Protein 3ISL (pdb70)

Solvent-accessible surface area: 27022 Å² total; per-residue (Å²): 168,129,24,125,23,53,139,45,16,0,0,6,7,19,5,2,18,7,16,60,102,1,10,159,14,0,45,29,57,5,0,1,15,74,0,90,24,0,25,37,12,2,74,54,0,14,105,15,0,46,103,2,0,53,6,185,16,173,51,0,4,0,1,5,2,2,9,32,0,0,3,0,0,0,0,1,0,0,3,34,64,151,26,46,0,1,0,1,1,1,0,75,32,0,78,20,3,8,71,0,0,91,47,12,32,8,78,20,52,85,41,105,32,132,48,2,43,38,21,76,33,133,85,0,33,168,34,0,100,139,25,139,4,58,0,0,0,0,3,5,4,0,4,2,0,0,4,32,2,76,4,95,46,0,0,62,12,0,84,111,58,109,0,9,0,3,0,8,0,13,6,0,2,1,1,7,65,2,44,1,62,95,31,67,3,0,0,0,1,0,0,0,7,22,0,3,4,0,2,0,10,0,0,0,0,0,0,24,117,57,0,5,84,36,0,73,56,36,148,125,69,2,35,0,9,5,0,9,0,32,43,4,32,65,4,10,44,159,217,55,75,56,6,2,12,1,2,1,0,3,0,0,0,0,17,4,2,0,22,17,1,41,90,54,24,28,114,83,16,8,89,52,0,114,71,16,28,52,0,0,31,32,0,1,160,37,1,59,14,180,70,28,37,55,133,99,10,44,0,26,0,1,0,3,0,67,23,45,80,90,26,88,9,63,39,0,35,75,51,0,12,81,132,66,10,0,9,1,15,12,5,135,50,94,10,51,59,105,1,0,20,0,0,0,0,0,67,0,0,68,75,106,7,0,39,81,0,0,33,0,0,28,46,2,1,76,191,42,136,16,88,33,117,53,33,90,0,47,91,23,0,74,81,32,36,155,160,165,127,21,122,27,51,139,46,16,0,0,8,9,19,6,1,20,6,17,60,101,1,10,150,12,0,43,26,53,5,0,1,14,70,0,85,26,0,27,39,13,2,76,47,0,14,104,4,0,62,101,3,0,55,6,185,15,151,34,0,0,0,2,6,1,2,10,17,0,0,4,0,0,0,0,0,0,0,2,40,67,149,28,45,0,0,0,1,1,1,0,71,33,1,80,9,4,9,68,1,0,91,39,13,33,13,80,25,49,97,38,105,33,132,45,2,43,34,20,85,31,92,62,0,40,126,30,2,108,134,29,134,4,61,0,0,0,0,3,4,3,0,5,14,0,0,2,35,2,74,4,102,43,0,0,60,13,0,91,115,56,107,0,8,0,4,0,8,0,9,6,0,2,2,1,6,51,2,50,0,64,105,38,74,3,0,0,0,1,0,1,0,6,24,1,4,3,0,1,1,11,0,0,0,0,0,0,23,114,59,0,8,84,38,0,75,61,36,136,129,73,1,36,0,6,6,0,5,0,26,46,4,31,42,4,5,26,173,172,48,51,74,4,4,12,0,2,1,0,2,0,0,0,0,17,4,2,0,24,15,1,39,104,53,24,30,136,82,14,9,95,52,0,120,76,17,26,49,0,0,35,32,0,1,163,37,1,59,17,185,53,29,35,55,97,111,9,28,0,27,0,0,0,3,0,65,27,44,81,93,21,89,6,57,44,0,30,81,52,0,14,80,133,69,10,0,10,1,14,6,8,150,47,96,13,49,55,115,0,0,38,1,0,0,0,0,67,0,0,66,97,112,6,0,37,81,0,0,33,0,0,22,42,2,0,73,189,43,138,13,82,26,112,63,36,109,0,44,108,23,0,61,83,36,24,146,164

Foldseek 3Di:
DPDDDDDFLEFAQDLHAAPVVLVVLLPDDFDFLPDVVNLVLLVVLQVLQCVLQQHPAPFKGKAFFFLVLVVLLLLLLQAAAAFEEEQEDQFDVSVVNVVSNVVRRYPYDYHYDYQQAGDDVVVVLVVCVVVLGQEYEYEQAHLLRQFGDDQQVVLVSCVVSNHAYEYECASPRLAHDRHCVNSNHAKYKYFCSGQLSFPGGMIIMGGHPSSVVSSVVCVPHRPDLSSSVVQVVCCSDDNNRPSDTPDGSSSSSSSVSSVVSVVCPSVNNNVLLQLLLVLLVQLCVLQVWDWGHDPVGGNSFKTKIFDDPPFQVVVLQVQLCVPVSYHWAAHDPPCHNTTIMTGLHHPSVDLVSSLSVSVSSQVSLVVRPHPGDDCRSVVRSVVSVVD/DPDDDDDFLEFALDLHAAPPLLVVLLPDDFDFLPPVVNLVLLVLLQVLQCVLLQHPAPDKGKAFFFLLLLLLLLLLLQDAAAFEEEFEDQFDVSVSNVVSNVVRRYDYHYHYDHQQDEDPVVVVLVVCVVPLGQEYEYEQAHLQRQFGYDQQVVLVSCVVSNHAYEYECASPRLAHDRHCVNSNHAKYKYFCSGQLRFDGGMIIMGGHPSSVVSSVVCVDPSPDLSSRVVQVVCCSDDVVRCSDGPDGSSSSSSSSSSVVSVVCPRVNNNVLLQLLLVLLVQLCVQQVWDWGHDPVRRNSFKTWTFDDPPFAVVQLQVCLCVPVSYHWAAHDPPCGNGTIITGLHHPSNDLVSSLSVSLSSSVSCVVRVNPGDPPRSNVRSVVSVVD

Nearest PDB structures (foldseek):
  3isl-assembly1_B  TM=1.002E+00  e=7.929E-77  Bacillus subtilis
  1vjo-assembly1_A-2  TM=9.847E-01  e=1.623E-44  Nostoc sp. PCC 7120 = FACHB-418
  6rv1-assembly1_A-2  TM=9.655E-01  e=9.329E-39  Homo sapiens
  3zrq-assembly1_A  TM=9.330E-01  e=2.065E-32  Saccharolobus solfataricus P2
  2dr1-assembly1_B  TM=9.304E-01  e=2.187E-31  Pyrococcus horikoshii OT3

Secondary structure (DSSP, 8-state):
--------EE-SSSS-PPPHHHHHHTTSPP--TTSHHHHHHHHHHHHHHHHHTT---SEEEEEES-HHHHHHHHHHHH--TT-EEEEEESSHHHHHHHHHHHHTT-EEEEEE--BTB---HHHHHHHHHHH--SEEEEESEETTTTEE---HHHHHHHHHTT-EEEEE-TTTTTTS---TTTTT-SEEE--SSSTT---SSEEEEEE-HHHHHHHHT-----S-STT-HHHHHHHTSTT---SS---HHHHHHHHHHHHHHHHH-HHHHHHHHHHHHHHHHHHHHHTT--B-S-GGGB-TTEEEEEPPTT--HHHHHHHIIIII-EE-B---STTTTTEEEEE--GGG-SHHHHHHHHHHHHHHHHHTT----TTHHHHHHHHHHH-/--------EE-SSSS----HHHHHHTTSPP--TTSHHHHHHHHHHHHHHHHHTT---SEEEEESS-HHHHHHHHHHHH--TT-EEEEEESSHHHHHHHHHHHHTT-EEEEEE--TT----HHHHHHHHHHH--SEEEEESEETTTTEE---HHHHHHHHHTT-EEEEE-TTTTTTS---TTTTT-SEEE--SSSTT---SS-EEEEE-HHHHHHHHT-----S-STT-HHHHHHHTSTT---SS---HHHHHHHHHHHHHHHHH-HHHHHHHHHHHHHHHHHHHHHTT--B-S-GGGB-TTEEEEEPPTT--HHHHHHHIIIII-EE-B---STTTTTEEEEE--GGG-SHHHHHHHHHHHHHHHHHTT----TTHHHHHHHHHHH-

Sequence (774 aa):
RELCTPLRTIMTPGPVEVDPRVLRVMSTPVVGQFDPAFTGIMNETMEMLRELFQTKNRWAYPIDGTSRAGIEAVLASVIEPEDDVLIPIYGRFGYLLTEIAERYGANVHMLECEWGTVFDPEDIIREIKKVKPKIVAMVHGETSTGRIHPLKAIGEACRTEDALFIVDAVATIGGCEVKVDEWKIDAAIGGTQKCLSVPSGMAPITYNERVADVIAARNRPITSNYFDLSQLEDYWSERRLNHHTEATTMLYALREGVRLVLEEGLETRFERHRHHEAALAAGIKAMGLRLFGDDSCKMPVVTCVEIPGGIDGESVRDMLLAQFGIEIASSFGPLAGKIWRIGTMGYSCRKENVLFVLAGLEAVLLRHNAGIEAGKALQAALDVYENRELCTPLRTIMTPGPVEVDPRVLRVMSTPVVGQFDPAFTGIMNETMEMLRELFQTKNRWAYPIDGTSRAGIEAVLASVIEPEDDVLIPIYGRFGYLLTEIAERYGANVHMLECEWGTVFDPEDIIREIKKVKPKIVAMVHGETSTGRIHPLKAIGEACRTEDALFIVDAVATIGGCEVKVDEWKIDAAIGGTQKCLSVPSGMAPITYNERVADVIAARNRPITSNYFDLSQLEDYWSERRLNHHTEATTMLYALREGVRLVLEEGLETRFERHRHHEAALAAGIKAMGLRLFGDDSCKMPVVTCVEIPGGIDGESVRDMLLAQFGIEIASSFGPLAGKIWRIGTMGYSCRKENVLFVLAGLEAVLLRHNAGIEAGKALQAALDVYEN

CATH classification: 3.90.1150.10 (+1 more: 3.40.640.10)

Structure (mmCIF, N/CA/C/O backbone):
data_3ISL
#
_entry.id   3ISL
#
_cell.length_a   102.400
_cell.length_b   95.990
_cell.length_c   101.290
_cell.angle_alpha   90.00
_cell.angle_beta   114.23
_cell.angle_gamma   90.00
#
_symmetry.space_group_name_H-M   'C 1 2 1'
#
loop_
_entity.id
_entity.type
_entity.pdbx_description
1 polymer 'Purine catabolism protein pucG'
2 non-polymer "PYRIDOXAL-5'-PHOSPHATE"
3 water water
#
loop_
_atom_site.group_PDB
_atom_site.id
_atom_site.type_symbol
_atom_site.label_atom_id
_atom_site.label_alt_id
_atom_site.label_comp_id
_atom_site.label_asym_id
_atom_site.label_entity_id
_atom_site.label_seq_id
_atom_site.pdbx_PDB_ins_code
_atom_site.Cartn_x
_atom_site.Cartn_y
_atom_site.Cartn_z
_atom_site.occupancy
_atom_site.B_iso_or_equiv
_atom_site.auth_seq_id
_atom_site.auth_comp_id
_atom_site.auth_asym_id
_atom_site.auth_atom_id
_atom_site.pdbx_PDB_model_num
ATOM 1 N N . ARG A 1 5 ? -17.420 -13.052 5.745 1.00 31.91 7 ARG A N 1
ATOM 2 C CA . ARG A 1 5 ? -17.000 -13.105 7.161 1.00 30.55 7 ARG A CA 1
ATOM 3 C C . ARG A 1 5 ? -15.458 -13.429 7.248 1.00 29.00 7 ARG A C 1
ATOM 4 O O . ARG A 1 5 ? -14.872 -13.269 8.321 1.00 26.48 7 ARG A O 1
ATOM 12 N N . GLU A 1 6 ? -14.811 -13.781 6.107 1.00 26.69 8 GLU A N 1
ATOM 13 C CA . GLU A 1 6 ? -13.328 -13.752 5.958 1.00 26.32 8 GLU A CA 1
ATOM 14 C C . GLU A 1 6 ? -12.737 -12.399 6.410 1.00 25.87 8 GLU A C 1
ATOM 15 O O . GLU A 1 6 ? -13.398 -11.388 6.337 1.00 23.30 8 GLU A O 1
ATOM 21 N N . LEU A 1 7 ? -11.491 -12.419 6.867 1.00 25.30 9 LEU A N 1
ATOM 22 C CA . LEU A 1 7 ? -10.842 -11.219 7.371 1.00 26.65 9 LEU A CA 1
ATOM 23 C C . LEU A 1 7 ? -10.831 -10.158 6.282 1.00 25.42 9 LEU A C 1
ATOM 24 O O . LEU A 1 7 ? -10.570 -10.454 5.110 1.00 25.33 9 LEU A O 1
ATOM 29 N N . CYS A 1 8 ? -11.129 -8.944 6.676 1.00 26.49 10 CYS A N 1
ATOM 30 C CA . CYS A 1 8 ? -11.012 -7.768 5.785 1.00 26.18 10 CYS A CA 1
ATOM 31 C C . CYS A 1 8 ? -10.429 -6.624 6.600 1.00 25.61 10 CYS A C 1
ATOM 32 O O . CYS A 1 8 ? -10.995 -6.191 7.613 1.00 25.31 10 CYS A O 1
ATOM 35 N N . THR A 1 9 ? -9.370 -6.036 6.064 1.00 24.66 11 THR A N 1
ATOM 36 C CA . THR A 1 9 ? -8.567 -5.120 6.807 1.00 24.06 11 THR A CA 1
ATOM 37 C C . THR A 1 9 ? -8.078 -4.006 5.824 1.00 23.51 11 THR A C 1
ATOM 38 O O . THR A 1 9 ? -7.758 -4.318 4.668 1.00 21.86 11 THR A O 1
ATOM 42 N N . PRO A 1 10 ? 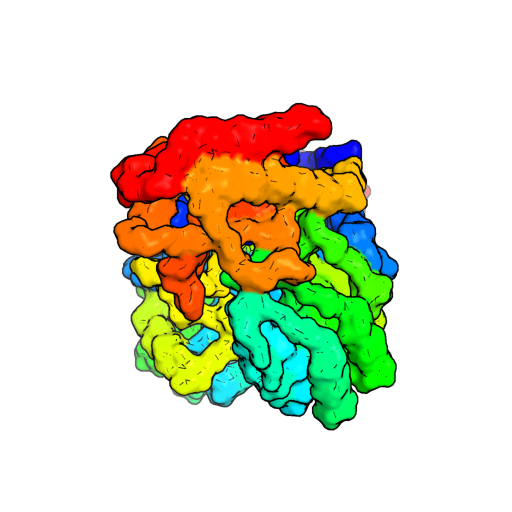-8.045 -2.704 6.258 1.00 22.71 12 PRO A N 1
ATOM 43 C CA . PRO A 1 10 ? -7.575 -1.642 5.358 1.00 22.23 12 PRO A CA 1
ATOM 44 C C . PRO A 1 10 ? -6.088 -1.758 5.128 1.00 22.75 12 PRO A C 1
ATOM 45 O O . PRO A 1 10 ? -5.385 -2.429 5.909 1.00 23.53 12 PRO A O 1
ATOM 49 N N . LEU A 1 11 ? -5.583 -1.181 4.029 1.00 21.71 13 LEU A N 1
ATOM 50 C CA . LEU A 1 11 ? -4.140 -1.132 3.874 1.00 22.54 13 LEU A CA 1
ATOM 51 C C . LEU A 1 11 ? -3.617 0.182 4.438 1.00 22.71 13 LEU A C 1
ATOM 52 O O . LEU A 1 11 ? -3.899 1.255 3.883 1.00 22.29 13 LEU A O 1
ATOM 57 N N . ARG A 1 12 ? -2.859 0.092 5.536 1.00 21.97 14 ARG A N 1
ATOM 58 C CA . ARG A 1 12 ? -2.395 1.320 6.245 1.00 20.23 14 ARG A CA 1
ATOM 59 C C . ARG A 1 12 ? -1.066 1.748 5.725 1.00 19.23 14 ARG A C 1
ATOM 60 O O . ARG A 1 12 ? -0.321 0.977 5.111 1.00 17.71 14 ARG A O 1
ATOM 68 N N . THR A 1 13 ? -0.768 3.014 5.980 1.00 20.31 15 THR A N 1
ATOM 69 C CA . THR A 1 13 ? 0.567 3.540 5.809 1.00 18.38 15 THR A CA 1
ATOM 70 C C . THR A 1 13 ? 1.089 3.686 7.204 1.00 18.16 15 THR A C 1
ATOM 71 O O . THR A 1 13 ? 0.678 4.580 7.902 1.00 19.93 15 THR A O 1
ATOM 75 N N . ILE A 1 14 ? 2.031 2.855 7.623 1.00 16.76 16 ILE A N 1
ATOM 76 C CA . ILE A 1 14 ? 2.388 2.849 9.040 1.00 18.73 16 ILE A CA 1
ATOM 77 C C . ILE A 1 14 ? 3.684 3.579 9.322 1.00 18.43 16 ILE A C 1
ATOM 78 O O . ILE A 1 14 ? 4.792 3.148 8.903 1.00 17.45 16 ILE A O 1
ATOM 83 N N . MET A 1 15 ? 3.529 4.674 10.066 1.00 16.77 17 MET A N 1
ATOM 84 C CA . MET A 1 15 ? 4.639 5.528 10.362 1.00 19.13 17 MET A CA 1
ATOM 85 C C . MET A 1 15 ? 4.755 5.772 11.879 1.00 19.49 17 MET A C 1
ATOM 86 O O . MET A 1 15 ? 5.060 6.898 12.308 1.00 21.07 17 MET A O 1
ATOM 91 N N . THR A 1 16 ? 4.510 4.731 12.669 1.00 20.90 18 THR A N 1
ATOM 92 C CA . THR A 1 16 ? 4.716 4.763 14.120 1.00 20.76 18 THR A CA 1
ATOM 93 C C . THR A 1 16 ? 6.108 4.161 14.391 1.00 20.93 18 THR A C 1
ATOM 94 O O . THR A 1 16 ? 6.749 3.661 13.464 1.00 21.54 18 THR A O 1
ATOM 98 N N . PRO A 1 17 ? 6.559 4.182 15.661 1.00 21.17 19 PRO A N 1
ATOM 99 C CA . PRO A 1 17 ? 7.735 3.397 16.064 1.00 20.98 19 PRO A CA 1
ATOM 100 C C . PRO A 1 17 ? 7.513 1.890 16.307 1.00 21.46 19 PRO A C 1
ATOM 101 O O . PRO A 1 17 ? 8.345 1.251 16.950 1.00 22.47 19 PRO A O 1
ATOM 105 N N . GLY A 1 18 ? 6.431 1.317 15.769 1.00 22.33 20 GLY A N 1
ATOM 106 C CA . GLY A 1 18 ? 6.183 -0.109 15.820 1.00 22.22 20 GLY A CA 1
ATOM 107 C C . GLY A 1 18 ? 4.809 -0.393 16.367 1.00 22.81 20 GLY A C 1
ATOM 108 O O . GLY A 1 18 ? 4.308 0.362 17.191 1.00 23.10 20 GLY A O 1
ATOM 109 N N . PRO A 1 19 ? 4.179 -1.471 15.889 1.00 22.90 21 PRO A N 1
ATOM 110 C CA . PRO A 1 19 ? 4.698 -2.317 14.829 1.00 22.35 21 PRO A CA 1
ATOM 111 C C . PRO A 1 19 ? 4.543 -1.651 13.437 1.00 22.18 21 PRO A C 1
ATOM 112 O O . PRO A 1 19 ? 3.497 -1.008 13.176 1.00 20.16 21 PRO A O 1
ATOM 116 N N . VAL A 1 20 ? 5.557 -1.838 12.571 1.00 18.98 22 VAL A N 1
ATOM 117 C CA . VAL A 1 20 ? 5.560 -1.240 11.266 1.00 19.74 22 VAL A CA 1
ATOM 118 C C . VAL A 1 20 ? 5.197 -2.199 10.124 1.00 19.31 22 VAL A C 1
ATOM 119 O O . VAL A 1 20 ? 4.883 -3.380 10.358 1.00 21.19 22 VAL A O 1
ATOM 123 N N . GLU A 1 21 ? 5.230 -1.726 8.898 1.00 20.83 23 GLU A N 1
ATOM 124 C CA . GLU A 1 21 ? 4.786 -2.540 7.756 1.00 22.01 23 GLU A CA 1
ATOM 125 C C . GLU A 1 21 ? 5.830 -3.617 7.539 1.00 22.05 23 GLU A C 1
ATOM 126 O O . GLU A 1 21 ? 7.039 -3.403 7.782 1.00 22.10 23 GLU A O 1
ATOM 132 N N . VAL A 1 22 ? 5.382 -4.770 7.062 1.00 22.22 24 VAL A N 1
ATOM 133 C CA . VAL A 1 22 ? 6.238 -5.919 6.754 1.00 20.75 24 VAL A CA 1
ATOM 134 C C . VAL A 1 22 ? 6.590 -5.965 5.274 1.00 21.91 24 VAL A C 1
ATOM 135 O O . VAL A 1 22 ? 5.658 -5.824 4.402 1.00 20.81 24 VAL A O 1
ATOM 139 N N . ASP A 1 23 ? 7.869 -6.213 4.937 1.00 20.40 25 ASP A N 1
ATOM 140 C CA . ASP A 1 23 ? 8.193 -6.393 3.503 1.00 24.23 25 ASP A CA 1
ATOM 141 C C . ASP A 1 23 ? 7.268 -7.475 2.893 1.00 25.19 25 ASP A C 1
ATOM 142 O O . ASP A 1 23 ? 7.056 -8.524 3.519 1.00 25.97 25 ASP A O 1
ATOM 147 N N . PRO A 1 24 ? 6.746 -7.237 1.670 1.00 25.47 26 PRO A N 1
ATOM 148 C CA . PRO A 1 24 ? 5.955 -8.178 0.946 1.00 25.75 26 PRO A CA 1
ATOM 149 C C . PRO A 1 24 ? 6.639 -9.516 0.758 1.00 26.27 26 PRO A C 1
ATOM 150 O O . PRO A 1 24 ? 5.936 -10.532 0.731 1.00 25.00 26 PRO A O 1
ATOM 154 N N . ARG A 1 25 ? 7.975 -9.528 0.635 1.00 26.49 27 ARG A N 1
ATOM 155 C CA . ARG A 1 25 ? 8.667 -10.823 0.569 1.00 28.28 27 ARG A CA 1
ATOM 156 C C . ARG A 1 25 ? 8.533 -11.641 1.881 1.00 27.37 27 ARG A C 1
ATOM 157 O O . ARG A 1 25 ? 8.562 -12.856 1.858 1.00 30.13 27 ARG A O 1
ATOM 165 N N . VAL A 1 26 ? 8.455 -10.952 3.024 1.00 26.54 28 VAL A N 1
ATOM 166 C CA . VAL A 1 26 ? 8.209 -11.624 4.306 1.00 23.86 28 VAL A CA 1
ATOM 167 C C . VAL A 1 26 ? 6.758 -12.024 4.402 1.00 23.11 28 VAL A C 1
ATOM 168 O O . VAL A 1 26 ? 6.444 -13.183 4.762 1.00 23.52 28 VAL A O 1
ATOM 172 N N . LEU A 1 27 ? 5.844 -11.093 4.115 1.00 22.03 29 LEU A N 1
ATOM 173 C CA . LEU A 1 27 ? 4.431 -11.501 4.051 1.00 21.44 29 LEU A CA 1
ATOM 174 C C . LEU A 1 27 ? 4.130 -12.764 3.214 1.00 21.32 29 LEU A C 1
ATOM 175 O O . LEU A 1 27 ? 3.397 -13.653 3.715 1.00 20.07 29 LEU A O 1
ATOM 180 N N . ARG A 1 28 ? 4.585 -12.817 1.950 1.00 21.88 30 ARG A N 1
ATOM 181 C CA . ARG A 1 28 ? 4.197 -13.932 1.052 1.00 23.77 30 ARG A CA 1
ATOM 182 C C . ARG A 1 28 ? 4.732 -15.225 1.653 1.00 21.65 30 ARG A C 1
ATOM 183 O O . ARG A 1 28 ? 4.150 -16.247 1.460 1.00 21.78 30 ARG A O 1
ATOM 191 N N . VAL A 1 29 ? 5.847 -15.201 2.380 1.00 20.31 31 VAL A N 1
ATOM 192 C CA . VAL A 1 29 ? 6.371 -16.485 2.867 1.00 21.36 31 VAL A CA 1
ATOM 193 C C . VAL A 1 29 ? 5.529 -17.113 4.023 1.00 20.75 31 VAL A C 1
ATOM 194 O O . VAL A 1 29 ? 5.666 -18.317 4.326 1.00 21.15 31 VAL A O 1
ATOM 198 N N . MET A 1 30 ? 4.595 -16.339 4.580 1.00 20.56 32 MET A N 1
ATOM 199 C CA . MET A 1 30 ? 3.864 -16.828 5.795 1.00 19.33 32 MET A CA 1
ATOM 200 C C . MET A 1 30 ? 2.667 -17.719 5.377 1.00 20.56 32 MET A C 1
ATOM 201 O O . MET A 1 30 ? 2.063 -18.380 6.202 1.00 19.50 32 MET A O 1
ATOM 206 N N . SER A 1 31 ? 2.419 -17.780 4.070 1.00 19.27 33 SER A N 1
ATOM 207 C CA . SER A 1 31 ? 1.446 -18.701 3.508 1.00 21.19 33 SER A CA 1
ATOM 208 C C . SER A 1 31 ? 2.113 -20.091 3.218 1.00 19.77 33 SER A C 1
ATOM 209 O O . SER A 1 31 ? 1.449 -20.983 2.781 1.00 21.01 33 SER A O 1
ATOM 212 N N . THR A 1 32 ? 3.384 -20.286 3.548 1.00 19.88 34 THR A N 1
ATOM 213 C CA . THR A 1 32 ? 4.047 -21.601 3.301 1.00 18.72 34 THR A CA 1
ATOM 214 C C . THR A 1 32 ? 3.529 -22.684 4.278 1.00 18.13 34 THR A C 1
ATOM 215 O O . THR A 1 32 ? 3.427 -22.426 5.450 1.00 19.53 34 THR A O 1
ATOM 219 N N . PRO A 1 33 ? 3.236 -23.912 3.791 1.00 18.61 35 PRO A N 1
ATOM 220 C CA . PRO A 1 33 ? 2.807 -24.958 4.749 1.00 17.92 35 PRO A CA 1
ATOM 221 C C . PRO A 1 33 ? 3.901 -25.248 5.813 1.00 17.92 35 PRO A C 1
ATOM 222 O O . PRO A 1 33 ? 5.102 -25.310 5.515 1.00 18.47 35 PRO A O 1
ATOM 226 N N . VAL A 1 34 ? 3.457 -25.463 7.034 1.00 17.53 36 VAL A N 1
ATOM 227 C CA . VAL A 1 34 ? 4.338 -25.661 8.174 1.00 18.88 36 VAL A CA 1
ATOM 228 C C . VAL A 1 34 ? 5.002 -27.043 8.098 1.00 19.17 36 VAL A C 1
ATOM 229 O O . VAL A 1 34 ? 4.493 -27.935 7.412 1.00 19.99 36 VAL A O 1
ATOM 233 N N . VAL A 1 35 ? 6.169 -27.155 8.733 1.00 20.00 37 VAL A N 1
ATOM 234 C CA . VAL A 1 35 ? 6.851 -28.416 8.997 1.00 21.73 37 VAL A CA 1
ATOM 235 C C . VAL A 1 35 ? 7.014 -28.464 10.534 1.00 23.20 37 VAL A C 1
ATOM 236 O O . VAL A 1 35 ? 6.891 -27.440 11.150 1.00 24.63 37 VAL A O 1
ATOM 240 N N . GLY A 1 36 ? 7.328 -29.618 11.130 1.00 26.10 38 GLY A N 1
ATOM 241 C CA . GLY A 1 36 ? 7.426 -29.741 12.618 1.00 26.22 38 GLY A CA 1
ATOM 242 C C . GLY A 1 36 ? 8.764 -29.391 13.198 1.00 26.48 38 GLY A C 1
ATOM 243 O O . GLY A 1 36 ? 9.679 -29.188 12.412 1.00 24.97 38 GLY A O 1
ATOM 244 N N . GLN A 1 37 ? 8.875 -29.290 14.554 1.00 28.37 39 GLN A N 1
ATOM 245 C CA . GLN A 1 37 ? 10.083 -28.750 15.232 1.00 29.57 39 GLN A CA 1
ATOM 246 C C . GLN A 1 37 ? 11.171 -29.733 15.032 1.00 29.47 39 GLN A C 1
ATOM 247 O O . GLN A 1 37 ? 12.292 -29.352 14.982 1.00 30.86 39 GLN A O 1
ATOM 253 N N . PHE A 1 38 ? 10.843 -31.010 14.959 1.00 28.82 40 PHE A N 1
ATOM 254 C CA . PHE A 1 38 ? 11.885 -32.029 14.835 1.00 30.63 40 PHE A CA 1
ATOM 255 C C . PHE A 1 38 ? 12.067 -32.548 13.413 1.00 28.46 40 PHE A C 1
ATOM 256 O O . PHE A 1 38 ? 12.581 -33.643 13.211 1.00 30.40 40 PHE A O 1
ATOM 264 N N . ASP A 1 39 ? 11.577 -31.825 12.448 1.00 24.49 41 ASP A N 1
ATOM 265 C CA . ASP A 1 39 ? 11.770 -32.221 11.065 1.00 23.14 41 ASP A CA 1
ATOM 266 C C . ASP A 1 39 ? 13.086 -31.555 10.625 1.00 21.26 41 ASP A C 1
ATOM 267 O O . ASP A 1 39 ? 13.303 -30.391 10.904 1.00 20.65 41 ASP A O 1
ATOM 272 N N . PRO A 1 40 ? 13.988 -32.296 9.973 1.00 21.90 42 PRO A N 1
ATOM 273 C CA . PRO A 1 40 ? 15.308 -31.751 9.483 1.00 21.33 42 PRO A CA 1
ATOM 274 C C . PRO A 1 40 ? 15.129 -30.476 8.672 1.00 20.38 42 PRO A C 1
ATOM 275 O O . PRO A 1 40 ? 15.992 -29.569 8.704 1.00 19.26 42 PRO A O 1
ATOM 279 N N . ALA A 1 41 ? 14.008 -30.357 7.965 1.00 19.36 43 ALA A N 1
ATOM 280 C CA . ALA A 1 41 ? 13.778 -29.074 7.273 1.00 21.34 43 ALA A CA 1
ATOM 281 C C . ALA A 1 41 ? 13.728 -27.927 8.295 1.00 21.73 43 ALA A C 1
ATOM 282 O O . ALA A 1 41 ? 14.205 -26.800 8.020 1.00 21.35 43 ALA A O 1
ATOM 284 N N . PHE A 1 42 ? 13.173 -28.201 9.492 1.00 21.06 44 PHE A N 1
ATOM 285 C CA . PHE A 1 42 ? 13.013 -27.110 10.446 1.00 21.11 44 PHE A CA 1
ATOM 286 C C . PHE A 1 42 ? 14.348 -26.885 11.192 1.00 20.21 44 PHE A C 1
ATOM 287 O O . PHE A 1 42 ? 14.755 -25.770 11.408 1.00 19.46 44 PHE A O 1
ATOM 295 N N . THR A 1 43 ? 15.045 -27.941 11.528 1.00 20.24 45 THR A N 1
ATOM 296 C CA . THR A 1 43 ? 16.344 -27.773 12.178 1.00 21.16 45 THR A CA 1
ATOM 297 C C . THR A 1 43 ? 17.316 -27.015 11.256 1.00 19.20 45 THR A C 1
ATOM 298 O O . THR A 1 43 ? 18.051 -26.172 11.739 1.00 18.81 45 THR A O 1
ATOM 302 N N . GLY A 1 44 ? 17.204 -27.211 9.945 1.00 18.79 46 GLY A N 1
ATOM 303 C CA . GLY A 1 44 ? 18.018 -26.493 8.957 1.00 21.03 46 GLY A CA 1
ATOM 304 C C . GLY A 1 44 ? 17.700 -24.993 8.968 1.00 20.60 46 GLY A C 1
ATOM 305 O O . GLY A 1 44 ? 18.614 -24.171 8.952 1.00 19.88 46 GLY A O 1
ATOM 306 N N . ILE A 1 45 ? 16.412 -24.653 8.984 1.00 21.08 47 ILE A N 1
ATOM 307 C CA . ILE A 1 45 ? 16.003 -23.246 9.128 1.00 22.94 47 ILE A CA 1
ATOM 308 C C . ILE A 1 45 ? 16.503 -22.753 10.471 1.00 22.91 47 ILE A C 1
ATOM 309 O O . ILE A 1 45 ? 17.002 -21.630 10.533 1.00 23.05 47 ILE A O 1
ATOM 314 N N . MET A 1 46 ? 16.377 -23.561 11.565 1.00 21.88 48 MET A N 1
ATOM 315 C CA . MET A 1 46 ? 16.900 -23.057 12.859 1.00 22.87 48 MET A CA 1
ATOM 316 C C . MET A 1 46 ? 18.381 -22.629 12.747 1.00 24.06 48 MET A C 1
ATOM 317 O O . MET A 1 46 ? 18.779 -21.503 13.171 1.00 22.97 48 MET A O 1
ATOM 322 N N . ASN A 1 47 ? 19.182 -23.532 12.195 1.00 23.20 49 ASN A N 1
ATOM 323 C CA . ASN A 1 47 ? 20.613 -23.337 12.199 1.00 24.86 49 ASN A CA 1
ATOM 324 C C . ASN A 1 47 ? 21.063 -22.154 11.367 1.00 24.71 49 ASN A C 1
ATOM 325 O O . ASN A 1 47 ? 21.956 -21.444 11.742 1.00 23.51 49 ASN A O 1
ATOM 330 N N . GLU A 1 48 ? 20.435 -21.958 10.227 1.00 24.62 50 GLU A N 1
ATOM 331 C CA . GLU A 1 48 ? 20.783 -20.807 9.408 1.00 26.11 50 GLU A CA 1
ATOM 332 C C . GLU A 1 48 ? 20.288 -19.511 10.037 1.00 23.87 50 GLU A C 1
ATOM 333 O O . GLU A 1 48 ? 20.897 -18.429 9.890 1.00 23.21 50 GLU A O 1
ATOM 339 N N . THR A 1 49 ? 19.169 -19.598 10.732 1.00 22.14 51 THR A N 1
ATOM 340 C CA . THR A 1 49 ? 18.664 -18.366 11.378 1.00 22.05 51 THR A CA 1
ATOM 341 C C . THR A 1 49 ? 19.677 -17.903 12.452 1.00 22.27 51 THR A C 1
ATOM 342 O O . THR A 1 49 ? 19.929 -16.698 12.571 1.00 21.60 51 THR A O 1
ATOM 346 N N . MET A 1 50 ? 20.225 -18.844 13.230 1.00 20.87 52 MET A N 1
ATOM 347 C CA . MET A 1 50 ? 21.207 -18.528 14.264 1.00 20.68 52 MET A CA 1
ATOM 348 C C . MET A 1 50 ? 22.484 -17.904 13.650 1.00 21.31 52 MET A C 1
ATOM 349 O O . MET A 1 50 ? 22.961 -16.891 14.155 1.00 22.12 52 MET A O 1
ATOM 354 N N . GLU A 1 51 ? 23.017 -18.438 12.537 1.00 22.11 53 GLU A N 1
ATOM 355 C CA . GLU A 1 51 ? 24.132 -17.789 11.853 1.00 23.70 53 GLU A CA 1
ATOM 356 C C . GLU A 1 51 ? 23.801 -16.354 11.435 1.00 22.28 53 GLU A C 1
ATOM 357 O O . GLU A 1 51 ? 24.637 -15.493 11.434 1.00 23.10 53 GLU A O 1
ATOM 363 N N . MET A 1 52 ? 22.607 -16.136 10.930 1.00 22.37 54 MET A N 1
ATOM 364 C CA . MET A 1 52 ? 22.248 -14.817 10.420 1.00 21.94 54 MET A CA 1
ATOM 365 C C . MET A 1 52 ? 22.098 -13.844 11.586 1.00 19.91 54 MET A C 1
ATOM 366 O O . MET A 1 52 ? 22.425 -12.647 11.469 1.00 17.48 54 MET A O 1
ATOM 371 N N . LEU A 1 53 ? 21.580 -14.352 12.710 1.00 19.33 55 LEU A N 1
ATOM 372 C CA . LEU A 1 53 ? 21.456 -13.507 13.920 1.00 20.20 55 LEU A CA 1
ATOM 373 C C . LEU A 1 53 ? 22.848 -13.122 14.449 1.00 21.24 55 LEU A C 1
ATOM 374 O O . LEU A 1 53 ? 23.039 -12.009 14.900 1.00 20.10 55 LEU A O 1
ATOM 379 N N . ARG A 1 54 ? 23.832 -14.013 14.319 1.00 20.55 56 ARG A N 1
ATOM 380 C CA . ARG A 1 54 ? 25.230 -13.622 14.671 1.00 21.52 56 ARG A CA 1
ATOM 381 C C . ARG A 1 54 ? 25.659 -12.389 13.886 1.00 22.21 56 ARG A C 1
ATOM 382 O O . ARG A 1 54 ? 26.178 -11.435 14.476 1.00 22.45 56 ARG A O 1
ATOM 390 N N . GLU A 1 55 ? 25.361 -12.354 12.578 1.00 21.73 57 GLU A N 1
ATOM 391 C CA . GLU A 1 55 ? 25.738 -11.227 11.725 1.00 22.25 57 GLU A CA 1
ATOM 392 C C . GLU A 1 55 ? 24.960 -9.968 12.041 1.00 21.51 57 GLU A C 1
ATOM 393 O O . GLU A 1 55 ? 25.557 -8.893 12.076 1.00 20.99 57 GLU A O 1
ATOM 399 N N . LEU A 1 56 ? 23.657 -10.127 12.292 1.00 19.22 58 LEU A N 1
ATOM 400 C CA . LEU A 1 56 ? 22.762 -9.039 12.530 1.00 19.82 58 LEU A CA 1
ATOM 401 C C . LEU A 1 56 ? 23.255 -8.334 13.762 1.00 19.03 58 LEU A C 1
ATOM 402 O O . LEU A 1 56 ? 23.271 -7.148 13.762 1.00 18.49 58 LEU A O 1
ATOM 407 N N . PHE A 1 57 ? 23.619 -9.086 14.813 1.00 19.32 59 PHE A N 1
ATOM 408 C CA . PHE A 1 57 ? 24.069 -8.480 16.078 1.00 19.12 59 PHE A CA 1
ATOM 409 C C . PHE A 1 57 ? 25.536 -8.072 16.112 1.00 18.57 59 PHE A C 1
ATOM 410 O O . PHE A 1 57 ? 25.992 -7.493 17.114 1.00 18.04 59 PHE A O 1
ATOM 418 N N . GLN A 1 58 ? 26.250 -8.364 15.024 1.00 19.22 60 GLN A N 1
ATOM 419 C CA . GLN A 1 58 ? 27.694 -8.152 14.881 1.00 18.68 60 GLN A CA 1
ATOM 420 C C . GLN A 1 58 ? 28.407 -8.825 15.996 1.00 20.69 60 GLN A C 1
ATOM 421 O O . GLN A 1 58 ? 29.141 -8.155 16.793 1.00 19.55 60 GLN A O 1
ATOM 427 N N . THR A 1 59 ? 28.210 -10.179 16.064 1.00 21.29 61 THR A N 1
ATOM 428 C CA . THR A 1 59 ? 28.831 -10.961 17.123 1.00 21.05 61 THR A CA 1
ATOM 429 C C . THR A 1 59 ? 29.291 -12.348 16.681 1.00 22.40 61 THR A C 1
ATOM 430 O O . THR A 1 59 ? 28.754 -12.941 15.736 1.00 21.60 61 THR A O 1
ATOM 434 N N . LYS A 1 60 ? 30.289 -12.866 17.391 1.00 23.27 62 LYS A N 1
ATOM 435 C CA . LYS A 1 60 ? 30.723 -14.235 17.202 1.00 25.25 62 LYS A CA 1
ATOM 436 C C . LYS A 1 60 ? 30.057 -15.204 18.169 1.00 24.48 62 LYS A C 1
ATOM 437 O O . LYS A 1 60 ? 30.392 -16.415 18.161 1.00 25.55 62 LYS A O 1
ATOM 443 N N . ASN A 1 61 ? 29.194 -14.690 19.036 1.00 23.42 63 ASN A N 1
ATOM 444 C CA . ASN A 1 61 ? 28.617 -15.512 20.128 1.00 25.33 63 ASN A CA 1
ATOM 445 C C . ASN A 1 61 ? 28.022 -16.814 19.573 1.00 26.29 63 ASN A C 1
ATOM 446 O O . ASN A 1 61 ? 27.251 -16.769 18.581 1.00 25.90 63 ASN A O 1
ATOM 451 N N . ARG A 1 62 ? 28.309 -17.932 20.224 1.00 27.44 64 ARG A N 1
ATOM 452 C CA . ARG A 1 62 ? 27.621 -19.197 19.966 1.00 29.80 64 ARG A CA 1
ATOM 453 C C . ARG A 1 62 ? 26.133 -19.032 20.174 1.00 30.33 64 ARG A C 1
ATOM 454 O O . ARG A 1 62 ? 25.328 -19.626 19.439 1.00 30.90 64 ARG A O 1
ATOM 462 N N . TRP A 1 63 ? 25.742 -18.230 21.169 1.00 29.57 65 TRP A N 1
ATOM 463 C CA . TRP A 1 63 ? 24.316 -18.130 21.533 1.00 28.87 65 TRP A CA 1
ATOM 464 C C . TRP A 1 63 ? 23.634 -16.909 20.816 1.00 28.63 65 TRP A C 1
ATOM 465 O O . TRP A 1 63 ? 23.881 -15.731 21.182 1.00 27.44 65 TRP A O 1
ATOM 476 N N . ALA A 1 64 ? 22.838 -17.208 19.773 1.00 25.91 66 ALA A N 1
ATOM 477 C CA . ALA A 1 64 ? 22.008 -16.222 19.087 1.00 24.54 66 ALA A CA 1
ATOM 478 C C . ALA A 1 64 ? 20.835 -16.955 18.441 1.00 24.45 66 ALA A C 1
ATOM 479 O O . ALA A 1 64 ? 21.037 -17.729 17.543 1.00 24.55 66 ALA A O 1
ATOM 481 N N . TYR A 1 65 ? 19.631 -16.705 18.926 1.00 24.92 67 TYR A N 1
ATOM 482 C CA . TYR A 1 65 ? 18.457 -17.530 18.605 1.00 26.64 67 TYR A CA 1
ATOM 483 C C . TYR A 1 65 ? 17.269 -16.805 19.110 1.00 26.71 67 TYR A C 1
ATOM 484 O O . TYR A 1 65 ? 17.400 -15.994 20.012 1.00 27.61 67 TYR A O 1
ATOM 493 N N . PRO A 1 66 ? 16.092 -17.025 18.506 1.00 27.52 68 PRO A N 1
ATOM 494 C CA . PRO A 1 66 ? 14.934 -16.275 18.993 1.00 28.68 68 PRO A CA 1
ATOM 495 C C . PRO A 1 66 ? 14.204 -16.978 20.166 1.00 29.94 68 PRO A C 1
ATOM 496 O O . PRO A 1 66 ? 14.267 -18.164 20.304 1.00 28.51 68 PRO A O 1
ATOM 500 N N . ILE A 1 67 ? 13.503 -16.226 20.979 1.00 32.24 69 ILE A N 1
ATOM 501 C CA . ILE A 1 67 ? 12.585 -16.872 21.898 1.00 35.40 69 ILE A CA 1
ATOM 502 C C . ILE A 1 67 ? 11.163 -16.477 21.437 1.00 34.41 69 ILE A C 1
ATOM 503 O O . ILE A 1 67 ? 10.957 -15.447 20.747 1.00 34.22 69 ILE A O 1
ATOM 508 N N . ASP A 1 68 ? 10.175 -17.262 21.847 1.00 35.06 70 ASP A N 1
ATOM 509 C CA . ASP A 1 68 ? 8.863 -17.143 21.242 1.00 34.43 70 ASP A CA 1
ATOM 510 C C . ASP A 1 68 ? 8.142 -16.264 22.230 1.00 34.85 70 ASP A C 1
ATOM 511 O O . ASP A 1 68 ? 7.873 -16.669 23.353 1.00 37.63 70 ASP A O 1
ATOM 516 N N . GLY A 1 69 ? 7.876 -15.026 21.878 1.00 33.26 71 GLY A N 1
ATOM 517 C CA . GLY A 1 69 ? 7.270 -14.133 22.851 1.00 30.96 71 GLY A CA 1
ATOM 518 C C . GLY A 1 69 ? 7.514 -12.822 22.203 1.00 29.50 71 GLY A C 1
ATOM 519 O O . GLY A 1 69 ? 8.364 -12.735 21.293 1.00 28.80 71 GLY A O 1
ATOM 520 N N . THR A 1 70 ? 6.793 -11.801 22.633 1.00 29.01 72 THR A N 1
ATOM 521 C CA . THR A 1 70 ? 7.162 -10.471 22.186 1.00 29.41 72 THR A CA 1
ATOM 522 C C . THR A 1 70 ? 8.577 -10.098 22.703 1.00 28.69 72 THR A C 1
ATOM 523 O O . THR A 1 70 ? 9.241 -10.878 23.468 1.00 26.47 72 THR A O 1
ATOM 527 N N . SER A 1 71 ? 9.056 -8.938 22.251 1.00 26.02 73 SER A N 1
ATOM 528 C CA . SER A 1 71 ? 10.390 -8.505 22.581 1.00 26.54 73 SER A CA 1
ATOM 529 C C . SER A 1 71 ? 10.639 -8.552 24.086 1.00 25.33 73 SER A C 1
ATOM 530 O O . SER A 1 71 ? 11.703 -8.946 24.548 1.00 22.51 73 SER A O 1
ATOM 533 N N . ARG A 1 72 ? 9.644 -8.117 24.844 1.00 25.68 74 ARG A N 1
ATOM 534 C CA . ARG A 1 72 ? 9.810 -7.985 26.287 1.00 27.21 74 ARG A CA 1
ATOM 535 C C . ARG A 1 72 ? 9.714 -9.316 27.046 1.00 26.89 74 ARG A C 1
ATOM 536 O O . ARG A 1 72 ? 10.152 -9.386 28.190 1.00 26.65 74 ARG A O 1
ATOM 544 N N . ALA A 1 73 ? 9.204 -10.364 26.390 1.00 26.05 75 ALA A N 1
ATOM 545 C CA . ALA A 1 73 ? 9.368 -11.730 26.895 1.00 27.01 75 ALA A CA 1
ATOM 546 C C . ALA A 1 73 ? 10.835 -12.131 26.673 1.00 27.91 75 ALA A C 1
ATOM 547 O O . ALA A 1 73 ? 11.384 -12.879 27.473 1.00 28.40 75 ALA A O 1
ATOM 549 N N . GLY A 1 74 ? 11.432 -11.684 25.560 1.00 25.41 76 GLY A N 1
ATOM 550 C CA . GLY A 1 74 ? 12.842 -11.911 25.334 1.00 26.09 76 GLY A CA 1
ATOM 551 C C . GLY A 1 74 ? 13.673 -11.255 26.421 1.00 26.14 76 GLY A C 1
ATOM 552 O O . GLY A 1 74 ? 14.602 -11.844 26.952 1.00 24.20 76 GLY A O 1
ATOM 553 N N . ILE A 1 75 ? 13.353 -9.998 26.717 1.00 26.95 77 ILE A N 1
ATOM 554 C CA . ILE A 1 75 ? 14.049 -9.268 27.757 1.00 26.16 77 ILE A CA 1
ATOM 555 C C . ILE A 1 75 ? 13.895 -9.956 29.125 1.00 26.63 77 ILE A C 1
ATOM 556 O O . ILE A 1 75 ? 14.868 -10.124 29.857 1.00 25.55 77 ILE A O 1
ATOM 561 N N . GLU A 1 76 ? 12.659 -10.351 29.457 1.00 26.15 78 GLU A N 1
ATOM 562 C CA . GLU A 1 76 ? 12.374 -11.057 30.676 1.00 26.42 78 GLU A CA 1
ATOM 563 C C . GLU A 1 76 ? 13.133 -12.397 30.797 1.00 27.37 78 GLU A C 1
ATOM 564 O O . GLU A 1 76 ? 13.718 -12.695 31.878 1.00 26.81 78 GLU A O 1
ATOM 570 N N . ALA A 1 77 ? 13.179 -13.176 29.711 1.00 27.56 79 ALA A N 1
ATOM 571 C CA . ALA A 1 77 ? 13.881 -14.472 29.753 1.00 27.47 79 ALA A CA 1
ATOM 572 C C . ALA A 1 77 ? 15.376 -14.249 30.056 1.00 27.50 79 ALA A C 1
ATOM 573 O O . ALA A 1 77 ? 15.946 -14.949 30.894 1.00 26.56 79 ALA A O 1
ATOM 575 N N . VAL A 1 78 ? 16.009 -13.268 29.394 1.00 26.86 80 VAL A N 1
ATOM 576 C CA . VAL A 1 78 ? 17.401 -12.988 29.704 1.00 25.51 80 VAL A CA 1
ATOM 577 C C . VAL A 1 78 ? 17.491 -12.569 31.185 1.00 26.24 80 VAL A C 1
ATOM 578 O O . VAL A 1 78 ? 18.239 -13.184 31.944 1.00 26.19 80 VAL A O 1
ATOM 582 N N . LEU A 1 79 ? 16.717 -11.571 31.624 1.00 26.06 81 LEU A N 1
ATOM 583 C CA . LEU A 1 79 ? 16.890 -11.093 33.010 1.00 25.45 81 LEU A CA 1
ATOM 584 C C . LEU A 1 79 ? 16.530 -12.168 34.063 1.00 26.65 81 LEU A C 1
ATOM 585 O O . LEU A 1 79 ? 17.214 -12.287 35.085 1.00 27.49 81 LEU A O 1
ATOM 590 N N . ALA A 1 80 ? 15.478 -12.927 33.821 1.00 26.32 82 ALA A N 1
ATOM 591 C CA . ALA A 1 80 ? 15.110 -14.070 34.669 1.00 27.85 82 ALA A CA 1
ATOM 592 C C . ALA A 1 80 ? 16.273 -15.060 34.829 1.00 28.17 82 ALA A C 1
ATOM 593 O O . ALA A 1 80 ? 16.499 -15.600 35.910 1.00 27.95 82 ALA A O 1
ATOM 595 N N . SER A 1 81 ? 17.008 -15.291 33.759 1.00 27.44 83 SER A N 1
ATOM 596 C CA . SER A 1 81 ? 17.960 -16.393 33.778 1.00 28.04 83 SER A CA 1
ATOM 597 C C . SER A 1 81 ? 19.255 -15.975 34.498 1.00 28.05 83 SER A C 1
ATOM 598 O O . SER A 1 81 ? 19.978 -16.801 34.977 1.00 27.78 83 SER A O 1
ATOM 601 N N . VAL A 1 82 ? 19.463 -14.673 34.647 1.00 26.86 84 VAL A N 1
ATOM 602 C CA . VAL A 1 82 ? 20.705 -14.129 35.159 1.00 28.83 84 VAL A CA 1
ATOM 603 C C . VAL A 1 82 ? 20.562 -13.451 36.561 1.00 28.77 84 VAL A C 1
ATOM 604 O O . VAL A 1 82 ? 21.547 -13.079 37.167 1.00 29.02 84 VAL A O 1
ATOM 608 N N . ILE A 1 83 ? 19.331 -13.385 37.098 1.00 27.77 85 ILE A N 1
ATOM 609 C CA . ILE A 1 83 ? 19.035 -12.724 38.358 1.00 26.88 85 ILE A CA 1
ATOM 610 C C . ILE A 1 83 ? 18.593 -13.683 39.402 1.00 27.71 85 ILE A C 1
ATOM 611 O O . ILE A 1 83 ? 17.612 -14.391 39.197 1.00 27.35 85 ILE A O 1
ATOM 616 N N . GLU A 1 84 ? 19.330 -13.730 40.507 1.00 28.22 86 GLU A N 1
ATOM 617 C CA . GLU A 1 84 ? 18.875 -14.435 41.719 1.00 30.73 86 GLU A CA 1
ATOM 618 C C . GLU A 1 84 ? 18.459 -13.370 42.751 1.00 30.65 86 GLU A C 1
ATOM 619 O O . GLU A 1 84 ? 19.007 -12.271 42.747 1.00 29.93 86 GLU A O 1
ATOM 625 N N . PRO A 1 85 ? 17.493 -13.689 43.638 1.00 30.42 87 PRO A N 1
ATOM 626 C CA . PRO A 1 85 ? 17.105 -12.681 44.622 1.00 30.69 87 PRO A CA 1
ATOM 627 C C . PRO A 1 85 ? 18.336 -12.051 45.255 1.00 30.35 87 PRO A C 1
ATOM 628 O O . PRO A 1 85 ? 19.326 -12.754 45.469 1.00 29.07 87 PRO A O 1
ATOM 632 N N . GLU A 1 86 ? 18.264 -10.743 45.523 1.00 30.86 88 GLU A N 1
ATOM 633 C CA . GLU A 1 86 ? 19.357 -9.930 46.120 1.00 32.11 88 GLU A CA 1
ATOM 634 C C . GLU A 1 86 ? 20.577 -9.592 45.223 1.00 31.37 88 GLU A C 1
ATOM 635 O O . GLU A 1 86 ? 21.400 -8.754 45.607 1.00 31.23 88 GLU A O 1
ATOM 641 N N . ASP A 1 87 ? 20.684 -10.156 44.018 1.00 30.49 89 ASP A N 1
ATOM 642 C CA . ASP A 1 87 ? 21.655 -9.568 43.069 1.00 30.36 89 ASP A CA 1
ATOM 643 C C . ASP A 1 87 ? 21.444 -8.045 42.892 1.00 28.90 89 ASP A C 1
ATOM 644 O O . ASP A 1 87 ? 20.321 -7.550 42.794 1.00 29.22 89 ASP A O 1
ATOM 649 N N . ASP A 1 88 ? 22.539 -7.304 42.870 1.00 28.14 90 ASP A N 1
ATOM 650 C CA . ASP A 1 88 ? 22.488 -5.875 42.575 1.00 27.19 90 ASP A CA 1
ATOM 651 C C . ASP A 1 88 ? 22.401 -5.655 41.054 1.00 26.82 90 ASP A C 1
ATOM 652 O O . ASP A 1 88 ? 23.159 -6.262 40.303 1.00 26.63 90 ASP A O 1
ATOM 657 N N . VAL A 1 89 ? 21.485 -4.784 40.626 1.00 25.72 91 VAL A N 1
ATOM 658 C CA . VAL A 1 89 ? 21.248 -4.509 39.222 1.00 24.55 91 VAL A CA 1
ATOM 659 C C . VAL A 1 89 ? 21.129 -2.997 39.050 1.00 24.49 91 VAL A C 1
ATOM 660 O O . VAL A 1 89 ? 20.252 -2.356 39.626 1.00 23.51 91 VAL A O 1
ATOM 664 N N . LEU A 1 90 ? 22.022 -2.445 38.236 1.00 23.73 92 LEU A N 1
ATOM 665 C CA . LEU A 1 90 ? 22.072 -1.016 37.978 1.00 23.08 92 LEU A CA 1
ATOM 666 C C . LEU A 1 90 ? 21.293 -0.758 36.672 1.00 21.24 92 LEU A C 1
ATOM 667 O O . LEU A 1 90 ? 21.617 -1.315 35.647 1.00 20.13 92 LEU A O 1
ATOM 672 N N . ILE A 1 91 ? 20.336 0.140 36.710 1.00 20.61 93 ILE A N 1
ATOM 673 C CA . ILE A 1 91 ? 19.560 0.422 35.518 1.00 21.32 93 ILE A CA 1
ATOM 674 C C . ILE A 1 91 ? 19.532 1.934 35.323 1.00 21.90 93 ILE A C 1
ATOM 675 O O . ILE A 1 91 ? 18.831 2.634 36.040 1.00 20.07 93 ILE A O 1
ATOM 680 N N . PRO A 1 92 ? 20.280 2.431 34.348 1.00 22.09 94 PRO A N 1
ATOM 681 C CA . PRO A 1 92 ? 20.161 3.858 34.075 1.00 23.94 94 PRO A CA 1
ATOM 682 C C . PRO A 1 92 ? 18.965 4.048 33.152 1.00 25.28 94 PRO A C 1
ATOM 683 O O . PRO A 1 92 ? 18.957 3.517 32.067 1.00 26.46 94 PRO A O 1
ATOM 687 N N . ILE A 1 93 ? 18.008 4.861 33.582 1.00 26.13 95 ILE A N 1
ATOM 688 C CA . ILE A 1 93 ? 16.727 5.051 32.934 1.00 26.05 95 ILE A CA 1
ATOM 689 C C . ILE A 1 93 ? 16.572 6.442 32.332 1.00 25.91 95 ILE A C 1
ATOM 690 O O . ILE A 1 93 ? 16.696 7.450 33.027 1.00 24.10 95 ILE A O 1
ATOM 695 N N . TYR A 1 94 ? 16.340 6.511 31.022 1.00 25.90 96 TYR A N 1
ATOM 696 C CA . TYR A 1 94 ? 16.146 7.840 30.398 1.00 27.09 96 TYR A CA 1
ATOM 697 C C . TYR A 1 94 ? 14.836 7.878 29.579 1.00 27.60 96 TYR A C 1
ATOM 698 O O . TYR A 1 94 ? 14.544 8.841 28.845 1.00 27.09 96 TYR A O 1
ATOM 707 N N . GLY A 1 95 ? 14.036 6.823 29.726 1.00 27.23 97 GLY A N 1
ATOM 708 C CA . GLY A 1 95 ? 12.705 6.825 29.132 1.00 28.27 97 GLY A CA 1
ATOM 709 C C . GLY A 1 95 ? 11.852 5.681 29.614 1.00 27.69 97 GLY A C 1
ATOM 710 O O . GLY A 1 95 ? 12.206 5.014 30.575 1.00 27.80 97 GLY A O 1
ATOM 711 N N . ARG A 1 96 ? 10.717 5.467 28.947 1.00 28.17 98 ARG A N 1
ATOM 712 C CA . ARG A 1 96 ? 9.715 4.540 29.447 1.00 28.13 98 ARG A CA 1
ATOM 713 C C . ARG A 1 96 ? 10.207 3.111 29.541 1.00 27.24 98 ARG A C 1
ATOM 714 O O . ARG A 1 96 ? 9.855 2.409 30.466 1.00 26.71 98 ARG A O 1
ATOM 722 N N . PHE A 1 97 ? 10.997 2.656 28.582 1.00 27.77 99 PHE A N 1
ATOM 723 C CA . PHE A 1 97 ? 11.414 1.244 28.592 1.00 27.91 99 PHE A CA 1
ATOM 724 C C . PHE A 1 97 ? 12.480 0.934 29.677 1.00 26.82 99 PHE A C 1
ATOM 725 O O . PHE A 1 97 ? 12.595 -0.208 30.125 1.00 27.33 99 PHE A O 1
ATOM 733 N N . GLY A 1 98 ? 13.225 1.940 30.134 1.00 26.25 100 GLY A N 1
ATOM 734 C CA . GLY A 1 98 ? 14.052 1.788 31.364 1.00 26.01 100 GLY A CA 1
ATOM 735 C C . GLY A 1 98 ? 13.249 1.283 32.583 1.00 25.68 100 GLY A C 1
ATOM 736 O O . GLY A 1 98 ? 13.722 0.449 33.336 1.00 25.14 100 GLY A O 1
ATOM 737 N N . TYR A 1 99 ? 12.040 1.794 32.773 1.00 26.40 101 TYR A N 1
ATOM 738 C CA . TYR A 1 99 ? 11.130 1.326 33.837 1.00 27.12 101 TYR A CA 1
ATOM 739 C C . TYR A 1 99 ? 10.591 -0.088 33.650 1.00 27.35 101 TYR A C 1
ATOM 740 O O . TYR A 1 99 ? 10.309 -0.773 34.636 1.00 26.27 101 TYR A O 1
ATOM 749 N N . LEU A 1 100 ? 10.453 -0.546 32.409 1.00 25.36 102 LEU A N 1
ATOM 750 C CA . LEU A 1 100 ? 10.135 -1.942 32.253 1.00 26.11 102 LEU A CA 1
ATOM 751 C C . LEU A 1 100 ? 11.293 -2.835 32.726 1.00 25.80 102 LEU A C 1
ATOM 752 O O . LEU A 1 100 ? 11.079 -3.868 33.334 1.00 25.02 102 LEU A O 1
ATOM 757 N N . LEU A 1 101 ? 12.531 -2.449 32.423 1.00 25.51 103 LEU A N 1
ATOM 758 C CA . LEU A 1 101 ? 13.653 -3.230 32.906 1.00 26.56 103 LEU A CA 1
ATOM 759 C C . LEU A 1 101 ? 13.618 -3.293 34.439 1.00 26.75 103 LEU A C 1
ATOM 760 O O . LEU A 1 101 ? 13.917 -4.340 34.999 1.00 25.83 103 LEU A O 1
ATOM 765 N N . THR A 1 102 ? 13.278 -2.175 35.115 1.00 27.77 104 THR A N 1
ATOM 766 C CA . THR A 1 102 ? 13.324 -2.192 36.572 1.00 29.28 104 THR A CA 1
ATOM 767 C C . THR A 1 102 ? 12.195 -3.074 37.138 1.00 29.07 104 THR A C 1
ATOM 768 O O . THR A 1 102 ? 12.385 -3.832 38.104 1.00 29.31 104 THR A O 1
ATOM 772 N N . GLU A 1 103 ? 11.029 -2.985 36.521 1.00 27.98 105 GLU A N 1
ATOM 773 C CA . GLU A 1 103 ? 9.907 -3.877 36.852 1.00 29.74 105 GLU A CA 1
ATOM 774 C C . GLU A 1 103 ? 10.270 -5.361 36.842 1.00 28.65 105 GLU A C 1
ATOM 775 O O . GLU A 1 103 ? 10.034 -6.082 37.808 1.00 28.41 105 GLU A O 1
ATOM 781 N N . ILE A 1 104 ? 10.815 -5.800 35.715 1.00 28.50 106 ILE A N 1
ATOM 782 C CA . ILE A 1 104 ? 11.236 -7.177 35.516 1.00 28.14 106 ILE A CA 1
ATOM 783 C C . ILE A 1 104 ? 12.290 -7.588 36.553 1.00 28.61 106 ILE A C 1
ATOM 784 O O . ILE A 1 104 ? 12.150 -8.625 37.228 1.00 27.88 106 ILE A O 1
ATOM 789 N N . ALA A 1 105 ? 13.359 -6.787 36.688 1.00 29.28 107 ALA A N 1
ATOM 790 C CA . ALA A 1 105 ? 14.405 -7.110 37.637 1.00 29.25 107 ALA A CA 1
ATOM 791 C C . ALA A 1 105 ? 13.869 -7.223 39.064 1.00 29.67 107 ALA A C 1
ATOM 792 O O . ALA A 1 105 ? 14.256 -8.139 39.813 1.00 28.36 107 ALA A O 1
ATOM 794 N N . GLU A 1 106 ? 12.999 -6.295 39.457 1.00 30.29 108 GLU A N 1
ATOM 795 C CA . GLU A 1 106 ? 12.471 -6.298 40.855 1.00 31.25 108 GLU A CA 1
ATOM 796 C C . GLU A 1 106 ? 11.634 -7.521 41.116 1.00 30.93 108 GLU A C 1
ATOM 797 O O . GLU A 1 106 ? 11.782 -8.181 42.137 1.00 30.40 108 GLU A O 1
ATOM 803 N N . ARG A 1 107 ? 10.769 -7.817 40.145 1.00 31.09 109 ARG A N 1
ATOM 804 C CA . ARG A 1 107 ? 9.944 -8.996 40.175 1.00 31.37 109 ARG A CA 1
ATOM 805 C C . ARG A 1 107 ? 10.770 -10.277 40.321 1.00 29.93 109 ARG A C 1
ATOM 806 O O . ARG A 1 107 ? 10.312 -11.208 40.969 1.00 29.37 109 ARG A O 1
ATOM 814 N N . TYR A 1 108 ? 11.986 -10.319 39.774 1.00 27.95 110 TYR A N 1
ATOM 815 C CA . TYR A 1 108 ? 12.852 -11.504 40.009 1.00 26.77 110 TYR A CA 1
ATOM 816 C C . TYR A 1 108 ? 13.699 -11.433 41.293 1.00 25.39 110 TYR A C 1
ATOM 817 O O . TYR A 1 108 ? 14.573 -12.258 41.531 1.00 24.36 110 TYR A O 1
ATOM 826 N N . GLY A 1 109 ? 13.422 -10.445 42.129 1.00 25.85 111 GLY A N 1
ATOM 827 C CA . GLY A 1 109 ? 14.082 -10.395 43.458 1.00 27.16 111 GLY A CA 1
ATOM 828 C C . GLY A 1 109 ? 15.394 -9.593 43.517 1.00 27.88 111 GLY A C 1
ATOM 829 O O . GLY A 1 109 ? 16.074 -9.583 44.547 1.00 27.10 111 GLY A O 1
ATOM 830 N N . ALA A 1 110 ? 15.736 -8.917 42.425 1.00 26.80 112 ALA A N 1
ATOM 831 C CA . ALA A 1 110 ? 16.931 -8.060 42.395 1.00 27.95 112 ALA A CA 1
ATOM 832 C C . ALA A 1 110 ? 16.790 -6.860 43.313 1.00 28.46 112 ALA A C 1
ATOM 833 O O . ALA A 1 110 ? 15.708 -6.314 43.449 1.00 29.34 112 ALA A O 1
ATOM 835 N N . ASN A 1 111 ? 17.891 -6.449 43.934 1.00 29.00 113 ASN A N 1
ATOM 836 C CA . ASN A 1 111 ? 17.983 -5.120 44.496 1.00 30.09 113 ASN A CA 1
ATOM 837 C C . ASN A 1 111 ? 18.318 -4.150 43.340 1.00 30.11 113 ASN A C 1
ATOM 838 O O . ASN A 1 111 ? 19.433 -4.131 42.856 1.00 29.68 113 ASN A O 1
ATOM 843 N N . VAL A 1 112 ? 17.343 -3.356 42.908 1.00 29.84 114 VAL A N 1
ATOM 844 C CA . VAL A 1 112 ? 17.531 -2.433 41.804 1.00 30.31 114 VAL A CA 1
ATOM 845 C C . VAL A 1 112 ? 18.142 -1.087 42.244 1.00 30.59 114 VAL A C 1
ATOM 846 O O . VAL A 1 112 ? 17.619 -0.427 43.162 1.00 31.69 114 VAL A O 1
ATOM 850 N N . HIS A 1 113 ? 19.238 -0.682 41.598 1.00 29.98 115 HIS A N 1
ATOM 851 C CA . HIS A 1 113 ? 19.780 0.696 41.743 1.00 30.01 115 HIS A CA 1
ATOM 852 C C . HIS A 1 113 ? 19.429 1.449 40.453 1.00 30.58 115 HIS A C 1
ATOM 853 O O . HIS A 1 113 ? 19.884 1.053 39.349 1.00 30.60 115 HIS A O 1
ATOM 860 N N . MET A 1 114 ? 18.538 2.439 40.533 1.00 30.29 116 MET A N 1
ATOM 861 C CA . MET A 1 114 ? 18.238 3.194 39.323 1.00 31.12 116 MET A CA 1
ATOM 862 C C . MET A 1 114 ? 18.907 4.552 39.302 1.00 30.83 116 MET A C 1
ATOM 863 O O . MET A 1 114 ? 19.116 5.162 40.356 1.00 30.82 116 MET A O 1
ATOM 868 N N . LEU A 1 115 ? 19.347 4.970 38.128 1.00 28.63 117 LEU A N 1
ATOM 869 C CA . LEU A 1 115 ? 19.686 6.352 37.893 1.00 29.00 117 LEU A CA 1
ATOM 870 C C . LEU A 1 115 ? 18.597 6.862 36.954 1.00 29.63 117 LEU A C 1
ATOM 871 O O . LEU A 1 115 ? 18.116 6.096 36.095 1.00 29.25 117 LEU A O 1
ATOM 876 N N . GLU A 1 116 ? 18.212 8.124 37.064 1.00 29.55 118 GLU A N 1
ATOM 877 C CA . GLU A 1 116 ? 17.184 8.642 36.158 1.00 30.15 118 GLU A CA 1
ATOM 878 C C . GLU A 1 116 ? 17.570 10.026 35.673 1.00 30.90 118 GLU A C 1
ATOM 879 O O . GLU A 1 116 ? 17.948 10.884 36.468 1.00 31.23 118 GLU A O 1
ATOM 885 N N . CYS A 1 117 ? 17.459 10.256 34.371 1.00 30.81 119 CYS A N 1
ATOM 886 C CA . CYS A 1 117 ? 17.632 11.603 33.859 1.00 31.08 119 CYS A CA 1
ATOM 887 C C . CYS A 1 117 ? 16.402 12.115 33.122 1.00 30.55 119 CYS A C 1
ATOM 888 O O . CYS A 1 117 ? 15.457 11.355 32.871 1.00 28.89 119 CYS A O 1
ATOM 891 N N . GLU A 1 118 ? 16.457 13.406 32.761 1.00 29.05 120 GLU A N 1
ATOM 892 C CA . GLU A 1 118 ? 15.367 14.047 32.087 1.00 29.40 120 GLU A CA 1
ATOM 893 C C . GLU A 1 118 ? 15.001 13.400 30.750 1.00 28.61 120 GLU A C 1
ATOM 894 O O . GLU A 1 118 ? 15.849 13.213 29.890 1.00 26.07 120 GLU A O 1
ATOM 900 N N . TRP A 1 119 ? 13.704 13.171 30.561 1.00 28.58 121 TRP A N 1
ATOM 901 C CA . TRP A 1 119 ? 13.216 12.640 29.310 1.00 29.72 121 TRP A CA 1
ATOM 902 C C . TRP A 1 119 ? 13.517 13.641 28.205 1.00 28.87 121 TRP A C 1
ATOM 903 O O . TRP A 1 119 ? 13.207 14.833 28.333 1.00 29.49 121 TRP A O 1
ATOM 914 N N . GLY A 1 120 ? 14.194 13.139 27.170 1.00 28.26 122 GLY A N 1
ATOM 915 C CA . GLY A 1 120 ? 14.624 13.938 26.028 1.00 27.34 122 GLY A CA 1
ATOM 916 C C . GLY A 1 120 ? 16.129 14.140 26.037 1.00 28.36 122 GLY A C 1
ATOM 917 O O . GLY A 1 120 ? 16.689 14.686 25.084 1.00 27.26 122 GLY A O 1
ATOM 918 N N . THR A 1 121 ? 16.790 13.731 27.122 1.00 27.61 123 THR A N 1
ATOM 919 C CA . THR A 1 121 ? 18.246 13.798 27.187 1.00 28.71 123 THR A CA 1
ATOM 920 C C . THR A 1 121 ? 18.765 12.366 27.450 1.00 28.21 123 THR A C 1
ATOM 921 O O . THR A 1 121 ? 17.942 11.404 27.577 1.00 28.18 123 THR A O 1
ATOM 925 N N . VAL A 1 122 ? 20.091 12.214 27.533 1.00 26.62 124 VAL A N 1
ATOM 926 C CA . VAL A 1 122 ? 20.732 10.928 27.906 1.00 26.35 124 VAL A CA 1
ATOM 927 C C . VAL A 1 122 ? 21.778 11.214 29.015 1.00 27.08 124 VAL A C 1
ATOM 928 O O . VAL A 1 122 ? 22.119 12.351 29.236 1.00 26.67 124 VAL A O 1
ATOM 932 N N . PHE A 1 123 ? 22.327 10.174 29.635 1.00 26.21 125 PHE A N 1
ATOM 933 C CA . PHE A 1 123 ? 23.447 10.294 30.591 1.00 27.66 125 PHE A CA 1
ATOM 934 C C . PHE A 1 123 ? 24.806 10.598 29.935 1.00 27.41 125 PHE A C 1
ATOM 935 O O . PHE A 1 123 ? 25.063 10.153 28.831 1.00 27.48 125 PHE A O 1
ATOM 943 N N . ASP A 1 124 ? 25.665 11.341 30.630 1.00 27.47 126 ASP A N 1
ATOM 944 C CA . ASP A 1 124 ? 27.080 11.320 30.325 1.00 26.73 126 ASP A CA 1
ATOM 945 C C . ASP A 1 124 ? 27.539 9.926 30.763 1.00 25.74 126 ASP A C 1
ATOM 946 O O . ASP A 1 124 ? 27.330 9.621 31.910 1.00 24.44 126 ASP A O 1
ATOM 951 N N . PRO A 1 125 ? 28.193 9.108 29.870 1.00 25.88 127 PRO A N 1
ATOM 952 C CA . PRO A 1 125 ? 28.598 7.773 30.301 1.00 25.45 127 PRO A CA 1
ATOM 953 C C . PRO A 1 125 ? 29.515 7.778 31.525 1.00 24.47 127 PRO A C 1
ATOM 954 O O . PRO A 1 125 ? 29.516 6.781 32.264 1.00 24.41 127 PRO A O 1
ATOM 958 N N . GLU A 1 126 ? 30.278 8.843 31.726 1.00 22.63 128 GLU A N 1
ATOM 959 C CA . GLU A 1 126 ? 31.124 8.959 32.932 1.00 23.91 128 GLU A CA 1
ATOM 960 C C . GLU A 1 126 ? 30.334 8.900 34.229 1.00 24.34 128 GLU A C 1
ATOM 961 O O . GLU A 1 126 ? 30.835 8.304 35.224 1.00 25.51 128 GLU A O 1
ATOM 967 N N . ASP A 1 127 ? 29.139 9.513 34.268 1.00 23.93 129 ASP A N 1
ATOM 968 C CA . ASP A 1 127 ? 28.217 9.305 35.462 1.00 23.36 129 ASP A CA 1
ATOM 969 C C . ASP A 1 127 ? 27.778 7.861 35.670 1.00 23.23 129 ASP A C 1
ATOM 970 O O . ASP A 1 127 ? 27.800 7.343 36.807 1.00 23.03 129 ASP A O 1
ATOM 975 N N . ILE A 1 128 ? 27.449 7.173 34.589 1.00 22.50 130 ILE A N 1
ATOM 976 C CA . ILE A 1 128 ? 27.073 5.752 34.709 1.00 22.03 130 ILE A CA 1
ATOM 977 C C . ILE A 1 128 ? 28.259 4.884 35.231 1.00 23.46 130 ILE A C 1
ATOM 978 O O . ILE A 1 128 ? 28.127 4.052 36.191 1.00 22.96 130 ILE A O 1
ATOM 983 N N . ILE A 1 129 ? 29.401 5.054 34.564 1.00 23.19 131 ILE A N 1
ATOM 984 C CA . ILE A 1 129 ? 30.626 4.304 34.880 1.00 23.72 131 ILE A CA 1
ATOM 985 C C . ILE A 1 129 ? 31.006 4.553 36.381 1.00 24.86 131 ILE A C 1
ATOM 986 O O . ILE A 1 129 ? 31.299 3.604 37.122 1.00 24.70 131 ILE A O 1
ATOM 991 N N . ARG A 1 130 ? 30.887 5.786 36.853 1.00 24.01 132 ARG A N 1
ATOM 992 C CA . ARG A 1 130 ? 31.069 6.038 38.303 1.00 26.78 132 ARG A CA 1
ATOM 993 C C . ARG A 1 130 ? 30.097 5.206 39.228 1.00 26.96 132 ARG A C 1
ATOM 994 O O . ARG A 1 130 ? 30.535 4.676 40.281 1.00 26.78 132 ARG A O 1
ATOM 1002 N N . GLU A 1 131 ? 28.821 5.075 38.839 1.00 25.32 133 GLU A N 1
ATOM 1003 C CA . GLU A 1 131 ? 27.877 4.231 39.607 1.00 26.52 133 GLU A CA 1
ATOM 1004 C C . GLU A 1 131 ? 28.188 2.784 39.523 1.00 25.00 133 GLU A C 1
ATOM 1005 O O . GLU A 1 131 ? 27.977 2.064 40.501 1.00 27.19 133 GLU A O 1
ATOM 1011 N N . ILE A 1 132 ? 28.641 2.336 38.366 1.00 23.38 134 ILE A N 1
ATOM 1012 C CA . ILE A 1 132 ? 29.122 0.992 38.215 1.00 23.57 134 ILE A CA 1
ATOM 1013 C C . ILE A 1 132 ? 30.222 0.729 39.248 1.00 24.36 134 ILE A C 1
ATOM 1014 O O . ILE A 1 132 ? 30.141 -0.255 39.978 1.00 24.14 134 ILE A O 1
ATOM 1019 N N . LYS A 1 133 ? 31.210 1.632 39.350 1.00 23.83 135 LYS A N 1
ATOM 1020 C CA . LYS A 1 133 ? 32.351 1.383 40.212 1.00 26.37 135 LYS A CA 1
ATOM 1021 C C . LYS A 1 133 ? 31.932 1.378 41.681 1.00 26.29 135 LYS A C 1
ATOM 1022 O O . LYS A 1 133 ? 32.439 0.637 42.491 1.00 27.21 135 LYS A O 1
ATOM 1028 N N . LYS A 1 134 ? 30.959 2.202 41.989 1.00 27.61 136 LYS A N 1
ATOM 1029 C CA . LYS A 1 134 ? 30.460 2.377 43.293 1.00 27.48 136 LYS A CA 1
ATOM 1030 C C . LYS A 1 134 ? 29.539 1.218 43.714 1.00 27.82 136 LYS A C 1
ATOM 1031 O O . LYS A 1 134 ? 29.657 0.708 44.816 1.00 27.70 136 LYS A O 1
ATOM 1037 N N . VAL A 1 135 ? 28.606 0.827 42.858 1.00 26.79 137 VAL A N 1
ATOM 1038 C CA . VAL A 1 135 ? 27.620 -0.154 43.263 1.00 28.02 137 VAL A CA 1
ATOM 1039 C C . VAL A 1 135 ? 28.171 -1.587 43.098 1.00 28.34 137 VAL A C 1
ATOM 1040 O O . VAL A 1 135 ? 27.788 -2.512 43.848 1.00 29.10 137 VAL A O 1
ATOM 1044 N N . LYS A 1 136 ? 29.053 -1.768 42.111 1.00 27.53 138 LYS A N 1
ATOM 1045 C CA . LYS A 1 136 ? 29.592 -3.091 41.787 1.00 27.74 138 LYS A CA 1
ATOM 1046 C C . LYS A 1 136 ? 28.471 -4.057 41.543 1.00 26.79 138 LYS A C 1
ATOM 1047 O O . LYS A 1 136 ? 28.314 -5.045 42.292 1.00 25.20 138 LYS A O 1
ATOM 1053 N N . PRO A 1 137 ? 27.626 -3.758 40.531 1.00 25.96 139 PRO A N 1
ATOM 1054 C CA . PRO A 1 137 ? 26.465 -4.621 40.317 1.00 25.39 139 PRO A CA 1
ATOM 1055 C C . PRO A 1 137 ? 26.852 -5.931 39.623 1.00 24.91 139 PRO A C 1
ATOM 1056 O O . PRO A 1 137 ? 27.819 -5.978 38.834 1.00 24.29 139 PRO A O 1
ATOM 1060 N N . LYS A 1 138 ? 26.113 -6.996 39.873 1.00 24.79 140 LYS A N 1
ATOM 1061 C CA . LYS A 1 138 ? 26.264 -8.190 39.025 1.00 25.08 140 LYS A CA 1
ATOM 1062 C C . LYS A 1 138 ? 25.858 -7.822 37.562 1.00 24.65 140 LYS A C 1
ATOM 1063 O O . LYS A 1 138 ? 26.446 -8.297 36.567 1.00 24.67 140 LYS A O 1
ATOM 1069 N N . ILE A 1 139 ? 24.873 -6.949 37.444 1.00 24.55 141 ILE A N 1
ATOM 1070 C CA . ILE A 1 139 ? 24.254 -6.695 36.146 1.00 25.34 141 ILE A CA 1
ATOM 1071 C C . ILE A 1 139 ? 24.008 -5.202 35.931 1.00 25.75 141 ILE A C 1
ATOM 1072 O O . ILE A 1 139 ? 23.516 -4.489 36.851 1.00 23.66 141 ILE A O 1
ATOM 1077 N N . VAL A 1 140 ? 24.338 -4.743 34.722 1.00 24.88 142 VAL A N 1
ATOM 1078 C CA . VAL A 1 140 ? 23.805 -3.473 34.288 1.00 24.03 142 VAL A CA 1
ATOM 1079 C C . VAL A 1 140 ? 22.927 -3.644 33.078 1.00 24.44 142 VAL A C 1
ATOM 1080 O O . VAL A 1 140 ? 23.318 -4.254 32.084 1.00 22.07 142 VAL A O 1
ATOM 1084 N N . ALA A 1 141 ? 21.689 -3.153 33.230 1.00 24.93 143 ALA A N 1
ATOM 1085 C CA . ALA A 1 141 ? 20.639 -3.360 32.245 1.00 24.63 143 ALA A CA 1
ATOM 1086 C C . ALA A 1 141 ? 20.286 -2.015 31.692 1.00 24.27 143 ALA A C 1
ATOM 1087 O O . ALA A 1 141 ? 19.995 -1.089 32.455 1.00 24.96 143 ALA A O 1
ATOM 1089 N N . MET A 1 142 ? 20.227 -1.911 30.375 1.00 23.07 144 MET A N 1
ATOM 1090 C CA . MET A 1 142 ? 19.959 -0.621 29.776 1.00 25.18 144 MET A CA 1
ATOM 1091 C C . MET A 1 142 ? 19.272 -0.676 28.393 1.00 24.07 144 MET A C 1
ATOM 1092 O O . MET A 1 142 ? 19.494 -1.608 27.639 1.00 23.43 144 MET A O 1
ATOM 1097 N N . VAL A 1 143 ? 18.473 0.349 28.073 1.00 24.49 145 VAL A N 1
ATOM 1098 C CA . VAL A 1 143 ? 17.808 0.464 26.768 1.00 23.69 145 VAL A CA 1
ATOM 1099 C C . VAL A 1 143 ? 18.810 1.174 25.802 1.00 24.03 145 VAL A C 1
ATOM 1100 O O . VAL A 1 143 ? 19.396 2.192 26.151 1.00 24.87 145 VAL A O 1
ATOM 1104 N N . HIS A 1 144 ? 19.037 0.604 24.623 1.00 23.13 146 HIS A N 1
ATOM 1105 C CA . HIS A 1 144 ? 19.849 1.297 23.570 1.00 23.60 146 HIS A CA 1
ATOM 1106 C C . HIS A 1 144 ? 19.159 2.534 23.022 1.00 23.65 146 HIS A C 1
ATOM 1107 O O . HIS A 1 144 ? 19.746 3.664 23.015 1.00 25.36 146 HIS A O 1
ATOM 1114 N N . GLY A 1 145 ? 17.942 2.344 22.525 1.00 23.21 147 GLY A N 1
ATOM 1115 C CA . GLY A 1 145 ? 17.175 3.451 21.931 1.00 24.12 147 GLY A CA 1
ATOM 1116 C C . GLY A 1 145 ? 15.786 3.491 22.602 1.00 26.12 147 GLY A C 1
ATOM 1117 O O . GLY A 1 145 ? 15.041 2.490 22.564 1.00 22.92 147 GLY A O 1
ATOM 1118 N N . GLU A 1 146 ? 15.435 4.618 23.234 1.00 25.42 148 GLU A N 1
ATOM 1119 C CA . GLU A 1 146 ? 14.073 4.767 23.849 1.00 25.92 148 GLU A CA 1
ATOM 1120 C C . GLU A 1 146 ? 13.184 5.429 22.848 1.00 26.87 148 GLU A C 1
ATOM 1121 O O . GLU A 1 146 ? 13.394 6.642 22.565 1.00 26.10 148 GLU A O 1
ATOM 1127 N N . THR A 1 147 ? 12.174 4.700 22.347 1.00 27.38 149 THR A N 1
ATOM 1128 C CA . THR A 1 147 ? 11.275 5.250 21.395 1.00 29.28 149 THR A CA 1
ATOM 1129 C C . THR A 1 147 ? 10.365 6.200 22.097 1.00 27.97 149 THR A C 1
ATOM 1130 O O . THR A 1 147 ? 9.824 7.083 21.439 1.00 28.37 149 THR A O 1
ATOM 1134 N N . SER A 1 148 ? 10.176 6.016 23.406 1.00 27.39 150 SER A N 1
ATOM 1135 C CA . SER A 1 148 ? 9.282 6.869 24.172 1.00 26.21 150 SER A CA 1
ATOM 1136 C C . SER A 1 148 ? 9.780 8.318 24.141 1.00 24.72 150 SER A C 1
ATOM 1137 O O . SER A 1 148 ? 9.010 9.238 24.181 1.00 24.56 150 SER A O 1
ATOM 1140 N N . THR A 1 149 ? 11.083 8.506 24.101 1.00 25.43 151 THR A N 1
ATOM 1141 C CA . THR A 1 149 ? 11.672 9.848 24.152 1.00 24.35 151 THR A CA 1
ATOM 1142 C C . THR A 1 149 ? 12.411 10.207 22.852 1.00 24.31 151 THR A C 1
ATOM 1143 O O . THR A 1 149 ? 12.720 11.342 22.614 1.00 25.34 151 THR A O 1
ATOM 1147 N N . GLY A 1 150 ? 12.634 9.227 21.996 1.00 24.47 152 GLY A N 1
ATOM 1148 C CA . GLY A 1 150 ? 13.388 9.416 20.746 1.00 24.02 152 GLY A CA 1
ATOM 1149 C C . GLY A 1 150 ? 14.898 9.559 20.891 1.00 24.04 152 GLY A C 1
ATOM 1150 O O . GLY A 1 150 ? 15.547 10.071 19.972 1.00 24.33 152 GLY A O 1
ATOM 1151 N N . ARG A 1 151 ? 15.467 9.149 22.030 1.00 24.09 153 ARG A N 1
ATOM 1152 C CA . ARG A 1 151 ? 16.912 9.292 22.261 1.00 24.59 153 ARG A CA 1
ATOM 1153 C C . ARG A 1 151 ? 17.560 7.951 22.137 1.00 24.36 153 ARG A C 1
ATOM 1154 O O . ARG A 1 151 ? 16.956 6.966 22.467 1.00 22.87 153 ARG A O 1
ATOM 1162 N N . ILE A 1 152 ? 18.745 7.958 21.536 1.00 24.30 154 ILE A N 1
ATOM 1163 C CA . ILE A 1 152 ? 19.628 6.826 21.468 1.00 24.02 154 ILE A CA 1
ATOM 1164 C C . ILE A 1 152 ? 20.837 7.132 22.353 1.00 23.65 154 ILE A C 1
ATOM 1165 O O . ILE A 1 152 ? 21.380 8.271 22.360 1.00 23.54 154 ILE A O 1
ATOM 1170 N N . HIS A 1 153 ? 21.213 6.127 23.134 1.00 23.84 155 HIS A N 1
ATOM 1171 C CA . HIS A 1 153 ? 22.314 6.231 24.148 1.00 23.96 155 HIS A CA 1
ATOM 1172 C C . HIS A 1 153 ? 23.630 5.565 23.690 1.00 23.03 155 HIS A C 1
ATOM 1173 O O . HIS A 1 153 ? 23.576 4.416 23.234 1.00 22.82 155 HIS A O 1
ATOM 1180 N N . PRO A 1 154 ? 24.807 6.275 23.788 1.00 22.87 156 PRO A N 1
ATOM 1181 C CA . PRO A 1 154 ? 26.108 5.657 23.553 1.00 23.20 156 PRO A CA 1
ATOM 1182 C C . PRO A 1 154 ? 26.328 4.483 24.514 1.00 23.92 156 PRO A C 1
ATOM 1183 O O . PRO A 1 154 ? 26.059 4.593 25.758 1.00 24.60 156 PRO A O 1
ATOM 1187 N N . LEU A 1 155 ? 26.764 3.357 23.963 1.00 24.16 157 LEU A N 1
ATOM 1188 C CA . LEU A 1 155 ? 26.961 2.154 24.782 1.00 25.19 157 LEU A CA 1
ATOM 1189 C C . LEU A 1 155 ? 28.410 1.663 25.022 1.00 23.95 157 LEU A C 1
ATOM 1190 O O . LEU A 1 155 ? 28.616 0.868 25.907 1.00 23.50 157 LEU A O 1
ATOM 1195 N N . LYS A 1 156 ? 29.364 2.044 24.186 1.00 22.72 158 LYS A N 1
ATOM 1196 C CA . LYS A 1 156 ? 30.681 1.414 24.198 1.00 24.28 158 LYS A CA 1
ATOM 1197 C C . LYS A 1 156 ? 31.412 1.674 25.544 1.00 24.25 158 LYS A C 1
ATOM 1198 O O . LYS A 1 156 ? 32.000 0.752 26.139 1.00 22.92 158 LYS A O 1
ATOM 1204 N N . ALA A 1 157 ? 31.423 2.929 25.970 1.00 24.69 159 ALA A N 1
ATOM 1205 C CA . ALA A 1 157 ? 32.198 3.278 27.195 1.00 25.92 159 ALA A CA 1
ATOM 1206 C C . ALA A 1 157 ? 31.593 2.504 28.404 1.00 25.46 159 ALA A C 1
ATOM 1207 O O . ALA A 1 157 ? 32.315 1.988 29.295 1.00 26.65 159 ALA A O 1
ATOM 1209 N N . ILE A 1 158 ? 30.286 2.334 28.357 1.00 24.44 160 ILE A N 1
ATOM 1210 C CA . ILE A 1 158 ? 29.577 1.652 29.438 1.00 24.36 160 ILE A CA 1
ATOM 1211 C C . ILE A 1 158 ? 29.899 0.142 29.445 1.00 23.76 160 ILE A C 1
ATOM 1212 O O . ILE A 1 158 ? 30.249 -0.407 30.461 1.00 23.12 160 ILE A O 1
ATOM 1217 N N . GLY A 1 159 ? 29.823 -0.499 28.298 1.00 22.73 161 GLY A N 1
ATOM 1218 C CA . GLY A 1 159 ? 30.221 -1.902 28.179 1.00 23.95 161 GLY A CA 1
ATOM 1219 C C . GLY A 1 159 ? 31.669 -2.163 28.557 1.00 24.44 161 GLY A C 1
ATOM 1220 O O . GLY A 1 159 ? 31.955 -3.122 29.268 1.00 25.71 161 GLY A O 1
ATOM 1221 N N . GLU A 1 160 ? 32.578 -1.296 28.136 1.00 24.21 162 GLU A N 1
ATOM 1222 C CA . GLU A 1 160 ? 33.968 -1.397 28.583 1.00 25.63 162 GLU A CA 1
ATOM 1223 C C . GLU A 1 160 ? 34.139 -1.351 30.090 1.00 24.78 162 GLU A C 1
ATOM 1224 O O . GLU A 1 160 ? 34.931 -2.143 30.653 1.00 25.17 162 GLU A O 1
ATOM 1230 N N . ALA A 1 161 ? 33.376 -0.499 30.763 1.00 22.77 163 ALA A N 1
ATOM 1231 C CA . ALA A 1 161 ? 33.498 -0.442 32.236 1.00 22.64 163 ALA A CA 1
ATOM 1232 C C . ALA A 1 161 ? 32.882 -1.736 32.828 1.00 22.08 163 ALA A C 1
ATOM 1233 O O . ALA A 1 161 ? 33.379 -2.220 33.824 1.00 21.65 163 ALA A O 1
ATOM 1235 N N . CYS A 1 162 ? 31.825 -2.281 32.206 1.00 21.19 164 CYS A N 1
ATOM 1236 C CA . CYS A 1 162 ? 31.089 -3.467 32.759 1.00 23.06 164 CYS A CA 1
ATOM 1237 C C . CYS A 1 162 ? 32.039 -4.643 32.726 1.00 23.51 164 CYS A C 1
ATOM 1238 O O . CYS A 1 162 ? 32.191 -5.338 33.727 1.00 25.26 164 CYS A O 1
ATOM 1241 N N . ARG A 1 163 ? 32.755 -4.799 31.613 1.00 24.11 165 ARG A N 1
ATOM 1242 C CA . ARG A 1 163 ? 33.745 -5.867 31.456 1.00 25.66 165 ARG A CA 1
ATOM 1243 C C . ARG A 1 163 ? 34.888 -5.800 32.528 1.00 27.53 165 ARG A C 1
ATOM 1244 O O . ARG A 1 163 ? 35.228 -6.791 33.163 1.00 27.44 165 ARG A O 1
ATOM 1252 N N . THR A 1 164 ? 35.489 -4.637 32.704 1.00 28.95 166 THR A N 1
ATOM 1253 C CA . THR A 1 164 ? 36.522 -4.483 33.738 1.00 30.55 166 THR A CA 1
ATOM 1254 C C . THR A 1 164 ? 36.008 -4.663 35.170 1.00 29.84 166 THR A C 1
ATOM 1255 O O . THR A 1 164 ? 36.696 -5.249 35.985 1.00 30.78 166 THR A O 1
ATOM 1259 N N . GLU A 1 165 ? 34.794 -4.200 35.461 1.00 28.83 167 GLU A N 1
ATOM 1260 C CA . GLU A 1 165 ? 34.184 -4.386 36.774 1.00 28.88 167 GLU A CA 1
ATOM 1261 C C . GLU A 1 165 ? 33.474 -5.730 36.927 1.00 29.02 167 GLU A C 1
ATOM 1262 O O . GLU A 1 165 ? 32.862 -5.992 37.975 1.00 28.34 167 GLU A O 1
ATOM 1268 N N . ASP A 1 166 ? 33.522 -6.553 35.876 1.00 28.89 168 ASP A N 1
ATOM 1269 C CA . ASP A 1 166 ? 32.942 -7.894 35.915 1.00 29.88 168 ASP A CA 1
ATOM 1270 C C . ASP A 1 166 ? 31.451 -7.814 36.227 1.00 29.54 168 ASP A C 1
ATOM 1271 O O . ASP A 1 166 ? 30.920 -8.601 36.989 1.00 30.30 168 ASP A O 1
ATOM 1276 N N . ALA A 1 167 ? 30.766 -6.847 35.614 1.00 29.59 169 ALA A N 1
ATOM 1277 C CA . ALA A 1 167 ? 29.289 -6.842 35.512 1.00 28.53 169 ALA A CA 1
ATOM 1278 C C . ALA A 1 167 ? 28.813 -7.358 34.126 1.00 28.43 169 ALA A C 1
ATOM 1279 O O . ALA A 1 167 ? 29.511 -7.163 33.107 1.00 26.71 169 ALA A O 1
ATOM 1281 N N . LEU A 1 168 ? 27.602 -7.947 34.082 1.00 25.86 170 LEU A N 1
ATOM 1282 C CA . LEU A 1 168 ? 26.985 -8.307 32.824 1.00 25.86 170 LEU A CA 1
ATOM 1283 C C . LEU A 1 168 ? 26.233 -7.143 32.230 1.00 25.79 170 LEU A C 1
ATOM 1284 O O . LEU A 1 168 ? 25.374 -6.565 32.889 1.00 26.44 170 LEU A O 1
ATOM 1289 N N . PHE A 1 169 ? 26.577 -6.765 31.009 1.00 24.57 171 PHE A N 1
ATOM 1290 C CA . PHE A 1 169 ? 25.917 -5.617 30.391 1.00 25.66 171 PHE A CA 1
ATOM 1291 C C . PHE A 1 169 ? 24.812 -6.159 29.485 1.00 25.27 171 PHE A C 1
ATOM 1292 O O . PHE A 1 169 ? 25.112 -6.804 28.493 1.00 25.55 171 PHE A O 1
ATOM 1300 N N . ILE A 1 170 ? 23.547 -5.929 29.854 1.00 26.72 172 ILE A N 1
ATOM 1301 C CA . ILE A 1 170 ? 22.397 -6.515 29.150 1.00 26.76 172 ILE A CA 1
ATOM 1302 C C . ILE A 1 170 ? 21.632 -5.367 28.535 1.00 26.82 172 ILE A C 1
ATOM 1303 O O . ILE A 1 170 ? 21.212 -4.472 29.248 1.00 26.90 172 ILE A O 1
ATOM 1308 N N . VAL A 1 171 ? 21.459 -5.415 27.217 1.00 24.22 173 VAL A N 1
ATOM 1309 C CA . VAL A 1 171 ? 20.984 -4.274 26.469 1.00 23.94 173 VAL A CA 1
ATOM 1310 C C . VAL A 1 171 ? 19.654 -4.562 25.772 1.00 24.00 173 VAL A C 1
ATOM 1311 O O . VAL A 1 171 ? 19.505 -5.550 25.138 1.00 22.91 173 VAL A O 1
ATOM 1315 N N . ASP A 1 172 ? 18.666 -3.681 25.928 1.00 24.70 174 ASP A N 1
ATOM 1316 C CA . ASP A 1 172 ? 17.457 -3.810 25.153 1.00 24.99 174 ASP A CA 1
ATOM 1317 C C . ASP A 1 172 ? 17.762 -3.054 23.840 1.00 25.56 174 ASP A C 1
ATOM 1318 O O . ASP A 1 172 ? 17.827 -1.810 23.849 1.00 27.12 174 ASP A O 1
ATOM 1323 N N . ALA A 1 173 ? 18.017 -3.793 22.736 1.00 25.03 175 ALA A N 1
ATOM 1324 C CA . ALA A 1 173 ? 18.219 -3.177 21.411 1.00 22.26 175 ALA A CA 1
ATOM 1325 C C . ALA A 1 173 ? 16.950 -3.369 20.532 1.00 22.67 175 ALA A C 1
ATOM 1326 O O . ALA A 1 173 ? 17.036 -3.501 19.329 1.00 22.20 175 ALA A O 1
ATOM 1328 N N . VAL A 1 174 ? 15.778 -3.401 21.143 1.00 22.37 176 VAL A N 1
ATOM 1329 C CA . VAL A 1 174 ? 14.568 -3.819 20.445 1.00 23.87 176 VAL A CA 1
ATOM 1330 C C . VAL A 1 174 ? 14.225 -2.825 19.300 1.00 23.47 176 VAL A C 1
ATOM 1331 O O . VAL A 1 174 ? 13.803 -3.224 18.232 1.00 22.97 176 VAL A O 1
ATOM 1335 N N . ALA A 1 175 ? 14.379 -1.529 19.570 1.00 25.05 177 ALA A N 1
ATOM 1336 C CA . ALA A 1 175 ? 14.022 -0.507 18.622 1.00 25.23 177 ALA A CA 1
ATOM 1337 C C . ALA A 1 175 ? 15.131 -0.183 17.660 1.00 24.65 177 ALA A C 1
ATOM 1338 O O . ALA A 1 175 ? 14.896 0.572 16.735 1.00 26.54 177 ALA A O 1
ATOM 1340 N N . THR A 1 176 ? 16.355 -0.571 17.969 1.00 23.36 178 THR A N 1
ATOM 1341 C CA . THR A 1 176 ? 17.513 -0.166 17.139 1.00 23.81 178 THR A CA 1
ATOM 1342 C C . THR A 1 176 ? 17.994 -1.318 16.237 1.00 22.92 178 THR A C 1
ATOM 1343 O O . THR A 1 176 ? 18.520 -1.074 15.167 1.00 24.08 178 THR A O 1
ATOM 1347 N N . ILE A 1 177 ? 17.785 -2.571 16.644 1.00 22.15 179 ILE A N 1
ATOM 1348 C CA . ILE A 1 177 ? 18.419 -3.631 15.859 1.00 20.68 179 ILE A CA 1
ATOM 1349 C C . ILE A 1 177 ? 17.895 -3.611 14.403 1.00 22.32 179 ILE A C 1
ATOM 1350 O O . ILE A 1 177 ? 16.652 -3.520 14.163 1.00 21.95 179 ILE A O 1
ATOM 1355 N N . GLY A 1 178 ? 18.821 -3.725 13.425 1.00 21.12 180 GLY A N 1
ATOM 1356 C CA . GLY A 1 178 ? 18.501 -3.684 11.988 1.00 22.13 180 GLY A CA 1
ATOM 1357 C C . GLY A 1 178 ? 18.215 -2.286 11.397 1.00 21.82 180 GLY A C 1
ATOM 1358 O O . GLY A 1 178 ? 17.953 -2.150 10.198 1.00 22.51 180 GLY A O 1
ATOM 1359 N N . GLY A 1 179 ? 18.309 -1.264 12.228 1.00 22.83 181 GLY A N 1
ATOM 1360 C CA . GLY A 1 179 ? 18.022 0.124 11.809 1.00 22.05 181 GLY A CA 1
ATOM 1361 C C . GLY A 1 179 ? 19.153 1.093 12.121 1.00 22.14 181 GLY A C 1
ATOM 1362 O O . GLY A 1 179 ? 19.445 1.990 11.322 1.00 21.91 181 GLY A O 1
ATOM 1363 N N . CYS A 1 180 ? 19.745 0.915 13.296 1.00 23.47 182 CYS A N 1
ATOM 1364 C CA . CYS A 1 180 ? 20.876 1.697 13.798 1.00 26.98 182 CYS A CA 1
ATOM 1365 C C . CYS A 1 180 ? 21.952 0.718 14.170 1.00 26.52 182 CYS A C 1
ATOM 1366 O O . CYS A 1 180 ? 21.656 -0.428 14.576 1.00 27.70 182 CYS A O 1
ATOM 1369 N N . GLU A 1 181 ? 23.190 1.209 14.186 1.00 26.15 183 GLU A N 1
ATOM 1370 C CA . GLU A 1 181 ? 24.320 0.348 14.481 1.00 27.01 183 GLU A CA 1
ATOM 1371 C C . GLU A 1 181 ? 24.086 -0.329 15.800 1.00 25.00 183 GLU A C 1
ATOM 1372 O O . GLU A 1 181 ? 23.803 0.339 16.762 1.00 23.81 183 GLU A O 1
ATOM 1378 N N . VAL A 1 182 ? 24.207 -1.643 15.841 1.00 25.93 184 VAL A N 1
ATOM 1379 C CA . VAL A 1 182 ? 24.429 -2.315 17.124 1.00 26.75 184 VAL A CA 1
ATOM 1380 C C . VAL A 1 182 ? 25.630 -3.239 17.055 1.00 26.56 184 VAL A C 1
ATOM 1381 O O . VAL A 1 182 ? 25.719 -4.060 16.183 1.00 26.12 184 VAL A O 1
ATOM 1385 N N . LYS A 1 183 ? 26.595 -3.057 17.941 1.00 24.75 185 LYS A N 1
ATOM 1386 C CA . LYS A 1 183 ? 27.801 -3.821 17.737 1.00 25.35 185 LYS A CA 1
ATOM 1387 C C 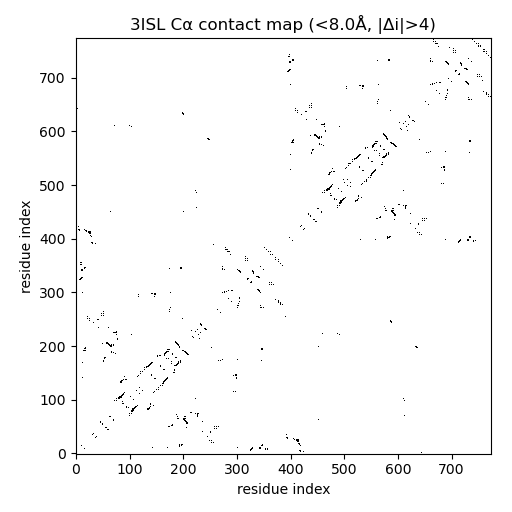. LYS A 1 183 ? 28.051 -4.555 19.035 1.00 24.76 185 LYS A C 1
ATOM 1388 O O . LYS A 1 183 ? 28.684 -4.015 19.934 1.00 24.08 185 LYS A O 1
ATOM 1394 N N . VAL A 1 184 ? 27.514 -5.763 19.177 1.00 26.18 186 VAL A N 1
ATOM 1395 C CA . VAL A 1 184 ? 27.656 -6.379 20.453 1.00 25.87 186 VAL A CA 1
ATOM 1396 C C . VAL A 1 184 ? 29.066 -6.770 20.873 1.00 26.31 186 VAL A C 1
ATOM 1397 O O . VAL A 1 184 ? 29.393 -6.588 22.057 1.00 26.05 186 VAL A O 1
ATOM 1401 N N . ASP A 1 185 ? 29.884 -7.325 19.974 1.00 26.22 187 ASP A N 1
ATOM 1402 C CA . ASP A 1 185 ? 31.282 -7.593 20.360 1.00 26.93 187 ASP A CA 1
ATOM 1403 C C . ASP A 1 185 ? 32.071 -6.337 20.643 1.00 27.50 187 ASP A C 1
ATOM 1404 O O . ASP A 1 185 ? 32.681 -6.212 21.728 1.00 26.42 187 ASP A O 1
ATOM 1409 N N . GLU A 1 186 ? 32.012 -5.398 19.707 1.00 25.93 188 GLU A N 1
ATOM 1410 C CA . GLU A 1 186 ? 32.783 -4.169 19.851 1.00 28.37 188 GLU A CA 1
ATOM 1411 C C . GLU A 1 186 ? 32.414 -3.362 21.101 1.00 26.92 188 GLU A C 1
ATOM 1412 O O . GLU A 1 186 ? 33.273 -2.708 21.670 1.00 26.61 188 GLU A O 1
ATOM 1418 N N . TRP A 1 187 ? 31.143 -3.401 21.515 1.00 26.00 189 TRP A N 1
ATOM 1419 C CA . TRP A 1 187 ? 30.715 -2.560 22.623 1.00 24.99 189 TRP A CA 1
ATOM 1420 C C . TRP A 1 187 ? 30.710 -3.327 23.935 1.00 24.99 189 TRP A C 1
ATOM 1421 O O . TRP A 1 187 ? 30.237 -2.819 24.944 1.00 25.88 189 TRP A O 1
ATOM 1432 N N . LYS A 1 188 ? 31.200 -4.577 23.900 1.00 24.57 190 LYS A N 1
ATOM 1433 C CA . LYS A 1 188 ? 31.339 -5.408 25.064 1.00 25.24 190 LYS A CA 1
ATOM 1434 C C . LYS A 1 188 ? 29.968 -5.558 25.723 1.00 25.16 190 LYS A C 1
ATOM 1435 O O . LYS A 1 188 ? 29.822 -5.452 26.943 1.00 25.67 190 LYS A O 1
ATOM 1441 N N . ILE A 1 189 ? 28.971 -5.776 24.895 1.00 25.35 191 ILE A N 1
ATOM 1442 C CA . ILE A 1 189 ? 27.648 -6.170 25.374 1.00 24.62 191 ILE A CA 1
ATOM 1443 C C . ILE A 1 189 ? 27.651 -7.671 25.620 1.00 24.44 191 ILE A C 1
ATOM 1444 O O . ILE A 1 189 ? 28.059 -8.487 24.739 1.00 23.41 191 ILE A O 1
ATOM 1449 N N . ASP A 1 190 ? 27.211 -8.036 26.818 1.00 25.38 192 ASP A N 1
ATOM 1450 C CA . ASP A 1 190 ? 27.144 -9.435 27.211 1.00 25.76 192 ASP A CA 1
ATOM 1451 C C . ASP A 1 190 ? 25.870 -10.156 26.767 1.00 26.06 192 ASP A C 1
ATOM 1452 O O . ASP A 1 190 ? 25.905 -11.352 26.452 1.00 27.21 192 ASP A O 1
ATOM 1457 N N . ALA A 1 191 ? 24.738 -9.461 26.797 1.00 25.25 193 ALA A N 1
ATOM 1458 C CA . ALA A 1 191 ? 23.525 -9.963 26.242 1.00 24.81 193 ALA A CA 1
ATOM 1459 C C . ALA A 1 191 ? 22.764 -8.839 25.600 1.00 26.30 193 ALA A C 1
ATOM 1460 O O . ALA A 1 191 ? 22.732 -7.683 26.145 1.00 27.61 193 ALA A O 1
ATOM 1462 N N . ALA A 1 192 ? 22.157 -9.131 24.426 1.00 25.98 194 ALA A N 1
ATOM 1463 C CA . ALA A 1 192 ? 21.357 -8.126 23.697 1.00 25.56 194 ALA A CA 1
ATOM 1464 C C . ALA A 1 192 ? 20.061 -8.806 23.300 1.00 25.08 194 ALA A C 1
ATOM 1465 O O . ALA A 1 192 ? 20.066 -9.947 22.928 1.00 23.12 194 ALA A O 1
ATOM 1467 N N . ILE A 1 193 ? 18.956 -8.069 23.349 1.00 25.56 195 ILE A N 1
ATOM 1468 C CA . ILE A 1 193 ? 17.714 -8.638 22.934 1.00 24.71 195 ILE A CA 1
ATOM 1469 C C . ILE A 1 193 ? 17.159 -7.716 21.901 1.00 24.83 195 ILE A C 1
ATOM 1470 O O . ILE A 1 193 ? 17.089 -6.487 22.092 1.00 25.64 195 ILE A O 1
ATOM 1475 N N . GLY A 1 194 ? 16.718 -8.307 20.807 1.00 26.11 196 GLY A N 1
ATOM 1476 C CA . GLY A 1 194 ? 16.029 -7.538 19.758 1.00 24.06 196 GLY A CA 1
ATOM 1477 C C . GLY A 1 194 ? 14.545 -7.770 19.752 1.00 22.43 196 GLY A C 1
ATOM 1478 O O . GLY A 1 194 ? 14.020 -8.569 20.542 1.00 23.82 196 GLY A O 1
ATOM 1479 N N . GLY A 1 195 ? 13.847 -7.068 18.865 1.00 21.93 197 GLY A N 1
ATOM 1480 C CA . GLY A 1 195 ? 12.457 -7.402 18.532 1.00 20.71 197 GLY A CA 1
ATOM 1481 C C . GLY A 1 195 ? 12.280 -7.436 17.035 1.00 21.04 197 GLY A C 1
ATOM 1482 O O . GLY A 1 195 ? 13.173 -7.043 16.272 1.00 21.18 197 GLY A O 1
ATOM 1483 N N . THR A 1 196 ? 11.155 -7.940 16.571 1.00 21.15 198 THR A N 1
ATOM 1484 C CA . THR A 1 196 ? 10.986 -8.168 15.139 1.00 21.84 198 THR A CA 1
ATOM 1485 C C . THR A 1 196 ? 10.189 -7.078 14.405 1.00 21.16 198 THR A C 1
ATOM 1486 O O . THR A 1 196 ? 10.424 -6.859 13.206 1.00 20.57 198 THR A O 1
ATOM 1490 N N . GLN A 1 197 ? 9.251 -6.411 15.084 1.00 20.54 199 GLN A N 1
ATOM 1491 C CA . GLN A 1 197 ? 8.214 -5.645 14.416 1.00 21.91 199 GLN A CA 1
ATOM 1492 C C . GLN A 1 197 ? 8.626 -4.191 14.205 1.00 23.21 199 GLN A C 1
ATOM 1493 O O . GLN A 1 197 ? 7.781 -3.349 13.792 1.00 23.66 199 GLN A O 1
ATOM 1499 N N . LYS A 1 198 ? 9.890 -3.897 14.528 1.00 22.28 200 LYS A N 1
ATOM 1500 C CA . LYS A 1 198 ? 10.504 -2.571 14.392 1.00 21.93 200 LYS A CA 1
ATOM 1501 C C . LYS A 1 198 ? 11.434 -2.515 13.183 1.00 21.74 200 LYS A C 1
ATOM 1502 O O . LYS A 1 198 ? 10.981 -2.809 12.108 1.00 21.29 200 LYS A O 1
ATOM 1508 N N . CYS A 1 199 ? 12.698 -2.149 13.317 1.00 19.79 201 CYS A N 1
ATOM 1509 C CA . CYS A 1 199 ? 13.496 -2.049 12.127 1.00 21.39 201 CYS A CA 1
ATOM 1510 C C . CYS A 1 199 ? 13.646 -3.305 11.247 1.00 23.09 201 CYS A C 1
ATOM 1511 O O . CYS A 1 199 ? 14.099 -3.190 10.084 1.00 23.17 201 CYS A O 1
ATOM 1514 N N . LEU A 1 200 ? 13.380 -4.480 11.824 1.00 20.65 202 LEU A N 1
ATOM 1515 C CA . LEU A 1 200 ? 13.377 -5.765 11.109 1.00 22.65 202 LEU A CA 1
ATOM 1516 C C . LEU A 1 200 ? 12.127 -6.024 10.219 1.00 22.34 202 LEU A C 1
ATOM 1517 O O . LEU A 1 200 ? 12.161 -6.832 9.299 1.00 22.61 202 LEU A O 1
ATOM 1522 N N . SER A 1 201 ? 11.040 -5.307 10.480 1.00 23.48 203 SER A N 1
ATOM 1523 C CA . SER A 1 201 ? 9.812 -5.444 9.676 1.00 22.30 203 SER A CA 1
ATOM 1524 C C . SER A 1 201 ? 9.406 -6.918 9.563 1.00 21.36 203 SER A C 1
ATOM 1525 O O . SER A 1 201 ? 9.088 -7.429 8.475 1.00 19.00 203 SER A O 1
ATOM 1528 N N . VAL A 1 202 ? 9.449 -7.588 10.702 1.00 22.53 204 VAL A N 1
ATOM 1529 C CA . VAL A 1 202 ? 8.893 -8.937 10.841 1.00 24.74 204 VAL A CA 1
ATOM 1530 C C . VAL A 1 202 ? 7.702 -8.927 11.774 1.00 25.71 204 VAL A C 1
ATOM 1531 O O . VAL A 1 202 ? 7.741 -8.232 12.738 1.00 27.92 204 VAL A O 1
ATOM 1535 N N . PRO A 1 203 ? 6.611 -9.685 11.469 1.00 26.44 205 PRO A N 1
ATOM 1536 C CA . PRO A 1 203 ? 5.449 -9.620 12.397 1.00 27.04 205 PRO A CA 1
ATOM 1537 C C . PRO A 1 203 ? 5.891 -9.756 13.847 1.00 27.83 205 PRO A C 1
ATOM 1538 O O . PRO A 1 203 ? 6.773 -10.583 14.136 1.00 27.68 205 PRO A O 1
ATOM 1542 N N . SER A 1 204 ? 5.266 -8.965 14.741 1.00 30.33 206 SER A N 1
ATOM 1543 C CA . SER A 1 204 ? 5.654 -8.934 16.162 1.00 33.13 206 SER A CA 1
ATOM 1544 C C . SER A 1 204 ? 5.327 -10.289 16.717 1.00 32.72 206 SER A C 1
ATOM 1545 O O . SER A 1 204 ? 4.507 -10.995 16.126 1.00 32.87 206 SER A O 1
ATOM 1548 N N . GLY A 1 205 ? 5.925 -10.620 17.849 1.00 33.00 207 GLY A N 1
ATOM 1549 C CA . GLY A 1 205 ? 5.755 -11.949 18.422 1.00 34.92 207 GLY A CA 1
ATOM 1550 C C . GLY A 1 205 ? 6.953 -12.886 18.373 1.00 35.20 207 GLY A C 1
ATOM 1551 O O . GLY A 1 205 ? 6.818 -14.102 18.601 1.00 34.26 207 GLY A O 1
ATOM 1552 N N . MET A 1 206 ? 8.158 -12.328 18.143 1.00 36.43 208 MET A N 1
ATOM 1553 C CA . MET A 1 206 ? 9.362 -13.100 18.488 1.00 36.82 208 MET A CA 1
ATOM 1554 C C . MET A 1 206 ? 10.428 -12.147 18.897 1.00 37.14 208 MET A C 1
ATOM 1555 O O . MET A 1 206 ? 10.335 -10.951 18.544 1.00 37.32 208 MET A O 1
ATOM 1560 N N . ALA A 1 207 ? 11.393 -12.655 19.690 1.00 35.65 209 ALA A N 1
ATOM 1561 C CA . ALA A 1 207 ? 12.417 -11.833 20.268 1.00 34.10 209 ALA A CA 1
ATOM 1562 C C . ALA A 1 207 ? 13.801 -12.508 20.077 1.00 32.70 209 ALA A C 1
ATOM 1563 O O . ALA A 1 207 ? 14.152 -13.418 20.798 1.00 35.22 209 ALA A O 1
ATOM 1565 N N . PRO A 1 208 ? 14.561 -12.084 19.079 1.00 30.12 210 PRO A N 1
ATOM 1566 C CA . PRO A 1 208 ? 15.947 -12.573 18.859 1.00 28.82 210 PRO A CA 1
ATOM 1567 C C . PRO A 1 208 ? 16.859 -12.112 19.997 1.00 26.22 210 PRO A C 1
ATOM 1568 O O . PRO A 1 208 ? 16.850 -10.924 20.362 1.00 25.71 210 PRO A O 1
ATOM 1572 N N . ILE A 1 209 ? 17.641 -13.038 20.515 1.00 25.80 211 ILE A N 1
ATOM 1573 C CA . ILE A 1 209 ? 18.553 -12.728 21.619 1.00 25.94 211 ILE A CA 1
ATOM 1574 C C . ILE A 1 209 ? 19.909 -13.202 21.261 1.00 24.70 211 ILE A C 1
ATOM 1575 O O . ILE A 1 209 ? 20.043 -14.118 20.464 1.00 25.66 211 ILE A O 1
ATOM 1580 N N . THR A 1 210 ? 20.916 -12.590 21.863 1.00 24.65 212 THR A N 1
ATOM 1581 C CA . THR A 1 210 ? 22.234 -13.111 21.797 1.00 23.67 212 THR A CA 1
ATOM 1582 C C . THR A 1 210 ? 22.940 -12.871 23.128 1.00 25.10 212 THR A C 1
ATOM 1583 O O . THR A 1 210 ? 22.701 -11.856 23.829 1.00 24.80 212 THR A O 1
ATOM 1587 N N . TYR A 1 211 ? 23.873 -13.763 23.436 1.00 25.17 213 TYR A N 1
ATOM 1588 C CA . TYR A 1 211 ? 24.710 -13.591 24.605 1.00 26.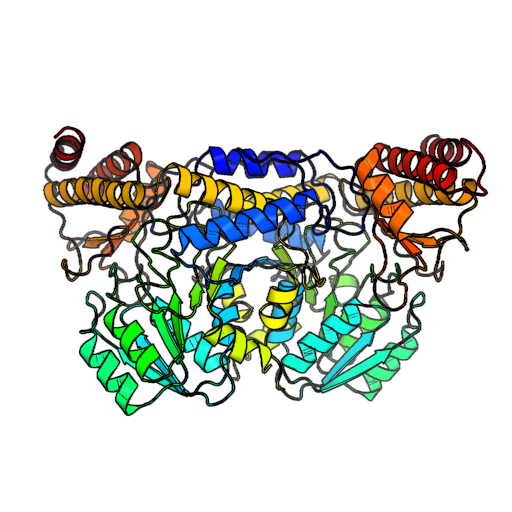31 213 TYR A CA 1
ATOM 1589 C C . TYR A 1 211 ? 25.986 -14.437 24.526 1.00 26.79 213 TYR A C 1
ATOM 1590 O O . TYR A 1 211 ? 26.060 -15.353 23.722 1.00 26.84 213 TYR A O 1
ATOM 1599 N N . ASN A 1 212 ? 26.980 -14.063 25.343 1.00 28.07 214 ASN A N 1
ATOM 1600 C CA . ASN A 1 212 ? 28.347 -14.644 25.357 1.00 28.41 214 ASN A CA 1
ATOM 1601 C C . ASN A 1 212 ? 28.515 -15.686 26.439 1.00 29.14 214 ASN A C 1
ATOM 1602 O O . ASN A 1 212 ? 27.543 -16.068 27.098 1.00 29.60 214 ASN A O 1
ATOM 1607 N N . GLU A 1 213 ? 29.754 -16.164 26.606 1.00 31.76 215 GLU A N 1
ATOM 1608 C CA . GLU A 1 213 ? 30.142 -17.236 27.540 1.00 31.13 215 GLU A CA 1
ATOM 1609 C C . GLU A 1 213 ? 30.064 -16.735 28.997 1.00 30.87 215 GLU A C 1
ATOM 1610 O O . GLU A 1 213 ? 29.675 -17.494 29.889 1.00 30.75 215 GLU A O 1
ATOM 1616 N N . ARG A 1 214 ? 30.356 -15.443 29.226 1.00 30.59 216 ARG A N 1
ATOM 1617 C CA . ARG A 1 214 ? 30.082 -14.828 30.557 1.00 30.22 216 ARG A CA 1
ATOM 1618 C C . ARG A 1 214 ? 28.629 -15.037 30.978 1.00 28.07 216 ARG A C 1
ATOM 1619 O O . ARG A 1 214 ? 28.366 -15.516 32.082 1.00 26.34 216 ARG A O 1
ATOM 1627 N N . VAL A 1 215 ? 27.695 -14.684 30.087 1.00 26.70 217 VAL A N 1
ATOM 1628 C CA . VAL A 1 215 ? 26.243 -14.933 30.320 1.00 24.93 217 VAL A CA 1
ATOM 1629 C C . VAL A 1 215 ? 25.897 -16.430 30.428 1.00 23.90 217 VAL A C 1
ATOM 1630 O O . VAL A 1 215 ? 25.181 -16.835 31.352 1.00 22.20 217 VAL A O 1
ATOM 1634 N N . ALA A 1 216 ? 26.472 -17.238 29.546 1.00 23.75 218 ALA A N 1
ATOM 1635 C CA . ALA A 1 216 ? 26.124 -18.664 29.490 1.00 25.85 218 ALA A CA 1
ATOM 1636 C C . ALA A 1 216 ? 26.596 -19.392 30.769 1.00 25.85 218 ALA A C 1
ATOM 1637 O O . ALA A 1 216 ? 25.851 -20.178 31.337 1.00 26.55 218 ALA A O 1
ATOM 1639 N N . ASP A 1 217 ? 27.800 -19.087 31.258 1.00 27.52 219 ASP A N 1
ATOM 1640 C CA . ASP A 1 217 ? 28.253 -19.711 32.531 1.00 27.47 219 ASP A CA 1
ATOM 1641 C C . ASP A 1 217 ? 27.357 -19.398 33.757 1.00 27.93 219 ASP A C 1
ATOM 1642 O O . ASP A 1 217 ? 27.176 -20.264 34.616 1.00 27.60 219 ASP A O 1
ATOM 1647 N N . VAL A 1 218 ? 26.829 -18.177 33.861 1.00 26.40 220 VAL A N 1
ATOM 1648 C CA . VAL A 1 218 ? 25.899 -17.848 34.942 1.00 26.52 220 VAL A CA 1
ATOM 1649 C C . VAL A 1 218 ? 24.597 -18.660 34.777 1.00 27.95 220 VAL A C 1
ATOM 1650 O O . VAL A 1 218 ? 24.041 -19.109 35.753 1.00 28.44 220 VAL A O 1
ATOM 1654 N N . ILE A 1 219 ? 24.147 -18.878 33.533 1.00 28.04 221 ILE A N 1
ATOM 1655 C CA . ILE A 1 219 ? 22.934 -19.632 33.265 1.00 27.98 221 ILE A CA 1
ATOM 1656 C C . ILE A 1 219 ? 23.200 -21.107 33.608 1.00 29.46 221 ILE A C 1
ATOM 1657 O O . ILE A 1 219 ? 22.372 -21.781 34.204 1.00 29.23 221 ILE A O 1
ATOM 1662 N N . ALA A 1 220 ? 24.378 -21.600 33.249 1.00 30.39 222 ALA A N 1
ATOM 1663 C CA . ALA A 1 220 ? 24.710 -22.982 33.547 1.00 31.39 222 ALA A CA 1
ATOM 1664 C C . ALA A 1 220 ? 24.733 -23.222 35.046 1.00 32.23 222 ALA A C 1
ATOM 1665 O O . ALA A 1 220 ? 24.317 -24.298 35.498 1.00 33.18 222 ALA A O 1
ATOM 1667 N N . ALA A 1 221 ? 25.206 -22.251 35.831 1.00 33.16 223 ALA A N 1
ATOM 1668 C CA . ALA A 1 221 ? 25.244 -22.448 37.304 1.00 34.71 223 ALA A CA 1
ATOM 1669 C C . ALA A 1 221 ? 23.832 -22.632 37.924 1.00 36.21 223 ALA A C 1
ATOM 1670 O O . ALA A 1 221 ? 23.698 -22.828 39.142 1.00 37.18 223 ALA A O 1
ATOM 1672 N N . ARG A 1 222 ? 22.796 -22.634 37.070 1.00 36.76 224 ARG A N 1
ATOM 1673 C CA . ARG A 1 222 ? 21.389 -22.706 37.496 1.00 37.13 224 ARG A CA 1
ATOM 1674 C C . ARG A 1 222 ? 20.451 -23.775 36.808 1.00 36.29 224 ARG A C 1
ATOM 1675 O O . ARG A 1 222 ? 20.701 -24.291 35.708 1.00 35.28 224 ARG A O 1
ATOM 1683 N N . ASN A 1 241 ? 21.915 -25.438 41.258 1.00 53.05 243 ASN A N 1
ATOM 1684 C CA . ASN A 1 241 ? 21.457 -24.361 42.150 1.00 52.96 243 ASN A CA 1
ATOM 1685 C C . ASN A 1 241 ? 20.008 -23.944 41.917 1.00 52.69 243 ASN A C 1
ATOM 1686 O O . ASN A 1 241 ? 19.209 -24.708 41.350 1.00 53.06 243 ASN A O 1
ATOM 1691 N N . ARG A 1 242 ? 19.696 -22.721 42.353 1.00 51.99 244 ARG A N 1
ATOM 1692 C CA . ARG A 1 242 ? 18.358 -22.140 42.242 1.00 51.49 244 ARG A CA 1
ATOM 1693 C C . ARG A 1 242 ? 17.977 -22.023 40.772 1.00 50.62 244 ARG A C 1
ATOM 1694 O O . ARG A 1 242 ? 18.641 -21.271 40.026 1.00 50.14 244 ARG A O 1
ATOM 1702 N N . PRO A 1 243 ? 16.922 -22.771 40.347 1.00 49.52 245 PRO A N 1
ATOM 1703 C CA . PRO A 1 243 ? 16.442 -22.668 38.966 1.00 48.52 245 PRO A CA 1
ATOM 1704 C C . PRO A 1 243 ? 15.853 -21.283 38.654 1.00 47.41 245 PRO A C 1
ATOM 1705 O O . PRO A 1 243 ? 15.385 -20.579 39.554 1.00 46.89 245 PRO A O 1
ATOM 1709 N N . ILE A 1 244 ? 15.910 -20.908 37.376 1.00 46.24 246 ILE A N 1
ATOM 1710 C CA . ILE A 1 244 ? 15.195 -19.750 36.821 1.00 44.92 246 ILE A CA 1
ATOM 1711 C C . ILE A 1 244 ? 13.665 -19.955 37.048 1.00 44.93 246 ILE A C 1
ATOM 1712 O O . ILE A 1 244 ? 13.123 -21.058 36.747 1.00 44.97 246 ILE A O 1
ATOM 1717 N N . THR A 1 245 ? 13.000 -18.920 37.595 1.00 43.63 247 THR A N 1
ATOM 1718 C CA . THR A 1 245 ? 11.572 -18.972 38.022 1.00 43.15 247 THR A CA 1
ATOM 1719 C C . THR A 1 245 ? 10.579 -19.301 36.871 1.00 43.12 247 THR A C 1
ATOM 1720 O O . THR A 1 245 ? 9.690 -20.169 37.006 1.00 43.27 247 THR A O 1
ATOM 1724 N N . SER A 1 246 ? 10.760 -18.641 35.728 1.00 42.44 248 SER A N 1
ATOM 1725 C CA . SER A 1 246 ? 9.998 -19.006 34.535 1.00 42.14 248 SER A CA 1
ATOM 1726 C C . SER A 1 246 ? 10.566 -20.284 33.862 1.00 42.11 248 SER A C 1
ATOM 1727 O O . SER A 1 246 ? 11.732 -20.311 33.429 1.00 42.23 248 SER A O 1
ATOM 1730 N N . ASN A 1 247 ? 9.756 -21.343 33.818 1.00 41.20 249 ASN A N 1
ATOM 1731 C CA . ASN A 1 247 ? 10.079 -22.491 32.976 1.00 40.62 249 ASN A CA 1
ATOM 1732 C C . ASN A 1 247 ? 10.184 -22.110 31.478 1.00 40.19 249 ASN A C 1
ATOM 1733 O O . ASN A 1 247 ? 11.139 -22.511 30.787 1.00 38.52 249 ASN A O 1
ATOM 1738 N N . TYR A 1 248 ? 9.197 -21.336 30.985 1.00 39.65 250 TYR A N 1
ATOM 1739 C CA . TYR A 1 248 ? 9.134 -20.949 29.564 1.00 39.73 250 TYR A CA 1
ATOM 1740 C C . TYR A 1 248 ? 10.314 -20.029 29.176 1.00 40.00 250 TYR A C 1
ATOM 1741 O O . TYR A 1 248 ? 10.900 -20.192 28.092 1.00 41.04 250 TYR A O 1
ATOM 1750 N N . PHE A 1 249 ? 10.703 -19.123 30.077 1.00 39.66 251 PHE A N 1
ATOM 1751 C CA . PHE A 1 249 ? 11.881 -18.237 29.858 1.00 39.56 251 PHE A CA 1
ATOM 1752 C C . PHE A 1 249 ? 13.233 -18.798 30.368 1.00 39.54 251 PHE A C 1
ATOM 1753 O O . PHE A 1 249 ? 14.194 -18.043 30.553 1.00 39.54 251 PHE A O 1
ATOM 1761 N N . ASP A 1 250 ? 13.305 -20.125 30.603 1.00 39.73 252 ASP A N 1
ATOM 1762 C CA . ASP A 1 250 ? 14.533 -20.775 31.118 1.00 39.31 252 ASP A CA 1
ATOM 1763 C C . ASP A 1 250 ? 15.587 -20.958 29.975 1.00 39.59 252 ASP A C 1
ATOM 1764 O O . ASP A 1 250 ? 15.542 -21.961 29.230 1.00 39.53 252 ASP A O 1
ATOM 1769 N N . LEU A 1 251 ? 16.500 -19.990 29.818 1.00 38.58 253 LEU A N 1
ATOM 1770 C CA . LEU A 1 251 ? 17.484 -20.024 28.696 1.00 39.35 253 LEU A CA 1
ATOM 1771 C C . LEU A 1 251 ? 18.372 -21.274 28.702 1.00 39.12 253 LEU A C 1
ATOM 1772 O O . LEU A 1 251 ? 18.922 -21.658 27.683 1.00 38.81 253 LEU A O 1
ATOM 1777 N N . SER A 1 252 ? 18.533 -21.867 29.888 1.00 40.12 254 SER A N 1
ATOM 1778 C CA . SER A 1 252 ? 19.302 -23.107 30.095 1.00 41.33 254 SER A CA 1
ATOM 1779 C C . SER A 1 252 ? 18.652 -24.318 29.415 1.00 42.23 254 SER A C 1
ATOM 1780 O O . SER A 1 252 ? 19.357 -25.231 28.975 1.00 43.14 254 SER A O 1
ATOM 1783 N N . GLN A 1 253 ? 17.316 -24.332 29.401 1.00 42.23 255 GLN A N 1
ATOM 1784 C CA . GLN A 1 253 ? 16.552 -25.306 28.641 1.00 43.47 255 GLN A CA 1
ATOM 1785 C C . GLN A 1 253 ? 16.459 -24.856 27.197 1.00 43.85 255 GLN A C 1
ATOM 1786 O O . GLN A 1 253 ? 16.553 -25.702 26.297 1.00 44.69 255 GLN A O 1
ATOM 1792 N N . LEU A 1 254 ? 16.286 -23.545 26.971 1.00 43.66 256 LEU A N 1
ATOM 1793 C CA . LEU A 1 254 ? 16.242 -23.006 25.593 1.00 43.19 256 LEU A CA 1
ATOM 1794 C C . LEU A 1 254 ? 17.564 -23.213 24.804 1.00 43.58 256 LEU A C 1
ATOM 1795 O O . LEU A 1 254 ? 17.534 -23.367 23.563 1.00 43.87 256 LEU A O 1
ATOM 1800 N N . GLU A 1 255 ? 18.705 -23.268 25.510 1.00 42.61 257 GLU A N 1
ATOM 1801 C CA . GLU A 1 255 ? 19.948 -23.584 24.815 1.00 42.03 257 GLU A CA 1
ATOM 1802 C C . GLU A 1 255 ? 20.063 -25.052 24.344 1.00 42.88 257 GLU A C 1
ATOM 1803 O O . GLU A 1 255 ? 20.646 -25.308 23.278 1.00 42.77 257 GLU A O 1
ATOM 1809 N N . ASP A 1 256 ? 19.477 -25.997 25.096 1.00 43.57 258 ASP A N 1
ATOM 1810 C CA . ASP A 1 256 ? 19.446 -27.422 24.707 1.00 44.09 258 ASP A CA 1
ATOM 1811 C C . ASP A 1 256 ? 18.401 -27.633 23.575 1.00 44.35 258 ASP A C 1
ATOM 1812 O O . ASP A 1 256 ? 18.546 -28.543 22.735 1.00 44.41 258 ASP A O 1
ATOM 1817 N N . TYR A 1 257 ? 17.362 -26.780 23.565 1.00 44.70 259 TYR A N 1
ATOM 1818 C CA . TYR A 1 257 ? 16.405 -26.659 22.442 1.00 44.81 259 TYR A CA 1
ATOM 1819 C C . TYR A 1 257 ? 17.088 -26.252 21.117 1.00 44.25 259 TYR A C 1
ATOM 1820 O O . TYR A 1 257 ? 16.824 -26.841 20.050 1.00 43.75 259 TYR A O 1
ATOM 1829 N N . TRP A 1 258 ? 17.953 -25.238 21.194 1.00 44.14 260 TRP A N 1
ATOM 1830 C CA . TRP A 1 258 ? 18.535 -24.606 20.010 1.00 43.73 260 TRP A CA 1
ATOM 1831 C C . TRP A 1 258 ? 19.997 -25.121 19.821 1.00 44.60 260 TRP A C 1
ATOM 1832 O O . TRP A 1 258 ? 20.919 -24.333 19.583 1.00 44.80 260 TRP A O 1
ATOM 1843 N N . SER A 1 259 ? 20.198 -26.431 20.002 1.00 44.80 261 SER A N 1
ATOM 1844 C CA . SER A 1 259 ? 21.459 -27.120 19.639 1.00 45.73 261 SER A CA 1
ATOM 1845 C C . SER A 1 259 ? 21.233 -28.642 19.476 1.00 45.78 261 SER A C 1
ATOM 1846 O O . SER A 1 259 ? 20.085 -29.106 19.526 1.00 45.75 261 SER A O 1
ATOM 1849 N N . GLU A 1 260 ? 22.324 -29.381 19.266 1.00 46.72 262 GLU A N 1
ATOM 1850 C CA . GLU A 1 260 ? 22.337 -30.818 18.904 1.00 48.14 262 GLU A CA 1
ATOM 1851 C C . GLU A 1 260 ? 21.312 -31.726 19.610 1.00 48.07 262 GLU A C 1
ATOM 1852 O O . GLU A 1 260 ? 20.722 -32.618 18.968 1.00 48.37 262 GLU A O 1
ATOM 1858 N N . ARG A 1 261 ? 21.103 -31.512 20.913 1.00 47.80 263 ARG A N 1
ATOM 1859 C CA . ARG A 1 261 ? 20.296 -32.457 21.699 1.00 48.42 263 ARG A CA 1
ATOM 1860 C C . ARG A 1 261 ? 18.757 -32.383 21.499 1.00 47.60 263 ARG A C 1
ATOM 1861 O O . ARG A 1 261 ? 18.032 -33.343 21.841 1.00 46.98 263 ARG A O 1
ATOM 1869 N N . ARG A 1 262 ? 18.320 -31.282 20.863 1.00 46.61 264 ARG A N 1
ATOM 1870 C CA . ARG A 1 262 ? 16.913 -30.947 20.562 1.00 46.29 264 ARG A CA 1
ATOM 1871 C C . ARG A 1 262 ? 15.984 -31.261 21.732 1.00 46.33 264 ARG A C 1
ATOM 1872 O O . ARG A 1 262 ? 15.031 -32.051 21.601 1.00 45.49 264 ARG A O 1
ATOM 1880 N N . LEU A 1 263 ? 16.291 -30.641 22.882 1.00 46.32 265 LEU A N 1
ATOM 1881 C CA . LEU A 1 263 ? 15.435 -30.770 24.078 1.00 46.43 265 LEU A CA 1
ATOM 1882 C C . LEU A 1 263 ? 14.008 -30.276 23.778 1.00 46.20 265 LEU A C 1
ATOM 1883 O O . LEU A 1 263 ? 13.839 -29.125 23.340 1.00 45.62 265 LEU A O 1
ATOM 1888 N N . ASN A 1 264 ? 13.000 -31.145 23.984 1.00 46.08 266 ASN A N 1
ATOM 1889 C CA . ASN A 1 264 ? 11.585 -30.735 23.824 1.00 46.37 266 ASN A CA 1
ATOM 1890 C C . ASN A 1 264 ? 11.137 -29.764 24.917 1.00 45.78 266 ASN A C 1
ATOM 1891 O O . ASN A 1 264 ? 10.410 -30.148 25.846 1.00 46.48 266 ASN A O 1
ATOM 1896 N N . HIS A 1 265 ? 11.567 -28.505 24.795 1.00 45.13 267 HIS A N 1
ATOM 1897 C CA . HIS A 1 265 ? 11.231 -27.488 25.788 1.00 43.81 267 HIS A CA 1
ATOM 1898 C C . HIS A 1 265 ? 9.888 -26.775 25.449 1.00 42.47 267 HIS A C 1
ATOM 1899 O O . HIS A 1 265 ? 9.139 -26.409 26.368 1.00 42.08 267 HIS A O 1
ATOM 1906 N N . HIS A 1 266 ? 9.602 -26.592 24.151 1.00 39.95 268 HIS A N 1
ATOM 1907 C CA . HIS A 1 266 ? 8.380 -25.907 23.668 1.00 38.98 268 HIS A CA 1
ATOM 1908 C C . HIS A 1 266 ? 8.321 -26.163 22.139 1.00 37.24 268 HIS A C 1
ATOM 1909 O O . HIS A 1 266 ? 9.376 -26.386 21.497 1.00 37.53 268 HIS A O 1
ATOM 1916 N N . THR A 1 267 ? 7.112 -26.105 21.574 1.00 34.08 269 THR A N 1
ATOM 1917 C CA . THR A 1 267 ? 6.897 -26.151 20.121 1.00 30.46 269 THR A CA 1
ATOM 1918 C C . THR A 1 267 ? 7.288 -24.799 19.569 1.00 29.79 269 THR A C 1
ATOM 1919 O O . THR A 1 267 ? 6.543 -23.802 19.720 1.00 27.31 269 THR A O 1
ATOM 1923 N N . GLU A 1 268 ? 8.464 -24.760 18.967 1.00 28.08 270 GLU A N 1
ATOM 1924 C CA . GLU A 1 268 ? 8.844 -23.549 18.249 1.00 28.55 270 GLU A CA 1
ATOM 1925 C C . GLU A 1 268 ? 7.670 -23.040 17.333 1.00 27.89 270 GLU A C 1
ATOM 1926 O O . GLU A 1 268 ? 6.859 -23.864 16.846 1.00 29.22 270 GLU A O 1
ATOM 1932 N N . ALA A 1 269 ? 7.554 -21.725 17.163 1.00 24.22 271 ALA A N 1
ATOM 1933 C CA . ALA A 1 269 ? 6.505 -21.153 16.372 1.00 23.38 271 ALA A CA 1
ATOM 1934 C C . ALA A 1 269 ? 6.950 -21.196 14.911 1.00 23.68 271 ALA A C 1
ATOM 1935 O O . ALA A 1 269 ? 7.802 -20.357 14.483 1.00 23.57 271 ALA A O 1
ATOM 1937 N N . THR A 1 270 ? 6.381 -22.136 14.177 1.00 20.21 272 THR A N 1
ATOM 1938 C CA . THR A 1 270 ? 6.809 -22.462 12.813 1.00 19.66 272 THR A CA 1
ATOM 1939 C C . THR A 1 270 ? 6.786 -21.340 11.838 1.00 16.62 272 THR A C 1
ATOM 1940 O O . THR A 1 270 ? 7.829 -21.000 11.275 1.00 17.73 272 THR A O 1
ATOM 1944 N N . THR A 1 271 ? 5.626 -20.701 11.694 1.00 16.49 273 THR A N 1
ATOM 1945 C CA . THR A 1 271 ? 5.437 -19.658 10.740 1.00 15.88 273 THR A CA 1
ATOM 1946 C C . THR A 1 271 ? 6.227 -18.396 11.142 1.00 16.21 273 THR A C 1
ATOM 1947 O O . THR A 1 271 ? 6.746 -17.696 10.271 1.00 15.92 273 THR A O 1
ATOM 1951 N N . MET A 1 272 ? 6.314 -18.100 12.439 1.00 15.05 274 MET A N 1
ATOM 1952 C CA . MET A 1 272 ? 7.040 -16.899 12.894 1.00 17.36 274 MET A CA 1
ATOM 1953 C C . MET A 1 272 ? 8.543 -17.043 12.633 1.00 17.02 274 MET A C 1
ATOM 1954 O O . MET A 1 272 ? 9.218 -16.072 12.392 1.00 17.79 274 MET A O 1
ATOM 1959 N N . LEU A 1 273 ? 9.028 -18.271 12.699 1.00 17.34 275 LEU A N 1
ATOM 1960 C CA . LEU A 1 273 ? 10.414 -18.593 12.327 1.00 18.43 275 LEU A CA 1
ATOM 1961 C C . LEU A 1 273 ? 10.689 -18.439 10.832 1.00 17.83 275 LEU A C 1
ATOM 1962 O O . LEU A 1 273 ? 11.728 -17.884 10.471 1.00 19.66 275 LEU A O 1
ATOM 1967 N N . TYR A 1 274 ? 9.754 -18.892 9.966 1.00 16.38 276 TYR A N 1
ATOM 1968 C CA . TYR A 1 274 ? 9.837 -18.623 8.543 1.00 15.45 276 TYR A CA 1
ATOM 1969 C C . TYR A 1 274 ? 10.043 -17.122 8.336 1.00 16.23 276 TYR A C 1
ATOM 1970 O O . TYR A 1 274 ? 10.939 -16.691 7.546 1.00 14.24 276 TYR A O 1
ATOM 1979 N N . ALA A 1 275 ? 9.174 -16.356 9.006 1.00 15.31 277 ALA A N 1
ATOM 1980 C CA . ALA A 1 275 ? 9.127 -14.913 8.844 1.00 15.49 277 ALA A CA 1
ATOM 1981 C C . ALA A 1 275 ? 10.421 -14.260 9.343 1.00 14.71 277 ALA A C 1
ATOM 1982 O O . ALA A 1 275 ? 10.974 -13.446 8.666 1.00 15.57 277 ALA A O 1
ATOM 1984 N N . LEU A 1 276 ? 10.939 -14.686 10.476 1.00 15.09 278 LEU A N 1
ATOM 1985 C CA . LEU A 1 276 ? 12.202 -14.163 10.984 1.00 14.50 278 LEU A CA 1
ATOM 1986 C C . LEU A 1 276 ? 13.381 -14.477 10.043 1.00 14.64 278 LEU A C 1
ATOM 1987 O O . LEU A 1 276 ? 14.188 -13.592 9.685 1.00 16.04 278 LEU A O 1
ATOM 1992 N N . ARG A 1 277 ? 13.512 -15.749 9.702 1.00 15.89 279 ARG A N 1
ATOM 1993 C CA . ARG A 1 277 ? 14.482 -16.174 8.692 1.00 17.12 279 ARG A CA 1
ATOM 1994 C C . ARG A 1 277 ? 14.464 -15.268 7.456 1.00 16.73 279 ARG A C 1
ATOM 1995 O O . ARG A 1 277 ? 15.499 -14.669 7.075 1.00 15.79 279 ARG A O 1
ATOM 2003 N N . GLU A 1 278 ? 13.284 -15.097 6.842 1.00 16.81 280 GLU A N 1
ATOM 2004 C CA . GLU A 1 278 ? 13.237 -14.243 5.661 1.00 17.76 280 GLU A CA 1
ATOM 2005 C C . GLU A 1 278 ? 13.535 -12.784 5.968 1.00 16.14 280 GLU A C 1
ATOM 2006 O O . GLU A 1 278 ? 14.208 -12.148 5.187 1.00 16.72 280 GLU A O 1
ATOM 2012 N N . GLY A 1 279 ? 13.028 -12.263 7.083 1.00 15.81 281 GLY A N 1
ATOM 2013 C CA . GLY A 1 279 ? 13.281 -10.856 7.457 1.00 16.23 281 GLY A CA 1
ATOM 2014 C C . GLY A 1 279 ? 14.753 -10.533 7.705 1.00 16.45 281 GLY A C 1
ATOM 2015 O O . GLY A 1 279 ? 15.270 -9.550 7.179 1.00 15.97 281 GLY A O 1
ATOM 2016 N N . VAL A 1 280 ? 15.451 -11.406 8.446 1.00 15.82 282 VAL A N 1
ATOM 2017 C CA . VAL A 1 280 ? 16.880 -11.229 8.612 1.00 16.73 282 VAL A CA 1
ATOM 2018 C C . VAL A 1 280 ? 17.619 -11.479 7.284 1.00 17.03 282 VAL A C 1
ATOM 2019 O O . VAL A 1 280 ? 18.589 -10.791 6.943 1.00 15.58 282 VAL A O 1
ATOM 2023 N N . ARG A 1 281 ? 17.157 -12.420 6.490 1.00 16.58 283 ARG A N 1
ATOM 2024 C CA . ARG A 1 281 ? 17.898 -12.562 5.210 1.00 17.80 283 ARG A CA 1
ATOM 2025 C C . ARG A 1 281 ? 17.844 -11.238 4.411 1.00 18.21 283 ARG A C 1
ATOM 2026 O O . ARG A 1 281 ? 18.802 -10.905 3.753 1.00 19.61 283 ARG A O 1
ATOM 2034 N N . LEU A 1 282 ? 16.705 -10.534 4.429 1.00 18.25 284 LEU A N 1
ATOM 2035 C CA . LEU A 1 282 ? 16.555 -9.291 3.684 1.00 18.38 284 LEU A CA 1
ATOM 2036 C C . LEU A 1 282 ? 17.411 -8.201 4.228 1.00 18.44 284 LEU A C 1
ATOM 2037 O O . LEU A 1 282 ? 17.964 -7.382 3.437 1.00 18.05 284 LEU A O 1
ATOM 2042 N N . VAL A 1 283 ? 17.549 -8.154 5.548 1.00 18.04 285 VAL A N 1
ATOM 2043 C CA . VAL A 1 283 ? 18.490 -7.159 6.066 1.00 18.64 285 VAL A CA 1
ATOM 2044 C C . VAL A 1 283 ? 19.917 -7.385 5.605 1.00 18.29 285 VAL A C 1
ATOM 2045 O O . VAL A 1 283 ? 20.601 -6.470 5.218 1.00 16.88 285 VAL A O 1
ATOM 2049 N N . LEU A 1 284 ? 20.328 -8.619 5.626 1.00 17.45 286 LEU A N 1
ATOM 2050 C CA . LEU A 1 284 ? 21.681 -8.966 5.234 1.00 18.94 286 LEU A CA 1
ATOM 2051 C C . LEU A 1 284 ? 21.898 -8.800 3.733 1.00 18.40 286 LEU A C 1
ATOM 2052 O O . LEU A 1 284 ? 23.007 -8.596 3.328 1.00 18.50 286 LEU A O 1
ATOM 2057 N N . GLU A 1 285 ? 20.850 -8.922 2.902 1.00 19.62 287 GLU A N 1
ATOM 2058 C CA . GLU A 1 285 ? 21.021 -8.731 1.487 1.00 20.15 287 GLU A CA 1
ATOM 2059 C C . GLU A 1 285 ? 21.196 -7.262 1.195 1.00 21.03 287 GLU A C 1
ATOM 2060 O O . GLU A 1 285 ? 21.971 -6.908 0.311 1.00 19.34 287 GLU A O 1
ATOM 2066 N N . GLU A 1 286 ? 20.469 -6.417 1.942 1.00 20.77 288 GLU A N 1
ATOM 2067 C CA . GLU A 1 286 ? 20.661 -5.003 1.873 1.00 19.42 288 GLU A CA 1
ATOM 2068 C C . GLU A 1 286 ? 22.089 -4.609 2.285 1.00 20.99 288 GLU A C 1
ATOM 2069 O O . GLU A 1 286 ? 22.767 -3.794 1.611 1.00 19.08 288 GLU A O 1
ATOM 2075 N N . GLY A 1 287 ? 22.587 -5.212 3.362 1.00 19.82 289 GLY A N 1
ATOM 2076 C CA . GLY A 1 287 ? 23.850 -4.761 3.887 1.00 19.58 289 GLY A CA 1
ATOM 2077 C C . GLY A 1 287 ? 23.538 -3.914 5.106 1.00 19.36 289 GLY A C 1
ATOM 2078 O O . GLY A 1 287 ? 22.767 -2.910 5.022 1.00 19.46 289 GLY A O 1
ATOM 2079 N N . LEU A 1 288 ? 24.141 -4.292 6.245 1.00 18.93 290 LEU A N 1
ATOM 2080 C CA . LEU A 1 288 ? 23.918 -3.571 7.485 1.00 19.99 290 LEU A CA 1
ATOM 2081 C C . LEU A 1 288 ? 24.288 -2.081 7.337 1.00 18.97 290 LEU A C 1
ATOM 2082 O O . LEU A 1 288 ? 23.452 -1.187 7.560 1.00 18.71 290 LEU A O 1
ATOM 2087 N N . GLU A 1 289 ? 25.520 -1.789 6.916 1.00 19.39 291 GLU A N 1
ATOM 2088 C CA . GLU A 1 289 ? 25.917 -0.376 6.762 1.00 19.28 291 GLU A CA 1
ATOM 2089 C C . GLU A 1 289 ? 25.072 0.422 5.733 1.00 19.77 291 GLU A C 1
ATOM 2090 O O . GLU A 1 289 ? 24.614 1.518 6.050 1.00 16.80 291 GLU A O 1
ATOM 2096 N N . THR A 1 290 ? 24.795 -0.174 4.554 1.00 19.98 292 THR A N 1
ATOM 2097 C CA . THR A 1 290 ? 23.831 0.356 3.580 1.00 20.10 292 THR A CA 1
ATOM 2098 C C . THR A 1 290 ? 22.472 0.571 4.231 1.00 19.41 292 THR A C 1
ATOM 2099 O O . THR A 1 290 ? 21.884 1.647 4.138 1.00 19.53 292 THR A O 1
ATOM 2103 N N . ARG A 1 291 ? 21.948 -0.449 4.903 1.00 19.21 293 ARG A N 1
ATOM 2104 C CA . ARG A 1 291 ? 20.700 -0.265 5.604 1.00 18.44 293 ARG A CA 1
ATOM 2105 C C . ARG A 1 291 ? 20.725 0.854 6.632 1.00 17.19 293 ARG A C 1
ATOM 2106 O O . ARG A 1 291 ? 19.768 1.610 6.692 1.00 18.13 293 ARG A O 1
ATOM 2114 N N . PHE A 1 292 ? 21.777 0.981 7.440 1.00 18.05 294 PHE A N 1
ATOM 2115 C CA . PHE A 1 292 ? 21.789 2.112 8.413 1.00 18.37 294 PHE A CA 1
ATOM 2116 C C . PHE A 1 292 ? 21.811 3.470 7.727 1.00 20.06 294 PHE A C 1
ATOM 2117 O O . PHE A 1 292 ? 21.165 4.447 8.194 1.00 20.36 294 PHE A O 1
ATOM 2125 N N . GLU A 1 293 ? 22.588 3.554 6.642 1.00 19.80 295 GLU A N 1
ATOM 2126 C CA . GLU A 1 293 ? 22.663 4.789 5.844 1.00 21.51 295 GLU A CA 1
ATOM 2127 C C . GLU A 1 293 ? 21.286 5.093 5.182 1.00 19.87 295 GLU A C 1
ATOM 2128 O O . GLU A 1 293 ? 20.837 6.251 5.139 1.00 19.37 295 GLU A O 1
ATOM 2134 N N . ARG A 1 294 ? 20.595 4.047 4.727 1.00 17.83 296 ARG A N 1
ATOM 2135 C CA . ARG A 1 294 ? 19.267 4.231 4.155 1.00 18.08 296 ARG A CA 1
ATOM 2136 C C . ARG A 1 294 ? 18.261 4.782 5.205 1.00 17.39 296 ARG A C 1
ATOM 2137 O O . ARG A 1 294 ? 17.386 5.570 4.899 1.00 16.71 296 ARG A O 1
ATOM 2145 N N . HIS A 1 295 ? 18.373 4.324 6.452 1.00 16.95 297 HIS A N 1
ATOM 2146 C CA . HIS A 1 295 ? 17.523 4.858 7.535 1.00 16.76 297 HIS A CA 1
ATOM 2147 C C . HIS A 1 295 ? 17.874 6.359 7.773 1.00 17.42 297 HIS A C 1
ATOM 2148 O O . HIS A 1 295 ? 16.991 7.176 7.921 1.00 17.67 297 HIS A O 1
ATOM 2155 N N . ARG A 1 296 ? 19.144 6.693 7.812 1.00 16.68 298 ARG A N 1
ATOM 2156 C CA . ARG A 1 296 ? 19.527 8.113 7.865 1.00 18.32 298 ARG A CA 1
ATOM 2157 C C . ARG A 1 296 ? 19.027 8.984 6.716 1.00 17.84 298 ARG A C 1
ATOM 2158 O O . ARG A 1 296 ? 18.561 10.162 6.901 1.00 17.56 298 ARG A O 1
ATOM 2166 N N . HIS A 1 297 ? 19.136 8.456 5.503 1.00 17.72 299 HIS A N 1
ATOM 2167 C CA . HIS A 1 297 ? 18.683 9.227 4.356 1.00 18.61 299 HIS A CA 1
ATOM 2168 C C . HIS A 1 297 ? 17.181 9.679 4.537 1.00 19.92 299 HIS A C 1
ATOM 2169 O O . HIS A 1 297 ? 16.815 10.888 4.399 1.00 18.22 299 HIS A O 1
ATOM 2176 N N . HIS A 1 298 ? 16.298 8.710 4.856 1.00 18.28 300 HIS A N 1
ATOM 2177 C CA . HIS A 1 298 ? 14.881 9.018 4.985 1.00 18.79 300 HIS A CA 1
ATOM 2178 C C . HIS A 1 298 ? 14.601 9.883 6.206 1.00 18.72 300 HIS A C 1
ATOM 2179 O O . HIS A 1 298 ? 13.687 10.729 6.190 1.00 19.54 300 HIS A O 1
ATOM 2186 N N . GLU A 1 299 ? 15.406 9.699 7.245 1.00 18.06 301 GLU A N 1
ATOM 2187 C CA . GLU A 1 299 ? 15.291 10.536 8.401 1.00 16.58 301 GLU A CA 1
ATOM 2188 C C . GLU A 1 299 ? 15.532 11.989 7.986 1.00 16.70 301 GLU A C 1
ATOM 2189 O O . GLU A 1 299 ? 14.798 12.876 8.441 1.00 15.38 301 GLU A O 1
ATOM 2195 N N . ALA A 1 300 ? 16.533 12.218 7.125 1.00 16.42 302 ALA A N 1
ATOM 2196 C CA . ALA A 1 300 ? 16.917 13.561 6.712 1.00 19.05 302 ALA A CA 1
ATOM 2197 C C . ALA A 1 300 ? 15.803 14.218 5.852 1.00 19.45 302 ALA A C 1
ATOM 2198 O O . ALA A 1 300 ? 15.421 15.344 6.124 1.00 19.68 302 ALA A O 1
ATOM 2200 N N . ALA A 1 301 ? 15.260 13.488 4.870 1.00 18.70 303 ALA A N 1
ATOM 2201 C CA . ALA A 1 301 ? 14.107 13.941 4.126 1.00 18.03 303 ALA A CA 1
ATOM 2202 C C . ALA A 1 301 ? 12.854 14.276 5.013 1.00 18.89 303 ALA A C 1
ATOM 2203 O O . ALA A 1 301 ? 12.284 15.349 4.849 1.00 17.26 303 ALA A O 1
ATOM 2205 N N . LEU A 1 302 ? 12.419 13.346 5.912 1.00 18.43 304 LEU A N 1
ATOM 2206 C CA . LEU A 1 302 ? 11.348 13.639 6.874 1.00 18.28 304 LEU A CA 1
ATOM 2207 C C . LEU A 1 302 ? 11.602 14.948 7.649 1.00 19.53 304 LEU A C 1
ATOM 2208 O O . LEU A 1 302 ? 10.731 15.835 7.711 1.00 20.69 304 LEU A O 1
ATOM 2213 N N . ALA A 1 303 ? 12.818 15.062 8.214 1.00 21.00 305 ALA A N 1
ATOM 2214 C CA . ALA A 1 303 ? 13.270 16.220 8.973 1.00 20.83 305 ALA A CA 1
ATOM 2215 C C . ALA A 1 303 ? 13.164 17.535 8.209 1.00 20.18 305 ALA A C 1
ATOM 2216 O O . ALA A 1 303 ? 12.625 18.555 8.758 1.00 19.19 305 ALA A O 1
ATOM 2218 N N . ALA A 1 304 ? 13.649 17.540 6.959 1.00 19.71 306 ALA A N 1
ATOM 2219 C CA . ALA A 1 304 ? 13.536 18.800 6.163 1.00 19.97 306 ALA A CA 1
ATOM 2220 C C . ALA A 1 304 ? 12.045 19.042 5.873 1.00 20.19 306 ALA A C 1
ATOM 2221 O O . ALA A 1 304 ? 11.611 20.167 5.936 1.00 18.18 306 ALA A O 1
ATOM 2223 N N . GLY A 1 305 ? 11.233 17.988 5.673 1.00 18.89 307 GLY A N 1
ATOM 2224 C CA . GLY A 1 305 ? 9.813 18.250 5.464 1.00 18.79 307 GLY A CA 1
ATOM 2225 C C . GLY A 1 305 ? 9.117 18.839 6.685 1.00 20.59 307 GLY A C 1
ATOM 2226 O O . GLY A 1 305 ? 8.329 19.844 6.571 1.00 22.50 307 GLY A O 1
ATOM 2227 N N . ILE A 1 306 ? 9.391 18.263 7.862 1.00 20.48 308 ILE A N 1
ATOM 2228 C CA . ILE A 1 306 ? 8.745 18.702 9.121 1.00 19.42 308 ILE A CA 1
ATOM 2229 C C . ILE A 1 306 ? 9.136 20.148 9.393 1.00 20.84 308 ILE A C 1
ATOM 2230 O O . ILE A 1 306 ? 8.311 20.974 9.811 1.00 20.89 308 ILE A O 1
ATOM 2235 N N . LYS A 1 307 ? 10.406 20.455 9.147 1.00 21.66 309 LYS A N 1
ATOM 2236 C CA . LYS A 1 307 ? 10.940 21.827 9.369 1.00 21.49 309 LYS A CA 1
ATOM 2237 C C . LYS A 1 307 ? 10.321 22.892 8.475 1.00 22.63 309 LYS A C 1
ATOM 2238 O O . LYS A 1 307 ? 9.953 23.991 8.937 1.00 24.21 309 LYS A O 1
ATOM 2244 N N . ALA A 1 308 ? 10.256 22.590 7.180 1.00 23.52 310 ALA A N 1
ATOM 2245 C CA . ALA A 1 308 ? 9.755 23.489 6.166 1.00 23.89 310 ALA A CA 1
ATOM 2246 C C . ALA A 1 308 ? 8.264 23.696 6.411 1.00 24.39 310 ALA A C 1
ATOM 2247 O O . ALA A 1 308 ? 7.692 24.756 6.103 1.00 24.61 310 ALA A O 1
ATOM 2249 N N . MET A 1 309 ? 7.644 22.686 7.002 1.00 24.72 311 MET A N 1
ATOM 2250 C CA . MET A 1 309 ? 6.265 22.808 7.440 1.00 25.05 311 MET A CA 1
ATOM 2251 C C . MET A 1 309 ? 6.093 23.779 8.642 1.00 25.44 311 MET A C 1
ATOM 2252 O O . MET A 1 309 ? 4.963 24.102 9.011 1.00 26.02 311 MET A O 1
ATOM 2257 N N . GLY A 1 310 ? 7.191 24.216 9.266 1.00 25.86 312 GLY A N 1
ATOM 2258 C CA . GLY A 1 310 ? 7.111 25.202 10.370 1.00 25.66 312 GLY A CA 1
ATOM 2259 C C . GLY A 1 310 ? 6.964 24.516 11.732 1.00 26.75 312 GLY A C 1
ATOM 2260 O O . GLY A 1 310 ? 6.657 25.179 12.738 1.00 26.93 312 GLY A O 1
ATOM 2261 N N . LEU A 1 311 ? 7.186 23.203 11.772 1.00 25.11 313 LEU A N 1
ATOM 2262 C CA . LEU A 1 311 ? 7.121 22.448 13.031 1.00 25.81 313 LEU A CA 1
ATOM 2263 C C . LEU A 1 311 ? 8.501 22.302 13.699 1.00 25.38 313 LEU A C 1
ATOM 2264 O O . LEU A 1 311 ? 9.530 22.390 13.045 1.00 25.04 313 LEU A O 1
ATOM 2269 N N . ARG A 1 312 ? 8.514 22.058 15.000 1.00 26.42 314 ARG A N 1
ATOM 2270 C CA . ARG A 1 312 ? 9.780 21.860 15.734 1.00 28.18 314 ARG A CA 1
ATOM 2271 C C . ARG A 1 312 ? 9.931 20.427 16.258 1.00 28.15 314 ARG A C 1
ATOM 2272 O O . ARG A 1 312 ? 8.935 19.771 16.586 1.00 29.23 314 ARG A O 1
ATOM 2280 N N . LEU A 1 313 ? 11.160 19.945 16.355 1.00 28.26 315 LEU A N 1
ATOM 2281 C CA . LEU A 1 313 ? 11.403 18.647 16.989 1.00 28.95 315 LEU A CA 1
ATOM 2282 C C . LEU A 1 313 ? 11.602 18.789 18.507 1.00 28.39 315 LE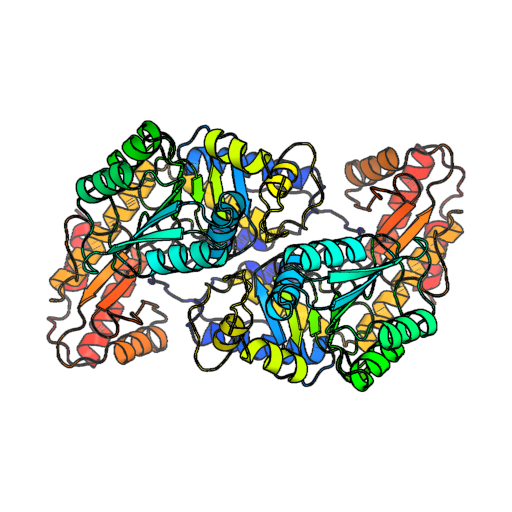U A C 1
ATOM 2283 O O . LEU A 1 313 ? 12.188 19.756 18.975 1.00 28.40 315 LEU A O 1
ATOM 2288 N N . PHE A 1 314 ? 11.093 17.823 19.259 1.00 28.09 316 PHE A N 1
ATOM 2289 C CA . PHE A 1 314 ? 11.421 17.668 20.666 1.00 28.27 316 PHE A CA 1
ATOM 2290 C C . PHE A 1 314 ? 12.806 17.049 20.840 1.00 28.95 316 PHE A C 1
ATOM 2291 O O . PHE A 1 314 ? 13.241 16.196 20.022 1.00 26.25 316 PHE A O 1
ATOM 2299 N N . GLY A 1 315 ? 13.497 17.471 21.906 1.00 28.46 317 GLY A N 1
ATOM 2300 C CA . GLY A 1 315 ? 14.560 16.625 22.431 1.00 30.74 317 GLY A CA 1
ATOM 2301 C C . GLY A 1 315 ? 15.962 17.050 22.045 1.00 31.83 317 GLY A C 1
ATOM 2302 O O . GLY A 1 315 ? 16.134 17.924 21.172 1.00 31.53 317 GLY A O 1
ATOM 2303 N N . ASP A 1 316 ? 16.949 16.441 22.726 1.00 32.37 318 ASP A N 1
ATOM 2304 C CA . ASP A 1 316 ? 18.377 16.760 22.581 1.00 33.77 318 ASP A CA 1
ATOM 2305 C C . ASP A 1 316 ? 18.811 16.270 21.200 1.00 33.89 318 ASP A C 1
ATOM 2306 O O . ASP A 1 316 ? 18.848 15.057 20.953 1.00 33.05 318 ASP A O 1
ATOM 2311 N N . ASP A 1 317 ? 19.149 17.229 20.328 1.00 34.56 319 ASP A N 1
ATOM 2312 C CA . ASP A 1 317 ? 19.600 16.939 18.964 1.00 34.66 319 ASP A CA 1
ATOM 2313 C C . ASP A 1 317 ? 20.903 16.103 18.932 1.00 33.05 319 ASP A C 1
ATOM 2314 O O . ASP A 1 317 ? 21.150 15.403 17.975 1.00 35.42 319 ASP A O 1
ATOM 2319 N N . SER A 1 318 ? 21.706 16.111 19.978 1.00 31.21 320 SER A N 1
ATOM 2320 C CA . SER A 1 318 ? 22.968 15.343 19.919 1.00 30.12 320 SER A CA 1
ATOM 2321 C C . SER A 1 318 ? 22.796 13.839 20.093 1.00 29.43 320 SER A C 1
ATOM 2322 O O . SER A 1 318 ? 23.641 13.059 19.674 1.00 30.61 320 SER A O 1
ATOM 2325 N N . CYS A 1 319 ? 21.696 13.421 20.672 1.00 27.34 321 CYS A N 1
ATOM 2326 C CA . CYS A 1 319 ? 21.465 12.006 20.849 1.00 27.02 321 CYS A CA 1
ATOM 2327 C C . CYS A 1 319 ? 20.110 11.644 20.209 1.00 25.82 321 CYS A C 1
ATOM 2328 O O . CYS A 1 319 ? 19.344 10.892 20.797 1.00 26.75 321 CYS A O 1
ATOM 2331 N N . LYS A 1 320 ? 19.821 12.140 19.004 1.00 23.63 322 LYS A N 1
ATOM 2332 C CA . LYS A 1 320 ? 18.545 11.853 18.383 1.00 23.38 322 LYS A CA 1
ATOM 2333 C C . LYS A 1 320 ? 18.556 10.416 17.818 1.00 23.44 322 LYS A C 1
ATOM 2334 O O . LYS A 1 320 ? 19.400 10.073 17.019 1.00 22.83 322 LYS A O 1
ATOM 2340 N N . MET A 1 321 ? 17.596 9.612 18.219 1.00 23.13 323 MET A N 1
ATOM 2341 C CA . MET A 1 321 ? 17.439 8.286 17.602 1.00 23.56 323 MET A CA 1
ATOM 2342 C C . MET A 1 321 ? 17.128 8.438 16.087 1.00 22.59 323 MET A C 1
ATOM 2343 O O . MET A 1 321 ? 16.175 9.114 15.719 1.00 23.08 323 MET A O 1
ATOM 2348 N N . PRO A 1 322 ? 17.880 7.773 15.206 1.00 23.48 324 PRO A N 1
ATOM 2349 C CA . PRO A 1 322 ? 17.674 8.076 13.755 1.00 25.54 324 PRO A CA 1
ATOM 2350 C C . PRO A 1 322 ? 16.279 7.636 13.264 1.00 26.21 324 PRO A C 1
ATOM 2351 O O . PRO A 1 322 ? 15.657 8.364 12.456 1.00 26.18 324 PRO A O 1
ATOM 2355 N N . VAL A 1 323 ? 15.760 6.570 13.866 1.00 24.37 325 VAL A N 1
ATOM 2356 C CA . VAL A 1 323 ? 14.508 5.940 13.383 1.00 24.48 325 VAL A CA 1
ATOM 2357 C C . VAL A 1 323 ? 13.211 6.440 14.015 1.00 25.06 325 VAL A C 1
ATOM 2358 O O . VAL A 1 323 ? 12.136 5.920 13.713 1.00 25.63 325 VAL A O 1
ATOM 2362 N N . VAL A 1 324 ? 13.282 7.492 14.830 1.00 25.32 326 VAL A N 1
ATOM 2363 C CA . VAL A 1 324 ? 12.069 8.063 15.388 1.00 24.15 326 VAL A CA 1
ATOM 2364 C C . VAL A 1 324 ? 12.310 9.535 15.341 1.00 25.26 326 VAL A C 1
ATOM 2365 O O . VAL A 1 324 ? 13.424 9.983 15.570 1.00 24.81 326 VAL A O 1
ATOM 2369 N N . THR A 1 325 ? 11.242 10.283 15.095 1.00 24.39 327 THR A N 1
ATOM 2370 C CA . THR A 1 325 ? 11.305 11.719 15.001 1.00 24.06 327 THR A CA 1
ATOM 2371 C C . THR A 1 325 ? 10.141 12.261 15.800 1.00 23.08 327 THR A C 1
ATOM 2372 O O . THR A 1 325 ? 8.991 11.898 15.530 1.00 22.74 327 THR A O 1
ATOM 2376 N N . CYS A 1 326 ? 10.446 13.037 16.829 1.00 23.16 328 CYS A N 1
ATOM 2377 C CA . CYS A 1 326 ? 9.451 13.506 17.797 1.00 24.65 328 CYS A CA 1
ATOM 2378 C C . CYS A 1 326 ? 9.095 14.928 17.406 1.00 24.50 328 CYS A C 1
ATOM 2379 O O . CYS A 1 326 ? 9.940 15.833 17.496 1.00 24.29 328 CYS A O 1
ATOM 2382 N N . VAL A 1 327 ? 7.848 15.120 16.975 1.00 24.62 329 VAL A N 1
ATOM 2383 C CA . VAL A 1 327 ? 7.412 16.400 16.457 1.00 23.63 329 VAL A CA 1
ATOM 2384 C C . VAL A 1 327 ? 6.572 17.058 17.527 1.00 24.99 329 VAL A C 1
ATOM 2385 O O . VAL A 1 327 ? 5.645 16.436 18.046 1.00 24.56 329 VAL A O 1
ATOM 2389 N N . GLU A 1 328 ? 6.882 18.326 17.830 1.00 25.07 330 GLU A N 1
ATOM 2390 C CA . GLU A 1 328 ? 6.174 19.079 18.862 1.00 26.23 330 GLU A CA 1
ATOM 2391 C C . GLU A 1 328 ? 4.791 19.451 18.347 1.00 26.34 330 GLU A C 1
ATOM 2392 O O . GLU A 1 328 ? 4.660 20.012 17.244 1.00 25.74 330 GLU A O 1
ATOM 2398 N N . ILE A 1 329 ? 3.772 19.105 19.140 1.00 25.90 331 ILE A N 1
ATOM 2399 C CA . ILE A 1 329 ? 2.397 19.520 18.901 1.00 26.09 331 ILE A CA 1
ATOM 2400 C C . ILE A 1 329 ? 2.262 21.012 19.224 1.00 26.16 331 ILE A C 1
ATOM 2401 O O . ILE A 1 329 ? 2.456 21.452 20.347 1.00 26.16 331 ILE A O 1
ATOM 2406 N N . PRO A 1 330 ? 1.930 21.804 18.222 1.00 26.78 332 PRO A N 1
ATOM 2407 C CA . PRO A 1 330 ? 1.790 23.276 18.446 1.00 26.48 332 PRO A CA 1
ATOM 2408 C C . PRO A 1 330 ? 0.659 23.612 19.426 1.00 27.43 332 PRO A C 1
ATOM 2409 O O . PRO A 1 330 ? -0.341 22.878 19.503 1.00 26.81 332 PRO A O 1
ATOM 2413 N N . GLY A 1 331 ? 0.813 24.693 20.184 1.00 28.24 333 GLY A N 1
ATOM 2414 C CA . GLY A 1 331 ? -0.212 25.117 21.163 1.00 28.95 333 GLY A CA 1
ATOM 2415 C C . GLY A 1 331 ? -1.582 25.288 20.516 1.00 30.43 333 GLY A C 1
ATOM 2416 O O . GLY A 1 331 ? -1.672 25.756 19.368 1.00 31.08 333 GLY A O 1
ATOM 2417 N N . GLY A 1 332 ? -2.652 24.899 21.219 1.00 30.64 334 GLY A N 1
ATOM 2418 C CA . GLY A 1 332 ? -4.024 25.002 20.664 1.00 31.27 334 GLY A CA 1
ATOM 2419 C C . GLY A 1 332 ? -4.441 23.952 19.609 1.00 32.43 334 GLY A C 1
ATOM 2420 O O . GLY A 1 332 ? -5.482 24.095 18.919 1.00 31.12 334 GLY A O 1
ATOM 2421 N N . ILE A 1 333 ? -3.639 22.894 19.461 1.00 32.33 335 ILE A N 1
ATOM 2422 C CA . ILE A 1 333 ? -3.991 21.833 18.520 1.00 32.40 335 ILE A CA 1
ATOM 2423 C C . ILE A 1 333 ? -4.115 20.533 19.296 1.00 31.94 335 ILE A C 1
ATOM 2424 O O . ILE A 1 333 ? -3.214 20.164 20.041 1.00 32.22 335 ILE A O 1
ATOM 2429 N N . ASP A 1 334 ? -5.250 19.858 19.133 1.00 30.58 336 ASP A N 1
ATOM 2430 C CA . ASP A 1 334 ? -5.514 18.623 19.833 1.00 29.84 336 ASP A CA 1
ATOM 2431 C C . ASP A 1 334 ? -4.750 17.519 19.065 1.00 28.55 336 ASP A C 1
ATOM 2432 O O . ASP A 1 334 ? -5.080 17.189 17.940 1.00 26.93 336 ASP A O 1
ATOM 2437 N N . GLY A 1 335 ? -3.692 17.019 19.675 1.00 28.01 337 GLY A N 1
ATOM 2438 C CA . GLY A 1 335 ? -2.798 16.070 19.033 1.00 27.76 337 GLY A CA 1
ATOM 2439 C C . GLY A 1 335 ? -3.480 14.734 18.770 1.00 28.93 337 GLY A C 1
ATOM 2440 O O . GLY A 1 335 ? -3.131 14.011 17.799 1.00 28.83 337 GLY A O 1
ATOM 2441 N N . GLU A 1 336 ? -4.435 14.385 19.625 1.00 28.19 338 GLU A N 1
ATOM 2442 C CA . GLU A 1 336 ? -5.166 13.149 19.422 1.00 29.26 338 GLU A CA 1
ATOM 2443 C C . GLU A 1 336 ? -6.105 13.286 18.208 1.00 28.36 338 GLU A C 1
ATOM 2444 O O . GLU A 1 336 ? -6.317 12.319 17.487 1.00 25.93 338 GLU A O 1
ATOM 2450 N N . SER A 1 337 ? -6.665 14.491 18.016 1.00 26.81 339 SER A N 1
ATOM 2451 C CA . SER A 1 337 ? -7.644 14.723 16.951 1.00 26.94 339 SER A CA 1
ATOM 2452 C C . SER A 1 337 ? -6.884 14.604 15.654 1.00 26.63 339 SER A C 1
ATOM 2453 O O . SER A 1 337 ? -7.403 13.995 14.702 1.00 25.89 339 SER A O 1
ATOM 2456 N N . VAL A 1 338 ? -5.665 15.175 15.630 1.00 24.62 340 VAL A N 1
ATOM 2457 C CA . VAL A 1 338 ? -4.783 15.087 14.453 1.00 23.44 340 VAL A CA 1
ATOM 2458 C C . VAL A 1 338 ? -4.421 13.669 14.098 1.00 25.56 340 VAL A C 1
ATOM 2459 O O . VAL A 1 338 ? -4.479 13.308 12.939 1.00 26.55 340 VAL A O 1
ATOM 2463 N N . ARG A 1 339 ? -4.105 12.858 15.102 1.00 26.56 341 ARG A N 1
ATOM 2464 C CA . ARG A 1 339 ? -3.718 11.466 14.888 1.00 28.02 341 ARG A CA 1
ATOM 2465 C C . ARG A 1 339 ? -4.892 10.612 14.368 1.00 27.26 341 ARG A C 1
ATOM 2466 O O . ARG A 1 339 ? -4.724 9.776 13.428 1.00 26.73 341 ARG A O 1
ATOM 2474 N N . ASP A 1 340 ? -6.051 10.789 14.997 1.00 26.91 342 ASP A N 1
ATOM 2475 C CA . ASP A 1 340 ? -7.274 10.088 14.597 1.00 27.46 342 ASP A CA 1
ATOM 2476 C C . ASP A 1 340 ? -7.659 10.422 13.137 1.00 26.41 342 ASP A C 1
ATOM 2477 O O . ASP A 1 340 ? -8.046 9.526 12.394 1.00 25.95 342 ASP A O 1
ATOM 2482 N N . MET A 1 341 ? -7.570 11.694 12.747 1.00 25.20 343 MET A N 1
ATOM 2483 C CA . MET A 1 341 ? -7.944 12.116 11.382 1.00 25.59 343 MET A CA 1
ATOM 2484 C C . MET A 1 341 ? -6.985 11.588 10.296 1.00 25.39 343 MET A C 1
ATOM 2485 O O . MET A 1 341 ? -7.408 11.198 9.188 1.00 24.69 343 MET A O 1
ATOM 2490 N N . LEU A 1 342 ? -5.686 11.643 10.572 1.00 25.69 344 LEU A N 1
ATOM 2491 C CA . LEU A 1 342 ? -4.697 11.087 9.674 1.00 25.94 344 LEU A CA 1
ATOM 2492 C C . LEU A 1 342 ? -5.041 9.628 9.375 1.00 25.53 344 LEU A C 1
ATOM 2493 O O . LEU A 1 342 ? -4.989 9.194 8.226 1.00 25.66 344 LEU A O 1
ATOM 2498 N N . LEU A 1 343 ? -5.364 8.893 10.442 1.00 25.22 345 LEU A N 1
ATOM 2499 C CA . LEU A 1 343 ? -5.744 7.480 10.368 1.00 24.93 345 LEU A CA 1
ATOM 2500 C C . LEU A 1 343 ? -7.043 7.289 9.611 1.00 25.02 345 LEU A C 1
ATOM 2501 O O . LEU A 1 343 ? -7.102 6.509 8.678 1.00 25.30 345 LEU A O 1
ATOM 2506 N N . ALA A 1 344 ? -8.080 8.008 10.002 1.00 25.40 346 ALA A N 1
ATOM 2507 C CA . ALA A 1 344 ? -9.445 7.777 9.494 1.00 25.55 346 ALA A CA 1
ATOM 2508 C C . ALA A 1 344 ? -9.512 8.192 8.023 1.00 25.55 346 ALA A C 1
ATOM 2509 O O . ALA A 1 344 ? -10.190 7.558 7.225 1.00 24.96 346 ALA A O 1
ATOM 2511 N N . GLN A 1 345 ? -8.764 9.205 7.627 1.00 24.70 347 GLN A N 1
ATOM 2512 C CA . GLN A 1 345 ? -8.921 9.660 6.235 1.00 26.45 347 GLN A CA 1
ATOM 2513 C C . GLN A 1 345 ? -7.842 9.157 5.288 1.00 27.38 347 GLN A C 1
ATOM 2514 O O . GLN A 1 345 ? -8.137 8.764 4.149 1.00 27.36 347 GLN A O 1
ATOM 2520 N N . PHE A 1 346 ? -6.592 9.240 5.729 1.00 26.99 348 PHE A N 1
ATOM 2521 C CA . PHE A 1 346 ? -5.470 8.786 4.909 1.00 25.78 348 PHE A CA 1
ATOM 2522 C C . PHE A 1 346 ? -5.010 7.383 5.188 1.00 25.43 348 PHE A C 1
ATOM 2523 O O . PHE A 1 346 ? -4.199 6.859 4.443 1.00 25.66 348 PHE A O 1
ATOM 2531 N N . GLY A 1 347 ? -5.517 6.737 6.234 1.00 25.68 349 GLY A N 1
ATOM 2532 C CA . GLY A 1 347 ? -5.000 5.415 6.571 1.00 23.88 349 GLY A CA 1
ATOM 2533 C C . GLY A 1 347 ? -3.556 5.525 7.064 1.00 24.69 349 GLY A C 1
ATOM 2534 O O . GLY A 1 347 ? -2.833 4.527 7.098 1.00 23.67 349 GLY A O 1
ATOM 2535 N N . ILE A 1 348 ? -3.116 6.738 7.398 1.00 22.40 350 ILE A N 1
ATOM 2536 C CA . ILE A 1 348 ? -1.731 6.946 7.873 1.00 23.11 350 ILE A CA 1
ATOM 2537 C C . ILE A 1 348 ? -1.636 6.835 9.382 1.00 23.28 350 ILE A C 1
ATOM 2538 O O . ILE A 1 348 ? -2.427 7.463 10.086 1.00 23.46 350 ILE A O 1
ATOM 2543 N N . GLU A 1 349 ? -0.687 6.050 9.893 1.00 22.70 351 GLU A N 1
ATOM 2544 C CA . GLU A 1 349 ? -0.604 5.893 11.357 1.00 23.99 351 GLU A CA 1
ATOM 2545 C C . GLU A 1 349 ? 0.665 6.501 11.899 1.00 24.14 351 GLU A C 1
ATOM 2546 O O . GLU A 1 349 ? 1.733 6.131 11.459 1.00 24.12 351 GLU A O 1
ATOM 2552 N N . ILE A 1 350 ? 0.513 7.450 12.822 1.00 23.90 352 ILE A N 1
ATOM 2553 C CA . ILE A 1 350 ? 1.604 7.994 13.661 1.00 23.35 352 ILE A CA 1
ATOM 2554 C C . ILE A 1 350 ? 1.247 7.773 15.130 1.00 22.99 352 ILE A C 1
ATOM 2555 O O . ILE A 1 350 ? 0.109 7.494 15.467 1.00 21.82 352 ILE A O 1
ATOM 2560 N N . ALA A 1 351 ? 2.239 7.896 15.992 1.00 24.60 353 ALA A N 1
ATOM 2561 C CA . ALA A 1 351 ? 2.066 7.580 17.412 1.00 25.61 353 ALA A CA 1
ATOM 2562 C C . ALA A 1 351 ? 1.837 8.838 18.239 1.00 27.41 353 ALA A C 1
ATOM 2563 O O . ALA A 1 351 ? 2.443 9.874 17.976 1.00 27.48 353 ALA A O 1
ATOM 2565 N N . SER A 1 352 ? 0.968 8.752 19.241 1.00 30.93 354 SER A N 1
ATOM 2566 C CA . SER A 1 352 ? 0.908 9.785 20.271 1.00 35.17 354 SER A CA 1
ATOM 2567 C C . SER A 1 352 ? 1.893 9.389 21.364 1.00 37.54 354 SER A C 1
ATOM 2568 O O . SER A 1 352 ? 2.606 8.398 21.238 1.00 38.24 354 SER A O 1
ATOM 2571 N N . SER A 1 353 ? 1.937 10.173 22.434 1.00 39.69 355 SER A N 1
ATOM 2572 C CA . SER A 1 353 ? 2.640 9.794 23.645 1.00 41.56 355 SER A CA 1
ATOM 2573 C C . SER A 1 353 ? 1.648 9.633 24.785 1.00 43.59 355 SER A C 1
ATOM 2574 O O . SER A 1 353 ? 0.638 10.363 24.866 1.00 44.54 355 SER A O 1
ATOM 2577 N N . PHE A 1 354 ? 1.921 8.675 25.662 1.00 45.65 356 PHE A N 1
ATOM 2578 C CA . PHE A 1 354 ? 1.136 8.539 26.893 1.00 47.21 356 PHE A CA 1
ATOM 2579 C C . PHE A 1 354 ? 2.087 8.669 28.095 1.00 46.62 356 PHE A C 1
ATOM 2580 O O . PHE A 1 354 ? 3.288 8.377 27.973 1.00 47.84 356 PHE A O 1
ATOM 2588 N N . GLY A 1 355 ? 1.612 9.182 29.225 1.00 45.24 357 GLY A N 1
ATOM 2589 C CA . GLY A 1 355 ? 2.575 9.475 30.315 1.00 42.45 357 GLY A CA 1
ATOM 2590 C C . GLY A 1 355 ? 3.101 10.894 30.160 1.00 40.32 357 GLY A C 1
ATOM 2591 O O . GLY A 1 355 ? 2.428 11.723 29.568 1.00 39.98 357 GLY A O 1
ATOM 2592 N N . PRO A 1 356 ? 4.325 11.168 30.644 1.00 38.61 358 PRO A N 1
ATOM 2593 C CA . PRO A 1 356 ? 4.864 12.538 30.779 1.00 37.83 358 PRO A CA 1
ATOM 2594 C C . PRO A 1 356 ? 4.883 13.389 29.489 1.00 37.72 358 PRO A C 1
ATOM 2595 O O . PRO A 1 356 ? 4.728 14.630 29.553 1.00 38.03 358 PRO A O 1
ATOM 2599 N N . LEU A 1 357 ? 5.077 12.736 28.347 1.00 36.38 359 LEU A N 1
ATOM 2600 C CA . LEU A 1 357 ? 5.074 13.426 27.060 1.00 36.06 359 LEU A CA 1
ATOM 2601 C C . LEU A 1 357 ? 3.675 13.463 26.412 1.00 35.83 359 LEU A C 1
ATOM 2602 O O . LEU A 1 357 ? 3.516 13.974 25.292 1.00 35.70 359 LEU A O 1
ATOM 2607 N N . ALA A 1 358 ? 2.661 12.967 27.139 1.00 35.56 360 ALA A N 1
ATOM 2608 C CA . ALA A 1 358 ? 1.290 12.947 26.619 1.00 35.39 360 ALA A CA 1
ATOM 2609 C C . ALA A 1 358 ? 0.908 14.376 26.249 1.00 34.08 360 ALA A C 1
ATOM 2610 O O . ALA A 1 358 ? 1.110 15.299 27.045 1.00 34.03 360 ALA A O 1
ATOM 2612 N N . GLY A 1 359 ? 0.448 14.539 25.016 1.00 33.01 361 GLY A N 1
ATOM 2613 C CA . GLY A 1 359 ? 0.002 15.824 24.488 1.00 31.90 361 GLY A CA 1
ATOM 2614 C C . GLY A 1 359 ? 1.119 16.757 24.046 1.00 31.42 361 GLY A C 1
ATOM 2615 O O . GLY A 1 359 ? 0.852 17.865 23.574 1.00 32.94 361 GLY A O 1
ATOM 2616 N N . LYS A 1 360 ? 2.373 16.363 24.217 1.00 30.04 362 LYS A N 1
ATOM 2617 C CA . LYS A 1 360 ? 3.485 17.245 23.819 1.00 28.60 362 LYS A CA 1
ATOM 2618 C C . LYS A 1 360 ? 4.008 16.923 22.436 1.00 27.07 362 LYS A C 1
ATOM 2619 O O . LYS A 1 360 ? 4.481 17.799 21.744 1.00 25.70 362 LYS A O 1
ATOM 2625 N N . ILE A 1 361 ? 3.978 15.642 22.062 1.00 25.18 363 ILE A N 1
ATOM 2626 C CA . ILE A 1 361 ? 4.672 15.214 20.852 1.00 25.05 363 ILE A CA 1
ATOM 2627 C C . ILE A 1 361 ? 3.905 14.178 20.087 1.00 24.31 363 ILE A C 1
ATOM 2628 O O . ILE A 1 361 ? 3.180 13.361 20.669 1.00 23.04 363 ILE A O 1
ATOM 2633 N N . TRP A 1 362 ? 4.074 14.194 18.776 1.00 24.29 364 TRP A N 1
ATOM 2634 C CA . TRP A 1 362 ? 3.788 12.963 17.997 1.00 23.70 364 TRP A CA 1
ATOM 2635 C C . TRP A 1 362 ? 5.100 12.324 17.749 1.00 24.36 364 TRP A C 1
ATOM 2636 O O . TRP A 1 362 ? 6.084 13.026 17.688 1.00 24.78 364 TRP A O 1
ATOM 2647 N N . ARG A 1 363 ? 5.116 10.995 17.581 1.00 25.06 365 ARG A N 1
ATOM 2648 C CA . ARG A 1 363 ? 6.338 10.300 17.222 1.00 25.60 365 ARG A CA 1
ATOM 2649 C C . ARG A 1 363 ? 6.181 9.651 15.852 1.00 24.36 365 ARG A C 1
ATOM 2650 O O . ARG A 1 363 ? 5.309 8.819 15.641 1.00 23.40 365 ARG A O 1
ATOM 2658 N N . ILE A 1 364 ? 7.048 10.015 14.911 1.00 23.85 366 ILE A N 1
ATOM 2659 C CA . ILE A 1 364 ? 6.909 9.447 13.581 1.00 23.45 366 ILE A CA 1
ATOM 2660 C C . ILE A 1 364 ? 8.104 8.484 13.448 1.00 24.55 366 ILE A C 1
ATOM 2661 O O . ILE A 1 364 ? 9.243 8.925 13.552 1.00 24.40 366 ILE A O 1
ATOM 2666 N N . GLY A 1 365 ? 7.799 7.192 13.253 1.00 22.63 367 GLY A N 1
ATOM 2667 C CA . GLY A 1 365 ? 8.800 6.120 13.075 1.00 23.56 367 GLY A CA 1
ATOM 2668 C C . GLY A 1 365 ? 9.171 6.062 11.602 1.00 23.83 367 GLY A C 1
ATOM 2669 O O . GLY A 1 365 ? 8.305 6.344 10.729 1.00 25.70 367 GLY A O 1
ATOM 2670 N N . THR A 1 366 ? 10.443 5.798 11.294 1.00 23.54 368 THR A N 1
ATOM 2671 C CA . THR A 1 366 ? 10.890 5.552 9.897 1.00 22.24 368 THR A CA 1
ATOM 2672 C C . THR A 1 366 ? 11.744 4.304 10.057 1.00 22.35 368 THR A C 1
ATOM 2673 O O . THR A 1 366 ? 12.942 4.400 10.077 1.00 24.47 368 THR A O 1
ATOM 2677 N N . MET A 1 367 ? 11.116 3.140 10.225 1.00 21.37 369 MET A N 1
ATOM 2678 C CA . MET A 1 367 ? 11.803 1.898 10.535 1.00 21.31 369 MET A CA 1
ATOM 2679 C C . MET A 1 367 ? 11.573 0.824 9.469 1.00 21.59 369 MET A C 1
ATOM 2680 O O . MET A 1 367 ? 10.413 0.598 9.078 1.00 22.42 369 MET A O 1
ATOM 2685 N N . GLY A 1 368 ? 12.632 0.088 9.066 1.00 20.03 370 GLY A N 1
ATOM 2686 C CA . GLY A 1 368 ? 12.416 -1.055 8.252 1.00 20.80 370 GLY A CA 1
ATOM 2687 C C . GLY A 1 368 ? 11.726 -0.751 6.930 1.00 21.13 370 GLY A C 1
ATOM 2688 O O . GLY A 1 368 ? 12.060 0.232 6.235 1.00 22.02 370 GLY A O 1
ATOM 2689 N N . TYR A 1 369 ? 10.747 -1.573 6.575 1.00 19.93 371 TYR A N 1
ATOM 2690 C CA . TYR A 1 369 ? 10.086 -1.442 5.269 1.00 20.72 371 TYR A CA 1
ATOM 2691 C C . TYR A 1 369 ? 9.295 -0.128 5.178 1.00 21.50 371 TYR A C 1
ATOM 2692 O O . TYR A 1 369 ? 9.055 0.367 4.090 1.00 21.87 371 TYR A O 1
ATOM 2701 N N . SER A 1 370 ? 8.792 0.368 6.317 1.00 21.17 372 SER A N 1
ATOM 2702 C CA . SER A 1 370 ? 8.143 1.700 6.423 1.00 22.68 372 SER A CA 1
ATOM 2703 C C . SER A 1 370 ? 9.090 2.898 6.152 1.00 22.37 372 SER A C 1
ATOM 2704 O O . SER A 1 370 ? 8.646 4.075 5.861 1.00 24.88 372 SER A O 1
ATOM 2707 N N . CYS A 1 371 ? 10.394 2.626 6.252 1.00 21.52 373 CYS A N 1
ATOM 2708 C CA . CYS A 1 371 ? 11.398 3.663 6.068 1.00 22.87 373 CYS A CA 1
ATOM 2709 C C . CYS A 1 371 ? 11.674 3.745 4.562 1.00 23.05 373 CYS A C 1
ATOM 2710 O O . CYS A 1 371 ? 12.682 3.185 4.062 1.00 22.76 373 CYS A O 1
ATOM 2713 N N . ARG A 1 372 ? 10.756 4.383 3.825 1.00 22.50 374 ARG A N 1
ATOM 2714 C CA . ARG A 1 372 ? 10.924 4.439 2.379 1.00 24.04 374 ARG A CA 1
ATOM 2715 C C . ARG A 1 372 ? 10.346 5.717 1.848 1.00 24.98 374 ARG A C 1
ATOM 2716 O O . ARG A 1 372 ? 9.461 6.329 2.462 1.00 26.57 374 ARG A O 1
ATOM 2724 N N . LYS A 1 373 ? 10.878 6.167 0.710 1.00 27.65 375 LYS A N 1
ATOM 2725 C CA . LYS A 1 373 ? 10.518 7.505 0.240 1.00 27.19 375 LYS A CA 1
ATOM 2726 C C . LYS A 1 373 ? 9.031 7.734 0.039 1.00 26.21 375 LYS A C 1
ATOM 2727 O O . LYS A 1 373 ? 8.543 8.805 0.370 1.00 27.19 375 LYS A O 1
ATOM 2733 N N . GLU A 1 374 ? 8.291 6.729 -0.433 1.00 25.65 376 GLU A N 1
ATOM 2734 C CA . GLU A 1 374 ? 6.851 6.879 -0.652 1.00 25.99 376 GLU A CA 1
ATOM 2735 C C . GLU A 1 374 ? 6.088 7.210 0.660 1.00 25.83 376 GLU A C 1
ATOM 2736 O O . GLU A 1 374 ? 5.159 8.064 0.670 1.00 26.38 376 GLU A O 1
ATOM 2742 N N . ASN A 1 375 ? 6.478 6.526 1.739 1.00 24.94 377 ASN A N 1
ATOM 2743 C CA . ASN A 1 375 ? 5.832 6.667 3.059 1.00 25.21 377 ASN A CA 1
ATOM 2744 C C . ASN A 1 375 ? 6.257 8.019 3.679 1.00 25.62 377 ASN A C 1
ATOM 2745 O O . ASN A 1 375 ? 5.450 8.756 4.283 1.00 27.29 377 ASN A O 1
ATOM 2750 N N . VAL A 1 376 ? 7.529 8.370 3.498 1.00 25.09 378 VAL A N 1
ATOM 2751 C CA . VAL A 1 376 ? 7.968 9.642 3.997 1.00 23.37 378 VAL A CA 1
ATOM 2752 C C . VAL A 1 376 ? 7.220 10.775 3.296 1.00 24.49 378 VAL A C 1
ATOM 2753 O O . VAL A 1 376 ? 6.735 11.683 3.916 1.00 23.98 378 VAL A O 1
ATOM 2757 N N . LEU A 1 377 ? 7.091 10.707 1.981 1.00 25.44 379 LEU A N 1
ATOM 2758 C CA . LEU A 1 377 ? 6.283 11.712 1.260 1.00 25.08 379 LEU A CA 1
ATOM 2759 C C . LEU A 1 377 ? 4.796 11.717 1.689 1.00 25.61 379 LEU A C 1
ATOM 2760 O O . LEU A 1 377 ? 4.210 12.786 1.902 1.00 26.53 379 LEU A O 1
ATOM 2765 N N . PHE A 1 378 ? 4.175 10.549 1.823 1.00 25.15 380 PHE A N 1
ATOM 2766 C CA . PHE A 1 378 ? 2.741 10.515 2.150 1.00 26.48 380 PHE A CA 1
ATOM 2767 C C . PHE A 1 378 ? 2.458 10.988 3.567 1.00 26.07 380 PHE A C 1
ATOM 2768 O O . PHE A 1 378 ? 1.439 11.645 3.815 1.00 27.00 380 PHE A O 1
ATOM 2776 N N . VAL A 1 379 ? 3.335 10.660 4.509 1.00 25.57 381 VAL A N 1
ATOM 2777 C CA . VAL A 1 379 ? 3.090 11.058 5.876 1.00 25.75 381 VAL A CA 1
ATOM 2778 C C . VAL A 1 379 ? 3.171 12.595 5.988 1.00 25.70 381 VAL A C 1
ATOM 2779 O O . VAL A 1 379 ? 2.395 13.223 6.753 1.00 23.16 381 VAL A O 1
ATOM 2783 N N . LEU A 1 380 ? 4.081 13.217 5.228 1.00 26.98 382 LEU A N 1
ATOM 2784 C CA . LEU A 1 380 ? 4.179 14.716 5.269 1.00 27.62 382 LEU A CA 1
ATOM 2785 C C . LEU A 1 380 ? 2.953 15.321 4.573 1.00 26.78 382 LEU A C 1
ATOM 2786 O O . LEU A 1 380 ? 2.388 16.326 5.042 1.00 27.58 382 LEU A O 1
ATOM 2791 N N . ALA A 1 381 ? 2.539 14.724 3.461 1.00 25.60 383 ALA A N 1
ATOM 2792 C CA . ALA A 1 381 ? 1.368 15.267 2.754 1.00 26.27 383 ALA A CA 1
ATOM 2793 C C . ALA A 1 381 ? 0.118 15.164 3.656 1.00 26.17 383 ALA A C 1
ATOM 2794 O O . ALA A 1 381 ? -0.586 16.120 3.820 1.00 26.69 383 ALA A O 1
ATOM 2796 N N . GLY A 1 382 ? -0.101 13.995 4.252 1.00 26.43 384 GLY A N 1
ATOM 2797 C CA . GLY A 1 382 ? -1.227 13.778 5.129 1.00 25.61 384 GLY A CA 1
ATOM 2798 C C . GLY A 1 382 ? -1.189 14.680 6.345 1.00 26.50 384 GLY A C 1
ATOM 2799 O O . GLY A 1 382 ? -2.232 15.286 6.724 1.00 26.14 384 GLY A O 1
ATOM 2800 N N . LEU A 1 383 ? -0.024 14.771 6.976 1.00 25.27 385 LEU A N 1
ATOM 2801 C CA . LEU A 1 383 ? 0.069 15.556 8.193 1.00 26.07 385 LEU A CA 1
ATOM 2802 C C . LEU A 1 383 ? -0.097 17.042 7.853 1.00 26.56 385 LEU A C 1
ATOM 2803 O O . LEU A 1 383 ? -0.744 17.752 8.609 1.00 25.36 385 LEU A O 1
ATOM 2808 N N . GLU A 1 384 ? 0.425 17.491 6.705 1.00 26.20 386 GLU A N 1
ATOM 2809 C CA . GLU A 1 384 ? 0.180 18.869 6.283 1.00 26.91 386 GLU A CA 1
ATOM 2810 C C . GLU A 1 384 ? -1.353 19.130 6.155 1.00 27.06 386 GLU A C 1
ATOM 2811 O O . GLU A 1 384 ? -1.878 20.103 6.730 1.00 27.33 386 GLU A O 1
ATOM 2817 N N . ALA A 1 385 ? -2.065 18.280 5.393 1.00 26.44 387 ALA A N 1
ATOM 2818 C CA . ALA A 1 385 ? -3.516 18.510 5.138 1.00 26.16 387 ALA A CA 1
ATOM 2819 C C . ALA A 1 385 ? -4.335 18.465 6.427 1.00 25.85 387 ALA A C 1
ATOM 2820 O O . ALA A 1 385 ? -5.235 19.294 6.595 1.00 26.62 387 ALA A O 1
ATOM 2822 N N . VAL A 1 386 ? -4.001 17.557 7.346 1.00 24.75 388 VAL A N 1
ATOM 2823 C CA . VAL A 1 386 ? -4.701 17.501 8.606 1.00 25.05 388 VAL A CA 1
ATOM 2824 C C . VAL A 1 386 ? -4.430 18.721 9.506 1.00 27.22 388 VAL A C 1
ATOM 2825 O O . VAL A 1 386 ? -5.345 19.263 10.178 1.00 27.54 388 VAL A O 1
ATOM 2829 N N . LEU A 1 387 ? -3.199 19.225 9.476 1.00 28.18 389 LEU A N 1
ATOM 2830 C CA . LEU A 1 387 ? -2.858 20.325 10.341 1.00 27.62 389 LEU A CA 1
ATOM 2831 C C . LEU A 1 387 ? -3.547 21.578 9.818 1.00 27.95 389 LEU A C 1
ATOM 2832 O O . LEU A 1 387 ? -4.174 22.322 10.594 1.00 27.64 389 LEU A O 1
ATOM 2837 N N . LEU A 1 388 ? -3.491 21.794 8.503 1.00 27.96 390 LEU A N 1
ATOM 2838 C CA . LEU A 1 388 ? -4.349 22.803 7.881 1.00 27.74 390 LEU A CA 1
ATOM 2839 C C . LEU A 1 388 ? -5.834 22.666 8.261 1.00 28.06 390 LEU A C 1
ATOM 2840 O O . LEU A 1 388 ? -6.485 23.695 8.582 1.00 26.93 390 LEU A O 1
ATOM 2845 N N . ARG A 1 389 ? -6.382 21.429 8.245 1.00 27.59 391 ARG A N 1
ATOM 2846 C CA . ARG A 1 389 ? -7.803 21.232 8.662 1.00 27.57 391 ARG A CA 1
ATOM 2847 C C . ARG A 1 389 ? -8.067 21.688 10.117 1.00 27.71 391 ARG A C 1
ATOM 2848 O O . ARG A 1 389 ? -9.132 22.204 10.408 1.00 28.75 391 ARG A O 1
ATOM 2856 N N . HIS A 1 390 ? -7.084 21.521 10.999 1.00 27.89 392 HIS A N 1
ATOM 2857 C CA . HIS A 1 390 ? -7.165 21.938 12.413 1.00 28.41 392 HIS A CA 1
ATOM 2858 C C . HIS A 1 390 ? -6.746 23.366 12.665 1.00 29.45 392 HIS A C 1
ATOM 2859 O O . HIS A 1 390 ? -6.685 23.766 13.835 1.00 28.65 392 HIS A O 1
ATOM 2866 N N . ASN A 1 391 ? -6.395 24.100 11.597 1.00 30.99 393 ASN A N 1
ATOM 2867 C CA . ASN A 1 391 ? -5.986 25.508 11.686 1.00 34.74 393 ASN A CA 1
ATOM 2868 C C . ASN A 1 391 ? -4.786 25.862 12.633 1.00 35.92 393 ASN A C 1
ATOM 2869 O O . ASN A 1 391 ? -4.982 26.735 13.512 1.00 36.22 393 ASN A O 1
ATOM 2874 N N . ALA A 1 392 ? -3.542 25.356 12.471 1.00 37.00 394 ALA A N 1
ATOM 2875 C CA . ALA A 1 392 ? -2.813 25.130 11.241 1.00 37.16 394 ALA A CA 1
ATOM 2876 C C . ALA A 1 392 ? -2.085 26.383 10.760 1.00 37.63 394 ALA A C 1
ATOM 2877 O O . ALA A 1 392 ? -2.297 26.800 9.611 1.00 37.83 394 ALA A O 1
ATOM 2879 N N . GLY A 1 393 ? -1.242 26.990 11.588 1.00 37.21 395 GLY A N 1
ATOM 2880 C CA . GLY A 1 393 ? -0.409 28.100 11.090 1.00 38.60 395 GLY A CA 1
ATOM 2881 C C . GLY A 1 393 ? 0.859 27.652 10.363 1.00 39.43 395 GLY A C 1
ATOM 2882 O O . GLY A 1 393 ? 1.973 27.916 10.858 1.00 40.17 395 GLY A O 1
ATOM 2883 N N . ILE A 1 394 ? 0.684 26.946 9.225 1.00 38.76 396 ILE A N 1
ATOM 2884 C CA . ILE A 1 394 ? 1.781 26.414 8.376 1.00 37.79 396 ILE A CA 1
ATOM 2885 C C . ILE A 1 394 ? 1.660 26.902 6.920 1.00 36.96 396 ILE A C 1
ATOM 2886 O O . ILE A 1 394 ? 0.632 27.419 6.515 1.00 36.66 396 ILE A O 1
ATOM 2891 N N . GLU A 1 395 ? 2.699 26.705 6.118 1.00 36.76 397 GLU A N 1
ATOM 2892 C CA . GLU A 1 395 ? 2.642 27.122 4.717 1.00 36.32 397 GLU A CA 1
ATOM 2893 C C . GLU A 1 395 ? 2.736 25.959 3.700 1.00 34.99 397 GLU A C 1
ATOM 2894 O O . GLU A 1 395 ? 3.741 25.248 3.659 1.00 35.87 397 GLU A O 1
ATOM 2900 N N . ALA A 1 396 ? 1.667 25.744 2.930 1.00 33.52 398 ALA A N 1
ATOM 2901 C CA . ALA A 1 396 ? 1.725 25.146 1.562 1.00 31.88 398 ALA A CA 1
ATOM 2902 C C . ALA A 1 396 ? 2.292 23.770 1.293 1.00 32.16 398 ALA A C 1
ATOM 2903 O O . ALA A 1 396 ? 2.330 22.868 2.129 1.00 33.27 398 ALA A O 1
ATOM 2905 N N . GLY A 1 397 ? 2.673 23.635 0.035 1.00 31.46 399 GLY A N 1
ATOM 2906 C CA . GLY A 1 397 ? 3.600 22.677 -0.433 1.00 30.63 399 GLY A CA 1
ATOM 2907 C C . GLY A 1 397 ? 5.035 23.030 -0.087 1.00 29.97 399 GLY A C 1
ATOM 2908 O O . GLY A 1 397 ? 5.912 22.730 -0.877 1.00 30.24 399 GLY A O 1
ATOM 2909 N N . LYS A 1 398 ? 5.316 23.596 1.097 1.00 29.83 400 LYS A N 1
ATOM 2910 C CA . LYS A 1 398 ? 6.754 23.731 1.513 1.00 29.34 400 LYS A CA 1
ATOM 2911 C C . LYS A 1 398 ? 7.314 22.406 2.014 1.00 28.60 400 LYS A C 1
ATOM 2912 O O . LYS A 1 398 ? 8.453 22.039 1.671 1.00 28.25 400 LYS A O 1
ATOM 2918 N N . ALA A 1 399 ? 6.512 21.672 2.793 1.00 27.97 401 ALA A N 1
ATOM 2919 C CA . ALA A 1 399 ? 6.928 20.359 3.302 1.00 27.34 401 ALA A CA 1
ATOM 2920 C C . ALA A 1 399 ? 7.420 19.455 2.150 1.00 27.02 401 ALA A C 1
ATOM 2921 O O . ALA A 1 399 ? 8.606 19.077 2.111 1.00 25.72 401 ALA A O 1
ATOM 2923 N N . LEU A 1 400 ? 6.569 19.193 1.163 1.00 26.35 402 LEU A N 1
ATOM 2924 C CA . LEU A 1 400 ? 6.982 18.265 0.066 1.00 27.40 402 LEU A CA 1
ATOM 2925 C C . LEU A 1 400 ? 8.204 18.698 -0.769 1.00 27.25 402 LEU A C 1
ATOM 2926 O O . LEU A 1 400 ? 9.085 17.883 -1.074 1.00 27.56 402 LEU A O 1
ATOM 2931 N N . GLN A 1 401 ? 8.257 19.981 -1.143 1.00 26.75 403 GLN A N 1
ATOM 2932 C CA . GLN A 1 401 ? 9.390 20.466 -1.935 1.00 26.72 403 GLN A CA 1
ATOM 2933 C C . GLN A 1 401 ? 10.692 20.238 -1.157 1.00 25.80 403 GLN A C 1
ATOM 2934 O O . GLN A 1 401 ? 11.740 19.880 -1.739 1.00 25.15 403 GLN A O 1
ATOM 2940 N N . ALA A 1 402 ? 10.627 20.417 0.157 1.00 24.96 404 ALA A N 1
ATOM 2941 C CA . ALA A 1 402 ? 11.835 20.228 0.921 1.00 25.96 404 ALA A CA 1
ATOM 2942 C C . ALA A 1 402 ? 12.231 18.752 1.073 1.00 25.56 404 ALA A C 1
ATOM 2943 O O . ALA A 1 402 ? 13.418 18.434 0.949 1.00 26.83 404 ALA A O 1
ATOM 2945 N N . ALA A 1 403 ? 11.270 17.834 1.243 1.00 25.15 405 ALA A N 1
ATOM 2946 C CA . ALA A 1 403 ? 11.636 16.415 1.234 1.00 23.60 405 ALA A CA 1
ATOM 2947 C C . ALA A 1 403 ? 12.070 16.014 -0.170 1.00 23.40 405 ALA A C 1
ATOM 2948 O O . ALA A 1 403 ? 13.037 15.303 -0.295 1.00 23.45 405 ALA A O 1
ATOM 2950 N N . LEU A 1 404 ? 11.410 16.536 -1.229 1.00 24.02 406 LEU A N 1
ATOM 2951 C CA . LEU A 1 404 ? 11.818 16.235 -2.604 1.00 23.21 406 LEU A CA 1
ATOM 2952 C C . LEU A 1 404 ? 13.218 16.749 -2.953 1.00 23.59 406 LEU A C 1
ATOM 2953 O O . LEU A 1 404 ? 13.977 16.051 -3.611 1.00 24.66 406 LEU A O 1
ATOM 2958 N N . ASP A 1 405 ? 13.532 17.986 -2.562 1.00 23.98 407 ASP A N 1
ATOM 2959 C CA . ASP A 1 405 ? 14.912 18.459 -2.613 1.00 24.83 407 ASP A CA 1
ATOM 2960 C C . ASP A 1 405 ? 15.908 17.476 -2.002 1.00 24.37 407 ASP A C 1
ATOM 2961 O O . ASP A 1 405 ? 16.919 17.196 -2.606 1.00 24.39 407 ASP A O 1
ATOM 2966 N N . VAL A 1 406 ? 15.653 16.968 -0.801 1.00 26.17 408 VAL A N 1
ATOM 2967 C CA . VAL A 1 406 ? 16.642 16.030 -0.284 1.00 26.96 408 VAL A CA 1
ATOM 2968 C C . VAL A 1 406 ? 16.732 14.744 -1.088 1.00 27.46 408 VAL A C 1
ATOM 2969 O O . VAL A 1 406 ? 17.841 14.186 -1.251 1.00 26.72 408 VAL A O 1
ATOM 2973 N N . TYR A 1 407 ? 15.600 14.299 -1.642 1.00 27.77 409 TYR A N 1
ATOM 2974 C CA . TYR A 1 407 ? 15.604 13.052 -2.420 1.00 28.80 409 TYR A CA 1
ATOM 2975 C C . TYR A 1 407 ? 16.285 13.272 -3.761 1.00 30.70 409 TYR A C 1
ATOM 2976 O O . TYR A 1 407 ? 16.967 12.383 -4.253 1.00 31.00 409 TYR A O 1
ATOM 2985 N N . GLU A 1 408 ? 16.097 14.455 -4.334 1.00 32.98 410 GLU A N 1
ATOM 2986 C CA . GLU A 1 408 ? 16.797 14.834 -5.568 1.00 35.64 410 GLU A CA 1
ATOM 2987 C C . GLU A 1 408 ? 18.343 14.917 -5.457 1.00 36.51 410 GLU A C 1
ATOM 2988 O O . GLU A 1 408 ? 19.029 14.439 -6.352 1.00 36.42 410 GLU A O 1
ATOM 2994 N N . ASN A 1 409 ? 18.871 15.518 -4.373 1.00 38.10 411 ASN A N 1
ATOM 2995 C CA . ASN A 1 409 ? 20.337 15.737 -4.197 1.00 39.50 411 ASN A CA 1
ATOM 2996 C C . ASN A 1 409 ? 21.172 14.455 -4.244 1.00 39.73 411 ASN A C 1
ATOM 2997 O O . ASN A 1 409 ? 22.258 14.384 -3.660 1.00 39.79 411 ASN A O 1
ATOM 3002 N N . ARG B 1 5 ? 18.217 -18.640 -2.511 1.00 31.25 7 ARG B N 1
ATOM 3003 C CA . ARG B 1 5 ? 18.235 -18.574 -1.018 1.00 28.49 7 ARG B CA 1
ATOM 3004 C C . ARG B 1 5 ? 16.968 -18.058 -0.283 1.00 26.37 7 ARG B C 1
ATOM 3005 O O . ARG B 1 5 ? 16.928 -18.158 0.938 1.00 24.97 7 ARG B O 1
ATOM 3013 N N . GLU B 1 6 ? 15.938 -17.591 -0.998 1.00 24.00 8 GLU B N 1
ATOM 3014 C CA . GLU B 1 6 ? 14.560 -17.524 -0.424 1.00 25.24 8 GLU B CA 1
ATOM 3015 C C . GLU B 1 6 ? 14.171 -18.930 0.171 1.00 24.40 8 GLU B C 1
ATOM 3016 O O . GLU B 1 6 ? 14.721 -19.947 -0.218 1.00 23.74 8 GLU B O 1
ATOM 3022 N N . LEU B 1 7 ? 13.260 -18.963 1.126 1.00 23.76 9 LEU B N 1
ATOM 3023 C CA . LEU B 1 7 ? 12.983 -20.180 1.850 1.00 24.71 9 LEU B CA 1
ATOM 3024 C C . LEU B 1 7 ? 12.448 -21.259 0.895 1.00 23.77 9 LEU B C 1
ATOM 3025 O O . LEU B 1 7 ? 11.723 -20.977 -0.067 1.00 23.02 9 LEU B O 1
ATOM 3030 N N . CYS B 1 8 ? 12.822 -22.496 1.155 1.00 24.75 10 CYS B N 1
ATOM 3031 C CA . CYS B 1 8 ? 12.375 -23.603 0.335 1.00 24.04 10 CYS B CA 1
ATOM 3032 C C . CYS B 1 8 ? 12.211 -24.707 1.333 1.00 24.46 10 CYS B C 1
ATOM 3033 O O . CYS B 1 8 ? 13.176 -25.100 1.979 1.00 23.96 10 CYS B O 1
ATOM 3036 N N . THR B 1 9 ? 10.978 -25.195 1.465 1.00 23.30 11 THR B N 1
ATOM 3037 C CA . THR B 1 9 ? 10.647 -26.287 2.342 1.00 22.72 11 THR B CA 1
ATOM 3038 C C . THR B 1 9 ? 9.830 -27.368 1.617 1.00 21.92 11 THR B C 1
ATOM 3039 O O . THR B 1 9 ? 9.112 -27.082 0.685 1.00 20.91 11 THR B O 1
ATOM 3043 N N . PRO B 1 10 ? 9.932 -28.618 2.074 1.00 22.09 12 PRO B N 1
ATOM 3044 C CA . PRO B 1 10 ? 9.157 -29.695 1.498 1.00 22.73 12 PRO B CA 1
ATOM 3045 C C . PRO B 1 10 ? 7.668 -29.609 1.979 1.00 22.77 12 PRO B C 1
ATOM 3046 O O . PRO B 1 10 ? 7.337 -28.941 3.001 1.00 24.56 12 PRO B O 1
ATOM 3050 N N . LEU B 1 11 ? 6.768 -30.198 1.206 1.00 21.40 13 LEU B N 1
ATOM 3051 C CA . LEU B 1 11 ? 5.385 -30.287 1.627 1.00 21.53 13 LEU B CA 1
ATOM 3052 C C . LEU B 1 11 ? 5.250 -31.595 2.384 1.00 20.63 13 LEU B C 1
ATOM 3053 O O . LEU B 1 11 ? 5.347 -32.682 1.817 1.00 19.92 13 LEU B O 1
ATOM 3058 N N . ARG B 1 12 ? 4.997 -31.482 3.676 1.00 20.75 14 ARG B N 1
ATOM 3059 C CA . ARG B 1 12 ? 4.847 -32.652 4.512 1.00 19.91 14 ARG B CA 1
ATOM 3060 C C . ARG B 1 12 ? 3.403 -33.091 4.597 1.00 19.69 14 ARG B C 1
ATOM 3061 O O . ARG B 1 12 ? 2.458 -32.295 4.438 1.00 20.67 14 ARG B O 1
ATOM 3069 N N . THR B 1 13 ? 3.242 -34.365 4.908 1.00 20.21 15 THR B N 1
ATOM 3070 C CA . THR B 1 13 ? 2.029 -34.893 5.425 1.00 19.39 15 THR B CA 1
ATOM 3071 C C . THR B 1 13 ? 2.203 -35.086 6.919 1.00 19.28 15 THR B C 1
ATOM 3072 O O . THR B 1 13 ? 2.860 -36.032 7.356 1.00 21.07 15 THR B O 1
ATOM 3076 N N . ILE B 1 14 ? 1.593 -34.231 7.735 1.00 18.10 16 ILE B N 1
ATOM 3077 C CA . ILE B 1 14 ? 1.962 -34.221 9.164 1.00 18.53 16 ILE B CA 1
ATOM 3078 C C . ILE B 1 14 ? 0.928 -34.970 10.019 1.00 18.28 16 ILE B C 1
ATOM 3079 O O . ILE B 1 14 ? -0.220 -34.511 10.162 1.00 18.54 16 ILE B O 1
ATOM 3084 N N . MET B 1 15 ? 1.347 -36.080 10.607 1.00 19.03 17 MET B N 1
ATOM 3085 C CA . MET B 1 15 ? 0.434 -36.918 11.385 1.00 19.20 17 MET B CA 1
ATOM 3086 C C . MET B 1 15 ? 1.025 -37.172 12.770 1.00 20.33 17 MET B C 1
ATOM 3087 O O . MET B 1 15 ? 0.887 -38.253 13.365 1.00 21.53 17 MET B O 1
ATOM 3092 N N . THR B 1 16 ? 1.645 -36.148 13.300 1.00 21.30 18 THR B N 1
ATOM 3093 C CA . THR B 1 16 ? 1.985 -36.116 14.694 1.00 22.26 18 THR B CA 1
ATOM 3094 C C . THR B 1 16 ? 0.811 -35.524 15.519 1.00 22.66 18 THR B C 1
ATOM 3095 O O . THR B 1 16 ? -0.158 -35.037 14.949 1.00 23.94 18 THR B O 1
ATOM 3099 N N . PRO B 1 17 ? 0.948 -35.530 16.845 1.00 21.97 19 PRO B N 1
ATOM 3100 C CA . PRO B 1 17 ? 0.140 -34.770 17.773 1.00 20.68 19 PRO B CA 1
ATOM 3101 C C . PRO B 1 17 ? 0.463 -33.274 17.851 1.00 20.45 19 PRO B C 1
ATOM 3102 O O . PRO B 1 17 ? 0.019 -32.628 18.778 1.00 20.80 19 PRO B O 1
ATOM 3106 N N . GLY B 1 18 ? 1.188 -32.716 16.883 1.00 20.50 20 GLY B N 1
ATOM 3107 C CA . GLY B 1 18 ? 1.353 -31.278 16.796 1.00 20.59 20 GLY B CA 1
ATOM 3108 C C . GLY B 1 18 ? 2.828 -30.926 16.758 1.00 22.21 20 GLY B C 1
ATOM 3109 O O . GLY B 1 18 ? 3.644 -31.663 17.337 1.00 20.15 20 GLY B O 1
ATOM 3110 N N . PRO B 1 19 ? 3.169 -29.789 16.092 1.00 21.70 21 PRO B N 1
ATOM 3111 C CA . PRO B 1 19 ? 2.209 -28.964 15.335 1.00 20.48 21 PRO B CA 1
ATOM 3112 C C . PRO B 1 19 ? 1.739 -29.658 14.106 1.00 18.81 21 PRO B C 1
ATOM 3113 O O . PRO B 1 19 ? 2.538 -30.308 13.408 1.00 18.75 21 PRO B O 1
ATOM 3117 N N . VAL B 1 20 ? 0.497 -29.409 13.751 1.00 17.09 22 VAL B N 1
ATOM 3118 C CA . VAL B 1 20 ? -0.115 -30.129 12.650 1.00 18.69 22 VAL B CA 1
ATOM 3119 C C . VAL B 1 20 ? -0.284 -29.271 11.363 1.00 19.35 22 VAL B C 1
ATOM 3120 O O . VAL B 1 20 ? 0.032 -28.081 11.385 1.00 19.85 22 VAL B O 1
ATOM 3124 N N . GLU B 1 21 ? -0.805 -29.798 10.237 1.00 19.25 23 GLU B N 1
ATOM 3125 C CA . GLU B 1 21 ? -0.994 -28.881 9.087 1.00 18.59 23 GLU B CA 1
ATOM 3126 C C . GLU B 1 21 ? -2.028 -27.759 9.362 1.00 20.02 23 GLU B C 1
ATOM 3127 O O . GLU B 1 21 ? -2.927 -27.956 10.168 1.00 21.01 23 GLU B O 1
ATOM 3133 N N . VAL B 1 22 ? -1.890 -26.608 8.666 1.00 19.23 24 VAL B N 1
ATOM 3134 C CA . VAL B 1 22 ? -2.760 -25.433 8.851 1.00 19.35 24 VAL B CA 1
ATOM 3135 C C . VAL B 1 22 ? -3.665 -25.426 7.626 1.00 20.51 24 VAL B C 1
ATOM 3136 O O . VAL B 1 22 ? -3.184 -25.629 6.475 1.00 19.41 24 VAL B O 1
ATOM 3140 N N . ASP B 1 23 ? -4.970 -25.231 7.834 1.00 19.99 25 ASP B N 1
ATOM 3141 C CA . ASP B 1 23 ? -5.867 -25.060 6.673 1.00 22.41 25 ASP B CA 1
ATOM 3142 C C . ASP B 1 23 ? -5.343 -23.965 5.720 1.00 22.80 25 ASP B C 1
ATOM 3143 O O . ASP B 1 23 ? -5.001 -22.884 6.201 1.00 23.34 25 ASP B O 1
ATOM 3148 N N . PRO B 1 24 ? -5.353 -24.211 4.383 1.00 23.13 26 PRO B N 1
ATOM 3149 C CA . PRO B 1 24 ? -4.971 -23.221 3.397 1.00 24.21 26 PRO B CA 1
ATOM 3150 C C . PRO B 1 24 ? -5.646 -21.885 3.598 1.00 24.37 26 PRO B C 1
ATOM 3151 O O . PRO B 1 24 ? -5.051 -20.861 3.277 1.00 24.33 26 PRO B O 1
ATOM 3155 N N . ARG B 1 25 ? -6.882 -21.891 4.096 1.00 25.18 27 ARG B N 1
ATOM 3156 C CA . ARG B 1 25 ? -7.559 -20.592 4.347 1.00 25.71 27 ARG B CA 1
ATOM 3157 C C . ARG B 1 25 ? -6.912 -19.760 5.484 1.00 24.06 27 ARG B C 1
ATOM 3158 O O . ARG B 1 25 ? -6.954 -18.526 5.457 1.00 27.17 27 ARG B O 1
ATOM 3166 N N . VAL B 1 26 ? -6.337 -20.423 6.466 1.00 21.51 28 VAL B N 1
ATOM 3167 C CA . VAL B 1 26 ? -5.525 -19.754 7.502 1.00 19.73 28 VAL B CA 1
ATOM 3168 C C . VAL B 1 26 ? -4.155 -19.359 6.922 1.00 20.60 28 VAL B C 1
ATOM 3169 O O . VAL B 1 26 ? -3.724 -18.217 7.121 1.00 19.82 28 VAL B O 1
ATOM 3173 N N . LEU B 1 27 ? -3.464 -20.281 6.212 1.00 19.76 29 LEU B N 1
ATOM 3174 C CA . LEU B 1 27 ? -2.200 -19.909 5.594 1.00 19.73 29 LEU B CA 1
ATOM 3175 C C . LEU B 1 27 ? -2.279 -18.619 4.751 1.00 21.29 29 LEU B C 1
ATOM 3176 O O . LEU B 1 27 ? -1.412 -17.758 4.900 1.00 21.03 29 LEU B O 1
ATOM 3181 N N . ARG B 1 28 ? -3.301 -18.475 3.897 1.00 23.04 30 ARG B N 1
ATOM 3182 C CA . ARG B 1 28 ? -3.338 -17.391 2.885 1.00 23.68 30 ARG B CA 1
ATOM 3183 C C . ARG B 1 28 ? -3.530 -16.038 3.540 1.00 21.83 30 ARG B C 1
ATOM 3184 O O . ARG B 1 28 ? -2.960 -15.058 3.071 1.00 24.38 30 ARG B O 1
ATOM 3192 N N . VAL B 1 29 ? -4.232 -15.988 4.660 1.00 20.62 31 VAL B N 1
ATOM 3193 C CA . VAL B 1 29 ? -4.498 -14.741 5.434 1.00 22.70 31 VAL B CA 1
ATOM 3194 C C . VAL B 1 29 ? -3.240 -14.175 6.057 1.00 22.05 31 VAL B C 1
ATOM 3195 O O . VAL B 1 29 ? -3.189 -13.003 6.383 1.00 23.59 31 VAL B O 1
ATOM 3199 N N . MET B 1 30 ? -2.170 -14.978 6.112 1.00 21.82 32 MET B N 1
ATOM 3200 C CA . MET B 1 30 ? -0.964 -14.529 6.886 1.00 20.57 32 MET B CA 1
ATOM 3201 C C . MET B 1 30 ? -0.051 -13.673 6.026 1.00 20.89 32 MET B C 1
ATOM 3202 O O . MET B 1 30 ? 0.853 -13.005 6.529 1.00 20.92 32 MET B O 1
ATOM 3207 N N . SER B 1 31 ? -0.426 -13.542 4.751 1.00 20.29 33 SER B N 1
ATOM 3208 C CA . SER B 1 31 ? 0.256 -12.660 3.804 1.00 21.69 33 SER B CA 1
ATOM 3209 C C . SER B 1 31 ? -0.462 -11.266 3.823 1.00 21.32 33 SER B C 1
ATOM 3210 O O . SER B 1 31 ? -0.078 -10.338 3.121 1.00 21.65 33 SER B O 1
ATOM 3213 N N . THR B 1 32 ? -1.486 -11.113 4.655 1.00 20.53 34 THR B N 1
ATOM 3214 C CA . THR B 1 32 ? -2.158 -9.794 4.765 1.00 19.87 34 THR B CA 1
ATOM 3215 C C . THR B 1 32 ? -1.292 -8.759 5.451 1.00 19.40 34 THR B C 1
ATOM 3216 O O . THR B 1 32 ? -0.699 -9.040 6.485 1.00 19.40 34 THR B O 1
ATOM 3220 N N . PRO B 1 33 ? -1.191 -7.533 4.864 1.00 20.10 35 PRO B N 1
ATOM 3221 C CA . PRO B 1 33 ? -0.354 -6.473 5.524 1.00 19.01 35 PRO B CA 1
ATOM 3222 C C . PRO B 1 33 ? -0.868 -6.130 6.915 1.00 20.21 35 PRO B C 1
ATOM 3223 O O . PRO B 1 33 ? -2.113 -6.070 7.129 1.00 20.98 35 PRO B O 1
ATOM 3227 N N . VAL B 1 34 ? 0.054 -5.855 7.842 1.00 20.32 36 VAL B N 1
ATOM 3228 C CA . VAL B 1 34 ? -0.286 -5.689 9.253 1.00 20.97 36 VAL B CA 1
ATOM 3229 C C . VAL B 1 34 ? -0.951 -4.347 9.503 1.00 21.52 36 VAL B C 1
ATOM 3230 O O . VAL B 1 34 ? -0.735 -3.380 8.759 1.00 20.81 36 VAL B O 1
ATOM 3234 N N . VAL B 1 35 ? -1.755 -4.311 10.557 1.00 21.66 37 VAL B N 1
ATOM 3235 C CA . VAL B 1 35 ? -2.191 -3.056 11.165 1.00 22.09 37 VAL B CA 1
ATOM 3236 C C . VAL B 1 35 ? -1.668 -2.966 12.642 1.00 23.42 37 VAL B C 1
ATOM 3237 O O . VAL B 1 35 ? -1.378 -3.989 13.246 1.00 24.78 37 VAL B O 1
ATOM 3241 N N . GLY B 1 36 ? -1.603 -1.779 13.235 1.00 25.03 38 GLY B N 1
ATOM 3242 C CA . GLY B 1 36 ? -0.999 -1.665 14.606 1.00 25.43 38 GLY B CA 1
ATOM 3243 C C . GLY B 1 36 ? -1.940 -2.067 15.704 1.00 26.05 38 GLY B C 1
ATOM 3244 O O . GLY B 1 36 ? -3.134 -2.275 15.410 1.00 24.09 38 GLY B O 1
ATOM 3245 N N . GLN B 1 37 ? -1.440 -2.197 16.959 1.00 26.96 39 GLN B N 1
ATOM 3246 C CA . GLN B 1 37 ? -2.281 -2.704 18.123 1.00 27.80 39 GLN B CA 1
ATOM 3247 C C . GLN B 1 37 ? -3.376 -1.720 18.400 1.00 26.65 39 GLN B C 1
ATOM 3248 O O . GLN B 1 37 ? -4.398 -2.073 18.889 1.00 27.79 39 GLN B O 1
ATOM 3254 N N . PHE B 1 38 ? -3.166 -0.458 18.135 1.00 26.15 40 PHE B N 1
ATOM 3255 C CA . PHE B 1 38 ? -4.174 0.480 18.549 1.00 28.30 40 PHE B CA 1
ATOM 3256 C C . PHE B 1 38 ? -5.074 0.922 17.395 1.00 27.21 40 PHE B C 1
ATOM 3257 O O . PHE B 1 38 ? -5.947 1.760 17.565 1.00 28.54 40 PHE B O 1
ATOM 3265 N N . ASP B 1 39 ? -4.835 0.397 16.220 1.00 24.61 41 ASP B N 1
ATOM 3266 C CA . ASP B 1 39 ? -5.664 0.720 15.051 1.00 23.21 41 ASP B CA 1
ATOM 3267 C C . ASP B 1 39 ? -7.062 0.115 15.306 1.00 23.29 41 ASP B C 1
ATOM 3268 O O . ASP B 1 39 ? -7.148 -1.033 15.737 1.00 22.42 41 ASP B O 1
ATOM 3273 N N . PRO B 1 40 ? -8.154 0.875 15.045 1.00 23.86 42 PRO B N 1
ATOM 3274 C CA . PRO B 1 40 ? -9.535 0.371 15.211 1.00 24.06 42 PRO B CA 1
ATOM 3275 C C . PRO B 1 40 ? -9.788 -0.909 14.466 1.00 22.71 42 PRO B C 1
ATOM 3276 O O . PRO B 1 40 ? -10.492 -1.796 14.967 1.00 21.69 42 PRO B O 1
ATOM 3280 N N . ALA B 1 41 ? -9.150 -1.092 13.316 1.00 22.01 43 ALA B N 1
ATOM 3281 C CA . ALA B 1 41 ? -9.292 -2.411 12.679 1.00 22.48 43 ALA B CA 1
ATOM 3282 C C . ALA B 1 41 ? -8.798 -3.528 13.574 1.00 21.73 43 ALA B C 1
ATOM 3283 O O . ALA B 1 41 ? -9.368 -4.656 13.587 1.00 22.40 43 ALA B O 1
ATOM 3285 N N . PHE B 1 42 ? -7.743 -3.248 14.341 1.00 21.20 44 PHE B N 1
ATOM 3286 C CA . PHE B 1 42 ? -7.151 -4.291 15.152 1.00 21.92 44 PHE B CA 1
ATOM 3287 C C . PHE B 1 42 ? -8.014 -4.560 16.335 1.00 21.91 44 PHE B C 1
ATOM 3288 O O . PHE B 1 42 ? -8.201 -5.705 16.698 1.00 22.26 44 PHE B O 1
ATOM 3296 N N . THR B 1 43 ? -8.506 -3.502 16.966 1.00 22.19 45 THR B N 1
ATOM 3297 C CA . THR B 1 43 ? -9.393 -3.647 18.157 1.00 21.97 45 THR B CA 1
ATOM 3298 C C . THR B 1 43 ? -10.692 -4.415 17.748 1.00 20.01 45 THR B C 1
ATOM 3299 O O . THR B 1 43 ? -11.153 -5.250 18.478 1.00 20.59 45 THR B O 1
ATOM 3303 N N . GLY B 1 44 ? -11.203 -4.220 16.546 1.00 20.77 46 GLY B N 1
ATOM 3304 C CA . GLY B 1 44 ? -12.372 -4.995 16.063 1.00 20.76 46 GLY B CA 1
ATOM 3305 C C . GLY B 1 44 ? -12.026 -6.481 15.911 1.00 21.53 46 GLY B C 1
ATOM 3306 O O . GLY B 1 44 ? -12.792 -7.378 16.303 1.00 21.39 46 GLY B O 1
ATOM 3307 N N . ILE B 1 45 ? -10.845 -6.765 15.384 1.00 21.97 47 ILE B N 1
ATOM 3308 C CA . ILE B 1 45 ? -10.401 -8.154 15.303 1.00 22.41 47 ILE B CA 1
ATOM 3309 C C . ILE B 1 45 ? -10.307 -8.769 16.687 1.00 22.58 47 ILE B C 1
ATOM 3310 O O . ILE B 1 45 ? -10.784 -9.902 16.898 1.00 22.91 47 ILE B O 1
ATOM 3315 N N . MET B 1 46 ? -9.739 -8.019 17.638 1.00 22.10 48 MET B N 1
ATOM 3316 C CA . MET B 1 46 ? -9.563 -8.491 19.030 1.00 23.32 48 MET B CA 1
ATOM 3317 C C . MET B 1 46 ? -10.914 -8.849 19.645 1.00 24.71 48 MET B C 1
ATOM 3318 O O . MET B 1 46 ? -11.085 -9.924 20.289 1.00 23.59 48 MET B O 1
ATOM 3323 N N . ASN B 1 47 ? -11.846 -7.907 19.506 1.00 23.91 49 ASN B N 1
ATOM 3324 C CA . ASN B 1 47 ? -13.149 -8.108 20.064 1.00 25.08 49 ASN B CA 1
ATOM 3325 C C . ASN B 1 47 ? -13.865 -9.344 19.518 1.00 24.93 49 ASN B C 1
ATOM 3326 O O . ASN B 1 47 ? -14.489 -10.065 20.299 1.00 23.54 49 ASN B O 1
ATOM 3331 N N . GLU B 1 48 ? -13.785 -9.571 18.205 1.00 23.39 50 GLU B N 1
ATOM 3332 C CA . GLU B 1 48 ? -14.460 -10.711 17.587 1.00 24.73 50 GLU B CA 1
ATOM 3333 C C . GLU B 1 48 ? -13.800 -12.051 17.968 1.00 23.21 50 GLU B C 1
ATOM 3334 O O . GLU B 1 48 ? -14.485 -13.100 18.234 1.00 23.69 50 GLU B O 1
ATOM 3340 N N . THR B 1 49 ? -12.482 -12.016 18.001 1.00 21.22 51 THR B N 1
ATOM 3341 C CA . THR B 1 49 ? -11.722 -13.124 18.466 1.00 22.56 51 THR B CA 1
ATOM 3342 C C . THR B 1 49 ? -12.155 -13.514 19.929 1.00 23.45 51 THR B C 1
ATOM 3343 O O . THR B 1 49 ? -12.380 -14.698 20.203 1.00 23.61 51 THR B O 1
ATOM 3347 N N . MET B 1 50 ? -12.325 -12.548 20.819 1.00 23.09 52 MET B N 1
ATOM 3348 C CA . MET B 1 50 ? -12.818 -12.891 22.192 1.00 23.88 52 MET B CA 1
ATOM 3349 C C . MET B 1 50 ? -14.213 -13.586 22.172 1.00 22.94 52 MET B C 1
ATOM 3350 O O . MET B 1 50 ? -14.387 -14.578 22.911 1.00 24.22 52 MET B O 1
ATOM 3355 N N . GLU B 1 51 ? -15.166 -13.083 21.372 1.00 23.12 53 GLU B N 1
ATOM 3356 C CA . GLU B 1 51 ? -16.491 -13.737 21.212 1.00 24.10 53 GLU B CA 1
ATOM 3357 C C . GLU B 1 51 ? -16.389 -15.179 20.672 1.00 22.55 53 GLU B C 1
ATOM 3358 O O . GLU B 1 51 ? -17.134 -16.066 21.070 1.00 21.83 53 GLU B O 1
ATOM 3364 N N . MET B 1 52 ? -15.530 -15.377 19.692 1.00 21.74 54 MET B N 1
ATOM 3365 C CA . MET B 1 52 ? -15.366 -16.694 19.115 1.00 21.25 54 MET B CA 1
ATOM 3366 C C . MET B 1 52 ? -14.724 -17.650 20.127 1.00 21.02 54 MET B C 1
ATOM 3367 O O . MET B 1 52 ? -15.073 -18.853 20.180 1.00 20.24 54 MET B O 1
ATOM 3372 N N . LEU B 1 53 ? -13.814 -17.124 20.945 1.00 20.08 55 LEU B N 1
ATOM 3373 C CA . LEU B 1 53 ? -13.172 -17.956 21.985 1.00 20.60 55 LEU B CA 1
ATOM 3374 C C . LEU B 1 53 ? -14.165 -18.411 23.098 1.00 21.22 55 LEU B C 1
ATOM 3375 O O . LEU B 1 53 ? -14.067 -19.537 23.601 1.00 21.01 55 LEU B O 1
ATOM 3380 N N . ARG B 1 54 ? -15.155 -17.567 23.400 1.00 21.58 56 ARG B N 1
ATOM 3381 C CA . ARG B 1 54 ? -16.255 -17.944 24.322 1.00 22.25 56 ARG B CA 1
ATOM 3382 C C . ARG B 1 54 ? -17.063 -19.098 23.752 1.00 22.87 56 ARG B C 1
ATOM 3383 O O . ARG B 1 54 ? -17.347 -20.013 24.499 1.00 22.66 56 ARG B O 1
ATOM 3391 N N . GLU B 1 55 ? -17.412 -19.088 22.445 1.00 22.08 57 GLU B N 1
ATOM 3392 C CA . GLU B 1 55 ? -18.128 -20.246 21.883 1.00 23.17 57 GLU B CA 1
ATOM 3393 C C . GLU B 1 55 ? -17.219 -21.463 21.836 1.00 21.39 57 GLU B C 1
ATOM 3394 O O . GLU B 1 55 ? -17.652 -22.616 22.035 1.00 21.09 57 GLU B O 1
ATOM 3400 N N . LEU B 1 56 ? -15.966 -21.212 21.506 1.00 20.38 58 LEU B N 1
ATOM 3401 C CA . LEU B 1 56 ? -15.000 -22.302 21.321 1.00 18.58 58 LEU B CA 1
ATOM 3402 C C . LEU B 1 56 ? -14.841 -23.061 22.649 1.00 17.92 58 LEU B C 1
ATOM 3403 O O . LEU B 1 56 ? -14.888 -24.314 22.667 1.00 19.13 58 LEU B O 1
ATOM 3408 N N . PHE B 1 57 ? -14.688 -22.334 23.753 1.00 18.65 59 PHE B N 1
ATOM 3409 C CA . PHE B 1 57 ? -14.526 -22.940 25.090 1.00 19.06 59 PHE B CA 1
ATOM 3410 C C . PHE B 1 57 ? -15.866 -23.325 25.724 1.00 19.96 59 PHE B C 1
ATOM 3411 O O . PHE B 1 57 ? -15.894 -23.822 26.858 1.00 19.14 59 PHE B O 1
ATOM 3419 N N . GLN B 1 58 ? -16.970 -23.055 25.023 1.00 20.16 60 GLN B N 1
ATOM 3420 C CA . GLN B 1 58 ? -18.329 -23.306 25.559 1.00 21.42 60 GLN B CA 1
ATOM 3421 C C . GLN B 1 58 ? -18.521 -22.669 26.918 1.00 22.67 60 GLN B C 1
ATOM 3422 O O . GLN B 1 58 ? -18.869 -23.332 27.979 1.00 21.94 60 GLN B O 1
ATOM 3428 N N . THR B 1 59 ? -18.323 -21.343 26.898 1.00 22.76 61 THR B N 1
ATOM 3429 C CA . THR B 1 59 ? -18.392 -20.583 28.129 1.00 23.38 61 THR B CA 1
ATOM 3430 C C . THR B 1 59 ? -19.039 -19.229 27.928 1.00 25.68 61 THR B C 1
ATOM 3431 O O . THR B 1 59 ? -19.049 -18.682 26.798 1.00 25.88 61 THR B O 1
ATOM 3435 N N . LYS B 1 60 ? -19.566 -18.694 29.038 1.00 25.80 62 LYS B N 1
ATOM 3436 C CA . LYS B 1 60 ? -20.018 -17.308 29.107 1.00 27.07 62 LYS B CA 1
ATOM 3437 C C . LYS B 1 60 ? -18.942 -16.361 29.692 1.00 25.99 62 LYS B C 1
ATOM 3438 O O . LYS B 1 60 ? -19.193 -15.165 29.827 1.00 24.83 62 LYS B O 1
ATOM 3444 N N . ASN B 1 61 ? -17.799 -16.890 30.132 1.00 25.94 63 ASN B N 1
ATOM 3445 C CA . ASN B 1 61 ? -16.754 -16.033 30.768 1.00 26.92 63 ASN B CA 1
ATOM 3446 C C . ASN B 1 61 ? -16.538 -14.719 30.010 1.00 28.45 63 ASN B C 1
ATOM 3447 O O . ASN B 1 61 ? -16.381 -14.720 28.757 1.00 28.17 63 ASN B O 1
ATOM 3452 N N . ARG B 1 62 ? -16.494 -13.629 30.752 1.00 29.58 64 ARG B N 1
ATOM 3453 C CA . ARG B 1 62 ? -16.034 -12.356 30.211 1.00 32.46 64 ARG B CA 1
ATOM 3454 C C . ARG B 1 62 ? -14.608 -12.441 29.715 1.00 33.01 64 ARG B C 1
ATOM 3455 O O . ARG B 1 62 ? -14.253 -11.745 28.758 1.00 34.56 64 ARG B O 1
ATOM 3463 N N . TRP B 1 63 ? -13.798 -13.329 30.295 1.00 31.76 65 TRP B N 1
ATOM 3464 C CA . TRP B 1 63 ? -12.378 -13.368 29.977 1.00 31.50 65 TRP B CA 1
ATOM 3465 C C . TRP B 1 63 ? -12.050 -14.580 29.080 1.00 31.11 65 TRP B C 1
ATOM 3466 O O . TRP B 1 63 ? -12.015 -15.705 29.560 1.00 32.18 65 TRP B O 1
ATOM 3477 N N . ALA B 1 64 ? -11.886 -14.322 27.766 1.00 29.14 66 ALA B N 1
ATOM 3478 C CA . ALA B 1 64 ? -11.498 -15.294 26.796 1.00 26.95 66 ALA B CA 1
ATOM 3479 C C . ALA B 1 64 ? -10.585 -14.562 25.815 1.00 27.49 66 ALA B C 1
ATOM 3480 O O . ALA B 1 64 ? -11.020 -13.708 25.072 1.00 26.45 66 ALA B O 1
ATOM 3482 N N . TYR B 1 65 ? -9.295 -14.883 25.836 1.00 27.78 67 TYR B N 1
ATOM 3483 C CA . TYR B 1 65 ? -8.332 -14.115 25.020 1.00 28.24 67 TYR B CA 1
ATOM 3484 C C . TYR B 1 65 ? -7.012 -14.810 24.851 1.00 28.82 67 TYR B C 1
ATOM 3485 O O . TYR B 1 65 ? -6.677 -15.707 25.654 1.00 28.40 67 TYR B O 1
ATOM 3494 N N . PRO B 1 66 ? -6.248 -14.414 23.798 1.00 28.13 68 PRO B N 1
ATOM 3495 C CA . PRO B 1 66 ? -5.003 -15.128 23.555 1.00 29.26 68 PRO B CA 1
ATOM 3496 C C . PRO B 1 66 ? -3.817 -14.536 24.314 1.00 30.36 68 PRO B C 1
ATOM 3497 O O . PRO B 1 66 ? -3.743 -13.329 24.522 1.00 30.08 68 PRO B O 1
ATOM 3501 N N . ILE B 1 67 ? -2.868 -15.384 24.685 1.00 32.55 69 ILE B N 1
ATOM 3502 C CA . ILE B 1 67 ? -1.602 -14.821 25.100 1.00 34.50 69 ILE B CA 1
ATOM 3503 C C . ILE B 1 67 ? -0.426 -15.193 24.146 1.00 34.03 69 ILE B C 1
ATOM 3504 O O . ILE B 1 67 ? -0.402 -16.267 23.482 1.00 33.88 69 ILE B O 1
ATOM 3509 N N . ASP B 1 68 ? 0.557 -14.296 24.076 1.00 33.61 70 ASP B N 1
ATOM 3510 C CA . ASP B 1 68 ? 1.534 -14.407 23.013 1.00 32.37 70 ASP B CA 1
ATOM 3511 C C . ASP B 1 68 ? 2.702 -15.293 23.463 1.00 32.55 70 ASP B C 1
ATOM 3512 O O . ASP B 1 68 ? 3.785 -14.822 23.844 1.00 35.39 70 ASP B O 1
ATOM 3517 N N . GLY B 1 69 ? 2.512 -16.583 23.474 1.00 31.93 71 GLY B N 1
ATOM 3518 C CA . GLY B 1 69 ? 3.668 -17.475 23.604 1.00 30.18 71 GLY B CA 1
ATOM 3519 C C . GLY B 1 69 ? 3.108 -18.764 23.148 1.00 28.86 71 GLY B C 1
ATOM 3520 O O . GLY B 1 69 ? 1.959 -18.796 22.719 1.00 28.32 71 GLY B O 1
ATOM 3521 N N . THR B 1 70 ? 3.858 -19.841 23.313 1.00 29.87 72 THR B N 1
ATOM 3522 C CA . THR B 1 70 ? 3.306 -21.163 23.047 1.00 30.21 72 THR B CA 1
ATOM 3523 C C . THR B 1 70 ? 2.264 -21.504 24.132 1.00 29.28 72 THR B C 1
ATOM 3524 O O . THR B 1 70 ? 2.015 -20.716 25.075 1.00 30.10 72 THR B O 1
ATOM 3528 N N . SER B 1 71 ? 1.581 -22.606 23.903 1.00 27.65 73 SER B N 1
ATOM 3529 C CA . SER B 1 71 ? 0.681 -23.226 24.826 1.00 27.42 73 SER B CA 1
ATOM 3530 C C . SER B 1 71 ? 1.196 -23.126 26.265 1.00 27.40 73 SER B C 1
ATOM 3531 O O . SER B 1 71 ? 0.439 -22.669 27.121 1.00 25.98 73 SER B O 1
ATOM 3534 N N . ARG B 1 72 ? 2.460 -23.524 26.514 1.00 26.48 74 ARG B N 1
ATOM 3535 C CA . ARG B 1 72 ? 3.063 -23.566 27.875 1.00 27.17 74 ARG B CA 1
ATOM 3536 C C . ARG B 1 72 ? 3.139 -22.185 28.536 1.00 25.85 74 ARG B C 1
ATOM 3537 O O . ARG B 1 72 ? 3.092 -22.114 29.762 1.00 24.87 74 ARG B O 1
ATOM 3545 N N . ALA B 1 73 ? 3.372 -21.133 27.730 1.00 25.01 75 ALA B N 1
ATOM 3546 C CA . ALA B 1 73 ? 3.430 -19.756 28.257 1.00 25.02 75 ALA B CA 1
ATOM 3547 C C . ALA B 1 73 ? 2.058 -19.361 28.772 1.00 27.25 75 ALA B C 1
ATOM 3548 O O . ALA B 1 73 ? 1.961 -18.624 29.764 1.00 28.63 75 ALA B O 1
ATOM 3550 N N . GLY B 1 74 ? 1.005 -19.861 28.100 1.00 25.95 76 GLY B N 1
ATOM 3551 C CA . GLY B 1 74 ? -0.357 -19.631 28.484 1.00 26.87 76 GLY B CA 1
ATOM 3552 C C . GLY B 1 74 ? -0.653 -20.295 29.825 1.00 26.75 76 GLY B C 1
ATOM 3553 O O . GLY B 1 74 ? -1.193 -19.668 30.704 1.00 25.19 76 GLY B O 1
ATOM 3554 N N . ILE B 1 75 ? -0.288 -21.571 29.957 1.00 27.05 77 ILE B N 1
ATOM 3555 C CA . ILE B 1 75 ? -0.415 -22.326 31.181 1.00 27.04 77 ILE B CA 1
ATOM 3556 C C . ILE B 1 75 ? 0.356 -21.638 32.329 1.00 27.72 77 ILE B C 1
ATOM 3557 O O . ILE B 1 75 ? -0.197 -21.466 33.436 1.00 27.00 77 ILE B O 1
ATOM 3562 N N . GLU B 1 76 ? 1.587 -21.186 32.030 1.00 26.90 78 GLU B N 1
ATOM 3563 C CA . GLU B 1 76 ? 2.421 -20.515 32.986 1.00 26.79 78 GLU B CA 1
ATOM 3564 C C . GLU B 1 76 ? 1.798 -19.192 33.434 1.00 27.48 78 GLU B C 1
ATOM 3565 O O . GLU B 1 76 ? 1.780 -18.901 34.629 1.00 26.99 78 GLU B O 1
ATOM 3571 N N . ALA B 1 77 ? 1.336 -18.394 32.466 1.00 27.91 79 ALA B N 1
ATOM 3572 C CA . ALA B 1 77 ? 0.653 -17.150 32.716 1.00 28.10 79 ALA B CA 1
ATOM 3573 C C . ALA B 1 77 ? -0.549 -17.312 33.686 1.00 28.32 79 ALA B C 1
ATOM 3574 O O . ALA B 1 77 ? -0.671 -16.533 34.635 1.00 27.84 79 ALA B O 1
ATOM 3576 N N . VAL B 1 78 ? -1.409 -18.315 33.479 1.00 28.02 80 VAL B N 1
ATOM 3577 C CA . VAL B 1 78 ? -2.524 -18.545 34.424 1.00 27.94 80 VAL B CA 1
ATOM 3578 C C . VAL B 1 78 ? -1.988 -18.952 35.794 1.00 28.57 80 VAL B C 1
ATOM 3579 O O . VAL B 1 78 ? -2.303 -18.343 36.800 1.00 28.83 80 VAL B O 1
ATOM 3583 N N . LEU B 1 79 ? -1.163 -19.988 35.843 1.00 29.61 81 LEU B N 1
ATOM 3584 C CA . LEU B 1 79 ? -0.716 -20.494 37.124 1.00 28.97 81 LEU B CA 1
ATOM 3585 C C . LEU B 1 79 ? 0.042 -19.417 37.904 1.00 29.99 81 LEU B C 1
ATOM 3586 O O . LEU B 1 79 ? -0.128 -19.289 39.117 1.00 30.97 81 LEU B O 1
ATOM 3591 N N . ALA B 1 80 ? 0.874 -18.649 37.211 1.00 30.68 82 ALA B N 1
ATOM 3592 C CA . ALA B 1 80 ? 1.652 -17.564 37.827 1.00 30.80 82 ALA B CA 1
ATOM 3593 C C . ALA B 1 80 ? 0.773 -16.506 38.442 1.00 31.00 82 ALA B C 1
ATOM 3594 O O . ALA B 1 80 ? 1.130 -15.898 39.449 1.00 31.63 82 ALA B O 1
ATOM 3596 N N . SER B 1 81 ? -0.367 -16.273 37.829 1.00 30.36 83 SER B N 1
ATOM 3597 C CA . SER B 1 81 ? -1.240 -15.199 38.250 1.00 30.99 83 SER B CA 1
ATOM 3598 C C . SER B 1 81 ? -2.113 -15.622 39.444 1.00 30.76 83 SER B C 1
ATOM 3599 O O . SER B 1 81 ? -2.542 -14.759 40.213 1.00 31.00 83 SER B O 1
ATOM 3602 N N . VAL B 1 82 ? -2.327 -16.932 39.634 1.00 29.53 84 VAL B N 1
ATOM 3603 C CA . VAL B 1 82 ? -3.079 -17.444 40.816 1.00 29.74 84 VAL B CA 1
ATOM 3604 C C . VAL B 1 82 ? -2.253 -18.153 41.926 1.00 29.80 84 VAL B C 1
ATOM 3605 O O . VAL B 1 82 ? -2.755 -18.413 43.019 1.00 30.56 84 VAL B O 1
ATOM 3609 N N . ILE B 1 83 ? -0.986 -18.462 41.667 1.00 29.75 85 ILE B N 1
ATOM 3610 C CA . ILE B 1 83 ? -0.130 -18.990 42.730 1.00 29.44 85 ILE B CA 1
ATOM 3611 C C . ILE B 1 83 ? 0.724 -17.971 43.490 1.00 30.48 85 ILE B C 1
ATOM 3612 O O . ILE B 1 83 ? 1.437 -17.106 42.906 1.00 31.11 85 ILE B O 1
ATOM 3617 N N . GLU B 1 84 ? 0.658 -18.074 44.803 1.00 30.66 86 GLU B N 1
ATOM 3618 C CA . GLU B 1 84 ? 1.559 -17.322 45.702 1.00 31.47 86 GLU B CA 1
ATOM 3619 C C . GLU B 1 84 ? 2.418 -18.295 46.482 1.00 30.49 86 GLU B C 1
ATOM 3620 O O . GLU B 1 84 ? 2.001 -19.419 46.706 1.00 29.73 86 GLU B O 1
ATOM 3626 N N . PRO B 1 85 ? 3.613 -17.869 46.903 1.00 30.93 87 PRO B N 1
ATOM 3627 C CA . PRO B 1 85 ? 4.410 -18.815 47.672 1.00 31.53 87 PRO B CA 1
ATOM 3628 C C . PRO B 1 85 ? 3.555 -19.524 48.717 1.00 31.36 87 PRO B C 1
ATOM 3629 O O . PRO B 1 85 ? 2.735 -18.889 49.377 1.00 31.54 87 PRO B O 1
ATOM 3633 N N . GLU B 1 86 ? 3.698 -20.846 48.790 1.00 31.82 88 GLU B N 1
ATOM 3634 C CA . GLU B 1 86 ? 3.061 -21.720 49.800 1.00 33.24 88 GLU B CA 1
ATOM 3635 C C . GLU B 1 86 ? 1.565 -22.084 49.614 1.00 32.45 88 GLU B C 1
ATOM 3636 O O . GLU B 1 86 ? 1.035 -22.869 50.390 1.00 31.18 88 GLU B O 1
ATOM 3642 N N . ASP B 1 87 ? 0.897 -21.554 48.585 1.00 31.92 89 ASP B N 1
ATOM 3643 C CA . ASP B 1 87 ? -0.468 -22.064 48.278 1.00 30.99 89 ASP B CA 1
ATOM 3644 C C . ASP B 1 87 ? -0.381 -23.550 47.979 1.00 30.00 89 ASP B C 1
ATOM 3645 O O . ASP B 1 87 ? 0.551 -23.982 47.277 1.00 30.67 89 ASP B O 1
ATOM 3650 N N . ASP B 1 88 ? -1.365 -24.315 48.445 1.00 27.87 90 ASP B N 1
ATOM 3651 C CA . ASP B 1 88 ? -1.485 -25.725 48.091 1.00 27.47 90 ASP B CA 1
ATOM 3652 C C . ASP B 1 88 ? -2.029 -25.905 46.682 1.00 26.52 90 ASP B C 1
ATOM 3653 O O . ASP B 1 88 ? -3.099 -25.360 46.360 1.00 26.11 90 ASP B O 1
ATOM 3658 N N . VAL B 1 89 ? -1.316 -26.677 45.854 1.00 26.13 91 VAL B N 1
ATOM 3659 C CA . VAL B 1 89 ? -1.775 -26.956 44.474 1.00 25.86 91 VAL B CA 1
ATOM 3660 C C . VAL B 1 89 ? -1.825 -28.494 44.295 1.00 25.93 91 VAL B C 1
ATOM 3661 O O . VAL B 1 89 ? -0.789 -29.199 44.432 1.00 25.57 91 VAL B O 1
ATOM 3665 N N . LEU B 1 90 ? -3.016 -29.032 44.044 1.00 24.60 92 LEU B N 1
ATOM 3666 C CA . LEU B 1 90 ? -3.124 -30.478 43.885 1.00 23.61 92 LEU B CA 1
ATOM 3667 C C . LEU B 1 90 ? -2.985 -30.720 42.400 1.00 23.26 92 LEU B C 1
ATOM 3668 O O . LEU B 1 90 ? -3.712 -30.095 41.605 1.00 22.75 92 LEU B O 1
ATOM 3673 N N . ILE B 1 91 ? -2.087 -31.620 42.019 1.00 22.56 93 ILE B N 1
ATOM 3674 C CA . ILE B 1 91 ? -1.897 -31.971 40.595 1.00 23.88 93 ILE B CA 1
ATOM 3675 C C . ILE B 1 91 ? -1.914 -33.494 40.318 1.00 25.01 93 ILE B C 1
ATOM 3676 O O . ILE B 1 91 ? -0.937 -34.209 40.612 1.00 24.92 93 ILE B O 1
ATOM 3681 N N . PRO B 1 92 ? -2.998 -34.003 39.696 1.00 25.63 94 PRO B N 1
ATOM 3682 C CA . PRO B 1 92 ? -3.054 -35.410 39.349 1.00 25.99 94 PRO B CA 1
ATOM 3683 C C . PRO B 1 92 ? -2.326 -35.733 38.046 1.00 26.62 94 PRO B C 1
ATOM 3684 O O . PRO B 1 92 ? -2.757 -35.301 36.989 1.00 28.47 94 PRO B O 1
ATOM 3688 N N . ILE B 1 93 ? -1.318 -36.587 38.082 1.00 26.14 95 ILE B N 1
ATOM 3689 C CA . ILE B 1 93 ? -0.490 -36.777 36.933 1.00 25.26 95 ILE B CA 1
ATOM 3690 C C . ILE B 1 93 ? -0.619 -38.161 36.356 1.00 26.31 95 ILE B C 1
ATOM 3691 O O . ILE B 1 93 ? -0.428 -39.168 37.078 1.00 26.22 95 ILE B O 1
ATOM 3696 N N . TYR B 1 94 ? -0.960 -38.237 35.076 1.00 25.28 96 TYR B N 1
ATOM 3697 C CA . TYR B 1 94 ? -1.049 -39.548 34.408 1.00 26.44 96 TYR B CA 1
ATOM 3698 C C . TYR B 1 94 ? -0.299 -39.505 33.068 1.00 26.96 96 TYR B C 1
ATOM 3699 O O . TYR B 1 94 ? -0.512 -40.355 32.194 1.00 26.24 96 TYR B O 1
ATOM 3708 N N . GLY B 1 95 ? 0.530 -38.479 32.895 1.00 26.06 97 GLY B N 1
ATOM 3709 C CA . GLY B 1 95 ? 1.362 -38.386 31.724 1.00 27.22 97 GLY B CA 1
ATOM 3710 C C . GLY B 1 95 ? 2.373 -37.259 31.817 1.00 27.41 97 GLY B C 1
ATOM 3711 O O . GLY B 1 95 ? 2.494 -36.598 32.840 1.00 27.44 97 GLY B O 1
ATOM 3712 N N . ARG B 1 96 ? 3.109 -37.049 30.731 1.00 27.30 98 ARG B N 1
ATOM 3713 C CA . ARG B 1 96 ? 4.216 -36.123 30.746 1.00 27.08 98 ARG B CA 1
ATOM 3714 C C . ARG B 1 96 ? 3.814 -34.683 31.067 1.00 26.58 98 ARG B C 1
ATOM 3715 O O . ARG B 1 96 ? 4.575 -33.956 31.701 1.00 26.03 98 ARG B O 1
ATOM 3723 N N . PHE B 1 97 ? 2.635 -34.270 30.617 1.00 26.34 99 PHE B N 1
ATOM 3724 C CA . PHE B 1 97 ? 2.210 -32.889 30.758 1.00 27.11 99 PHE B CA 1
ATOM 3725 C C . PHE B 1 97 ? 1.741 -32.482 32.168 1.00 26.57 99 PHE B C 1
ATOM 3726 O O . PHE B 1 97 ? 1.763 -31.288 32.536 1.00 26.07 99 PHE B O 1
ATOM 3734 N N . GLY B 1 98 ? 1.412 -33.479 32.975 1.00 26.27 100 GLY B N 1
ATOM 3735 C CA . GLY B 1 98 ? 1.184 -33.272 34.404 1.00 26.63 100 GLY B CA 1
ATOM 3736 C C . GLY B 1 98 ? 2.453 -32.810 35.117 1.00 26.44 100 GLY B C 1
ATOM 3737 O O . GLY B 1 98 ? 2.383 -31.992 36.025 1.00 24.75 100 GLY B O 1
ATOM 3738 N N . TYR B 1 99 ? 3.622 -33.280 34.670 1.00 26.80 101 TYR B N 1
ATOM 3739 C CA . TYR B 1 99 ? 4.865 -32.853 35.314 1.00 27.75 101 TYR B CA 1
ATOM 3740 C C . TYR B 1 99 ? 5.254 -31.409 34.934 1.00 27.11 101 TYR B C 1
ATOM 3741 O O . TYR B 1 99 ? 5.897 -30.701 35.702 1.00 28.18 101 TYR B O 1
ATOM 3750 N N . LEU B 1 100 ? 4.921 -30.993 33.724 1.00 25.86 102 LEU B N 1
ATOM 3751 C CA . LEU B 1 100 ? 5.088 -29.606 33.357 1.00 25.81 102 LEU B CA 1
ATOM 3752 C C . LEU B 1 100 ? 4.282 -28.718 34.335 1.00 25.03 102 LEU B C 1
ATOM 3753 O O . LEU B 1 100 ? 4.754 -27.687 34.805 1.00 24.60 102 LEU B O 1
ATOM 3758 N N . LEU B 1 101 ? 3.066 -29.131 34.675 1.00 25.01 103 LEU B N 1
ATOM 3759 C CA . LEU B 1 101 ? 2.244 -28.336 35.613 1.00 25.88 103 LEU B CA 1
ATOM 3760 C C . LEU B 1 101 ? 2.884 -28.250 36.984 1.00 25.99 103 LEU B C 1
ATOM 3761 O O . LEU B 1 101 ? 2.848 -27.197 37.670 1.00 25.95 103 LEU B O 1
ATOM 3766 N N . THR B 1 102 ? 3.509 -29.344 37.389 1.00 27.37 104 THR B N 1
ATOM 3767 C CA . THR B 1 102 ? 4.165 -29.340 38.687 1.00 29.10 104 THR B CA 1
ATOM 3768 C C . THR B 1 102 ? 5.426 -28.468 38.613 1.00 28.73 104 THR B C 1
ATOM 3769 O O . THR B 1 102 ? 5.617 -27.625 39.460 1.00 28.50 104 THR B O 1
ATOM 3773 N N . GLU B 1 103 ? 6.248 -28.633 37.579 1.00 29.08 105 GLU B N 1
ATOM 3774 C CA . GLU B 1 103 ? 7.437 -27.767 37.412 1.00 29.51 105 GLU B CA 1
ATOM 3775 C C . GLU B 1 103 ? 7.017 -26.316 37.547 1.00 29.48 105 GLU B C 1
ATOM 3776 O O . GLU B 1 103 ? 7.606 -25.596 38.320 1.00 30.35 105 GLU B O 1
ATOM 3782 N N . ILE B 1 104 ? 5.980 -25.891 36.823 1.00 30.03 106 ILE B N 1
ATOM 3783 C CA . ILE B 1 104 ? 5.532 -24.486 36.871 1.00 29.66 106 ILE B CA 1
ATOM 3784 C C . ILE B 1 104 ? 5.067 -24.075 38.262 1.00 29.80 106 ILE B C 1
ATOM 3785 O O . ILE B 1 104 ? 5.440 -23.011 38.761 1.00 30.41 106 ILE B O 1
ATOM 3790 N N . ALA B 1 105 ? 4.244 -24.913 38.888 1.00 29.86 107 ALA B N 1
ATOM 3791 C CA . ALA B 1 105 ? 3.706 -24.615 40.187 1.00 29.35 107 ALA B CA 1
ATOM 3792 C C . ALA B 1 105 ? 4.818 -24.464 41.188 1.00 29.45 107 ALA B C 1
ATOM 3793 O O . ALA B 1 105 ? 4.828 -23.527 41.960 1.00 29.75 107 ALA B O 1
ATOM 3795 N N . GLU B 1 106 ? 5.747 -25.409 41.201 1.00 30.21 108 GLU B N 1
ATOM 3796 C CA . GLU B 1 106 ? 6.823 -25.399 42.183 1.00 30.01 108 GLU B CA 1
ATOM 3797 C C . GLU B 1 106 ? 7.690 -24.156 41.960 1.00 29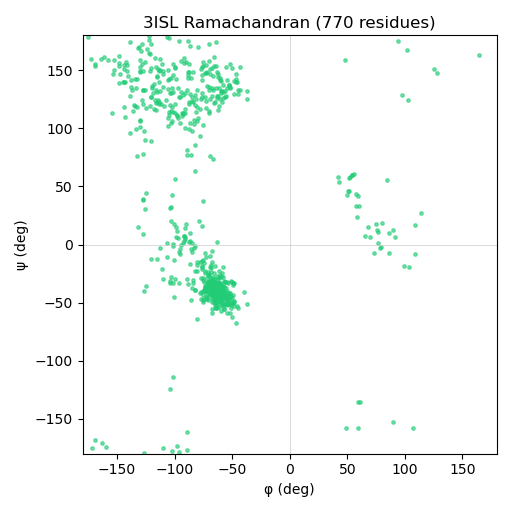.07 108 GLU B C 1
ATOM 3798 O O . GLU B 1 106 ? 8.080 -23.489 42.913 1.00 26.46 108 GLU B O 1
ATOM 3804 N N . ARG B 1 107 ? 7.958 -23.842 40.692 1.00 28.10 109 ARG B N 1
ATOM 3805 C CA . ARG B 1 107 ? 8.731 -22.634 40.368 1.00 29.28 109 ARG B CA 1
ATOM 3806 C C . ARG B 1 107 ? 8.096 -21.359 40.918 1.00 28.01 109 ARG B C 1
ATOM 3807 O O . ARG B 1 107 ? 8.785 -20.433 41.278 1.00 27.57 109 ARG B O 1
ATOM 3815 N N . TYR B 1 108 ? 6.777 -21.324 41.015 1.00 27.90 110 TYR B N 1
ATOM 3816 C CA . TYR B 1 108 ? 6.138 -20.121 41.557 1.00 26.71 110 TYR B CA 1
ATOM 3817 C C . TYR B 1 108 ? 5.940 -20.210 43.079 1.00 25.91 110 TYR B C 1
ATOM 3818 O O . TYR B 1 108 ? 5.273 -19.400 43.687 1.00 24.84 110 TYR B O 1
ATOM 3827 N N . GLY B 1 109 ? 6.616 -21.182 43.689 1.00 26.42 111 GLY B N 1
ATOM 3828 C CA . GLY B 1 109 ? 6.628 -21.352 45.151 1.00 27.84 111 GLY B CA 1
ATOM 3829 C C . GLY B 1 109 ? 5.437 -22.046 45.796 1.00 28.68 111 GLY B C 1
ATOM 3830 O O . GLY B 1 109 ? 5.224 -21.913 46.997 1.00 28.93 111 GLY B O 1
ATOM 3831 N N . ALA B 1 110 ? 4.648 -22.778 45.011 1.00 28.73 112 ALA B N 1
ATOM 3832 C CA . ALA B 1 110 ? 3.515 -23.552 45.566 1.00 29.43 112 ALA B CA 1
ATOM 3833 C C . ALA B 1 110 ? 3.973 -24.795 46.356 1.00 30.63 112 ALA B C 1
ATOM 3834 O O . ALA B 1 110 ? 5.010 -25.410 46.036 1.00 30.02 112 ALA B O 1
ATOM 3836 N N . ASN B 1 111 ? 3.204 -25.154 47.388 1.00 31.48 113 ASN B N 1
ATOM 3837 C CA . ASN B 1 111 ? 3.296 -26.487 47.955 1.00 33.35 113 ASN B CA 1
ATOM 3838 C C . ASN B 1 111 ? 2.466 -27.406 47.062 1.00 33.32 113 ASN B C 1
ATOM 3839 O O . ASN B 1 111 ? 1.259 -27.235 46.967 1.00 32.97 113 ASN B O 1
ATOM 3844 N N . VAL B 1 112 ? 3.141 -28.345 46.384 1.00 33.59 114 VAL B N 1
ATOM 3845 C CA . VAL B 1 112 ? 2.559 -29.189 45.341 1.00 32.49 114 VAL B CA 1
ATOM 3846 C C . VAL B 1 112 ? 2.194 -30.573 45.878 1.00 32.92 114 VAL B C 1
ATOM 3847 O O . VAL B 1 112 ? 3.060 -31.293 46.401 1.00 33.08 114 VAL B O 1
ATOM 3851 N N . HIS B 1 113 ? 0.911 -30.931 45.775 1.00 31.66 115 HIS B N 1
ATOM 3852 C CA . HIS B 1 113 ? 0.441 -32.240 46.198 1.00 31.27 115 HIS B CA 1
ATOM 3853 C C . HIS B 1 113 ? 0.201 -33.034 44.939 1.00 30.50 115 HIS B C 1
ATOM 3854 O O . HIS B 1 113 ? -0.612 -32.658 44.142 1.00 30.21 115 HIS B O 1
ATOM 3861 N N . MET B 1 114 ? 0.969 -34.084 44.697 1.00 30.84 116 MET B N 1
ATOM 3862 C CA . MET B 1 114 ? 0.711 -34.840 43.474 1.00 31.46 116 MET B CA 1
ATOM 3863 C C . MET B 1 114 ? 0.148 -36.210 43.698 1.00 30.36 116 MET B C 1
ATOM 3864 O O . MET B 1 114 ? 0.303 -36.780 44.758 1.00 29.79 116 MET B O 1
ATOM 3869 N N . LEU B 1 115 ? -0.552 -36.700 42.680 1.00 29.49 117 LEU B N 1
ATOM 3870 C CA . LEU B 1 115 ? -1.068 -38.042 42.654 1.00 29.29 117 LEU B CA 1
ATOM 3871 C C . LEU B 1 115 ? -0.539 -38.547 41.336 1.00 30.24 117 LEU B C 1
ATOM 3872 O O . LEU B 1 115 ? -0.371 -37.750 40.421 1.00 28.64 117 LEU B O 1
ATOM 3877 N N . GLU B 1 116 ? -0.267 -39.848 41.232 1.00 31.16 118 GLU B N 1
ATOM 3878 C CA . GLU B 1 116 ? 0.238 -40.409 39.974 1.00 32.96 118 GLU B CA 1
ATOM 3879 C C . GLU B 1 116 ? -0.431 -41.717 39.662 1.00 33.20 118 GLU B C 1
ATOM 3880 O O . GLU B 1 116 ? -0.751 -42.488 40.578 1.00 33.98 118 GLU B O 1
ATOM 3886 N N . CYS B 1 117 ? -0.713 -41.948 38.383 1.00 33.56 119 CYS B N 1
ATOM 3887 C CA . CYS B 1 117 ? -1.104 -43.294 37.944 1.00 32.79 119 CYS B CA 1
ATOM 3888 C C . CYS B 1 117 ? -0.282 -43.801 36.764 1.00 32.19 119 CYS B C 1
ATOM 3889 O O . CYS B 1 117 ? 0.530 -43.057 36.148 1.00 31.64 119 CYS B O 1
ATOM 3892 N N . GLU B 1 118 ? -0.519 -45.066 36.458 1.00 31.04 120 GLU B N 1
ATOM 3893 C CA . GLU B 1 118 ? 0.165 -45.765 35.394 1.00 31.83 120 GLU B CA 1
ATOM 3894 C C . GLU B 1 118 ? -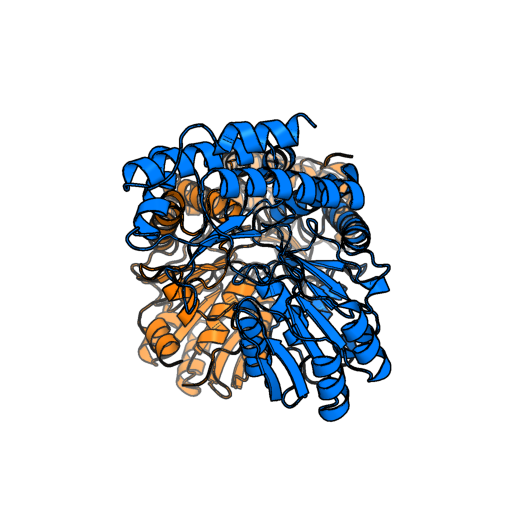0.095 -45.074 34.048 1.00 31.51 120 GLU B C 1
ATOM 3895 O O . GLU B 1 118 ? -1.262 -44.830 33.653 1.00 30.35 120 GLU B O 1
ATOM 3901 N N . TRP B 1 119 ? 1.005 -44.719 33.372 1.00 31.39 121 TRP B N 1
ATOM 3902 C CA . TRP B 1 119 ? 0.913 -44.137 32.051 1.00 31.47 121 TRP B CA 1
ATOM 3903 C C . TRP B 1 119 ? 0.104 -45.082 31.158 1.00 30.81 121 TRP B C 1
ATOM 3904 O O . TRP B 1 119 ? 0.242 -46.289 31.217 1.00 30.74 121 TRP B O 1
ATOM 3915 N N . GLY B 1 120 ? -0.820 -44.547 30.394 1.00 31.07 122 GLY B N 1
ATOM 3916 C CA . GLY B 1 120 ? -1.760 -45.462 29.719 1.00 29.77 122 GLY B CA 1
ATOM 3917 C C . GLY B 1 120 ? -3.138 -45.538 30.329 1.00 29.28 122 GLY B C 1
ATOM 3918 O O . GLY B 1 120 ? -4.077 -45.962 29.660 1.00 28.78 122 GLY B O 1
ATOM 3919 N N . THR B 1 121 ? -3.286 -45.128 31.588 1.00 29.18 123 THR B N 1
ATOM 3920 C CA . THR B 1 121 ? -4.619 -45.188 32.237 1.00 28.04 123 THR B CA 1
ATOM 3921 C C . THR B 1 121 ? -4.924 -43.798 32.774 1.00 27.25 123 THR B C 1
ATOM 3922 O O . THR B 1 121 ? -4.093 -42.872 32.628 1.00 24.38 123 THR B O 1
ATOM 3926 N N . VAL B 1 122 ? -6.101 -43.676 33.409 1.00 26.90 124 VAL B N 1
ATOM 3927 C CA . VAL B 1 122 ? -6.578 -42.417 34.020 1.00 26.76 124 VAL B CA 1
ATOM 3928 C C . VAL B 1 122 ? -7.010 -42.708 35.466 1.00 27.71 124 VAL B C 1
ATOM 3929 O O . VAL B 1 122 ? -7.140 -43.879 35.865 1.00 26.14 124 VAL B O 1
ATOM 3933 N N . PHE B 1 123 ? -7.201 -41.670 36.270 1.00 26.85 125 PHE B N 1
ATOM 3934 C CA . PHE B 1 123 ? -7.710 -41.908 37.594 1.00 27.01 125 PHE B CA 1
ATOM 3935 C C . PHE B 1 123 ? -9.187 -42.200 37.584 1.00 27.24 125 PHE B C 1
ATOM 3936 O O . PHE B 1 123 ? -9.891 -41.767 36.683 1.00 27.85 125 PHE B O 1
ATOM 3944 N N . ASP B 1 124 ? -9.676 -42.953 38.571 1.00 26.00 126 ASP B N 1
ATOM 3945 C CA . ASP B 1 124 ? -11.034 -42.780 39.039 1.00 25.97 126 ASP B CA 1
ATOM 3946 C C . ASP B 1 124 ? -11.206 -41.340 39.597 1.00 25.60 126 ASP B C 1
ATOM 3947 O O . ASP B 1 124 ? -10.494 -40.965 40.517 1.00 25.71 126 ASP B O 1
ATOM 3952 N N . PRO B 1 125 ? -12.110 -40.498 39.024 1.00 25.98 127 PRO B N 1
ATOM 3953 C CA . PRO B 1 125 ? -12.224 -39.144 39.584 1.00 25.37 127 PRO B CA 1
ATOM 3954 C C . PRO B 1 125 ? -12.384 -39.159 41.105 1.00 26.49 127 PRO B C 1
ATOM 3955 O O . PRO B 1 125 ? -11.928 -38.250 41.766 1.00 26.81 127 PRO B O 1
ATOM 3959 N N . GLU B 1 126 ? -13.033 -40.194 41.639 1.00 26.81 128 GLU B N 1
ATOM 3960 C CA . GLU B 1 126 ? -13.227 -40.339 43.084 1.00 27.44 128 GLU B CA 1
ATOM 3961 C C . GLU B 1 126 ? -11.945 -40.302 43.939 1.00 26.33 128 GLU B C 1
ATOM 3962 O O . GLU B 1 126 ? -11.941 -39.778 45.053 1.00 26.79 128 GLU B O 1
ATOM 3968 N N . ASP B 1 127 ? -10.871 -40.877 43.442 1.00 24.95 129 ASP B N 1
ATOM 3969 C CA . ASP B 1 127 ? -9.607 -40.782 44.129 1.00 25.58 129 ASP B CA 1
ATOM 3970 C C . ASP B 1 127 ? -9.074 -39.331 44.142 1.00 25.93 129 ASP B C 1
ATOM 3971 O O . ASP B 1 127 ? -8.513 -38.884 45.164 1.00 26.08 129 ASP B O 1
ATOM 3976 N N . ILE B 1 128 ? -9.341 -38.566 43.080 1.00 25.06 130 ILE B N 1
ATOM 3977 C CA . ILE B 1 128 ? -8.927 -37.151 43.049 1.00 23.45 130 ILE B CA 1
ATOM 3978 C C . ILE B 1 128 ? -9.785 -36.295 43.990 1.00 24.58 130 ILE B C 1
ATOM 3979 O O . ILE B 1 128 ? -9.265 -35.478 44.748 1.00 23.60 130 ILE B O 1
ATOM 3984 N N . ILE B 1 129 ? -11.100 -36.505 43.948 1.00 24.09 131 ILE B N 1
ATOM 3985 C CA . ILE B 1 129 ? -12.051 -35.795 44.822 1.00 24.58 131 ILE B CA 1
ATOM 3986 C C . ILE B 1 129 ? -11.731 -36.030 46.316 1.00 25.29 131 ILE B C 1
ATOM 3987 O O . ILE B 1 129 ? -11.765 -35.094 47.111 1.00 24.13 131 ILE B O 1
ATOM 3992 N N . ARG B 1 130 ? -11.402 -37.268 46.685 1.00 25.77 132 ARG B N 1
ATOM 3993 C CA . ARG B 1 130 ? -11.095 -37.570 48.063 1.00 27.28 132 ARG B CA 1
ATOM 3994 C C . ARG B 1 130 ? -9.844 -36.790 48.504 1.00 26.91 132 ARG B C 1
ATOM 3995 O O . ARG B 1 130 ? -9.747 -36.322 49.660 1.00 25.97 132 ARG B O 1
ATOM 4003 N N . GLU B 1 131 ? -8.888 -36.668 47.589 1.00 25.81 133 GLU B N 1
ATOM 4004 C CA . GLU B 1 131 ? -7.668 -35.945 47.879 1.00 26.81 133 GLU B CA 1
ATOM 4005 C C . GLU B 1 131 ? -7.955 -34.443 47.974 1.00 26.00 133 GLU B C 1
ATOM 4006 O O . GLU B 1 131 ? -7.363 -33.774 48.827 1.00 27.89 133 GLU B O 1
ATOM 4012 N N . ILE B 1 132 ? -8.874 -33.925 47.152 1.00 25.60 134 ILE B N 1
ATOM 4013 C CA . ILE B 1 132 ? -9.337 -32.518 47.190 1.00 25.20 134 ILE B CA 1
ATOM 4014 C C . ILE B 1 132 ? -9.923 -32.198 48.578 1.00 27.53 134 ILE B C 1
ATOM 4015 O O . ILE B 1 132 ? -9.565 -31.206 49.222 1.00 27.77 134 ILE B O 1
ATOM 4020 N N . LYS B 1 133 ? -10.764 -33.101 49.048 1.00 27.41 135 LYS B N 1
ATOM 4021 C CA . LYS B 1 133 ? -11.455 -32.969 50.305 1.00 29.03 135 LYS B CA 1
ATOM 4022 C C . LYS B 1 133 ? -10.438 -32.921 51.469 1.00 28.68 135 LYS B C 1
ATOM 4023 O O . LYS B 1 133 ? -10.555 -32.079 52.385 1.00 28.33 135 LYS B O 1
ATOM 4029 N N . LYS B 1 134 ? -9.461 -33.829 51.391 1.00 28.31 136 LYS B N 1
ATOM 4030 C CA . LYS B 1 134 ? -8.422 -34.018 52.380 1.00 29.53 136 LYS B CA 1
ATOM 4031 C C . LYS B 1 134 ? -7.461 -32.803 52.421 1.00 29.76 136 LYS B C 1
ATOM 4032 O O . LYS B 1 134 ? -7.328 -32.172 53.457 1.00 29.50 136 LYS B O 1
ATOM 4038 N N . VAL B 1 135 ? -6.806 -32.470 51.313 1.00 29.38 137 VAL B N 1
ATOM 4039 C CA . VAL B 1 135 ? -5.862 -31.344 51.347 1.00 30.75 137 VAL B CA 1
ATOM 4040 C C . VAL B 1 135 ? -6.496 -29.926 51.252 1.00 31.06 137 VAL B C 1
ATOM 4041 O O . VAL B 1 135 ? -5.912 -28.973 51.719 1.00 31.92 137 VAL B O 1
ATOM 4045 N N . LYS B 1 136 ? -7.701 -29.785 50.702 1.00 30.42 138 LYS B N 1
ATOM 4046 C CA . LYS B 1 136 ? -8.296 -28.464 50.560 1.00 29.36 138 LYS B CA 1
ATOM 4047 C C . LYS B 1 136 ? -7.324 -27.496 49.884 1.00 29.49 138 LYS B C 1
ATOM 4048 O O . LYS B 1 136 ? -6.969 -26.425 50.440 1.00 29.02 138 LYS B O 1
ATOM 4054 N N . PRO B 1 137 ? -6.884 -27.873 48.663 1.00 28.32 139 PRO B N 1
ATOM 4055 C CA . PRO B 1 137 ? -5.993 -27.044 47.870 1.00 27.53 139 PRO B CA 1
ATOM 4056 C C . PRO B 1 137 ? -6.666 -25.758 47.396 1.00 26.87 139 PRO B C 1
ATOM 4057 O O . PRO B 1 137 ? -7.890 -25.704 47.215 1.00 27.10 139 PRO B O 1
ATOM 4061 N N . LYS B 1 138 ? -5.865 -24.727 47.195 1.00 27.45 140 LYS B N 1
ATOM 4062 C CA . LYS B 1 138 ? -6.354 -23.492 46.577 1.00 26.84 140 LYS B CA 1
ATOM 4063 C C . LYS B 1 138 ? -6.666 -23.762 45.108 1.00 26.66 140 LYS B C 1
ATOM 4064 O O . LYS B 1 138 ? -7.591 -23.145 44.517 1.00 26.71 140 LYS B O 1
ATOM 4070 N N . ILE B 1 139 ? -5.900 -24.685 44.514 1.00 26.61 141 ILE B N 1
ATOM 4071 C CA . ILE B 1 139 ? -5.881 -24.910 43.060 1.00 25.70 141 ILE B CA 1
ATOM 4072 C C . ILE B 1 139 ? -5.714 -26.411 42.809 1.00 26.64 141 ILE B C 1
ATOM 4073 O O . ILE B 1 139 ? -4.987 -27.123 43.558 1.00 26.15 141 ILE B O 1
ATOM 4078 N N . VAL B 1 140 ? -6.453 -26.881 41.808 1.00 24.99 142 VAL B N 1
ATOM 4079 C CA . VAL B 1 140 ? -6.318 -28.197 41.284 1.00 25.37 142 VAL B CA 1
ATOM 4080 C C . VAL B 1 140 ? -5.979 -27.957 39.817 1.00 25.97 142 VAL B C 1
ATOM 4081 O O . VAL B 1 140 ? -6.758 -27.325 39.066 1.00 25.68 142 VAL B O 1
ATOM 4085 N N . ALA B 1 141 ? -4.801 -28.426 39.412 1.00 25.35 143 ALA B N 1
ATOM 4086 C CA . ALA B 1 141 ? -4.362 -28.229 38.062 1.00 24.94 143 ALA B CA 1
ATOM 4087 C C . ALA B 1 141 ? -4.236 -29.557 37.389 1.00 25.06 143 ALA B C 1
ATOM 4088 O O . ALA B 1 141 ? -3.604 -30.480 37.959 1.00 24.99 143 ALA B O 1
ATOM 4090 N N . MET B 1 142 ? -4.778 -29.652 36.168 1.00 23.84 144 MET B N 1
ATOM 4091 C CA . MET B 1 142 ? -4.825 -30.913 35.497 1.00 25.35 144 MET B CA 1
ATOM 4092 C C . MET B 1 142 ? -4.857 -30.802 33.970 1.00 25.79 144 MET B C 1
ATOM 4093 O O . MET B 1 142 ? -5.416 -29.833 33.414 1.00 25.04 144 MET B O 1
ATOM 4098 N N . VAL B 1 143 ? -4.232 -31.794 33.308 1.00 25.93 145 VAL B N 1
ATOM 4099 C CA . VAL B 1 143 ? -4.269 -31.950 31.875 1.00 24.06 145 VAL B CA 1
ATOM 4100 C C . VAL B 1 143 ? -5.593 -32.655 31.510 1.00 25.94 145 VAL B C 1
ATOM 4101 O O . VAL B 1 143 ? -5.944 -33.747 32.026 1.00 25.62 145 VAL B O 1
ATOM 4105 N N . HIS B 1 144 ? -6.350 -32.023 30.633 1.00 25.92 146 HIS B N 1
ATOM 4106 C CA . HIS B 1 144 ? -7.504 -32.677 30.026 1.00 24.70 146 HIS B CA 1
ATOM 4107 C C . HIS B 1 144 ? -7.146 -33.913 29.164 1.00 25.91 146 HIS B C 1
ATOM 4108 O O . HIS B 1 144 ? -7.719 -35.015 29.378 1.00 26.15 146 HIS B O 1
ATOM 4115 N N . GLY B 1 145 ? -6.258 -33.721 28.194 1.00 24.63 147 GLY B N 1
ATOM 4116 C CA . GLY B 1 145 ? -5.826 -34.803 27.314 1.00 25.48 147 GLY B CA 1
ATOM 4117 C C . GLY B 1 145 ? -4.309 -34.838 27.167 1.00 26.80 147 GLY B C 1
ATOM 4118 O O . GLY B 1 145 ? -3.707 -33.896 26.676 1.00 26.25 147 GLY B O 1
ATOM 4119 N N . GLU B 1 146 ? -3.695 -35.942 27.586 1.00 26.68 148 GLU B N 1
ATOM 4120 C CA . GLU B 1 146 ? -2.245 -36.110 27.575 1.00 26.54 148 GLU B CA 1
ATOM 4121 C C . GLU B 1 146 ? -1.859 -36.789 26.302 1.00 26.92 148 GLU B C 1
ATOM 4122 O O . GLU B 1 146 ? -2.143 -38.011 26.122 1.00 27.32 148 GLU B O 1
ATOM 4128 N N . THR B 1 147 ? -1.191 -36.060 25.427 1.00 26.85 149 THR B N 1
ATOM 4129 C CA . THR B 1 147 ? -0.765 -36.634 24.184 1.00 28.74 149 THR B CA 1
ATOM 4130 C C . THR B 1 147 ? 0.337 -37.637 24.438 1.00 27.35 149 THR B C 1
ATOM 4131 O O . THR B 1 147 ? 0.525 -38.504 23.633 1.00 27.06 149 THR B O 1
ATOM 4135 N N . SER B 1 148 ? 1.095 -37.499 25.533 1.00 28.33 150 SER B N 1
ATOM 4136 C CA . SER B 1 148 ? 2.217 -38.436 25.808 1.00 27.26 150 SER B CA 1
ATOM 4137 C C . SER B 1 148 ? 1.761 -39.888 25.973 1.00 26.94 150 SER B C 1
ATOM 4138 O O . SER B 1 148 ? 2.448 -40.801 25.538 1.00 27.42 150 SER B O 1
ATOM 4141 N N . THR B 1 149 ? 0.633 -40.097 26.630 1.00 26.89 151 THR B N 1
ATOM 4142 C CA . THR B 1 149 ? 0.091 -41.458 26.831 1.00 27.50 151 THR B CA 1
ATOM 4143 C C . THR B 1 149 ? -1.127 -41.745 25.955 1.00 27.31 151 THR B C 1
ATOM 4144 O O . THR B 1 149 ? -1.711 -42.799 26.026 1.00 27.22 151 THR B O 1
ATOM 4148 N N . GLY B 1 150 ? -1.528 -40.793 25.131 1.00 27.54 152 GLY B N 1
ATOM 4149 C CA . GLY B 1 150 ? -2.820 -40.918 24.448 1.00 26.67 152 GLY B CA 1
ATOM 4150 C C . GLY B 1 150 ? -4.126 -41.062 25.228 1.00 26.88 152 GLY B C 1
ATOM 4151 O O . GLY B 1 150 ? -5.087 -41.583 24.656 1.00 24.95 152 GLY B O 1
ATOM 4152 N N . ARG B 1 151 ? -4.200 -40.617 26.496 1.00 26.01 153 ARG B N 1
ATOM 4153 C CA . ARG B 1 151 ? -5.492 -40.652 27.253 1.00 26.36 153 ARG B CA 1
ATOM 4154 C C . ARG B 1 151 ? -6.086 -39.324 27.517 1.00 25.85 153 ARG B C 1
ATOM 4155 O O . ARG B 1 151 ? -5.358 -38.346 27.700 1.00 25.08 153 ARG B O 1
ATOM 4163 N N . ILE B 1 152 ? -7.414 -39.339 27.571 1.00 25.10 154 ILE B N 1
ATOM 4164 C CA . ILE B 1 152 ? -8.240 -38.174 27.812 1.00 25.57 154 ILE B CA 1
ATOM 4165 C C . ILE B 1 152 ? -8.903 -38.363 29.180 1.00 26.38 154 ILE B C 1
ATOM 4166 O O . ILE B 1 152 ? -9.382 -39.470 29.521 1.00 26.31 154 ILE B O 1
ATOM 4171 N N . HIS B 1 153 ? -8.865 -37.343 30.036 1.00 25.12 155 HIS B N 1
ATOM 4172 C CA . HIS B 1 153 ? -9.440 -37.596 31.413 1.00 25.02 155 HIS B CA 1
ATOM 4173 C C . HIS B 1 153 ? -10.862 -37.023 31.601 1.00 23.13 155 HIS B C 1
ATOM 4174 O O . HIS B 1 153 ? -11.068 -35.891 31.261 1.00 22.56 155 HIS B O 1
ATOM 4181 N N . PRO B 1 154 ? -11.845 -37.812 32.123 1.00 23.18 156 PRO B N 1
ATOM 4182 C CA . PRO B 1 154 ? -13.153 -37.204 32.534 1.00 23.86 156 PRO B CA 1
ATOM 4183 C C . PRO B 1 154 ? -12.962 -36.072 33.569 1.00 24.13 156 PRO B C 1
ATOM 4184 O O . PRO B 1 154 ? -12.276 -36.274 34.581 1.00 21.97 156 PRO B O 1
ATOM 4188 N N . LEU B 1 155 ? -13.609 -34.917 33.361 1.00 24.86 157 LEU B N 1
ATOM 4189 C CA . LEU B 1 155 ? -13.350 -33.758 34.260 1.00 25.11 157 LEU B CA 1
ATOM 4190 C C . LEU B 1 155 ? -14.544 -33.175 35.041 1.00 25.36 157 LEU B C 1
ATOM 4191 O O . LEU B 1 155 ? -14.343 -32.340 35.933 1.00 26.16 157 LEU B O 1
ATOM 4196 N N . LYS B 1 156 ? -15.756 -33.571 34.677 1.00 23.54 158 LYS B N 1
ATOM 4197 C CA . LYS B 1 156 ? -16.956 -33.011 35.220 1.00 24.21 158 LYS B CA 1
ATOM 4198 C C . LYS B 1 156 ? -17.039 -33.201 36.747 1.00 23.69 158 LYS B C 1
ATOM 4199 O O . LYS B 1 156 ? -17.221 -32.231 37.451 1.00 22.78 158 LYS B O 1
ATOM 4205 N N . ALA B 1 157 ? -16.969 -34.429 37.250 1.00 25.06 159 ALA B N 1
ATOM 4206 C CA . ALA B 1 157 ? -17.035 -34.662 38.727 1.00 25.88 159 ALA B CA 1
ATOM 4207 C C . ALA B 1 157 ? -15.934 -33.879 39.497 1.00 25.96 159 ALA B C 1
ATOM 4208 O O . ALA B 1 157 ? -16.181 -33.211 40.510 1.00 26.31 159 ALA B O 1
ATOM 4210 N N . ILE B 1 158 ? -14.726 -33.941 38.980 1.00 25.70 160 ILE B N 1
ATOM 4211 C CA . ILE B 1 158 ? -13.599 -33.226 39.543 1.00 25.83 160 ILE B CA 1
ATOM 4212 C C . ILE B 1 158 ? -13.860 -31.724 39.603 1.00 25.67 160 ILE B C 1
ATOM 4213 O O . ILE B 1 158 ? -13.593 -31.109 40.623 1.00 25.80 160 ILE B O 1
ATOM 4218 N N . GLY B 1 159 ? -14.412 -31.153 38.535 1.00 25.68 161 GLY B N 1
ATOM 4219 C CA . GLY B 1 159 ? -14.796 -29.729 38.528 1.00 25.81 161 GLY B CA 1
ATOM 4220 C C . GLY B 1 159 ? -15.844 -29.367 39.562 1.00 26.22 161 GLY B C 1
ATOM 4221 O O . GLY B 1 159 ? -15.702 -28.356 40.283 1.00 27.00 161 GLY B O 1
ATOM 4222 N N . GLU B 1 160 ? -16.891 -30.181 39.638 1.00 23.86 162 GLU B N 1
ATOM 4223 C CA . GLU B 1 160 ? -17.948 -29.980 40.602 1.00 24.86 162 GLU B CA 1
ATOM 4224 C C . GLU B 1 160 ? -17.402 -30.128 42.019 1.00 24.49 162 GLU B C 1
ATOM 4225 O O . GLU B 1 160 ? -17.861 -29.442 42.957 1.00 23.98 162 GLU B O 1
ATOM 4231 N N . ALA B 1 161 ? -16.452 -31.039 42.201 1.00 23.38 163 ALA B N 1
ATOM 4232 C CA . ALA B 1 161 ? -15.873 -31.134 43.537 1.00 23.81 163 ALA B CA 1
ATOM 4233 C C . ALA B 1 161 ? -14.986 -29.906 43.906 1.00 24.17 163 ALA B C 1
ATOM 4234 O O . ALA B 1 161 ? -15.014 -29.456 45.066 1.00 24.17 163 ALA B O 1
ATOM 4236 N N . CYS B 1 162 ? -14.230 -29.344 42.939 1.00 24.36 164 CYS B N 1
ATOM 4237 C CA . CYS B 1 162 ? -13.419 -28.122 43.199 1.00 25.86 164 CYS B CA 1
ATOM 4238 C C . CYS B 1 162 ? -14.323 -26.968 43.606 1.00 26.84 164 CYS B C 1
ATOM 4239 O O . CYS B 1 162 ? -13.988 -26.205 44.523 1.00 28.32 164 CYS B O 1
ATOM 4242 N N . ARG B 1 163 ? -15.454 -26.836 42.912 1.00 27.16 165 ARG B N 1
ATOM 4243 C CA . ARG B 1 163 ? -16.379 -25.750 43.144 1.00 27.78 165 ARG B CA 1
ATOM 4244 C C . ARG B 1 163 ? -17.011 -25.912 44.539 1.00 28.62 165 ARG B C 1
ATOM 4245 O O . ARG B 1 163 ? -17.139 -24.914 45.270 1.00 28.10 165 ARG B O 1
ATOM 4253 N N . THR B 1 164 ? -17.379 -27.144 44.926 1.00 29.03 166 THR B N 1
ATOM 4254 C CA . THR B 1 164 ? -17.958 -27.325 46.299 1.00 29.59 166 THR B CA 1
ATOM 4255 C C . THR B 1 164 ? -16.936 -27.035 47.399 1.00 29.72 166 THR B C 1
ATOM 4256 O O . THR B 1 164 ? -17.273 -26.434 48.402 1.00 28.97 166 THR B O 1
ATOM 4260 N N . GLU B 1 165 ? -15.673 -27.365 47.130 1.00 30.35 167 GLU B N 1
ATOM 4261 C CA . GLU B 1 165 ? -14.597 -27.248 48.100 1.00 30.40 167 GLU B CA 1
ATOM 4262 C C . GLU B 1 165 ? -13.888 -25.883 48.018 1.00 30.23 167 GLU B C 1
ATOM 4263 O O . GLU B 1 165 ? -12.900 -25.615 48.708 1.00 29.47 167 GLU B O 1
ATOM 4269 N N . ASP B 1 166 ? -14.407 -25.035 47.141 1.00 30.85 168 ASP B N 1
ATOM 4270 C CA . ASP B 1 166 ? -13.856 -23.706 46.879 1.00 30.63 168 ASP B CA 1
ATOM 4271 C C . ASP B 1 166 ? -12.383 -23.714 46.358 1.00 30.16 168 ASP B C 1
ATOM 4272 O O . ASP B 1 166 ? -11.578 -22.794 46.635 1.00 29.82 168 ASP B O 1
ATOM 4277 N N . ALA B 1 167 ? -12.052 -24.759 45.589 1.00 28.60 169 ALA B N 1
ATOM 4278 C CA . ALA B 1 167 ? -10.818 -24.801 44.789 1.00 28.55 169 ALA B CA 1
ATOM 4279 C C . ALA B 1 167 ? -11.011 -24.174 43.390 1.00 28.19 169 ALA B C 1
ATOM 4280 O O . ALA B 1 167 ? -12.118 -24.251 42.861 1.00 28.28 169 ALA B O 1
ATOM 4282 N N . LEU B 1 168 ? -9.955 -23.562 42.806 1.00 28.05 170 LEU B N 1
ATOM 4283 C CA . LEU B 1 168 ? -9.921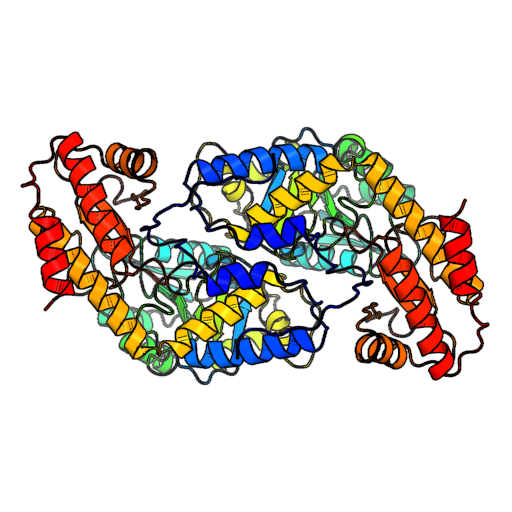 -23.167 41.373 1.00 27.01 170 LEU B CA 1
ATOM 4284 C C . LEU B 1 168 ? -9.407 -24.335 40.521 1.00 26.59 170 LEU B C 1
ATOM 4285 O O . LEU B 1 168 ? -8.315 -24.841 40.742 1.00 26.85 170 LEU B O 1
ATOM 4290 N N . PHE B 1 169 ? -10.223 -24.777 39.589 1.00 26.02 171 PHE B N 1
ATOM 4291 C CA . PHE B 1 169 ? -9.884 -25.905 38.786 1.00 27.21 171 PHE B CA 1
ATOM 4292 C C . PHE B 1 169 ? -9.341 -25.351 37.501 1.00 27.97 171 PHE B C 1
ATOM 4293 O O . PHE B 1 169 ? -10.094 -24.785 36.677 1.00 28.67 171 PHE B O 1
ATOM 4301 N N . ILE B 1 170 ? -8.036 -25.533 37.320 1.00 28.61 172 ILE B N 1
ATOM 4302 C CA . ILE B 1 170 ? -7.353 -24.983 36.175 1.00 27.56 172 ILE B CA 1
ATOM 4303 C C . ILE B 1 170 ? -6.982 -26.091 35.188 1.00 28.36 172 ILE B C 1
ATOM 4304 O O . ILE B 1 170 ? -6.324 -27.052 35.597 1.00 29.56 172 ILE B O 1
ATOM 4309 N N . VAL B 1 171 ? -7.412 -25.977 33.902 1.00 27.02 173 VAL B N 1
ATOM 4310 C CA . VAL B 1 171 ? -7.232 -27.085 32.940 1.00 26.29 173 VAL B CA 1
ATOM 4311 C C . VAL B 1 171 ? -6.381 -26.765 31.699 1.00 26.63 173 VAL B C 1
ATOM 4312 O O . VAL B 1 171 ? -6.520 -25.737 31.074 1.00 27.15 173 VAL B O 1
ATOM 4316 N N . ASP B 1 172 ? -5.467 -27.671 31.371 1.00 27.16 174 ASP B N 1
ATOM 4317 C CA . ASP B 1 172 ? -4.699 -27.627 30.144 1.00 26.88 174 ASP B CA 1
ATOM 4318 C C . ASP B 1 172 ? -5.513 -28.447 29.132 1.00 26.82 174 ASP B C 1
ATOM 4319 O O . ASP B 1 172 ? -5.515 -29.684 29.180 1.00 27.91 174 ASP B O 1
ATOM 4324 N N . ALA B 1 173 ? -6.235 -27.738 28.281 1.00 26.70 175 ALA B N 1
ATOM 4325 C CA . ALA B 1 173 ? -6.978 -28.290 27.165 1.00 25.14 175 ALA B CA 1
ATOM 4326 C C . ALA B 1 173 ? -6.194 -28.015 25.849 1.00 25.17 175 ALA B C 1
ATOM 4327 O O . ALA B 1 173 ? -6.773 -27.821 24.796 1.00 24.42 175 ALA B O 1
ATOM 4329 N N . VAL B 1 174 ? -4.881 -27.987 25.910 1.00 25.09 176 VAL B N 1
ATOM 4330 C CA . VAL B 1 174 ? -4.079 -27.685 24.734 1.00 24.93 176 VAL B CA 1
ATOM 4331 C C . VAL B 1 174 ? -4.319 -28.660 23.587 1.00 24.95 176 VAL B C 1
ATOM 4332 O O . VAL B 1 174 ? -4.422 -28.267 22.403 1.00 26.41 176 VAL B O 1
ATOM 4336 N N . ALA B 1 175 ? -4.433 -29.929 23.910 1.00 24.90 177 ALA B N 1
ATOM 4337 C CA . ALA B 1 175 ? -4.453 -30.920 22.878 1.00 25.07 177 ALA B CA 1
ATOM 4338 C C . ALA B 1 175 ? -5.871 -31.329 22.498 1.00 25.85 177 ALA B C 1
ATOM 4339 O O . ALA B 1 175 ? -6.053 -32.089 21.533 1.00 26.37 177 ALA B O 1
ATOM 4341 N N . THR B 1 176 ? -6.865 -30.833 23.241 1.00 24.43 178 THR B N 1
ATOM 4342 C CA . THR B 1 176 ? -8.264 -31.239 23.051 1.00 25.57 178 THR B CA 1
ATOM 4343 C C . THR B 1 176 ? -9.097 -30.133 22.461 1.00 24.40 178 THR B C 1
ATOM 4344 O O . THR B 1 176 ? -10.010 -30.463 21.715 1.00 26.34 178 THR B O 1
ATOM 4348 N N . ILE B 1 177 ? -8.771 -28.840 22.727 1.00 22.37 179 ILE B N 1
ATOM 4349 C CA . ILE B 1 177 ? -9.640 -27.770 22.303 1.00 21.12 179 ILE B CA 1
ATOM 4350 C C . ILE B 1 177 ? -9.816 -27.849 20.771 1.00 21.54 179 ILE B C 1
ATOM 4351 O O . ILE B 1 177 ? -8.806 -27.898 20.042 1.00 23.85 179 ILE B O 1
ATOM 4356 N N . GLY B 1 178 ? -11.047 -27.788 20.260 1.00 22.06 180 GLY B N 1
ATOM 4357 C CA . GLY B 1 178 ? -11.285 -27.763 18.767 1.00 20.87 180 GLY B CA 1
ATOM 4358 C C . GLY B 1 178 ? -11.339 -29.193 18.179 1.00 22.61 180 GLY B C 1
ATOM 4359 O O . GLY B 1 178 ? -11.652 -29.382 17.001 1.00 23.56 180 GLY B O 1
ATOM 4360 N N . GLY B 1 179 ? -11.027 -30.200 18.980 1.00 22.74 181 GLY B N 1
ATOM 4361 C CA . GLY B 1 179 ? -10.998 -31.608 18.513 1.00 22.45 181 GLY B CA 1
ATOM 4362 C C . GLY B 1 179 ? -11.868 -32.520 19.344 1.00 22.99 181 GLY B C 1
ATOM 4363 O O . GLY B 1 179 ? -12.446 -33.447 18.815 1.00 22.33 181 GLY B O 1
ATOM 4364 N N . CYS B 1 180 ? -11.939 -32.262 20.649 1.00 23.51 182 CYS B N 1
ATOM 4365 C CA . CYS B 1 180 ? -12.702 -33.108 21.604 1.00 26.32 182 CYS B CA 1
ATOM 4366 C C . CYS B 1 180 ? -13.546 -32.111 22.373 1.00 25.75 182 CYS B C 1
ATOM 4367 O O . CYS B 1 180 ? -13.106 -30.970 22.563 1.00 26.77 182 CYS B O 1
ATOM 4370 N N . GLU B 1 181 ? -14.723 -32.543 22.826 1.00 25.20 183 GLU B N 1
ATOM 4371 C CA . GLU B 1 181 ? -15.574 -31.715 23.687 1.00 25.36 183 GLU B CA 1
ATOM 4372 C C . GLU B 1 181 ? -14.735 -31.134 24.820 1.00 24.29 183 GLU B C 1
ATOM 4373 O O . GLU B 1 181 ? -13.993 -31.844 25.496 1.00 22.97 183 GLU B O 1
ATOM 4379 N N . VAL B 1 182 ? -14.849 -29.838 25.002 1.00 24.82 184 VAL B N 1
ATOM 4380 C CA . VAL B 1 182 ? -14.325 -29.164 26.165 1.00 24.92 184 VAL B CA 1
ATOM 4381 C C . VAL B 1 182 ? -15.441 -28.201 26.575 1.00 26.19 184 VAL B C 1
ATOM 4382 O O . VAL B 1 182 ? -15.794 -27.290 25.792 1.00 26.03 184 VAL B O 1
ATOM 4386 N N . LYS B 1 183 ? -16.025 -28.410 27.748 1.00 26.09 185 LYS B N 1
ATOM 4387 C CA . LYS B 1 183 ? -17.153 -27.561 28.208 1.00 26.29 185 LYS B CA 1
ATOM 4388 C C . LYS B 1 183 ? -16.811 -26.878 29.490 1.00 26.04 185 LYS B C 1
ATOM 4389 O O . LYS B 1 183 ? -17.101 -27.399 30.550 1.00 25.47 185 LYS B O 1
ATOM 4395 N N . VAL B 1 184 ? -16.215 -25.698 29.390 1.00 27.60 186 VAL B N 1
ATOM 4396 C CA . VAL B 1 184 ? -15.738 -24.929 30.553 1.00 27.74 186 VAL B CA 1
ATOM 4397 C C . VAL B 1 184 ? -16.841 -24.732 31.606 1.00 28.64 186 VAL B C 1
ATOM 4398 O O . VAL B 1 184 ? -16.628 -25.045 32.794 1.00 28.90 186 VAL B O 1
ATOM 4402 N N . ASP B 1 185 ? -18.022 -24.244 31.212 1.00 28.73 187 ASP B N 1
ATOM 4403 C CA . ASP B 1 185 ? -19.082 -23.943 32.197 1.00 28.57 187 ASP B CA 1
ATOM 4404 C C . ASP B 1 185 ? -19.729 -25.247 32.712 1.00 29.58 187 ASP B C 1
ATOM 4405 O O . ASP B 1 185 ? -19.921 -25.428 33.916 1.00 29.92 187 ASP B O 1
ATOM 4410 N N . GLU B 1 186 ? -20.074 -26.145 31.797 1.00 30.35 188 GLU B N 1
ATOM 4411 C CA . GLU B 1 186 ? -20.666 -27.428 32.208 1.00 31.31 188 GLU B CA 1
ATOM 4412 C C . GLU B 1 186 ? -19.785 -28.257 33.144 1.00 29.80 188 GLU B C 1
ATOM 4413 O O . GLU B 1 186 ? -20.296 -28.880 34.047 1.00 29.10 188 GLU B O 1
ATOM 4419 N N . TRP B 1 187 ? -18.467 -28.243 32.961 1.00 28.58 189 TRP B N 1
ATOM 4420 C CA . TRP B 1 187 ? -17.616 -29.080 33.816 1.00 27.25 189 TRP B CA 1
ATOM 4421 C C . TRP B 1 187 ? -17.017 -28.304 34.963 1.00 27.52 189 TRP B C 1
ATOM 4422 O O . TRP B 1 187 ? -16.067 -28.790 35.614 1.00 28.46 189 TRP B O 1
ATOM 4433 N N . LYS B 1 188 ? -17.534 -27.084 35.166 1.00 26.78 190 LYS B N 1
ATOM 4434 C CA . LYS B 1 188 ? -17.121 -26.182 36.228 1.00 26.82 190 LYS B CA 1
ATOM 4435 C C . LYS B 1 188 ? -15.594 -26.012 36.307 1.00 27.78 190 LYS B C 1
ATOM 4436 O O . LYS B 1 188 ? -14.941 -25.989 37.419 1.00 27.02 190 LYS B O 1
ATOM 4442 N N . ILE B 1 189 ? -15.024 -25.874 35.119 1.00 27.43 191 ILE B N 1
ATOM 4443 C CA . ILE B 1 189 ? -13.617 -25.498 34.956 1.00 26.77 191 ILE B CA 1
ATOM 4444 C C . ILE B 1 189 ? -13.497 -24.013 35.219 1.00 26.64 191 ILE B C 1
ATOM 4445 O O . ILE B 1 189 ? -14.236 -23.228 34.651 1.00 26.68 191 ILE B O 1
ATOM 4450 N N . ASP B 1 190 ? -12.554 -23.605 36.061 1.00 26.56 192 ASP B N 1
ATOM 4451 C CA . ASP B 1 190 ? -12.400 -22.191 36.386 1.00 25.53 192 ASP B CA 1
ATOM 4452 C C . ASP B 1 190 ? -11.460 -21.387 35.448 1.00 25.14 192 ASP B C 1
ATOM 4453 O O . ASP B 1 190 ? -11.616 -20.191 35.282 1.00 24.48 192 ASP B O 1
ATOM 4458 N N . ALA B 1 191 ? -10.463 -22.040 34.885 1.00 26.17 193 ALA B N 1
ATOM 4459 C CA . ALA B 1 191 ? -9.633 -21.452 33.830 1.00 26.36 193 ALA B CA 1
ATOM 4460 C C . ALA B 1 191 ? -9.209 -22.579 32.925 1.00 27.14 193 ALA B C 1
ATOM 4461 O O . ALA B 1 191 ? -8.861 -23.681 33.409 1.00 27.28 193 ALA B O 1
ATOM 4463 N N . ALA B 1 192 ? -9.218 -22.324 31.616 1.00 26.82 194 ALA B N 1
ATOM 4464 C CA . ALA B 1 192 ? -8.767 -23.363 30.690 1.00 26.64 194 ALA B CA 1
ATOM 4465 C C . ALA B 1 192 ? -7.757 -22.707 29.750 1.00 25.22 194 ALA B C 1
ATOM 4466 O O . ALA B 1 192 ? -7.888 -21.540 29.475 1.00 23.74 194 ALA B O 1
ATOM 4468 N N . ILE B 1 193 ? -6.764 -23.461 29.278 1.00 25.20 195 ILE B N 1
ATOM 4469 C CA . ILE B 1 193 ? -5.749 -22.875 28.386 1.00 25.68 195 ILE B CA 1
ATOM 4470 C C . ILE B 1 193 ? -5.760 -23.804 27.209 1.00 26.31 195 ILE B C 1
ATOM 4471 O O . ILE B 1 193 ? -5.752 -25.067 27.352 1.00 26.94 195 ILE B O 1
ATOM 4476 N N . GLY B 1 194 ? -5.812 -23.201 26.036 1.00 26.68 196 GLY B N 1
ATOM 4477 C CA . GLY B 1 194 ? -5.681 -23.988 24.821 1.00 26.09 196 GLY B CA 1
ATOM 4478 C C . GLY B 1 194 ? -4.367 -23.699 24.156 1.00 25.53 196 GLY B C 1
ATOM 4479 O O . GLY B 1 194 ? -3.501 -22.961 24.699 1.00 24.50 196 GLY B O 1
ATOM 4480 N N . GLY B 1 195 ? -4.204 -24.296 22.973 1.00 25.33 197 GLY B N 1
ATOM 4481 C CA . GLY B 1 195 ? -3.072 -23.955 22.094 1.00 24.26 197 GLY B CA 1
ATOM 4482 C C . GLY B 1 195 ? -3.595 -23.891 20.686 1.00 23.98 197 GLY B C 1
ATOM 4483 O O . GLY B 1 195 ? -4.754 -24.241 20.459 1.00 25.52 197 GLY B O 1
ATOM 4484 N N . THR B 1 196 ? -2.757 -23.481 19.731 1.00 24.35 198 THR B N 1
ATOM 4485 C CA . THR B 1 196 ? -3.214 -23.166 18.396 1.00 23.32 198 THR B CA 1
ATOM 4486 C C . THR B 1 196 ? -2.855 -24.260 17.435 1.00 23.50 198 THR B C 1
ATOM 4487 O O . THR B 1 196 ? -3.621 -24.524 16.521 1.00 22.68 198 THR B O 1
ATOM 4491 N N . GLN B 1 197 ? -1.716 -24.939 17.637 1.00 22.40 199 GLN B N 1
ATOM 4492 C CA . GLN B 1 197 ? -1.149 -25.784 16.568 1.00 23.35 199 GLN B CA 1
ATOM 4493 C C . GLN B 1 197 ? -1.580 -27.234 16.587 1.00 23.30 199 GLN B C 1
ATOM 4494 O O . GLN B 1 197 ? -1.001 -28.053 15.872 1.00 22.76 199 GLN B O 1
ATOM 4500 N N . LYS B 1 198 ? -2.532 -27.568 17.455 1.00 23.80 200 LYS B N 1
ATOM 4501 C CA . LYS B 1 198 ? -3.083 -28.938 17.496 1.00 23.34 200 LYS B CA 1
ATOM 4502 C C . LYS B 1 198 ? -4.427 -28.928 16.783 1.00 24.26 200 LYS B C 1
ATOM 4503 O O . LYS B 1 198 ? -4.454 -28.662 15.591 1.00 23.25 200 LYS B O 1
ATOM 4509 N N . CYS B 1 199 ? -5.539 -29.167 17.495 1.00 22.88 201 CYS B N 1
ATOM 4510 C CA . CYS B 1 199 ? -6.783 -29.330 16.800 1.00 24.45 201 CYS B CA 1
ATOM 4511 C C . CYS B 1 199 ? -7.334 -28.102 16.142 1.00 24.47 201 CYS B C 1
ATOM 4512 O O . CYS B 1 199 ? -8.208 -28.244 15.283 1.00 26.37 201 CYS B O 1
ATOM 4515 N N . LEU B 1 200 ? -6.855 -26.913 16.526 1.00 24.03 202 LEU B N 1
ATOM 4516 C CA . LEU B 1 200 ? -7.255 -25.654 15.858 1.00 24.52 202 LEU B CA 1
ATOM 4517 C C . LEU B 1 200 ? -6.512 -25.407 14.560 1.00 23.53 202 LEU B C 1
ATOM 4518 O O . LEU B 1 200 ? -6.942 -24.583 13.713 1.00 22.12 202 LEU B O 1
ATOM 4523 N N . SER B 1 201 ? -5.434 -26.146 14.361 1.00 22.60 203 SER B N 1
ATOM 4524 C CA . SER B 1 201 ? -4.670 -25.964 13.149 1.00 24.10 203 SER B CA 1
ATOM 4525 C C . SER B 1 201 ? -4.298 -24.527 12.839 1.00 22.76 203 SER B C 1
ATOM 4526 O O . SER B 1 201 ? -4.420 -24.031 11.702 1.00 23.73 203 SER B O 1
ATOM 4529 N N . VAL B 1 202 ? -3.829 -23.833 13.851 1.00 24.20 204 VAL B N 1
ATOM 4530 C CA . VAL B 1 202 ? -3.294 -22.490 13.648 1.00 23.91 204 VAL B CA 1
ATOM 4531 C C . VAL B 1 202 ? -1.800 -22.530 13.996 1.00 25.71 204 VAL B C 1
ATOM 4532 O O . VAL B 1 202 ? -1.438 -23.212 14.952 1.00 28.36 204 VAL B O 1
ATOM 4536 N N . PRO B 1 203 ? -0.929 -21.784 13.283 1.00 26.03 205 PRO B N 1
ATOM 4537 C CA . PRO B 1 203 ? 0.520 -21.913 13.568 1.00 27.51 205 PRO B CA 1
ATOM 4538 C C . PRO B 1 203 ? 0.878 -21.835 15.024 1.00 28.71 205 PRO B C 1
ATOM 4539 O O . PRO B 1 203 ? 0.289 -21.014 15.758 1.00 28.36 205 PRO B O 1
ATOM 4543 N N . SER B 1 204 ? 1.847 -22.675 15.433 1.00 31.36 206 SER B N 1
ATOM 4544 C CA . SER B 1 204 ? 2.222 -22.708 16.848 1.00 34.43 206 SER B CA 1
ATOM 4545 C C . SER B 1 204 ? 2.608 -21.297 17.283 1.00 34.09 206 SER B C 1
ATOM 4546 O O . SER B 1 204 ? 3.072 -20.505 16.441 1.00 35.05 206 SER B O 1
ATOM 4549 N N . GLY B 1 205 ? 2.439 -21.014 18.569 1.00 33.51 207 GLY B N 1
ATOM 4550 C CA . GLY B 1 205 ? 2.934 -19.778 19.147 1.00 34.24 207 GLY B CA 1
ATOM 4551 C C . GLY B 1 205 ? 1.881 -18.800 19.639 1.00 35.32 207 GLY B C 1
ATOM 4552 O O . GLY B 1 205 ? 2.135 -17.600 19.752 1.00 34.26 207 GLY B O 1
ATOM 4553 N N . MET B 1 206 ? 0.704 -19.323 20.024 1.00 36.51 208 MET B N 1
ATOM 4554 C CA . MET B 1 206 ? -0.206 -18.494 20.771 1.00 36.90 208 MET B CA 1
ATOM 4555 C C . MET B 1 206 ? -0.989 -19.473 21.568 1.00 37.46 208 MET B C 1
ATOM 4556 O O . MET B 1 206 ? -1.005 -20.677 21.219 1.00 37.76 208 MET B O 1
ATOM 4561 N N . ALA B 1 207 ? -1.580 -18.954 22.662 1.00 35.92 209 ALA B N 1
ATOM 4562 C CA . ALA B 1 207 ? -2.178 -19.751 23.673 1.00 34.83 209 ALA B CA 1
ATOM 4563 C C . ALA B 1 207 ? -3.491 -19.048 24.082 1.00 34.24 209 ALA B C 1
ATOM 4564 O O . ALA B 1 207 ? -3.456 -18.110 24.876 1.00 36.07 209 ALA B O 1
ATOM 4566 N N . PRO B 1 208 ? -4.653 -19.469 23.500 1.00 32.05 210 PRO B N 1
ATOM 4567 C CA . PRO B 1 208 ? -5.940 -18.910 23.963 1.00 30.51 210 PRO B CA 1
ATOM 4568 C C . PRO B 1 208 ? -6.345 -19.382 25.363 1.00 27.83 210 PRO B C 1
ATOM 4569 O O . PRO B 1 208 ? -6.322 -20.603 25.672 1.00 28.12 210 PRO B O 1
ATOM 4573 N N . ILE B 1 209 ? -6.793 -18.449 26.165 1.00 26.37 211 ILE B N 1
ATOM 4574 C CA . ILE B 1 209 ? -7.192 -18.789 27.533 1.00 27.94 211 ILE B CA 1
ATOM 4575 C C . ILE B 1 209 ? -8.555 -18.265 27.894 1.00 27.50 211 ILE B C 1
ATOM 4576 O O . ILE B 1 209 ? -9.035 -17.296 27.289 1.00 28.22 211 ILE B O 1
ATOM 4581 N N . THR B 1 210 ? -9.157 -18.877 28.907 1.00 27.15 212 THR B N 1
ATOM 4582 C CA . THR B 1 210 ? -10.403 -18.358 29.415 1.00 27.66 212 THR B CA 1
ATOM 4583 C C . THR B 1 210 ? -10.495 -18.618 30.910 1.00 27.70 212 THR B C 1
ATOM 4584 O O . THR B 1 210 ? -10.007 -19.632 31.401 1.00 28.78 212 THR B O 1
ATOM 4588 N N . TYR B 1 211 ? -11.131 -17.722 31.638 1.00 28.40 213 TYR B N 1
ATOM 4589 C CA . TYR B 1 211 ? -11.322 -17.962 33.067 1.00 28.43 213 TYR B CA 1
ATOM 4590 C C . TYR B 1 211 ? -12.476 -17.138 33.526 1.00 29.22 213 TYR B C 1
ATOM 4591 O O . TYR B 1 211 ? -12.805 -16.144 32.870 1.00 29.17 213 TYR B O 1
ATOM 4600 N N . ASN B 1 212 ? -13.066 -17.555 34.662 1.00 29.78 214 ASN B N 1
ATOM 4601 C CA . ASN B 1 212 ? -14.289 -16.982 35.202 1.00 31.13 214 ASN B CA 1
ATOM 4602 C C . ASN B 1 212 ? -14.019 -15.915 36.269 1.00 31.80 214 ASN B C 1
ATOM 4603 O O . ASN B 1 212 ? -12.862 -15.639 36.557 1.00 32.49 214 ASN B O 1
ATOM 4608 N N . GLU B 1 213 ? -15.079 -15.339 36.858 1.00 32.50 215 GLU B N 1
ATOM 4609 C CA . GLU B 1 213 ? -14.952 -14.340 37.954 1.00 33.33 215 GLU B CA 1
ATOM 4610 C C . GLU B 1 213 ? -14.186 -14.864 39.173 1.00 31.96 215 GLU B C 1
ATOM 4611 O O . GLU B 1 213 ? -13.437 -14.115 39.821 1.00 29.85 215 GLU B O 1
ATOM 4617 N N . ARG B 1 214 ? -14.355 -16.145 39.486 1.00 30.66 216 ARG B N 1
ATOM 4618 C CA . ARG B 1 214 ? -13.587 -16.683 40.617 1.00 30.97 216 ARG B CA 1
ATOM 4619 C C . ARG B 1 214 ? -12.078 -16.565 40.375 1.00 30.07 216 ARG B C 1
ATOM 4620 O O . ARG B 1 214 ? -11.338 -16.115 41.272 1.00 29.44 216 ARG B O 1
ATOM 4628 N N . VAL B 1 215 ? -11.625 -16.939 39.170 1.00 28.78 217 VAL B N 1
ATOM 4629 C CA . VAL B 1 215 ? -10.227 -16.736 38.852 1.00 26.78 217 VAL B CA 1
ATOM 4630 C C . VAL B 1 215 ? -9.875 -15.216 38.810 1.00 27.34 217 VAL B C 1
ATOM 4631 O O . VAL B 1 215 ? -8.846 -14.804 39.376 1.00 25.44 217 VAL B O 1
ATOM 4635 N N . ALA B 1 216 ? -10.731 -14.401 38.184 1.00 26.66 218 ALA B N 1
ATOM 4636 C CA . ALA B 1 216 ? -10.421 -12.956 38.032 1.00 28.30 218 ALA B CA 1
ATOM 4637 C C . ALA B 1 216 ? -10.304 -12.255 39.344 1.00 28.34 218 ALA B C 1
ATOM 4638 O O . ALA B 1 216 ? -9.527 -11.291 39.498 1.00 28.81 218 ALA B O 1
ATOM 4640 N N . ASP B 1 217 ? -11.101 -12.711 40.293 1.00 29.62 219 ASP B N 1
ATOM 4641 C CA . ASP B 1 217 ? -11.112 -12.095 41.615 1.00 29.84 219 ASP B CA 1
ATOM 4642 C C . ASP B 1 217 ? -9.757 -12.241 42.291 1.00 29.63 219 ASP B C 1
ATOM 4643 O O . ASP B 1 217 ? -9.245 -11.290 42.878 1.00 30.67 219 ASP B O 1
ATOM 4648 N N . VAL B 1 218 ? -9.195 -13.446 42.192 1.00 28.94 220 VAL B N 1
ATOM 4649 C CA . VAL B 1 218 ? -7.888 -13.778 42.760 1.00 28.61 220 VAL B CA 1
ATOM 4650 C C . VAL B 1 218 ? -6.767 -13.023 42.065 1.00 29.04 220 VAL B C 1
ATOM 4651 O O . VAL B 1 218 ? -5.847 -12.540 42.701 1.00 29.10 220 VAL B O 1
ATOM 4655 N N . ILE B 1 219 ? -6.867 -12.902 40.739 1.00 29.97 221 ILE B N 1
ATOM 4656 C CA . ILE B 1 219 ? -5.939 -12.100 39.973 1.00 29.16 221 ILE B CA 1
ATOM 4657 C C . ILE B 1 219 ? -5.965 -10.610 40.403 1.00 30.38 221 ILE B C 1
ATOM 4658 O O . ILE B 1 219 ? -4.890 -9.974 40.547 1.00 31.08 221 ILE B O 1
ATOM 4663 N N . ALA B 1 220 ? -7.166 -10.044 40.551 1.00 30.93 222 ALA B N 1
ATOM 4664 C CA . ALA B 1 220 ? -7.315 -8.615 40.965 1.00 31.97 222 ALA B CA 1
ATOM 4665 C C . ALA B 1 220 ? -6.693 -8.318 42.306 1.00 31.58 222 ALA B C 1
ATOM 4666 O O . ALA B 1 220 ? -6.269 -7.181 42.528 1.00 31.41 222 ALA B O 1
ATOM 4668 N N . ALA B 1 221 ? -6.617 -9.318 43.182 1.00 32.61 223 ALA B N 1
ATOM 4669 C CA . ALA B 1 221 ? -6.008 -9.111 44.499 1.00 34.07 223 ALA B CA 1
ATOM 4670 C C . ALA B 1 221 ? -4.490 -8.849 44.403 1.00 35.72 223 ALA B C 1
ATOM 4671 O O . ALA B 1 221 ? -3.863 -8.467 45.412 1.00 34.97 223 ALA B O 1
ATOM 4673 N N . ARG B 1 222 ? -3.927 -8.954 43.180 1.00 36.80 224 ARG B N 1
ATOM 4674 C CA . ARG B 1 222 ? -2.465 -8.922 42.966 1.00 37.52 224 ARG B CA 1
ATOM 4675 C C . ARG B 1 222 ? -1.917 -7.904 41.948 1.00 37.88 224 ARG B C 1
ATOM 4676 O O . ARG B 1 222 ? -2.609 -7.461 41.028 1.00 39.19 224 ARG B O 1
ATOM 4684 N N . ASN B 1 241 ? -1.185 -5.407 46.627 1.00 53.23 243 ASN B N 1
ATOM 4685 C CA . ASN B 1 241 ? -0.705 -6.731 47.028 1.00 53.02 243 ASN B CA 1
ATOM 4686 C C . ASN B 1 241 ? 0.305 -7.362 46.047 1.00 52.61 243 ASN B C 1
ATOM 4687 O O . ASN B 1 241 ? 0.347 -6.982 44.873 1.00 52.47 243 ASN B O 1
ATOM 4692 N N . ARG B 1 242 ? 1.084 -8.328 46.560 1.00 52.16 244 ARG B N 1
ATOM 4693 C CA . ARG B 1 242 ? 2.253 -8.955 45.890 1.00 51.53 244 ARG B CA 1
ATOM 4694 C C . ARG B 1 242 ? 2.120 -9.180 44.394 1.00 50.60 244 ARG B C 1
ATOM 4695 O O . ARG B 1 242 ? 1.175 -9.835 43.958 1.00 50.82 244 ARG B O 1
ATOM 4703 N N . PRO B 1 243 ? 3.089 -8.655 43.617 1.00 49.50 245 PRO B N 1
ATOM 4704 C CA . PRO B 1 243 ? 3.268 -8.867 42.171 1.00 48.74 245 PRO B CA 1
ATOM 4705 C C . PRO B 1 243 ? 3.153 -10.330 41.693 1.00 47.53 245 PRO B C 1
ATOM 4706 O O . PRO B 1 243 ? 3.644 -11.257 42.368 1.00 46.94 245 PRO B O 1
ATOM 4710 N N . ILE B 1 244 ? 2.502 -10.523 40.541 1.00 46.44 246 ILE B N 1
ATOM 4711 C CA . ILE B 1 244 ? 2.689 -11.740 39.728 1.00 45.27 246 ILE B CA 1
ATOM 4712 C C . ILE B 1 244 ? 4.174 -11.679 39.305 1.00 44.74 246 ILE B C 1
ATOM 4713 O O . ILE B 1 244 ? 4.607 -10.636 38.766 1.00 44.52 246 ILE B O 1
ATOM 4718 N N . THR B 1 245 ? 4.943 -12.757 39.531 1.00 43.61 247 THR B N 1
ATOM 4719 C CA . THR B 1 245 ? 6.413 -12.757 39.260 1.00 43.11 247 THR B CA 1
ATOM 4720 C C . THR B 1 245 ? 6.814 -12.458 37.771 1.00 42.60 247 THR B C 1
ATOM 4721 O O . THR B 1 245 ? 7.790 -11.713 37.498 1.00 42.45 247 THR B O 1
ATOM 4725 N N . SER B 1 246 ? 6.036 -12.974 36.822 1.00 41.76 248 SER B N 1
ATOM 4726 C CA . SER B 1 246 ? 6.273 -12.615 35.423 1.00 40.94 248 SER B CA 1
ATOM 4727 C C . SER B 1 246 ? 5.432 -11.407 34.927 1.00 41.46 248 SER B C 1
ATOM 4728 O O . SER B 1 246 ? 4.204 -11.518 34.787 1.00 41.66 248 SER B O 1
ATOM 4731 N N . ASN B 1 247 ? 6.096 -10.281 34.641 1.00 41.02 249 ASN B N 1
ATOM 4732 C CA . ASN B 1 247 ? 5.444 -9.102 34.020 1.00 40.33 249 ASN B CA 1
ATOM 4733 C C . ASN B 1 247 ? 4.718 -9.459 32.699 1.00 39.69 249 ASN B C 1
ATOM 4734 O O . ASN B 1 247 ? 3.569 -9.046 32.456 1.00 38.26 249 ASN B O 1
ATOM 4739 N N . TYR B 1 248 ? 5.388 -10.250 31.865 1.00 39.17 250 TYR B N 1
ATOM 4740 C CA . TYR B 1 248 ? 4.857 -10.591 30.530 1.00 39.88 250 TYR B CA 1
ATOM 4741 C C . TYR B 1 248 ? 3.668 -11.546 30.647 1.00 39.28 250 TYR B C 1
ATOM 4742 O O . TYR B 1 248 ? 2.766 -11.505 29.811 1.00 39.16 250 TYR B O 1
ATOM 4751 N N . PHE B 1 249 ? 3.644 -12.325 31.742 1.00 39.43 251 PHE B N 1
ATOM 4752 C CA . PHE B 1 249 ? 2.578 -13.305 32.056 1.00 38.68 251 PHE B CA 1
ATOM 4753 C C . PHE B 1 249 ? 1.605 -12.797 33.147 1.00 39.20 251 PHE B C 1
ATOM 4754 O O . PHE B 1 249 ? 0.912 -13.583 33.812 1.00 38.97 251 PHE B O 1
ATOM 4762 N N . ASP B 1 250 ? 1.579 -11.482 33.348 1.00 39.05 252 ASP B N 1
ATOM 4763 C CA . ASP B 1 250 ? 0.691 -10.845 34.332 1.00 38.79 252 ASP B CA 1
ATOM 4764 C C . ASP B 1 250 ? -0.723 -10.639 33.701 1.00 39.38 252 ASP B C 1
ATOM 4765 O O . ASP B 1 250 ? -0.915 -9.753 32.807 1.00 38.93 252 ASP B O 1
ATOM 4770 N N . LEU B 1 251 ? -1.695 -11.455 34.145 1.00 38.46 253 LEU B N 1
ATOM 4771 C CA . LEU B 1 251 ? -3.079 -11.394 33.604 1.00 38.84 253 LEU B CA 1
ATOM 4772 C C . LEU B 1 251 ? -3.879 -10.116 34.041 1.00 38.87 253 LEU B C 1
ATOM 4773 O O . LEU B 1 251 ? -4.803 -9.699 33.344 1.00 38.77 253 LEU B O 1
ATOM 4778 N N . SER B 1 252 ? -3.493 -9.503 35.171 1.00 39.53 254 SER B N 1
ATOM 4779 C CA . SER B 1 252 ? -4.098 -8.232 35.668 1.00 40.06 254 SER B CA 1
ATOM 4780 C C . SER B 1 252 ? -3.780 -7.017 34.781 1.00 41.52 254 SER B C 1
ATOM 4781 O O . SER B 1 252 ? -4.444 -5.966 34.903 1.00 42.70 254 SER B O 1
ATOM 4784 N N . GLN B 1 253 ? -2.711 -7.153 33.984 1.00 41.70 255 GLN B N 1
ATOM 4785 C CA . GLN B 1 253 ? -2.259 -6.179 32.991 1.00 42.39 255 GLN B CA 1
ATOM 4786 C C . GLN B 1 253 ? -2.655 -6.683 31.603 1.00 42.63 255 GLN B C 1
ATOM 4787 O O . GLN B 1 253 ? -2.883 -5.871 30.697 1.00 43.53 255 GLN B O 1
ATOM 4793 N N . LEU B 1 254 ? -2.684 -8.017 31.427 1.00 42.61 256 LEU B N 1
ATOM 4794 C CA . LEU B 1 254 ? -3.240 -8.633 30.206 1.00 42.06 256 LEU B CA 1
ATOM 4795 C C . LEU B 1 254 ? -4.772 -8.431 30.054 1.00 42.33 256 LEU B C 1
ATOM 4796 O O . LEU B 1 254 ? -5.293 -8.321 28.920 1.00 43.05 256 LEU B O 1
ATOM 4801 N N . GLU B 1 255 ? -5.497 -8.378 31.175 1.00 41.73 257 GLU B N 1
ATOM 4802 C CA . GLU B 1 255 ? -6.933 -8.091 31.093 1.00 41.88 257 GLU B CA 1
ATOM 4803 C C . GLU B 1 255 ? -7.194 -6.620 30.714 1.00 42.53 257 GLU B C 1
ATOM 4804 O O . GLU B 1 255 ? -8.127 -6.346 29.953 1.00 42.20 257 GLU B O 1
ATOM 4810 N N . ASP B 1 256 ? -6.343 -5.701 31.196 1.00 43.09 258 ASP B N 1
ATOM 4811 C CA . ASP B 1 256 ? -6.369 -4.279 30.777 1.00 44.00 258 ASP B CA 1
ATOM 4812 C C . ASP B 1 256 ? -6.050 -4.121 29.255 1.00 44.78 258 ASP B C 1
ATOM 4813 O O . ASP B 1 256 ? -6.710 -3.311 28.556 1.00 44.68 258 ASP B O 1
ATOM 4818 N N . TYR B 1 257 ? -5.076 -4.904 28.747 1.00 44.86 259 TYR B N 1
ATOM 4819 C CA . TYR B 1 257 ? -4.869 -5.070 27.281 1.00 45.08 259 TYR B CA 1
ATOM 4820 C C . TYR B 1 257 ? -6.156 -5.445 26.487 1.00 45.07 259 TYR B C 1
ATOM 4821 O O . TYR B 1 257 ? -6.517 -4.778 25.491 1.00 44.49 259 TYR B O 1
ATOM 4830 N N . TRP B 1 258 ? -6.833 -6.495 26.970 1.00 44.82 260 TRP B N 1
ATOM 4831 C CA . TRP B 1 258 ? -7.970 -7.147 26.305 1.00 44.94 260 TRP B CA 1
ATOM 4832 C C . TRP B 1 258 ? -9.317 -6.683 26.893 1.00 45.34 260 TRP B C 1
ATOM 4833 O O . TRP B 1 258 ? -10.127 -7.505 27.408 1.00 46.47 260 TRP B O 1
ATOM 4844 N N . SER B 1 259 ? -9.499 -5.357 26.844 1.00 45.53 261 SER B N 1
ATOM 4845 C CA . SER B 1 259 ? -10.672 -4.587 27.337 1.00 45.74 261 SER B CA 1
ATOM 4846 C C . SER B 1 259 ? -10.467 -3.095 26.957 1.00 46.00 261 SER B C 1
ATOM 4847 O O . SER B 1 259 ? -9.427 -2.748 26.373 1.00 46.36 261 SER B O 1
ATOM 4850 N N . GLU B 1 260 ? -11.424 -2.226 27.290 1.00 46.46 262 GLU B N 1
ATOM 4851 C CA . GLU B 1 260 ? -11.476 -0.835 26.748 1.00 47.31 262 GLU B CA 1
ATOM 4852 C C . GLU B 1 260 ? -10.308 0.079 27.072 1.00 46.99 262 GLU B C 1
ATOM 4853 O O . GLU B 1 260 ? -9.969 0.934 26.249 1.00 47.23 262 GLU B O 1
ATOM 4859 N N . ARG B 1 261 ? -9.708 -0.081 28.251 1.00 46.52 263 ARG B N 1
ATOM 4860 C CA . ARG B 1 261 ? -8.469 0.651 28.604 1.00 46.97 263 ARG B CA 1
ATOM 4861 C C . ARG B 1 261 ? -7.354 0.600 27.523 1.00 46.16 263 ARG B C 1
ATOM 4862 O O . ARG B 1 261 ? -6.617 1.572 27.359 1.00 45.92 263 ARG B O 1
ATOM 4870 N N . ARG B 1 262 ? -7.264 -0.516 26.784 1.00 46.08 264 ARG B N 1
ATOM 4871 C CA . ARG B 1 262 ? -6.137 -0.813 25.858 1.00 46.22 264 ARG B CA 1
ATOM 4872 C C . ARG B 1 262 ? -4.757 -0.462 26.487 1.00 46.32 264 ARG B C 1
ATOM 4873 O O . ARG B 1 262 ? -3.942 0.306 25.907 1.00 44.94 264 ARG B O 1
ATOM 4881 N N . LEU B 1 263 ? -4.522 -1.028 27.686 1.00 46.23 265 LEU B N 1
ATOM 4882 C CA . LEU B 1 263 ? -3.293 -0.748 28.442 1.00 46.29 265 LEU B CA 1
ATOM 4883 C C . LEU B 1 263 ? -2.091 -1.312 27.673 1.00 46.04 265 LEU B C 1
ATOM 4884 O O . LEU B 1 263 ? -2.055 -2.526 27.383 1.00 45.35 265 LEU B O 1
ATOM 4889 N N . ASN B 1 264 ? -1.140 -0.421 27.335 1.00 45.52 266 ASN B N 1
ATOM 4890 C CA . ASN B 1 264 ? 0.024 -0.794 26.519 1.00 45.18 266 ASN B CA 1
ATOM 4891 C C . ASN B 1 264 ? 0.993 -1.772 27.227 1.00 44.66 266 ASN B C 1
ATOM 4892 O O . ASN B 1 264 ? 2.111 -1.383 27.632 1.00 44.48 266 ASN B O 1
ATOM 4897 N N . HIS B 1 265 ? 0.566 -3.039 27.329 1.00 43.14 267 HIS B N 1
ATOM 4898 C CA . HIS B 1 265 ? 1.338 -4.082 28.027 1.00 42.06 267 HIS B CA 1
ATOM 4899 C C . HIS B 1 265 ? 2.449 -4.778 27.160 1.00 40.39 267 HIS B C 1
ATOM 4900 O O . HIS B 1 265 ? 3.514 -5.149 27.688 1.00 39.48 267 HIS B O 1
ATOM 4907 N N . HIS B 1 266 ? 2.197 -4.913 25.848 1.00 38.31 268 HIS B N 1
ATOM 4908 C CA . HIS B 1 266 ? 3.084 -5.596 24.897 1.00 36.68 268 HIS B CA 1
ATOM 4909 C C . HIS B 1 266 ? 2.513 -5.359 23.469 1.00 35.40 268 HIS B C 1
ATOM 4910 O O . HIS B 1 266 ? 1.326 -5.026 23.306 1.00 36.20 268 HIS B O 1
ATOM 4917 N N . THR B 1 267 ? 3.329 -5.520 22.432 1.00 32.83 269 THR B N 1
ATOM 4918 C CA . THR B 1 267 ? 2.817 -5.361 21.058 1.00 29.46 269 THR B CA 1
ATOM 4919 C C . THR B 1 267 ? 2.231 -6.725 20.684 1.00 28.01 269 THR B C 1
ATOM 4920 O O . THR B 1 267 ? 2.988 -7.638 20.357 1.00 24.85 269 THR B O 1
ATOM 4924 N N . GLU B 1 268 ? 0.899 -6.860 20.827 1.00 27.74 270 GLU B N 1
ATOM 4925 C CA . GLU B 1 268 ? 0.219 -8.103 20.419 1.00 27.92 270 GLU B CA 1
ATOM 4926 C C . GLU B 1 268 ? 0.772 -8.575 19.038 1.00 27.20 270 GLU B C 1
ATOM 4927 O O . GLU B 1 268 ? 1.284 -7.752 18.253 1.00 28.37 270 GLU B O 1
ATOM 4933 N N . ALA B 1 269 ? 0.716 -9.869 18.777 1.00 25.07 271 ALA B N 1
ATOM 4934 C CA . ALA B 1 269 ? 1.304 -10.421 17.596 1.00 23.77 271 ALA B CA 1
ATOM 4935 C C . ALA B 1 269 ? 0.267 -10.348 16.450 1.00 23.39 271 ALA B C 1
ATOM 4936 O O . ALA B 1 269 ? -0.669 -11.183 16.381 1.00 22.44 271 ALA B O 1
ATOM 4938 N N . THR B 1 270 ? 0.429 -9.334 15.608 1.00 20.81 272 THR B N 1
ATOM 4939 C CA . THR B 1 270 ? -0.445 -8.961 14.483 1.00 18.99 272 THR B CA 1
ATOM 4940 C C . THR B 1 270 ? -0.855 -10.126 13.591 1.00 18.50 272 THR B C 1
ATOM 4941 O O . THR B 1 270 ? -2.009 -10.551 13.593 1.00 18.75 272 THR B O 1
ATOM 4945 N N . THR B 1 271 ? 0.100 -10.705 12.860 1.00 18.77 273 THR B N 1
ATOM 4946 C CA . THR B 1 271 ? -0.191 -11.848 11.972 1.00 17.09 273 THR B CA 1
ATOM 4947 C C . THR B 1 271 ? -0.769 -13.026 12.697 1.00 17.76 273 THR B C 1
ATOM 4948 O O . THR B 1 271 ? -1.740 -13.684 12.174 1.00 17.56 273 THR B O 1
ATOM 4952 N N . MET B 1 272 ? -0.234 -13.318 13.896 1.00 16.42 274 MET B N 1
ATOM 4953 C CA . MET B 1 272 ? -0.722 -14.494 14.647 1.00 17.63 274 MET B CA 1
ATOM 4954 C C . MET B 1 272 ? -2.176 -14.288 15.096 1.00 16.75 274 MET B C 1
ATOM 4955 O O . MET B 1 272 ? -2.934 -15.229 15.229 1.00 15.51 274 MET B O 1
ATOM 4960 N N . LEU B 1 273 ? -2.546 -13.059 15.411 1.00 17.06 275 LEU B N 1
ATOM 4961 C CA . LEU B 1 273 ? -3.956 -12.766 15.745 1.00 17.16 275 LEU B CA 1
ATOM 4962 C C . LEU B 1 273 ? -4.825 -12.949 14.486 1.00 16.33 275 LEU B C 1
ATOM 4963 O O . LEU B 1 273 ? -5.859 -13.626 14.544 1.00 17.77 275 LEU B O 1
ATOM 4968 N N . TYR B 1 274 ? -4.340 -12.488 13.318 1.00 15.38 276 TYR B N 1
ATOM 4969 C CA . TYR B 1 274 ? -5.097 -12.703 12.072 1.00 15.36 276 TYR B CA 1
ATOM 4970 C C . TYR B 1 274 ? -5.352 -14.223 11.887 1.00 16.09 276 TYR B C 1
ATOM 4971 O O . TYR B 1 274 ? -6.478 -14.635 11.526 1.00 14.33 276 TYR B O 1
ATOM 4980 N N . ALA B 1 275 ? -4.295 -15.036 12.093 1.00 13.89 277 ALA B N 1
ATOM 4981 C CA . ALA B 1 275 ? -4.380 -16.483 11.871 1.00 15.32 277 ALA B CA 1
ATOM 4982 C C . ALA B 1 275 ? -5.335 -17.179 12.887 1.00 15.59 277 ALA B C 1
ATOM 4983 O O . ALA B 1 275 ? -6.094 -18.086 12.508 1.00 17.14 277 ALA B O 1
ATOM 4985 N N . LEU B 1 276 ? -5.265 -16.776 14.149 1.00 14.57 278 LEU B N 1
ATOM 4986 C CA . LEU B 1 276 ? -6.161 -17.337 15.185 1.00 15.97 278 LEU B CA 1
ATOM 4987 C C . LEU B 1 276 ? -7.641 -17.029 14.898 1.00 14.97 278 LEU B C 1
ATOM 4988 O O . LEU B 1 276 ? -8.545 -17.883 15.012 1.00 15.78 278 LEU B O 1
ATOM 4993 N N . ARG B 1 277 ? -7.881 -15.778 14.615 1.00 15.20 279 ARG B N 1
ATOM 4994 C CA . ARG B 1 277 ? -9.187 -15.283 14.202 1.00 17.41 279 ARG B CA 1
ATOM 4995 C C . ARG B 1 277 ? -9.773 -16.153 13.088 1.00 17.14 279 ARG B C 1
ATOM 4996 O O . ARG B 1 277 ? -10.937 -16.653 13.231 1.00 17.24 279 ARG B O 1
ATOM 5004 N N . GLU B 1 278 ? -8.955 -16.421 12.051 1.00 16.34 280 GLU B N 1
ATOM 5005 C CA . GLU B 1 278 ? -9.437 -17.173 10.926 1.00 17.83 280 GLU B CA 1
ATOM 5006 C C . GLU B 1 278 ? -9.610 -18.586 11.348 1.00 17.18 280 GLU B C 1
ATOM 5007 O O . GLU B 1 278 ? -10.585 -19.189 10.934 1.00 15.82 280 GLU B O 1
ATOM 5013 N N . GLY B 1 279 ? -8.627 -19.114 12.110 1.00 16.65 281 GLY B N 1
ATOM 5014 C CA . GLY B 1 279 ? -8.622 -20.541 12.474 1.00 17.38 281 GLY B CA 1
ATOM 5015 C C . GLY B 1 279 ? -9.795 -20.887 13.378 1.00 17.71 281 GLY B C 1
ATOM 5016 O O . GLY B 1 279 ? -10.487 -21.921 13.202 1.00 17.50 281 GLY B O 1
ATOM 5017 N N . VAL B 1 280 ? -10.079 -19.996 14.325 1.00 17.09 282 VAL B N 1
ATOM 5018 C CA . VAL B 1 280 ? -11.353 -20.165 15.005 1.00 18.56 282 VAL B CA 1
ATOM 5019 C C . VAL B 1 280 ? -12.656 -19.916 14.226 1.00 19.46 282 VAL B C 1
ATOM 5020 O O . VAL B 1 280 ? -13.607 -20.690 14.391 1.00 19.83 282 VAL B O 1
ATOM 5024 N N . ARG B 1 281 ? -12.707 -18.913 13.357 1.00 18.30 283 ARG B N 1
ATOM 5025 C CA . ARG B 1 281 ? -13.865 -18.795 12.487 1.00 19.34 283 ARG B CA 1
ATOM 5026 C C . ARG B 1 281 ? -14.125 -20.189 11.813 1.00 20.02 283 ARG B C 1
ATOM 5027 O O . ARG B 1 281 ? -15.276 -20.616 11.753 1.00 20.06 283 ARG B O 1
ATOM 5035 N N . LEU B 1 282 ? -13.070 -20.883 11.328 1.00 17.63 284 LEU B N 1
ATOM 5036 C CA . LEU B 1 282 ? -13.277 -22.102 10.566 1.00 18.66 284 LEU B CA 1
ATOM 5037 C C . LEU B 1 282 ? -13.833 -23.229 11.436 1.00 18.52 284 LEU B C 1
ATOM 5038 O O . LEU B 1 282 ? -14.648 -24.070 10.969 1.00 18.01 284 LEU B O 1
ATOM 5043 N N . VAL B 1 283 ? -13.343 -23.299 12.674 1.00 17.19 285 VAL B N 1
ATOM 5044 C CA . VAL B 1 283 ? -13.949 -24.227 13.567 1.00 19.41 285 VAL B CA 1
ATOM 5045 C C . VAL B 1 283 ? -15.474 -24.071 13.790 1.00 18.82 285 VAL B C 1
ATOM 5046 O O . VAL B 1 283 ? -16.209 -25.058 13.761 1.00 19.91 285 VAL B O 1
ATOM 5050 N N . LEU B 1 284 ? -15.911 -22.838 13.953 1.00 18.45 286 LEU B N 1
ATOM 5051 C CA . LEU B 1 284 ? -17.270 -22.519 14.248 1.00 19.13 286 LEU B CA 1
ATOM 5052 C C . LEU B 1 284 ? -18.131 -22.654 13.025 1.00 19.76 286 LEU B C 1
ATOM 5053 O O . LEU B 1 284 ? -19.320 -23.013 13.125 1.00 21.12 286 LEU B O 1
ATOM 5058 N N . GLU B 1 285 ? -17.549 -22.416 11.857 1.00 20.71 287 GLU B N 1
ATOM 5059 C CA . GLU B 1 285 ? -18.255 -22.694 10.618 1.00 21.35 287 GLU B CA 1
ATOM 5060 C C . GLU B 1 285 ? -18.545 -24.182 10.492 1.00 21.60 287 GLU B C 1
ATOM 5061 O O . GLU B 1 285 ? -19.649 -24.602 10.082 1.00 20.00 287 GLU B O 1
ATOM 5067 N N . GLU B 1 286 ? -17.562 -24.998 10.876 1.00 21.30 288 GLU B N 1
ATOM 5068 C CA . GLU B 1 286 ? -17.756 -26.429 10.792 1.00 20.38 288 GLU B CA 1
ATOM 5069 C C . GLU B 1 286 ? -18.849 -26.811 11.783 1.00 20.53 288 GLU B C 1
ATOM 5070 O O . GLU B 1 286 ? -19.685 -27.666 11.510 1.00 19.26 288 GLU B O 1
ATOM 5076 N N . GLY B 1 287 ? -18.841 -26.159 12.940 1.00 20.05 289 GLY B N 1
ATOM 5077 C CA . GLY B 1 287 ? -19.769 -26.507 13.994 1.00 19.33 289 GLY B CA 1
ATOM 5078 C C . GLY B 1 287 ? -19.008 -27.422 14.938 1.00 19.64 289 GLY B C 1
ATOM 5079 O O . GLY B 1 287 ? -18.439 -28.429 14.517 1.00 19.91 289 GLY B O 1
ATOM 5080 N N . LEU B 1 288 ? -19.034 -27.112 16.231 1.00 18.44 290 LEU B N 1
ATOM 5081 C CA . LEU B 1 288 ? -18.385 -27.961 17.263 1.00 18.94 290 LEU B CA 1
ATOM 5082 C C . LEU B 1 288 ? -18.679 -29.489 17.292 1.00 19.63 290 LEU B C 1
ATOM 5083 O O . LEU B 1 288 ? -17.753 -30.325 17.137 1.00 20.14 290 LEU B O 1
ATOM 5088 N N . GLU B 1 289 ? -19.944 -29.860 17.517 1.00 20.11 291 GLU B N 1
ATOM 5089 C CA . GLU B 1 289 ? -20.377 -31.267 17.469 1.00 21.08 291 GLU B CA 1
ATOM 5090 C C . GLU B 1 289 ? -20.029 -31.969 16.156 1.00 21.21 291 GLU B C 1
ATOM 5091 O O . GLU B 1 289 ? -19.537 -33.121 16.180 1.00 21.24 291 GLU B O 1
ATOM 5097 N N . THR B 1 290 ? -20.206 -31.271 15.019 1.00 21.22 292 THR B N 1
ATOM 5098 C CA . THR B 1 290 ? -19.870 -31.833 13.708 1.00 20.45 292 THR B CA 1
ATOM 5099 C C . THR B 1 290 ? -18.381 -32.044 13.712 1.00 19.96 292 THR B C 1
ATOM 5100 O O . THR B 1 290 ? -17.898 -33.090 13.309 1.00 21.00 292 THR B O 1
ATOM 5104 N N . ARG B 1 291 ? -17.621 -31.058 14.149 1.00 18.40 293 ARG B N 1
ATOM 5105 C CA . ARG B 1 291 ? -16.177 -31.253 14.143 1.00 18.87 293 ARG B CA 1
ATOM 5106 C C . ARG B 1 291 ? -15.691 -32.378 15.049 1.00 17.19 293 ARG B C 1
ATOM 5107 O O . ARG B 1 291 ? -14.726 -33.114 14.675 1.00 17.90 293 ARG B O 1
ATOM 5115 N N . PHE B 1 292 ? -16.301 -32.503 16.227 1.00 18.50 294 PHE B N 1
ATOM 5116 C CA . PHE B 1 292 ? -15.950 -33.627 17.141 1.00 19.23 294 PHE B CA 1
ATOM 5117 C C . PHE B 1 292 ? -16.219 -34.953 16.507 1.00 20.10 294 PHE B C 1
ATOM 5118 O O . PHE B 1 292 ? -15.373 -35.876 16.558 1.00 20.36 294 PHE B O 1
ATOM 5126 N N . GLU B 1 293 ? -17.396 -35.059 15.899 1.00 20.93 295 GLU B N 1
ATOM 5127 C CA . GLU B 1 293 ? -17.815 -36.292 15.285 1.00 21.18 295 GLU B CA 1
ATOM 5128 C C . GLU B 1 293 ? -16.933 -36.584 14.076 1.00 20.17 295 GLU B C 1
ATOM 5129 O O . GLU B 1 293 ? -16.513 -37.706 13.858 1.00 19.86 295 GLU B O 1
ATOM 5135 N N . ARG B 1 294 ? -16.567 -35.539 13.334 1.00 19.61 296 ARG B N 1
ATOM 5136 C CA . ARG B 1 294 ? -15.599 -35.710 12.249 1.00 20.11 296 ARG B CA 1
ATOM 5137 C C . ARG B 1 294 ? -14.219 -36.232 12.714 1.00 19.39 296 ARG B C 1
ATOM 5138 O O . ARG B 1 294 ? -13.599 -37.049 12.023 1.00 20.16 296 ARG B O 1
ATOM 5146 N N . HIS B 1 295 ? -13.704 -35.743 13.842 1.00 19.38 297 HIS B N 1
ATOM 5147 C CA . HIS B 1 295 ? -12.446 -36.312 14.424 1.00 17.50 297 HIS B CA 1
ATOM 5148 C C . HIS B 1 295 ? -12.639 -37.833 14.769 1.00 18.01 297 HIS B C 1
ATOM 5149 O O . HIS B 1 295 ? -11.789 -38.695 14.474 1.00 17.95 297 HIS B O 1
ATOM 5156 N N . ARG B 1 296 ? -13.763 -38.167 15.343 1.00 17.40 298 ARG B N 1
ATOM 5157 C CA . ARG B 1 296 ? -13.970 -39.569 15.697 1.00 17.87 298 ARG B CA 1
ATOM 5158 C C . ARG B 1 296 ? -14.036 -40.443 14.432 1.00 18.61 298 ARG B C 1
ATOM 5159 O O . ARG B 1 296 ? -13.594 -41.603 14.455 1.00 20.21 298 ARG B O 1
ATOM 5167 N N . HIS B 1 297 ? -14.612 -39.908 13.350 1.00 18.01 299 HIS B N 1
ATOM 5168 C CA . HIS B 1 297 ? -14.779 -40.680 12.108 1.00 19.25 299 HIS B CA 1
ATOM 5169 C C . HIS B 1 297 ? -13.403 -41.137 11.516 1.00 19.43 299 HIS B C 1
ATOM 5170 O O . HIS B 1 297 ? -13.196 -42.321 11.208 1.00 17.49 299 HIS B O 1
ATOM 5177 N N . HIS B 1 298 ? -12.465 -40.185 11.403 1.00 18.71 300 HIS B N 1
ATOM 5178 C CA . HIS B 1 298 ? -11.116 -40.438 10.953 1.00 19.20 300 HIS B CA 1
ATOM 5179 C C . HIS B 1 298 ? -10.310 -41.273 11.965 1.00 18.97 300 HIS B C 1
ATOM 5180 O O . HIS B 1 298 ? -9.528 -42.156 11.549 1.00 21.18 300 HIS B O 1
ATOM 5187 N N . GLU B 1 299 ? -10.518 -41.062 13.267 1.00 18.41 301 GLU B N 1
ATOM 5188 C CA . GLU B 1 299 ? -9.936 -41.947 14.254 1.00 17.89 301 GLU B CA 1
ATOM 5189 C C . GLU B 1 299 ? -10.394 -43.417 14.005 1.00 18.06 301 GLU B C 1
ATOM 5190 O O . GLU B 1 299 ? -9.590 -44.364 14.069 1.00 17.81 301 GLU B O 1
ATOM 5196 N N . ALA B 1 300 ? -11.670 -43.596 13.701 1.00 18.33 302 ALA B N 1
ATOM 5197 C CA . ALA B 1 300 ? -12.204 -44.933 13.383 1.00 18.64 302 ALA B CA 1
ATOM 5198 C C . ALA B 1 300 ? -11.589 -45.510 12.106 1.00 18.37 302 ALA B C 1
ATOM 5199 O O . ALA B 1 300 ? -11.228 -46.705 12.076 1.00 17.60 302 ALA B O 1
ATOM 5201 N N . ALA B 1 301 ? -11.427 -44.693 11.058 1.00 18.59 303 ALA B N 1
ATOM 5202 C CA . ALA B 1 301 ? -10.827 -45.237 9.847 1.00 18.62 303 ALA B CA 1
ATOM 5203 C C . ALA B 1 301 ? -9.356 -45.620 10.087 1.00 19.95 303 ALA B C 1
ATOM 5204 O O . ALA B 1 301 ? -8.915 -46.654 9.607 1.00 20.51 303 ALA B O 1
ATOM 5206 N N . LEU B 1 302 ? -8.612 -44.786 10.825 1.00 21.27 304 LEU B N 1
ATOM 5207 C CA . LEU B 1 302 ? -7.216 -45.081 11.175 1.00 21.25 304 LEU B CA 1
ATOM 5208 C C . LEU B 1 302 ? -7.106 -46.355 11.958 1.00 21.77 304 LEU B C 1
ATOM 5209 O O . LEU B 1 302 ? -6.294 -47.210 11.584 1.00 22.75 304 LEU B O 1
ATOM 5214 N N . ALA B 1 303 ? -7.919 -46.485 13.028 1.00 22.36 305 ALA B N 1
ATOM 5215 C CA . ALA B 1 303 ? -7.949 -47.693 13.884 1.00 22.05 305 ALA B CA 1
ATOM 5216 C C . ALA B 1 303 ? -8.149 -48.978 13.118 1.00 21.18 305 ALA B C 1
ATOM 5217 O O . ALA B 1 303 ? -7.452 -49.996 13.379 1.00 20.90 305 ALA B O 1
ATOM 5219 N N . ALA B 1 304 ? -9.092 -48.951 12.170 1.00 21.28 306 ALA B N 1
ATOM 5220 C CA . ALA B 1 304 ? -9.424 -50.165 11.391 1.00 19.83 306 ALA B CA 1
ATOM 5221 C C . ALA B 1 304 ? -8.218 -50.535 10.456 1.00 20.19 306 ALA B C 1
ATOM 5222 O O . ALA B 1 304 ? -7.887 -51.740 10.271 1.00 18.25 306 ALA B O 1
ATOM 5224 N N . GLY B 1 305 ? -7.555 -49.501 9.882 1.00 19.14 307 GLY B N 1
ATOM 5225 C CA . GLY B 1 305 ? -6.374 -49.747 9.073 1.00 19.09 307 GLY B CA 1
ATOM 5226 C C . GLY B 1 305 ? -5.223 -50.354 9.903 1.00 19.96 307 GLY B C 1
ATOM 5227 O O . GLY B 1 305 ? -4.692 -51.470 9.587 1.00 21.97 307 GLY B O 1
ATOM 5228 N N . ILE B 1 306 ? -4.863 -49.674 10.995 1.00 19.60 308 ILE B N 1
ATOM 5229 C CA . ILE B 1 306 ? -3.848 -50.190 11.956 1.00 19.42 308 ILE B CA 1
ATOM 5230 C C . ILE B 1 306 ? -4.209 -51.608 12.389 1.00 20.75 308 ILE B C 1
ATOM 5231 O O . ILE B 1 306 ? -3.350 -52.529 12.402 1.00 22.22 308 ILE B O 1
ATOM 5236 N N . LYS B 1 307 ? -5.467 -51.814 12.767 1.00 21.11 309 LYS B N 1
ATOM 5237 C CA . LYS B 1 307 ? -5.876 -53.189 13.152 1.00 21.20 309 LYS B CA 1
ATOM 5238 C C . LYS B 1 307 ? -5.669 -54.186 12.022 1.00 21.58 309 LYS B C 1
ATOM 5239 O O . LYS B 1 307 ? -5.101 -55.242 12.259 1.00 21.83 309 LYS B O 1
ATOM 5245 N N . ALA B 1 308 ? -6.108 -53.858 10.795 1.00 21.24 310 ALA B N 1
ATOM 5246 C CA . ALA B 1 308 ? -6.026 -54.839 9.708 1.00 21.73 310 ALA B CA 1
ATOM 5247 C C . ALA B 1 308 ? -4.575 -55.097 9.340 1.00 21.66 310 ALA B C 1
ATOM 5248 O O . ALA B 1 308 ? -4.210 -56.158 8.845 1.00 21.99 310 ALA B O 1
ATOM 5250 N N . MET B 1 309 ? -3.737 -54.132 9.639 1.00 22.56 311 MET B N 1
ATOM 5251 C CA . MET B 1 309 ? -2.316 -54.247 9.394 1.00 23.15 311 MET B CA 1
ATOM 5252 C C . MET B 1 309 ? -1.654 -55.209 10.399 1.00 23.95 311 MET B C 1
ATOM 5253 O O . MET B 1 309 ? -0.466 -55.514 10.276 1.00 24.71 311 MET B O 1
ATOM 5258 N N . GLY B 1 310 ? -2.398 -55.668 11.400 1.00 24.88 312 GLY B N 1
ATOM 5259 C CA . GLY B 1 310 ? -1.825 -56.603 12.406 1.00 25.82 312 GLY B CA 1
ATOM 5260 C C . GLY B 1 310 ? -1.111 -55.954 13.589 1.00 26.25 312 GLY B C 1
ATOM 5261 O O . GLY B 1 310 ? -0.466 -56.660 14.372 1.00 27.05 312 GLY B O 1
ATOM 5262 N N . LEU B 1 311 ? -1.237 -54.623 13.720 1.00 24.93 313 LEU B N 1
ATOM 5263 C CA . LEU B 1 311 ? -0.681 -53.848 14.830 1.00 24.98 313 LEU B CA 1
ATOM 5264 C C . LEU B 1 311 ? -1.665 -53.737 15.986 1.00 24.83 313 LEU B C 1
ATOM 5265 O O . LEU B 1 311 ? -2.838 -53.921 15.817 1.00 24.82 313 LEU B O 1
ATOM 5270 N N . ARG B 1 312 ? -1.130 -53.486 17.172 1.00 26.39 314 ARG B N 1
ATOM 5271 C CA . ARG B 1 312 ? -1.857 -53.412 18.449 1.00 27.78 314 ARG B CA 1
ATOM 5272 C C . ARG B 1 312 ? -1.822 -51.947 18.963 1.00 27.12 314 ARG B C 1
ATOM 5273 O O . ARG B 1 312 ? -0.862 -51.232 18.735 1.00 27.14 314 ARG B O 1
ATOM 5281 N N . LEU B 1 313 ? -2.820 -51.509 19.699 1.00 27.40 315 LEU B N 1
ATOM 5282 C CA . LEU B 1 313 ? -2.771 -50.130 20.175 1.00 28.33 315 LEU B CA 1
ATOM 5283 C C . LEU B 1 313 ? -2.328 -50.167 21.640 1.00 28.72 315 LEU B C 1
ATOM 5284 O O . LEU B 1 313 ? -2.718 -51.040 22.358 1.00 26.82 315 LEU B O 1
ATOM 5289 N N . PHE B 1 314 ? -1.566 -49.166 22.078 1.00 28.48 316 PHE B N 1
ATOM 5290 C CA . PHE B 1 314 ? -1.155 -49.127 23.462 1.00 28.02 316 PHE B CA 1
ATOM 5291 C C . PHE B 1 314 ? -2.262 -48.485 24.293 1.00 28.42 316 PHE B C 1
ATOM 5292 O O . PHE B 1 314 ? -3.017 -47.646 23.792 1.00 26.60 316 PHE B O 1
ATOM 5300 N N . GLY B 1 315 ? -2.373 -48.924 25.544 1.00 28.59 317 GLY B N 1
ATOM 5301 C CA . GLY B 1 315 ? -3.137 -48.227 26.556 1.00 29.76 317 GLY B CA 1
ATOM 5302 C C . GLY B 1 315 ? -4.559 -48.719 26.708 1.00 31.31 317 GLY B C 1
ATOM 5303 O O . GLY B 1 315 ? -5.011 -49.567 25.942 1.00 31.72 317 GLY B O 1
ATOM 5304 N N . ASP B 1 316 ? -5.238 -48.141 27.708 1.00 31.88 318 ASP B N 1
ATOM 5305 C CA . ASP B 1 316 ? -6.602 -48.417 28.145 1.00 32.96 318 ASP B CA 1
ATOM 5306 C C . ASP B 1 316 ? -7.496 -47.887 27.045 1.00 32.97 318 ASP B C 1
ATOM 5307 O O . ASP B 1 316 ? -7.524 -46.665 26.784 1.00 33.14 318 ASP B O 1
ATOM 5312 N N . ASP B 1 317 ? -8.215 -48.782 26.378 1.00 33.07 319 ASP B N 1
ATOM 5313 C CA . ASP B 1 317 ? -9.048 -48.295 25.304 1.00 33.62 319 ASP B CA 1
ATOM 5314 C C . ASP B 1 317 ? -10.284 -47.436 25.717 1.00 32.08 319 ASP B C 1
ATOM 5315 O O . ASP B 1 317 ? -10.790 -46.651 24.900 1.00 32.04 319 ASP B O 1
ATOM 5320 N N . SER B 1 318 ? -10.711 -47.544 26.978 1.00 30.36 320 SER B N 1
ATOM 5321 C CA . SER B 1 318 ? -11.865 -46.760 27.473 1.00 29.65 320 SER B CA 1
ATOM 5322 C C . SER B 1 318 ? -11.602 -45.264 27.752 1.00 28.93 320 SER B C 1
ATOM 5323 O O . SER B 1 318 ? -12.562 -44.484 27.894 1.00 28.54 320 SER B O 1
ATOM 5326 N N . CYS B 1 319 ? -10.338 -44.846 27.804 1.00 27.20 321 CYS B N 1
ATOM 5327 C CA . CYS B 1 319 ? -10.055 -43.407 27.943 1.00 26.55 321 CYS B CA 1
ATOM 5328 C C . CYS B 1 319 ? -9.114 -42.928 26.834 1.00 26.80 321 CYS B C 1
ATOM 5329 O O . CYS B 1 319 ? -8.310 -42.022 27.036 1.00 27.85 321 CYS B O 1
ATOM 5332 N N . LYS B 1 320 ? -9.199 -43.560 25.670 1.00 26.72 322 LYS B N 1
ATOM 5333 C CA . LYS B 1 320 ? -8.389 -43.205 24.536 1.00 25.54 322 LYS B CA 1
ATOM 5334 C C . LYS B 1 320 ? -8.739 -41.821 24.065 1.00 24.50 322 LYS B C 1
ATOM 5335 O O . LYS B 1 320 ? -9.862 -41.573 23.704 1.00 24.45 322 LYS B O 1
ATOM 5341 N N . MET B 1 321 ? -7.756 -40.922 24.028 1.00 24.66 323 MET B N 1
ATOM 5342 C CA . MET B 1 321 ? -7.932 -39.620 23.437 1.00 24.10 323 MET B CA 1
ATOM 5343 C C . MET B 1 321 ? -8.354 -39.801 21.950 1.00 23.44 323 MET B C 1
ATOM 5344 O O . MET B 1 321 ? -7.676 -40.497 21.192 1.00 24.57 323 MET B O 1
ATOM 5349 N N . PRO B 1 322 ? -9.460 -39.198 21.521 1.00 22.94 324 PRO B N 1
ATOM 5350 C CA . PRO B 1 322 ? -9.920 -39.471 20.140 1.00 24.88 324 PRO B CA 1
ATOM 5351 C C . PRO B 1 322 ? -8.904 -39.064 19.058 1.00 25.68 324 PRO B C 1
ATOM 5352 O O . PRO B 1 322 ? -8.902 -39.668 17.986 1.00 26.09 324 PRO B O 1
ATOM 5356 N N . VAL B 1 323 ? -8.062 -38.085 19.387 1.00 23.80 325 VAL B N 1
ATOM 5357 C CA . VAL B 1 323 ? -7.241 -37.320 18.418 1.00 26.72 325 VAL B CA 1
ATOM 5358 C C . VAL B 1 323 ? -5.776 -37.760 18.344 1.00 26.42 325 VAL B C 1
ATOM 5359 O O . VAL B 1 323 ? -4.983 -37.242 17.545 1.00 26.48 325 VAL B O 1
ATOM 5363 N N . VAL B 1 324 ? -5.429 -38.744 19.158 1.00 26.92 326 VAL B N 1
ATOM 5364 C CA . VAL B 1 324 ? -4.093 -39.335 19.147 1.00 27.67 326 VAL B CA 1
ATOM 5365 C C . VAL B 1 324 ? -4.263 -40.874 19.153 1.00 26.66 326 VAL B C 1
ATOM 5366 O O . VAL B 1 324 ? -5.056 -41.406 19.931 1.00 27.18 326 VAL B O 1
ATOM 5370 N N . THR B 1 325 ? -3.510 -41.587 18.315 1.00 25.88 327 THR B N 1
ATOM 5371 C CA . THR B 1 325 ? -3.539 -43.043 18.327 1.00 23.98 327 THR B CA 1
ATOM 5372 C C . THR B 1 325 ? -2.145 -43.606 18.614 1.00 25.51 327 THR B C 1
ATOM 5373 O O . THR B 1 325 ? -1.176 -43.196 17.988 1.00 25.42 327 THR B O 1
ATOM 5377 N N . CYS B 1 326 ? -2.034 -44.483 19.614 1.00 24.62 328 CYS B N 1
ATOM 5378 C CA . CYS B 1 326 ? -0.757 -44.988 20.078 1.00 25.03 328 CYS B CA 1
ATOM 5379 C C . CYS B 1 326 ? -0.545 -46.381 19.566 1.00 24.62 328 CYS B C 1
ATOM 5380 O O . CYS B 1 326 ? -1.140 -47.316 20.082 1.00 24.01 328 CYS B O 1
ATOM 5383 N N . VAL B 1 327 ? 0.306 -46.505 18.559 1.00 23.93 329 VAL B N 1
ATOM 5384 C CA . VAL B 1 327 ? 0.541 -47.765 17.942 1.00 23.90 329 VAL B CA 1
ATOM 5385 C C . VAL B 1 327 ? 1.796 -48.433 18.561 1.00 24.54 329 VAL B C 1
ATOM 5386 O O . VAL B 1 327 ? 2.882 -47.858 18.597 1.00 22.80 329 VAL B O 1
ATOM 5390 N N . GLU B 1 328 ? 1.638 -49.671 19.019 1.00 24.36 330 GLU B N 1
ATOM 5391 C CA . GLU B 1 328 ? 2.754 -50.448 19.573 1.00 25.26 330 GLU B CA 1
ATOM 5392 C C . GLU B 1 328 ? 3.779 -50.800 18.516 1.00 25.01 330 GLU B C 1
ATOM 5393 O O . GLU B 1 328 ? 3.431 -51.304 17.476 1.00 26.70 330 GLU B O 1
ATOM 5399 N N . ILE B 1 329 ? 5.039 -50.493 18.781 1.00 24.94 331 ILE B N 1
ATOM 5400 C CA . ILE B 1 329 ? 6.173 -50.958 17.964 1.00 24.54 331 ILE B CA 1
ATOM 5401 C C . ILE B 1 329 ? 6.381 -52.452 18.239 1.00 24.28 331 ILE B C 1
ATOM 5402 O O . ILE B 1 329 ? 6.539 -52.837 19.378 1.00 24.35 331 ILE B O 1
ATOM 5407 N N . PRO B 1 330 ? 6.343 -53.295 17.189 1.00 24.85 332 PRO B N 1
ATOM 5408 C CA . PRO B 1 330 ? 6.478 -54.780 17.318 1.00 25.05 332 PRO B CA 1
ATOM 5409 C C . PRO B 1 330 ? 7.877 -55.232 17.720 1.00 26.43 332 PRO B C 1
ATOM 5410 O O . PRO B 1 330 ? 8.846 -54.563 17.372 1.00 26.77 332 PRO B O 1
ATOM 5414 N N . GLY B 1 331 ? 7.988 -56.372 18.416 1.00 26.86 333 GLY B N 1
ATOM 5415 C CA . GLY B 1 331 ? 9.299 -56.994 18.662 1.00 28.04 333 GLY B CA 1
ATOM 5416 C C . GLY B 1 331 ? 10.291 -56.898 17.498 1.00 29.09 333 GLY B C 1
ATOM 5417 O O . GLY B 1 331 ? 9.924 -57.128 16.325 1.00 29.41 333 GLY B O 1
ATOM 5418 N N . GLY B 1 332 ? 11.528 -56.494 17.802 1.00 29.34 334 GLY B N 1
ATOM 5419 C CA . GLY B 1 332 ? 12.610 -56.467 16.810 1.00 31.39 334 GLY B CA 1
ATOM 5420 C C . GLY B 1 332 ? 12.600 -55.454 15.644 1.00 32.68 334 GLY B C 1
ATOM 5421 O O . GLY B 1 332 ? 13.448 -55.552 14.768 1.00 33.34 334 GLY B O 1
ATOM 5422 N N . ILE B 1 333 ? 11.657 -54.503 15.606 1.00 32.61 335 ILE B N 1
ATOM 5423 C CA . ILE B 1 333 ? 11.707 -53.412 14.621 1.00 32.59 335 ILE B CA 1
ATOM 5424 C C . ILE B 1 333 ? 12.209 -52.129 15.305 1.00 31.78 335 ILE B C 1
ATOM 5425 O O . ILE B 1 333 ? 11.795 -51.827 16.423 1.00 31.97 335 ILE B O 1
ATOM 5430 N N . ASP B 1 334 ? 13.140 -51.406 14.675 1.00 31.02 336 ASP B N 1
ATOM 5431 C CA . ASP B 1 334 ? 13.557 -50.090 15.207 1.00 30.66 336 ASP B CA 1
ATOM 5432 C C . ASP B 1 334 ? 12.560 -48.981 14.822 1.00 29.45 336 ASP B C 1
ATOM 5433 O O . ASP B 1 334 ? 12.345 -48.710 13.637 1.00 28.70 336 ASP B O 1
ATOM 5438 N N . GLY B 1 335 ? 11.961 -48.365 15.834 1.00 28.25 337 GLY B N 1
ATOM 5439 C CA . GLY B 1 335 ? 10.840 -47.456 15.622 1.00 28.02 337 GLY B CA 1
ATOM 5440 C C . GLY B 1 335 ? 11.276 -46.102 15.112 1.00 28.53 337 GLY B C 1
ATOM 5441 O O . GLY B 1 335 ? 10.522 -45.416 14.415 1.00 27.06 337 GLY B O 1
ATOM 5442 N N . GLU B 1 336 ? 12.499 -45.722 15.491 1.00 28.71 338 GLU B N 1
ATOM 5443 C CA . GLU B 1 336 ? 13.139 -44.508 15.034 1.00 29.43 338 GLU B CA 1
ATOM 5444 C C . GLU B 1 336 ? 13.507 -44.634 13.566 1.00 29.03 338 GLU B C 1
ATOM 5445 O O . GLU B 1 336 ? 13.444 -43.648 12.810 1.00 28.85 338 GLU B O 1
ATOM 5451 N N . SER B 1 337 ? 13.902 -45.846 13.168 1.00 26.91 339 SER B N 1
ATOM 5452 C CA . SER B 1 337 ? 14.312 -46.065 11.815 1.00 26.86 339 SER B CA 1
ATOM 5453 C C . SER B 1 337 ? 13.046 -46.014 10.904 1.00 25.53 339 SER B C 1
ATOM 5454 O O . SER B 1 337 ? 13.079 -45.506 9.752 1.00 26.53 339 SER B O 1
ATOM 5457 N N . VAL B 1 338 ? 11.951 -46.538 11.426 1.00 24.07 340 VAL B N 1
ATOM 5458 C CA . VAL B 1 338 ? 10.657 -46.475 10.753 1.00 24.36 340 VAL B CA 1
ATOM 5459 C C . VAL B 1 338 ? 10.180 -45.060 10.632 1.00 24.66 340 VAL B C 1
ATOM 5460 O O . VAL B 1 338 ? 9.765 -44.657 9.560 1.00 24.77 340 VAL B O 1
ATOM 5464 N N . ARG B 1 339 ? 10.262 -44.308 11.715 1.00 25.07 341 ARG B N 1
ATOM 5465 C CA . ARG B 1 339 ? 9.830 -42.914 11.653 1.00 27.28 341 ARG B CA 1
ATOM 5466 C C . ARG B 1 339 ? 10.688 -42.076 10.668 1.00 27.37 341 ARG B C 1
ATOM 5467 O O . ARG B 1 339 ? 10.180 -41.159 10.000 1.00 28.51 341 ARG B O 1
ATOM 5475 N N . ASP B 1 340 ? 11.974 -42.386 10.586 1.00 26.88 342 ASP B N 1
ATOM 5476 C CA . ASP B 1 340 ? 12.896 -41.580 9.787 1.00 26.56 342 ASP B CA 1
ATOM 5477 C C . ASP B 1 340 ? 12.734 -41.873 8.320 1.00 26.60 342 ASP B C 1
ATOM 5478 O O . ASP B 1 340 ? 12.770 -40.961 7.546 1.00 25.41 342 ASP B O 1
ATOM 5483 N N . MET B 1 341 ? 12.555 -43.149 7.955 1.00 25.73 343 MET B N 1
ATOM 5484 C CA . MET B 1 341 ? 12.242 -43.549 6.587 1.00 26.08 343 MET B CA 1
ATOM 5485 C C . MET B 1 341 ? 10.872 -42.982 6.117 1.00 25.75 343 MET B C 1
ATOM 5486 O O . MET B 1 341 ? 10.699 -42.596 4.966 1.00 24.75 343 MET B O 1
ATOM 5491 N N . LEU B 1 342 ? 9.889 -42.968 7.004 1.00 26.16 344 LEU B N 1
ATOM 5492 C CA . LEU B 1 342 ? 8.593 -42.472 6.657 1.00 26.63 344 LEU B CA 1
ATOM 5493 C C . LEU B 1 342 ? 8.756 -40.993 6.272 1.00 26.55 344 LEU B C 1
ATOM 5494 O O . LEU B 1 342 ? 8.251 -40.552 5.237 1.00 26.89 344 LEU B O 1
ATOM 5499 N N . LEU B 1 343 ? 9.490 -40.238 7.082 1.00 25.68 345 LEU B N 1
ATOM 5500 C CA . LEU B 1 343 ? 9.694 -38.830 6.783 1.00 26.98 345 LEU B CA 1
ATOM 5501 C C . LEU B 1 343 ? 10.580 -38.651 5.547 1.00 27.65 345 LEU B C 1
ATOM 5502 O O . LEU B 1 343 ? 10.223 -37.892 4.665 1.00 27.30 345 LEU B O 1
ATOM 5507 N N . ALA B 1 344 ? 11.659 -39.417 5.437 1.00 26.63 346 ALA B N 1
ATOM 5508 C CA . ALA B 1 344 ? 12.660 -39.159 4.394 1.00 27.63 346 ALA B CA 1
ATOM 5509 C C . ALA B 1 344 ? 12.142 -39.605 3.008 1.00 27.96 346 ALA B C 1
ATOM 5510 O O . ALA B 1 344 ? 12.358 -38.914 2.025 1.00 26.46 346 ALA B O 1
ATOM 5512 N N . GLN B 1 345 ? 11.445 -40.737 2.959 1.00 27.51 347 GLN B N 1
ATOM 5513 C CA . GLN B 1 345 ? 10.877 -41.245 1.702 1.00 27.97 347 GLN B CA 1
ATOM 5514 C C . GLN B 1 345 ? 9.492 -40.673 1.356 1.00 28.26 347 GLN B C 1
ATOM 5515 O O . GLN B 1 345 ? 9.252 -40.252 0.200 1.00 28.01 347 GLN B O 1
ATOM 5521 N N . PHE B 1 346 ? 8.571 -40.670 2.330 1.00 27.46 348 PHE B N 1
ATOM 5522 C CA . PHE B 1 346 ? 7.153 -40.241 2.063 1.00 26.58 348 PHE B CA 1
ATOM 5523 C C . PHE B 1 346 ? 6.799 -38.820 2.484 1.00 25.74 348 PHE B C 1
ATOM 5524 O O . PHE B 1 346 ? 5.768 -38.270 2.056 1.00 26.16 348 PHE B O 1
ATOM 5532 N N . GLY B 1 347 ? 7.646 -38.162 3.283 1.00 26.18 349 GLY B N 1
ATOM 5533 C CA . GLY B 1 347 ? 7.346 -36.795 3.702 1.00 22.79 349 GLY B CA 1
ATOM 5534 C C . GLY B 1 347 ? 6.290 -36.911 4.784 1.00 23.61 349 GLY B C 1
ATOM 5535 O O . GLY B 1 347 ? 5.612 -35.905 5.107 1.00 22.80 349 GLY B O 1
ATOM 5536 N N . ILE B 1 348 ? 6.057 -38.152 5.243 1.00 22.30 350 ILE B N 1
ATOM 5537 C CA . ILE B 1 348 ? 5.035 -38.434 6.276 1.00 23.40 350 ILE B CA 1
ATOM 5538 C C . ILE B 1 348 ? 5.664 -38.276 7.674 1.00 23.04 350 ILE B C 1
ATOM 5539 O O . ILE B 1 348 ? 6.676 -38.902 7.964 1.00 23.84 350 ILE B O 1
ATOM 5544 N N . GLU B 1 349 ? 5.104 -37.407 8.498 1.00 23.21 351 GLU B N 1
ATOM 5545 C CA . GLU B 1 349 ? 5.604 -37.236 9.874 1.00 23.76 351 GLU B CA 1
ATOM 5546 C C . GLU B 1 349 ? 4.704 -37.907 10.925 1.00 23.00 351 GLU B C 1
ATOM 5547 O O . GLU B 1 349 ? 3.560 -37.578 10.989 1.00 22.04 351 GLU B O 1
ATOM 5553 N N . ILE B 1 350 ? 5.212 -38.867 11.699 1.00 23.32 352 ILE B N 1
ATOM 5554 C CA . ILE B 1 350 ? 4.505 -39.287 12.942 1.00 23.74 352 ILE B CA 1
ATOM 5555 C C . ILE B 1 350 ? 5.482 -39.089 14.092 1.00 23.92 352 ILE B C 1
ATOM 5556 O O . ILE B 1 350 ? 6.667 -38.879 13.838 1.00 20.77 352 ILE B O 1
ATOM 5561 N N . ALA B 1 351 ? 4.987 -39.332 15.308 1.00 25.10 353 ALA B N 1
ATOM 5562 C CA . ALA B 1 351 ? 5.750 -39.121 16.540 1.00 27.52 353 ALA B CA 1
ATOM 5563 C C . ALA B 1 351 ? 6.281 -40.376 17.226 1.00 28.98 353 ALA B C 1
ATOM 5564 O O . ALA B 1 351 ? 5.620 -41.417 17.261 1.00 30.42 353 ALA B O 1
ATOM 5566 N N . SER B 1 352 ? 7.478 -40.268 17.773 1.00 32.32 354 SER B N 1
ATOM 5567 C CA . SER B 1 352 ? 7.998 -41.301 18.636 1.00 36.46 354 SER B CA 1
ATOM 5568 C C . SER B 1 352 ? 7.543 -40.927 20.036 1.00 39.22 354 SER B C 1
ATOM 5569 O O . SER B 1 352 ? 6.618 -40.109 20.220 1.00 40.93 354 SER B O 1
ATOM 5572 N N . SER B 1 353 ? 8.217 -41.505 21.025 1.00 40.61 355 SER B N 1
ATOM 5573 C CA . SER B 1 353 ? 8.048 -41.109 22.406 1.00 42.50 355 SER B CA 1
ATOM 5574 C C . SER B 1 353 ? 9.442 -41.004 22.976 1.00 44.13 355 SER B C 1
ATOM 5575 O O . SER B 1 353 ? 10.340 -41.796 22.634 1.00 43.75 355 SER B O 1
ATOM 5578 N N . PHE B 1 354 ? 9.626 -40.006 23.829 1.00 46.43 356 PHE B N 1
ATOM 5579 C CA . PHE B 1 354 ? 10.883 -39.865 24.575 1.00 48.28 356 PHE B CA 1
ATOM 5580 C C . PHE B 1 354 ? 10.553 -39.735 26.073 1.00 47.69 356 PHE B C 1
ATOM 5581 O O . PHE B 1 354 ? 9.610 -39.027 26.445 1.00 48.99 356 PHE B O 1
ATOM 5589 N N . GLY B 1 355 ? 11.261 -40.484 26.922 1.00 46.43 357 GLY B N 1
ATOM 5590 C CA . GLY B 1 355 ? 10.778 -40.719 28.305 1.00 43.19 357 GLY B CA 1
ATOM 5591 C C . GLY B 1 355 ? 10.265 -42.148 28.501 1.00 41.39 357 GLY B C 1
ATOM 5592 O O . GLY B 1 355 ? 10.615 -43.054 27.746 1.00 40.41 357 GLY B O 1
ATOM 5593 N N . PRO B 1 356 ? 9.404 -42.367 29.504 1.00 40.02 358 PRO B N 1
ATOM 5594 C CA . PRO B 1 356 ? 8.975 -43.736 29.859 1.00 39.31 358 PRO B CA 1
ATOM 5595 C C . PRO B 1 356 ? 8.488 -44.664 28.709 1.00 39.00 358 PRO B C 1
ATOM 5596 O O . PRO B 1 356 ? 8.701 -45.880 28.793 1.00 39.27 358 PRO B O 1
ATOM 5600 N N . LEU B 1 357 ? 7.820 -44.117 27.684 1.00 37.19 359 LEU B N 1
ATOM 5601 C CA . LEU B 1 357 ? 7.297 -44.935 26.581 1.00 36.07 359 LEU B CA 1
ATOM 5602 C C . LEU B 1 357 ? 8.177 -44.959 25.321 1.00 35.64 359 LEU B C 1
ATOM 5603 O O . LEU B 1 357 ? 7.755 -45.491 24.282 1.00 35.89 359 LEU B O 1
ATOM 5608 N N . ALA B 1 358 ? 9.371 -44.352 25.415 1.00 34.59 360 ALA B N 1
ATOM 5609 C CA . ALA B 1 358 ? 10.412 -44.351 24.383 1.00 32.78 360 ALA B CA 1
ATOM 5610 C C . ALA B 1 358 ? 10.610 -45.726 23.808 1.00 31.07 360 ALA B C 1
ATOM 5611 O O . ALA B 1 358 ? 10.767 -46.669 24.543 1.00 31.52 360 ALA B O 1
ATOM 5613 N N . GLY B 1 359 ? 10.596 -45.850 22.494 1.00 29.54 361 GLY B N 1
ATOM 5614 C CA . GLY B 1 359 ? 10.721 -47.154 21.879 1.00 28.55 361 GLY B CA 1
ATOM 5615 C C . GLY B 1 359 ? 9.593 -48.155 22.119 1.00 28.28 361 GLY B C 1
ATOM 5616 O O . GLY B 1 359 ? 9.744 -49.332 21.772 1.00 30.46 361 GLY B O 1
ATOM 5617 N N . LYS B 1 360 ? 8.491 -47.761 22.744 1.00 26.39 362 LYS B N 1
ATOM 5618 C CA . LYS B 1 360 ? 7.347 -48.703 22.906 1.00 26.46 362 LYS B CA 1
ATOM 5619 C C . LYS B 1 360 ? 6.216 -48.412 21.867 1.00 25.62 362 LYS B C 1
ATOM 5620 O O . LYS B 1 360 ? 5.528 -49.288 21.423 1.00 24.59 362 LYS B O 1
ATOM 5626 N N . ILE B 1 361 ? 6.044 -47.140 21.509 1.00 26.00 363 ILE B N 1
ATOM 5627 C CA . ILE B 1 361 ? 4.910 -46.730 20.670 1.00 25.14 363 ILE B CA 1
ATOM 5628 C C . ILE B 1 361 ? 5.294 -45.682 19.677 1.00 24.99 363 ILE B C 1
ATOM 5629 O O . ILE B 1 361 ? 6.206 -44.910 19.912 1.00 25.59 363 ILE B O 1
ATOM 5634 N N . TRP B 1 362 ? 4.567 -45.616 18.567 1.00 25.65 364 TRP B N 1
ATOM 5635 C CA . TRP B 1 362 ? 4.537 -44.407 17.789 1.00 25.16 364 TRP B CA 1
ATOM 5636 C C . TRP B 1 362 ? 3.231 -43.713 18.140 1.00 25.56 364 TRP B C 1
ATOM 5637 O O . TRP B 1 362 ? 2.290 -44.361 18.493 1.00 25.56 364 TRP B O 1
ATOM 5648 N N . ARG B 1 363 ? 3.159 -42.399 17.970 1.00 26.59 365 ARG B N 1
ATOM 5649 C CA . ARG B 1 363 ? 1.886 -41.692 18.196 1.00 25.57 365 ARG B CA 1
ATOM 5650 C C . ARG B 1 363 ? 1.449 -41.049 16.918 1.00 24.17 365 ARG B C 1
ATOM 5651 O O . ARG B 1 363 ? 2.177 -40.195 16.328 1.00 24.10 365 ARG B O 1
ATOM 5659 N N . ILE B 1 364 ? 0.318 -41.492 16.402 1.00 22.94 366 ILE B N 1
ATOM 5660 C CA . ILE B 1 364 ? -0.197 -40.901 15.172 1.00 22.95 366 ILE B CA 1
ATOM 5661 C C . ILE B 1 364 ? -1.334 -39.935 15.550 1.00 24.09 366 ILE B C 1
ATOM 5662 O O . ILE B 1 364 ? -2.335 -40.360 16.104 1.00 23.68 366 ILE B O 1
ATOM 5667 N N . GLY B 1 365 ? -1.175 -38.640 15.240 1.00 22.91 367 GLY B N 1
ATOM 5668 C CA . GLY B 1 365 ? -2.196 -37.644 15.581 1.00 23.33 367 GLY B CA 1
ATOM 5669 C C . GLY B 1 365 ? -3.183 -37.568 14.440 1.00 24.94 367 GLY B C 1
ATOM 5670 O O . GLY B 1 365 ? -2.800 -37.753 13.278 1.00 25.43 367 GLY B O 1
ATOM 5671 N N . THR B 1 366 ? -4.459 -37.329 14.754 1.00 24.86 368 THR B N 1
ATOM 5672 C CA . THR B 1 366 ? -5.452 -36.997 13.722 1.00 24.74 368 THR B CA 1
ATOM 5673 C C . THR B 1 366 ? -6.120 -35.695 14.199 1.00 24.30 368 THR B C 1
ATOM 5674 O O . THR B 1 366 ? -7.196 -35.743 14.745 1.00 24.38 368 THR B O 1
ATOM 5678 N N . MET B 1 367 ? -5.441 -34.539 14.028 1.00 22.71 369 MET B N 1
ATOM 5679 C CA . MET B 1 367 ? -5.927 -33.269 14.556 1.00 22.11 369 MET B CA 1
ATOM 5680 C C . MET B 1 367 ? -6.210 -32.253 13.487 1.00 22.57 369 MET B C 1
ATOM 5681 O O . MET B 1 367 ? -5.382 -32.024 12.640 1.00 22.94 369 MET B O 1
ATOM 5686 N N . GLY B 1 368 ? -7.316 -31.522 13.612 1.00 21.97 370 GLY B N 1
ATOM 5687 C CA . GLY B 1 368 ? -7.486 -30.335 12.838 1.00 20.52 370 GLY B CA 1
ATOM 5688 C C . GLY B 1 368 ? -7.478 -30.634 11.350 1.00 20.78 370 GLY B C 1
ATOM 5689 O O . GLY B 1 368 ? -8.096 -31.616 10.897 1.00 19.22 370 GLY B O 1
ATOM 5690 N N . TYR B 1 369 ? -6.747 -29.811 10.599 1.00 18.86 371 TYR B N 1
ATOM 5691 C CA . TYR B 1 369 ? -6.699 -29.978 9.121 1.00 20.89 371 TYR B CA 1
ATOM 5692 C C . TYR B 1 369 ? -6.006 -31.305 8.700 1.00 21.59 371 TYR B C 1
ATOM 5693 O O . TYR B 1 369 ? -6.275 -31.857 7.620 1.00 21.18 371 TYR B O 1
ATOM 5702 N N . SER B 1 370 ? -5.137 -31.833 9.567 1.00 20.36 372 SER B N 1
ATOM 5703 C CA . SER B 1 370 ? -4.427 -33.067 9.280 1.00 20.38 372 SER B CA 1
ATOM 5704 C C . SER B 1 370 ? -5.390 -34.235 9.436 1.00 21.50 372 SER B C 1
ATOM 5705 O O . SER B 1 370 ? -5.101 -35.335 9.041 1.00 23.04 372 SER B O 1
ATOM 5708 N N . CYS B 1 371 ? -6.516 -34.004 10.083 1.00 21.60 373 CYS B N 1
ATOM 5709 C CA . CYS B 1 371 ? -7.477 -35.110 10.350 1.00 22.98 373 CYS B CA 1
ATOM 5710 C C . CYS B 1 371 ? -8.443 -35.191 9.152 1.00 22.96 373 CYS B C 1
ATOM 5711 O O . CYS B 1 371 ? -9.526 -34.653 9.196 1.00 22.23 373 CYS B O 1
ATOM 5714 N N . ARG B 1 372 ? -8.020 -35.834 8.069 1.00 23.22 374 ARG B N 1
ATOM 5715 C CA . ARG B 1 372 ? -8.841 -35.910 6.889 1.00 23.57 374 ARG B CA 1
ATOM 5716 C C . ARG B 1 372 ? -8.520 -37.192 6.255 1.00 23.93 374 ARG B C 1
ATOM 5717 O O . ARG B 1 372 ? -7.484 -37.759 6.512 1.00 25.34 374 ARG B O 1
ATOM 5725 N N . LYS B 1 373 ? -9.419 -37.611 5.370 1.00 25.22 375 LYS B N 1
ATOM 5726 C CA . LYS B 1 373 ? -9.390 -38.898 4.724 1.00 25.31 375 LYS B CA 1
ATOM 5727 C C . LYS B 1 373 ? -8.086 -39.100 3.926 1.00 24.54 375 LYS B C 1
ATOM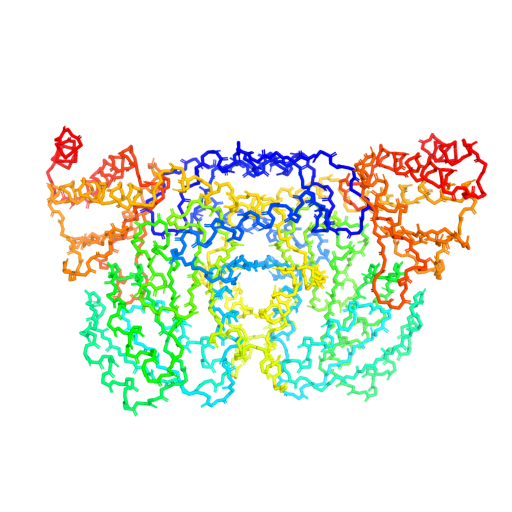 5728 O O . LYS B 1 373 ? -7.483 -40.174 4.022 1.00 23.80 375 LYS B O 1
ATOM 5734 N N . GLU B 1 374 ? -7.633 -38.083 3.167 1.00 22.84 376 GLU B N 1
ATOM 5735 C CA . GLU B 1 374 ? -6.431 -38.273 2.354 1.00 23.13 376 GLU B CA 1
ATOM 5736 C C . GLU B 1 374 ? -5.201 -38.538 3.242 1.00 23.26 376 GLU B C 1
ATOM 5737 O O . GLU B 1 374 ? -4.297 -39.330 2.846 1.00 23.35 376 GLU B O 1
ATOM 5743 N N . ASN B 1 375 ? -5.162 -37.913 4.427 1.00 23.24 377 ASN B N 1
ATOM 5744 C CA . ASN B 1 375 ? -3.972 -38.037 5.334 1.00 24.89 377 ASN B CA 1
ATOM 5745 C C . ASN B 1 375 ? -3.960 -39.419 6.023 1.00 24.79 377 ASN B C 1
ATOM 5746 O O . ASN B 1 375 ? -2.888 -40.050 6.158 1.00 27.46 377 ASN B O 1
ATOM 5751 N N . VAL B 1 376 ? -5.132 -39.879 6.425 1.00 26.15 378 VAL B N 1
ATOM 5752 C CA . VAL B 1 376 ? -5.291 -41.165 7.121 1.00 25.20 378 VAL B CA 1
ATOM 5753 C C . VAL B 1 376 ? -4.904 -42.299 6.166 1.00 26.46 378 VAL B C 1
ATOM 5754 O O . VAL B 1 376 ? -4.153 -43.204 6.513 1.00 27.38 378 VAL B O 1
ATOM 5758 N N . LEU B 1 377 ? -5.366 -42.194 4.940 1.00 25.79 379 LEU B N 1
ATOM 5759 C CA . LEU B 1 377 ? -5.008 -43.148 3.923 1.00 26.03 379 LEU B CA 1
ATOM 5760 C C . LEU B 1 377 ? -3.506 -43.122 3.619 1.00 25.79 379 LEU B C 1
ATOM 5761 O O . LEU B 1 377 ? -2.915 -44.200 3.564 1.00 23.54 379 LEU B O 1
ATOM 5766 N N . PHE B 1 378 ? -2.923 -41.922 3.399 1.00 24.97 380 PHE B N 1
ATOM 5767 C CA . PHE B 1 378 ? -1.474 -41.788 3.109 1.00 26.57 380 PHE B CA 1
ATOM 5768 C C . PHE B 1 378 ? -0.623 -42.297 4.294 1.00 25.73 380 PHE B C 1
ATOM 5769 O O . PHE B 1 378 ? 0.362 -43.079 4.093 1.00 26.25 380 PHE B O 1
ATOM 5777 N N . VAL B 1 379 ? -1.065 -42.010 5.529 1.00 25.11 381 VAL B N 1
ATOM 5778 C CA . VAL B 1 379 ? -0.258 -42.495 6.669 1.00 25.68 381 VAL B CA 1
ATOM 5779 C C . VAL B 1 379 ? -0.270 -44.015 6.819 1.00 25.13 381 VAL B C 1
ATOM 5780 O O . VAL B 1 379 ? 0.732 -44.601 7.197 1.00 23.18 381 VAL B O 1
ATOM 5784 N N . LEU B 1 380 ? -1.383 -44.660 6.480 1.00 25.03 382 LEU B N 1
ATOM 5785 C CA . LEU B 1 380 ? -1.432 -46.142 6.541 1.00 25.56 382 LEU B CA 1
ATOM 5786 C C . LEU B 1 380 ? -0.628 -46.768 5.404 1.00 25.28 382 LEU B C 1
ATOM 5787 O O . LEU B 1 380 ? 0.006 -47.817 5.581 1.00 26.49 382 LEU B O 1
ATOM 5792 N N . ALA B 1 381 ? -0.717 -46.179 4.218 1.00 23.84 383 ALA B N 1
ATOM 5793 C CA . ALA B 1 381 ? 0.012 -46.746 3.098 1.00 25.90 383 ALA B CA 1
ATOM 5794 C C . ALA B 1 381 ? 1.494 -46.610 3.384 1.00 25.42 383 ALA B C 1
ATOM 5795 O O . ALA B 1 381 ? 2.239 -47.558 3.249 1.00 26.00 383 ALA B O 1
ATOM 5797 N N . GLY B 1 382 ? 1.894 -45.421 3.820 1.00 26.00 384 GLY B N 1
ATOM 5798 C CA . GLY B 1 382 ? 3.245 -45.135 4.203 1.00 27.16 384 GLY B CA 1
ATOM 5799 C C . GLY B 1 382 ? 3.826 -46.062 5.241 1.00 28.27 384 GLY B C 1
ATOM 5800 O O . GLY B 1 382 ? 4.871 -46.711 5.008 1.00 30.11 384 GLY B O 1
ATOM 5801 N N . LEU B 1 383 ? 3.177 -46.111 6.397 1.00 28.43 385 LEU B N 1
ATOM 5802 C CA . LEU B 1 383 ? 3.521 -47.026 7.469 1.00 27.30 385 LEU B CA 1
ATOM 5803 C C . LEU B 1 383 ? 3.537 -48.486 7.003 1.00 28.31 385 LEU B C 1
ATOM 5804 O O . LEU B 1 383 ? 4.483 -49.241 7.315 1.00 28.03 385 LEU B O 1
ATOM 5809 N N . GLU B 1 384 ? 2.542 -48.920 6.236 1.00 27.97 386 GLU B N 1
ATOM 5810 C CA . GLU B 1 384 ? 2.622 -50.312 5.762 1.00 26.97 386 GLU B CA 1
ATOM 5811 C C . GLU B 1 384 ? 3.931 -50.579 4.961 1.00 26.75 386 GLU B C 1
ATOM 5812 O O . GLU B 1 384 ? 4.679 -51.542 5.232 1.00 24.66 386 GLU B O 1
ATOM 5818 N N . ALA B 1 385 ? 4.189 -49.717 3.971 1.00 25.57 387 ALA B N 1
ATOM 5819 C CA . ALA B 1 385 ? 5.343 -49.880 3.085 1.00 25.14 387 ALA B CA 1
ATOM 5820 C C . ALA B 1 385 ? 6.674 -49.887 3.887 1.00 24.95 387 ALA B C 1
ATOM 5821 O O . ALA B 1 385 ? 7.588 -50.678 3.597 1.00 23.98 387 ALA B O 1
ATOM 5823 N N . VAL B 1 386 ? 6.779 -49.002 4.883 1.00 23.78 388 VAL B N 1
ATOM 5824 C CA . VAL B 1 386 ? 8.002 -48.865 5.694 1.00 23.95 388 VAL B CA 1
ATOM 5825 C C . VAL B 1 386 ? 8.210 -50.055 6.636 1.00 25.41 388 VAL B C 1
ATOM 5826 O O . VAL B 1 386 ? 9.346 -50.560 6.803 1.00 26.74 388 VAL B O 1
ATOM 5830 N N . LEU B 1 387 ? 7.113 -50.568 7.171 1.00 25.84 389 LEU B N 1
ATOM 5831 C CA . LEU B 1 387 ? 7.161 -51.743 7.995 1.00 26.43 389 LEU B CA 1
ATOM 5832 C C . LEU B 1 387 ? 7.484 -53.025 7.229 1.00 26.75 389 LEU B C 1
ATOM 5833 O O . LEU B 1 387 ? 8.169 -53.852 7.758 1.00 26.46 389 LEU B O 1
ATOM 5838 N N . LEU B 1 388 ? 7.003 -53.170 6.000 1.00 27.27 390 LEU B N 1
ATOM 5839 C CA . LEU B 1 388 ? 7.319 -54.322 5.135 1.00 28.35 390 LEU B CA 1
ATOM 5840 C C . LEU B 1 388 ? 8.814 -54.298 4.726 1.00 28.29 390 LEU B C 1
ATOM 5841 O O . LEU B 1 388 ? 9.488 -55.342 4.664 1.00 27.58 390 LEU B O 1
ATOM 5846 N N . ARG B 1 389 ? 9.317 -53.079 4.516 1.00 27.80 391 ARG B N 1
ATOM 5847 C CA . ARG B 1 389 ? 10.739 -52.826 4.308 1.00 27.57 391 ARG B CA 1
ATOM 5848 C C . ARG B 1 389 ? 11.606 -53.196 5.558 1.00 27.94 391 ARG B C 1
ATOM 5849 O O . ARG B 1 389 ? 12.787 -53.491 5.416 1.00 29.15 391 ARG B O 1
ATOM 5857 N N . HIS B 1 390 ? 11.037 -53.144 6.758 1.00 28.19 392 HIS B N 1
ATOM 5858 C CA . HIS B 1 390 ? 11.753 -53.523 7.993 1.00 29.82 392 HIS B CA 1
ATOM 5859 C C . HIS B 1 390 ? 11.387 -54.956 8.413 1.00 30.50 392 HIS B C 1
ATOM 5860 O O . HIS B 1 390 ? 11.627 -55.348 9.540 1.00 30.82 392 HIS B O 1
ATOM 5867 N N . ASN B 1 391 ? 10.782 -55.700 7.489 1.00 32.31 393 ASN B N 1
ATOM 5868 C CA . ASN B 1 391 ? 10.334 -57.078 7.681 1.00 34.46 393 ASN B CA 1
ATOM 5869 C C . ASN B 1 391 ? 9.374 -57.281 8.816 1.00 34.97 393 ASN B C 1
ATOM 5870 O O . ASN B 1 391 ? 9.413 -58.349 9.448 1.00 34.56 393 ASN B O 1
ATOM 5875 N N . ALA B 1 392 ? 8.519 -56.286 9.079 1.00 34.47 394 ALA B N 1
ATOM 5876 C CA . ALA B 1 392 ? 7.404 -56.530 9.988 1.00 35.32 394 ALA B CA 1
ATOM 5877 C C . ALA B 1 392 ? 6.501 -57.616 9.386 1.00 36.34 394 ALA B C 1
ATOM 5878 O O . ALA B 1 392 ? 6.364 -57.742 8.145 1.00 36.21 394 ALA B O 1
ATOM 5880 N N . GLY B 1 393 ? 5.917 -58.422 10.270 1.00 37.93 395 GLY B N 1
ATOM 5881 C CA . GLY B 1 393 ? 5.008 -59.491 9.862 1.00 39.17 395 GLY B CA 1
ATOM 5882 C C . GLY B 1 393 ? 3.676 -58.801 9.658 1.00 40.20 395 GLY B C 1
ATOM 5883 O O . GLY B 1 393 ? 2.884 -58.696 10.602 1.00 41.02 395 GLY B O 1
ATOM 5884 N N . ILE B 1 394 ? 3.478 -58.256 8.448 1.00 39.56 396 ILE B N 1
ATOM 5885 C CA . ILE B 1 394 ? 2.166 -57.792 8.007 1.00 38.64 396 ILE B CA 1
ATOM 5886 C C . ILE B 1 394 ? 1.640 -58.498 6.730 1.00 37.81 396 ILE B C 1
ATOM 5887 O O . ILE B 1 394 ? 2.396 -58.973 5.876 1.00 37.05 396 ILE B O 1
ATOM 5892 N N . GLU B 1 395 ? 0.321 -58.577 6.603 1.00 37.38 397 GLU B N 1
ATOM 5893 C CA . GLU B 1 395 ? -0.248 -58.953 5.315 1.00 36.44 397 GLU B CA 1
ATOM 5894 C C . GLU B 1 395 ? -0.509 -57.669 4.517 1.00 35.15 397 GLU B C 1
ATOM 5895 O O . GLU B 1 395 ? -1.332 -56.844 4.899 1.00 34.95 397 GLU B O 1
ATOM 5901 N N . ALA B 1 396 ? 0.184 -57.541 3.397 1.00 33.37 398 ALA B N 1
ATOM 5902 C CA . ALA B 1 396 ? 0.070 -56.365 2.548 1.00 32.00 398 ALA B CA 1
ATOM 5903 C C . ALA B 1 396 ? -1.325 -56.192 1.945 1.00 30.82 398 ALA B C 1
ATOM 5904 O O . ALA B 1 396 ? -1.913 -57.151 1.446 1.00 29.96 398 ALA B O 1
ATOM 5906 N N . GLY B 1 397 ? -1.851 -54.964 1.985 1.00 29.80 399 GLY B N 1
ATOM 5907 C CA . GLY B 1 397 ? -3.072 -54.618 1.255 1.00 28.59 399 GLY B CA 1
ATOM 5908 C C . GLY B 1 397 ? -4.306 -54.619 2.137 1.00 29.54 399 GLY B C 1
ATOM 5909 O O . GLY B 1 397 ? -5.322 -53.979 1.791 1.00 28.26 399 GLY B O 1
ATOM 5910 N N . LYS B 1 398 ? -4.218 -55.281 3.304 1.00 29.38 400 LYS B N 1
ATOM 5911 C CA . LYS B 1 398 ? -5.374 -55.340 4.222 1.00 30.26 400 LYS B CA 1
ATOM 5912 C C . LYS B 1 398 ? -5.717 -53.965 4.845 1.00 30.26 400 LYS B C 1
ATOM 5913 O O . LYS B 1 398 ? -6.891 -53.564 4.875 1.00 31.22 400 LYS B O 1
ATOM 5919 N N . ALA B 1 399 ? -4.711 -53.276 5.381 1.00 29.27 401 ALA B N 1
ATOM 5920 C CA . ALA B 1 399 ? -4.864 -51.949 6.039 1.00 28.17 401 ALA B CA 1
ATOM 5921 C C . ALA B 1 399 ? -5.723 -50.912 5.282 1.00 28.62 401 ALA B C 1
ATOM 5922 O O . ALA B 1 399 ? -6.669 -50.316 5.855 1.00 27.28 401 ALA B O 1
ATOM 5924 N N . LEU B 1 400 ? -5.380 -50.676 4.016 1.00 27.87 402 LEU B N 1
ATOM 5925 C CA . LEU B 1 400 ? -6.108 -49.673 3.228 1.00 28.82 402 LEU B CA 1
ATOM 5926 C C . LEU B 1 400 ? -7.562 -50.090 2.930 1.00 28.33 402 LEU B C 1
ATOM 5927 O O . LEU B 1 400 ? -8.479 -49.250 2.928 1.00 27.75 402 LEU B O 1
ATOM 5932 N N . GLN B 1 401 ? -7.772 -51.395 2.712 1.00 27.46 403 GLN B N 1
ATOM 5933 C CA . GLN B 1 401 ? -9.118 -51.886 2.452 1.00 27.01 403 GLN B CA 1
ATOM 5934 C C . GLN B 1 401 ? -10.010 -51.658 3.649 1.00 25.98 403 GLN B C 1
ATOM 5935 O O . GLN B 1 401 ? -11.183 -51.299 3.468 1.00 26.15 403 GLN B O 1
ATOM 5941 N N . ALA B 1 402 ? -9.450 -51.818 4.849 1.00 24.84 404 ALA B N 1
ATOM 5942 C CA . ALA B 1 402 ? -10.230 -51.719 6.063 1.00 25.01 404 ALA B CA 1
ATOM 5943 C C . ALA B 1 402 ? -10.570 -50.235 6.320 1.00 25.45 404 ALA B C 1
ATOM 5944 O O . ALA B 1 402 ? -11.714 -49.929 6.699 1.00 26.02 404 ALA B O 1
ATOM 5946 N N . ALA B 1 403 ? -9.618 -49.319 6.034 1.00 24.03 405 ALA B N 1
ATOM 5947 C CA . ALA B 1 403 ? -9.904 -47.852 6.125 1.00 23.92 405 ALA B CA 1
ATOM 5948 C C . ALA B 1 403 ? -10.878 -47.393 5.048 1.00 22.94 405 ALA B C 1
ATOM 5949 O O . ALA B 1 403 ? -11.789 -46.597 5.312 1.00 22.30 405 ALA B O 1
ATOM 5951 N N . LEU B 1 404 ? -10.710 -47.882 3.827 1.00 22.48 406 LEU B N 1
ATOM 5952 C CA . LEU B 1 404 ? -11.694 -47.557 2.794 1.00 22.66 406 LEU B CA 1
ATOM 5953 C C . LEU B 1 404 ? -13.099 -48.093 3.073 1.00 23.48 406 LEU B C 1
ATOM 5954 O O . LEU B 1 404 ? -14.097 -47.422 2.739 1.00 23.01 406 LEU B O 1
ATOM 5959 N N . ASP B 1 405 ? -13.185 -49.292 3.662 1.00 23.52 407 ASP B N 1
ATOM 5960 C CA . ASP B 1 405 ? -14.486 -49.780 4.183 1.00 23.93 407 ASP B CA 1
ATOM 5961 C C . ASP B 1 405 ? -15.133 -48.803 5.138 1.00 23.30 407 ASP B C 1
ATOM 5962 O O . ASP B 1 405 ? -16.324 -48.556 4.995 1.00 22.74 407 ASP B O 1
ATOM 5967 N N . VAL B 1 406 ? -14.403 -48.265 6.119 1.00 23.68 408 VAL B N 1
ATOM 5968 C CA . VAL B 1 406 ? -15.057 -47.251 6.929 1.00 24.53 408 VAL B CA 1
ATOM 5969 C C . VAL B 1 406 ? -15.381 -45.952 6.178 1.00 25.43 408 VAL B C 1
ATOM 5970 O O . VAL B 1 406 ? -16.388 -45.307 6.496 1.00 23.44 408 VAL B O 1
ATOM 5974 N N . TYR B 1 407 ? -14.584 -45.578 5.166 1.00 26.72 409 TYR B N 1
ATOM 5975 C CA . TYR B 1 407 ? -14.877 -44.336 4.397 1.00 28.38 409 TYR B CA 1
ATOM 5976 C C . TYR B 1 407 ? -16.105 -44.438 3.461 1.00 30.61 409 TYR B C 1
ATOM 5977 O O . TYR B 1 407 ? -16.792 -43.439 3.187 1.00 30.25 409 TYR B O 1
ATOM 5986 N N . GLU B 1 408 ? -16.371 -45.645 2.990 1.00 32.81 410 GLU B N 1
ATOM 5987 C CA . GLU B 1 408 ? -17.550 -45.902 2.182 1.00 36.70 410 GLU B CA 1
ATOM 5988 C C . GLU B 1 408 ? -18.808 -46.066 3.034 1.00 37.91 410 GLU B C 1
ATOM 5989 O O . GLU B 1 408 ? -19.696 -45.222 2.964 1.00 38.50 410 GLU B O 1
ATOM 5995 N N . ASN B 1 409 ? -18.836 -47.106 3.875 1.00 39.98 411 ASN B N 1
ATOM 5996 C CA . ASN B 1 409 ? -20.009 -47.511 4.708 1.00 41.24 411 ASN B CA 1
ATOM 5997 C C . ASN B 1 409 ? -21.018 -46.424 5.092 1.00 41.39 411 ASN B C 1
ATOM 5998 O O . ASN B 1 409 ? -20.707 -45.559 5.920 1.00 42.33 411 ASN B O 1
#

Radius of gyration: 26.9 Å; Cα contacts (8 Å, |Δi|>4): 1787; chains: 2; bounding box: 57×88×58 Å

InterPro domains:
  IPR000192 Aminotransferase class V domain [PF00266] (39-352)
  IPR015421 Pyridoxal phosphate-dependent transferase, major domain [G3DSA:3.40.640.10] (23-286)
  IPR015422 Pyridoxal phosphate-dependent transferase, small domain [G3DSA:3.90.1150.10] (18-403)
  IPR015424 Pyridoxal phosphate-dependent transferase [SSF53383] (10-388)
  IPR020578 Aminotransferase class-V, pyridoxal-phosphate binding site [PS00595] (189-209)
  IPR024169 Serine-pyruvate aminotransferase/2-aminoethylphosphonate-pyruvate transaminase [PIRSF000524] (6-412)

B-factor: mean 28.42, std 7.98, range [10.86, 61.34]

Organism: Bacillus subtilis (strain 168) (NCBI:txid224308)